Protein AF-0000000075631762 (afdb_homodimer)

Solvent-accessible surface area (backbone atoms only — not comparable to full-atom values): 49779 Å² total; per-residue (Å²): 134,64,78,66,67,60,55,54,60,60,51,60,71,65,54,80,74,58,85,67,59,18,29,56,15,28,88,32,42,60,87,64,48,56,62,46,45,54,60,24,38,58,70,47,54,50,56,38,52,52,40,46,57,57,46,56,69,50,33,80,77,48,84,82,53,57,49,53,44,49,49,53,25,51,60,37,42,51,59,42,48,43,53,36,55,49,47,51,54,49,30,44,58,21,37,53,90,57,19,72,63,32,52,58,49,48,47,52,33,39,54,51,28,38,56,30,33,52,53,22,43,54,48,46,57,68,43,41,86,63,33,21,55,65,56,38,49,50,49,42,47,28,46,47,48,34,39,50,33,39,52,51,40,42,53,48,45,52,52,50,45,50,36,47,49,50,59,73,66,43,85,63,88,74,42,58,87,54,40,50,78,63,56,35,69,65,60,54,51,53,44,30,51,35,41,30,51,33,30,51,28,39,47,48,42,22,52,53,52,51,52,53,49,51,53,51,50,52,39,51,52,51,46,49,50,53,53,49,50,51,53,51,50,52,50,47,43,47,66,53,52,50,42,50,42,50,49,45,50,50,48,42,45,52,50,49,44,52,50,43,53,52,49,51,53,50,52,54,57,48,48,42,62,72,76,66,45,93,62,75,66,52,69,69,54,53,52,46,51,50,51,29,54,51,45,46,49,51,41,42,50,51,40,44,51,51,46,43,52,50,53,50,52,44,52,52,50,50,52,48,54,53,50,58,52,48,52,49,52,51,51,52,52,51,51,52,43,51,51,46,38,52,52,34,41,40,39,73,44,90,42,22,67,57,35,44,52,54,42,48,47,64,55,52,72,59,47,61,70,62,60,51,49,71,45,52,70,66,52,54,69,54,40,60,60,49,49,52,39,52,49,42,56,51,48,52,52,46,51,52,52,42,51,53,45,53,53,57,63,74,36,89,50,76,77,32,68,20,37,49,40,55,54,68,43,33,65,59,50,34,54,50,51,41,51,52,43,50,51,51,44,49,51,52,49,51,52,48,48,53,53,47,51,48,34,48,47,41,43,53,15,51,51,44,39,47,52,50,50,51,51,50,44,50,52,51,35,54,44,17,55,72,70,64,94,135,64,78,66,67,59,54,54,63,60,51,64,72,66,57,82,74,58,86,69,58,18,29,55,15,28,90,31,43,60,86,64,49,54,64,45,46,55,60,24,38,59,69,46,57,49,57,37,52,52,40,45,55,56,44,57,69,50,32,81,76,47,84,83,52,58,47,54,45,49,47,53,25,50,59,36,40,53,59,41,47,45,53,38,56,50,48,51,54,49,30,45,59,20,38,54,88,56,20,71,64,34,52,58,50,48,46,52,34,41,53,50,28,38,55,31,32,53,53,21,43,52,48,46,57,67,43,42,86,61,32,21,57,67,56,39,49,49,48,43,47,30,45,46,50,35,40,52,34,38,52,52,42,44,53,48,45,52,52,50,45,51,36,48,50,48,60,73,66,43,86,64,89,73,43,60,84,53,40,50,77,63,55,37,68,66,60,54,51,52,43,31,53,35,42,32,50,34,31,53,30,39,46,49,42,24,52,54,52,52,51,53,50,51,53,51,51,52,38,53,52,52,45,50,50,52,53,50,51,51,53,53,50,53,50,47,44,48,69,53,50,51,41,50,44,50,51,46,50,50,49,41,44,51,50,49,45,50,51,43,53,52,50,52,53,50,52,55,56,50,48,44,62,73,76,68,46,90,60,77,65,50,69,70,53,52,52,46,51,51,51,29,54,50,46,46,49,52,42,44,52,51,41,42,52,50,46,44,50,49,54,51,51,44,53,52,49,50,52,47,54,54,51,57,51,50,51,52,52,50,51,51,53,49,52,52,43,52,51,45,38,52,52,33,40,40,39,73,42,90,43,21,66,56,35,45,53,53,42,48,46,64,55,52,72,60,46,60,69,62,60,51,48,71,45,52,68,66,53,56,68,54,39,60,58,51,50,52,40,52,49,40,54,51,48,53,52,46,52,52,52,42,51,54,44,55,52,57,64,75,37,91,50,76,80,33,67,21,34,49,41,55,55,69,44,33,66,58,49,35,52,49,52,40,52,53,42,50,52,50,44,49,52,52,49,51,51,46,49,51,53,44,51,50,33,50,46,40,42,54,14,51,50,43,38,46,52,51,49,52,50,49,44,52,52,51,35,56,44,17,55,73,70,64,92

Organism: Culex quinquefasciatus (NCBI:txid7176)

pLDDT: mean 85.65, std 12.85, range [29.84, 97.81]

Secondary structure (DSSP, 8-state):
--THHHHHHHHHHHH---S----TTSSS--TTHHHHHHHHHTTTTHHHHHHHHHHHHHGGG-SSSHHHHHHHHHHHHHHHHHHHHHHHHHHHT--TTTHHHHHHHHHHHHHHHHHHHHHHHHHHHHTTTTS-HHHHHHHHHHHHHHHHHHHHHHHHHHHHHHHHHHHHT-SS---TTTGGGTS-HHHHHHHHHHHHHHHHHHHHHHHHHHHHHHHHHHHHHHHHHHHHHHHHHHHHIIIIIIHHHHHHHHHHHHHHHHHHHHHHHHHHHHHHHHHT-SSPP-HHHHHHHHHHHHHHHHHHHHHHHHHHHHHHHHHHHHHHHHHHHHHHHHHHHHHHHHHHHHHHHT---TTHHHHHHHHHHHHHSS-GGGGGHHHHTTGGGGHHHHHHHHHHHHHHHHHHHHHHHHHGGG-SSTTSHHHHHHHHTHHHHHHHHHHHHHHHHHHHHHHHHHHHHHHHHHHHHHHHHHHHHHHHHHHHHHHHHHH--/--THHHHHHHHHHHS---S----TTSSS--TTHHHHHHHHHTTTTHHHHHHHHHHHHHGGG-SSSHHHHHHHHHHHHHHHHHHHHHHHHHHHT--TTTHHHHHHHHHHHHHHHHHHHHHHHHHHHHTTTTS-HHHHHHHHHHHHHHHHHHHHHHHHHHHHHHHHHHHHT-SS---TTTGGGTS-HHHHHHHHHHHHHHHHHHHHHHHHHHHHHHHHHHHHHHHHHHHHHHHHHHHHIIIIIIHHHHHHHHHHHHHHHHHHHHHHHHHHHHHHHHHT-SSPPPHHHHHHHHHHHHHHHHHHHHHHHHHHHHHHHHHHHHHHHHHHHHHHHHHHHHHHHHHHHHHHHT---TTHHHHHHHHHHHHHSS-GGGGGHHHHTTGGGGHHHHHHHHHHHHHHHHHHHHHHHHHGGG-SSTTSHHHHHHHHTHHHHHHHHHHHHHHHHHHHHHHHHHHHHHHHHHHHHHHHHHHHHHHHHHHHHHHHHHH--

Structure (mmCIF, N/CA/C/O backbone):
data_AF-0000000075631762-model_v1
#
loop_
_entity.id
_entity.type
_entity.pdbx_description
1 polymer 'Uncharacterized protein'
#
loop_
_atom_site.group_PDB
_atom_site.id
_atom_site.type_symbol
_atom_site.label_atom_id
_atom_site.label_alt_id
_atom_site.label_comp_id
_atom_site.label_asym_id
_atom_site.label_entity_id
_atom_site.label_seq_id
_atom_site.pdbx_PDB_ins_code
_atom_site.Cartn_x
_atom_site.Cartn_y
_atom_site.Cartn_z
_atom_site.occupancy
_atom_site.B_iso_or_equiv
_atom_site.auth_seq_id
_atom_site.auth_comp_id
_atom_site.auth_asym_id
_atom_site.auth_atom_id
_atom_site.pdbx_PDB_model_num
ATOM 1 N N . MET A 1 1 ? 13.039 71.688 24.922 1 30.08 1 MET A N 1
ATOM 2 C CA . MET A 1 1 ? 13.422 72.875 25.641 1 30.08 1 MET A CA 1
ATOM 3 C C . MET A 1 1 ? 13.977 72.562 27.031 1 30.08 1 MET A C 1
ATOM 5 O O . MET A 1 1 ? 13.359 71.812 27.781 1 30.08 1 MET A O 1
ATOM 9 N N . SER A 1 2 ? 15.227 72.812 27.297 1 35.28 2 SER A N 1
ATOM 10 C CA . SER A 1 2 ? 16.031 72.375 28.422 1 35.28 2 SER A CA 1
ATOM 11 C C . SER A 1 2 ? 15.531 72.938 29.734 1 35.28 2 SER A C 1
ATOM 13 O O . SER A 1 2 ? 14.891 74 29.734 1 35.28 2 SER A O 1
ATOM 15 N N . PRO A 1 3 ? 15.648 72.312 30.891 1 48.47 3 PRO A N 1
ATOM 16 C CA . PRO A 1 3 ? 15.289 72.75 32.219 1 48.47 3 PRO A CA 1
ATOM 17 C C . PRO A 1 3 ? 15.758 74.188 32.5 1 48.47 3 PRO A C 1
ATOM 19 O O . PRO A 1 3 ? 15.438 74.75 33.531 1 48.47 3 PRO A O 1
ATOM 22 N N . ARG A 1 4 ? 16.703 74.688 31.766 1 47.53 4 ARG A N 1
ATOM 23 C CA . ARG A 1 4 ? 17.312 75.938 32.062 1 47.53 4 ARG A CA 1
ATOM 24 C C . ARG A 1 4 ? 16.344 77.125 31.812 1 47.53 4 ARG A C 1
ATOM 26 O O . ARG A 1 4 ? 16.406 78.125 32.469 1 47.53 4 ARG A O 1
ATOM 33 N N . THR A 1 5 ? 15.586 76.938 30.766 1 40.84 5 THR A N 1
ATOM 34 C CA . THR A 1 5 ? 14.711 78 30.391 1 40.84 5 THR A CA 1
ATOM 35 C C . THR A 1 5 ? 13.609 78.188 31.438 1 40.84 5 THR A C 1
ATOM 37 O O . THR A 1 5 ? 12.969 79.25 31.484 1 40.84 5 THR A O 1
ATOM 40 N N . TRP A 1 6 ? 13.359 77.125 32.219 1 39.22 6 TRP A N 1
ATOM 41 C CA . TRP A 1 6 ? 12.281 77.25 33.219 1 39.22 6 TRP A CA 1
ATOM 42 C C . TRP A 1 6 ? 12.688 78.125 34.375 1 39.22 6 TRP A C 1
ATOM 44 O O . TRP A 1 6 ? 11.836 78.812 34.969 1 39.22 6 TRP A O 1
ATOM 54 N N . ARG A 1 7 ? 13.922 78.125 34.875 1 43.25 7 ARG A N 1
ATOM 55 C CA . ARG A 1 7 ? 14.438 78.875 36.031 1 43.25 7 ARG A CA 1
ATOM 56 C C . ARG A 1 7 ? 14.469 80.375 35.75 1 43.25 7 ARG A C 1
ATOM 58 O O . ARG A 1 7 ? 14.383 81.188 36.656 1 43.25 7 ARG A O 1
ATOM 65 N N . LEU A 1 8 ? 14.625 80.625 34.438 1 37.56 8 LEU A N 1
ATOM 66 C CA . LEU A 1 8 ? 14.734 82.062 34.188 1 37.56 8 LEU A CA 1
ATOM 67 C C . LEU A 1 8 ? 13.414 82.812 34.438 1 37.56 8 LEU A C 1
ATOM 69 O O . LEU A 1 8 ? 13.398 83.938 34.875 1 37.56 8 LEU A O 1
ATOM 73 N N . PHE A 1 9 ? 12.305 82.062 34.219 1 36.84 9 PHE A N 1
ATOM 74 C CA . PHE A 1 9 ? 11.055 82.812 34.312 1 36.84 9 PHE A CA 1
ATOM 75 C C . PHE A 1 9 ? 10.703 83.062 35.781 1 36.84 9 PHE A C 1
ATOM 77 O O . PHE A 1 9 ? 10.227 84.188 36.094 1 36.84 9 PHE A O 1
ATOM 84 N N . LEU A 1 10 ? 10.898 82.125 36.719 1 36.75 10 LEU A N 1
ATOM 85 C CA . LEU A 1 10 ? 10.516 82.375 38.094 1 36.75 10 LEU A CA 1
ATOM 86 C C . LEU A 1 10 ? 11.477 83.375 38.75 1 36.75 10 LEU A C 1
ATOM 88 O O . LEU A 1 10 ? 11.078 84.125 39.625 1 36.75 10 LEU A O 1
ATOM 92 N N . VAL A 1 11 ? 12.766 83.25 38.469 1 35.84 11 VAL A N 1
ATOM 93 C CA . VAL A 1 11 ? 13.766 84.062 39.156 1 35.84 11 VAL A CA 1
ATOM 94 C C . VAL A 1 11 ? 13.578 85.5 38.781 1 35.84 11 VAL A C 1
ATOM 96 O O . VAL A 1 11 ? 13.781 86.438 39.594 1 35.84 11 VAL A O 1
ATOM 99 N N . VAL A 1 12 ? 13.172 85.75 37.531 1 34.84 12 VAL A N 1
ATOM 100 C CA . VAL A 1 12 ? 13.102 87.188 37.188 1 34.84 12 VAL A CA 1
ATOM 101 C C . VAL A 1 12 ? 11.984 87.812 38 1 34.84 12 VAL A C 1
ATOM 103 O O . VAL A 1 12 ? 12.039 89.062 38.281 1 34.84 12 VAL A O 1
ATOM 106 N N . VAL A 1 13 ? 10.969 87.062 38.406 1 36.69 13 VAL A N 1
ATOM 107 C CA . VAL A 1 13 ? 9.922 87.75 39.188 1 36.69 13 VAL A CA 1
ATOM 108 C C . VAL A 1 13 ? 10.438 88.062 40.594 1 36.69 13 VAL A C 1
ATOM 110 O O . VAL A 1 13 ? 9.922 89 41.25 1 36.69 13 VAL A O 1
ATOM 113 N N . GLY A 1 14 ? 11.32 87.188 41.125 1 34.09 14 GLY A N 1
ATOM 114 C CA . GLY A 1 14 ? 11.812 87.5 42.469 1 34.09 14 GLY A CA 1
ATOM 115 C C . GLY A 1 14 ? 12.602 88.812 42.531 1 34.09 14 GLY A C 1
ATOM 116 O O . GLY A 1 14 ? 13.07 89.188 43.594 1 34.09 14 GLY A O 1
ATOM 117 N N . VAL A 1 15 ? 13.43 89 41.5 1 32.56 15 VAL A N 1
ATOM 118 C CA . VAL A 1 15 ? 14.398 90.062 41.688 1 32.56 15 VAL A CA 1
ATOM 119 C C . VAL A 1 15 ? 13.695 91.312 42.219 1 32.56 15 VAL A C 1
ATOM 121 O O . VAL A 1 15 ? 14.078 91.875 43.25 1 32.56 15 VAL A O 1
ATOM 124 N N . LEU A 1 16 ? 13.711 92.562 41.375 1 32.91 16 LEU A N 1
ATOM 125 C CA . LEU A 1 16 ? 13.906 93.938 41.781 1 32.91 16 LEU A CA 1
ATOM 126 C C . LEU A 1 16 ? 12.648 94.5 42.438 1 32.91 16 LEU A C 1
ATOM 128 O O . LEU A 1 16 ? 11.742 95 41.75 1 32.91 16 LEU A O 1
ATOM 132 N N . VAL A 1 17 ? 11.945 93.75 43.156 1 36.44 17 VAL A N 1
ATOM 133 C CA . VAL A 1 17 ? 11.055 94.5 44.031 1 36.44 17 VAL A CA 1
ATOM 134 C C . VAL A 1 17 ? 11.852 95.625 44.719 1 36.44 17 VAL A C 1
ATOM 136 O O . VAL A 1 17 ? 12.5 95.312 45.75 1 36.44 17 VAL A O 1
ATOM 139 N N . THR A 1 18 ? 12.828 96.125 44.125 1 33.66 18 THR A N 1
ATOM 140 C CA . THR A 1 18 ? 13.305 97.375 44.812 1 33.66 18 THR A CA 1
ATOM 141 C C . THR A 1 18 ? 12.133 98.125 45.375 1 33.66 18 THR A C 1
ATOM 143 O O . THR A 1 18 ? 11.016 98.062 44.875 1 33.66 18 THR A O 1
ATOM 146 N N . LEU A 1 19 ? 12.344 98.812 46.594 1 37.41 19 LEU A N 1
ATOM 147 C CA . LEU A 1 19 ? 11.625 99.688 47.531 1 37.41 19 LEU A CA 1
ATOM 148 C C . LEU A 1 19 ? 10.852 100.75 46.781 1 37.41 19 LEU A C 1
ATOM 150 O O . LEU A 1 19 ? 10.602 101.812 47.312 1 37.41 19 LEU A O 1
ATOM 154 N N . VAL A 1 20 ? 11 100.875 45.438 1 41.78 20 VAL A N 1
ATOM 155 C CA . VAL A 1 20 ? 10.289 102.062 45.031 1 41.78 20 VAL A CA 1
ATOM 156 C C . VAL A 1 20 ? 8.781 101.875 45.156 1 41.78 20 VAL A C 1
ATOM 158 O O . VAL A 1 20 ? 8.242 100.875 44.656 1 41.78 20 VAL A O 1
ATOM 161 N N . HIS A 1 21 ? 8.102 102.25 46.156 1 51.16 21 HIS A N 1
ATOM 162 C CA . HIS A 1 21 ? 6.734 102.375 46.625 1 51.16 21 HIS A CA 1
ATOM 163 C C . HIS A 1 21 ? 5.777 102.688 45.5 1 51.16 21 HIS A C 1
ATOM 165 O O . HIS A 1 21 ? 4.789 103.438 45.688 1 51.16 21 HIS A O 1
ATOM 171 N N . CYS A 1 22 ? 6.168 102.438 44.094 1 61.06 22 CYS A N 1
ATOM 172 C CA . CYS A 1 22 ? 5.27 102.938 43.031 1 61.06 22 CYS A CA 1
ATOM 173 C C . CYS A 1 22 ? 4.449 101.75 42.469 1 6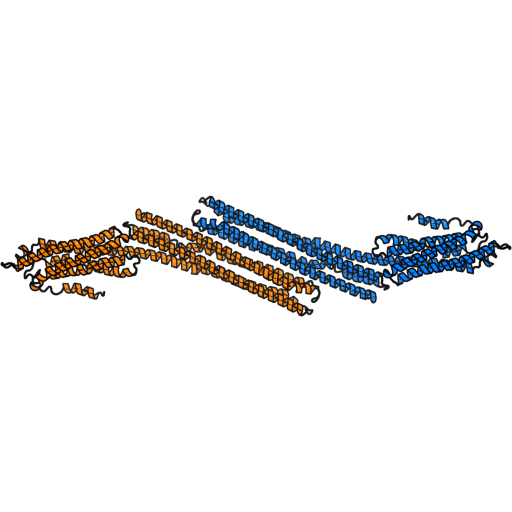1.06 22 CYS A C 1
ATOM 175 O O . CYS A 1 22 ? 4.969 100.688 42.25 1 61.06 22 CYS A O 1
ATOM 177 N N . ASP A 1 23 ? 3.158 101.812 42.469 1 76.44 23 ASP A N 1
ATOM 178 C CA . ASP A 1 23 ? 2.209 100.875 41.906 1 76.44 23 ASP A CA 1
ATOM 179 C C . ASP A 1 23 ? 1.542 101.5 40.656 1 76.44 23 ASP A C 1
ATOM 181 O O . ASP A 1 23 ? 1.232 102.688 40.625 1 76.44 23 ASP A O 1
ATOM 185 N N . LEU A 1 24 ? 1.357 100.625 39.562 1 76.19 24 LEU A N 1
ATOM 186 C CA . LEU A 1 24 ? 0.571 100.938 38.375 1 76.19 24 LEU A CA 1
ATOM 187 C C . LEU A 1 24 ? 1.147 102.188 37.656 1 76.19 24 LEU A C 1
ATOM 189 O O . LEU A 1 24 ? 0.402 103 37.125 1 76.19 24 LEU A O 1
ATOM 193 N N . GLY A 1 25 ? 2.502 102.375 37.844 1 73.31 25 GLY A N 1
ATOM 194 C CA . GLY A 1 25 ? 3.129 103.5 37.219 1 73.31 25 GLY A CA 1
ATOM 195 C C . GLY A 1 25 ? 2.938 104.812 38 1 73.31 25 GLY A C 1
ATOM 196 O O . GLY A 1 25 ? 3.156 105.875 37.469 1 73.31 25 GLY A O 1
ATOM 197 N N . LEU A 1 26 ? 2.439 104.625 39.125 1 77.5 26 LEU A N 1
ATOM 198 C CA . LEU A 1 26 ? 2.199 105.812 39.938 1 77.5 26 LEU A CA 1
ATOM 199 C C . LEU A 1 26 ? 3.258 105.938 41.031 1 77.5 26 LEU A C 1
ATOM 201 O O . LEU A 1 26 ? 3.941 104.938 41.344 1 77.5 26 LEU A O 1
ATOM 205 N N . ASP A 1 27 ? 3.457 107.125 41.562 1 74.38 27 ASP A N 1
ATOM 206 C CA . ASP A 1 27 ? 4.406 107.375 42.656 1 74.38 27 ASP A CA 1
ATOM 207 C C . ASP A 1 27 ? 3.754 107.188 44 1 74.38 27 ASP A C 1
ATOM 209 O O . ASP A 1 27 ? 4.129 107.812 45 1 74.38 27 ASP A O 1
ATOM 213 N N . VAL A 1 28 ? 2.627 106.438 43.938 1 78.19 28 VAL A N 1
ATOM 214 C CA . VAL A 1 28 ? 1.949 106.125 45.188 1 78.19 28 VAL A CA 1
ATOM 215 C C . VAL A 1 28 ? 1.788 104.562 45.281 1 78.19 28 VAL A C 1
ATOM 217 O O . VAL A 1 28 ? 1.838 103.875 44.25 1 78.19 28 VAL A O 1
ATOM 220 N N . THR A 1 29 ? 1.65 104.125 46.531 1 78.56 29 THR A N 1
ATOM 221 C CA . THR A 1 29 ? 1.443 102.75 46.75 1 78.56 29 THR A CA 1
ATOM 222 C C . THR A 1 29 ? -0.025 102.438 47.062 1 78.56 29 THR A C 1
ATOM 224 O O . THR A 1 29 ? -0.637 103.062 47.906 1 78.56 29 THR A O 1
ATOM 227 N N . ILE A 1 30 ? -0.586 101.688 46.156 1 80.5 30 ILE A N 1
ATOM 228 C CA . ILE A 1 30 ? -1.948 101.25 46.406 1 80.5 30 ILE A CA 1
ATOM 229 C C . ILE A 1 30 ? -1.927 100.062 47.406 1 80.5 30 ILE A C 1
ATOM 231 O O . ILE A 1 30 ? -1.271 99.062 47.156 1 80.5 30 ILE A O 1
ATOM 235 N N . PRO A 1 31 ? -2.627 100.125 48.531 1 81 31 PRO A N 1
ATOM 236 C CA . PRO A 1 31 ? -2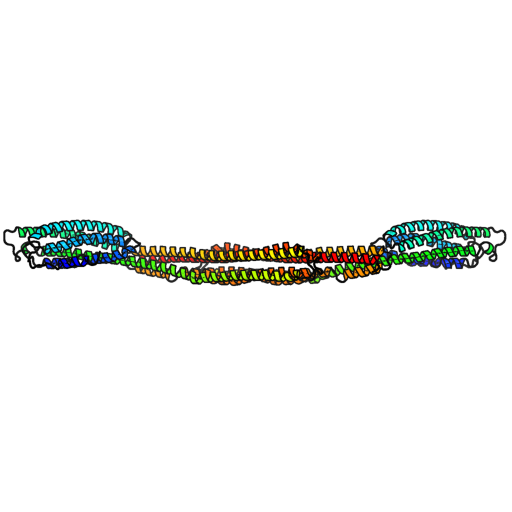.559 99.062 49.562 1 81 31 PRO A CA 1
ATOM 237 C C . PRO A 1 31 ? -2.914 97.688 49.062 1 81 31 PRO A C 1
ATOM 239 O O . PRO A 1 31 ? -3.98 97.5 48.469 1 81 31 PRO A O 1
ATOM 242 N N . ASN A 1 32 ? -2.07 96.75 49.156 1 78.69 32 ASN A N 1
ATOM 243 C CA . ASN A 1 32 ? -2.225 95.25 48.969 1 78.69 32 ASN A CA 1
ATOM 244 C C . ASN A 1 32 ? -2.355 94.875 47.5 1 78.69 32 ASN A C 1
ATOM 246 O O . ASN A 1 32 ? -2.695 93.75 47.188 1 78.69 32 ASN A O 1
ATOM 250 N N . LEU A 1 33 ? -2.203 95.812 46.594 1 82.31 33 LEU A N 1
ATOM 251 C CA . LEU A 1 33 ? -2.396 95.5 45.188 1 82.31 33 LEU A CA 1
ATOM 252 C C . LEU A 1 33 ? -1.406 94.438 44.688 1 82.31 33 LEU A C 1
ATOM 254 O O . LEU A 1 33 ? -1.809 93.375 44.188 1 82.31 33 LEU A O 1
ATOM 258 N N . LYS A 1 34 ? -0.183 94.688 44.875 1 81.81 34 LYS A N 1
ATOM 259 C CA . LYS A 1 34 ? 0.854 93.812 44.438 1 81.81 34 LYS A CA 1
ATOM 260 C C . LYS A 1 34 ? 0.699 92.375 45.062 1 81.81 34 LYS A C 1
ATOM 262 O O . LYS A 1 34 ? 0.773 91.375 44.375 1 81.81 34 LYS A O 1
ATOM 267 N N . ARG A 1 35 ? 0.448 92.375 46.344 1 83.5 35 ARG A N 1
ATOM 268 C CA . ARG A 1 35 ? 0.306 91.062 47.062 1 83.5 35 ARG A CA 1
ATOM 269 C C . ARG A 1 35 ? -0.892 90.312 46.562 1 83.5 35 ARG A C 1
ATOM 271 O O . ARG A 1 35 ? -0.802 89.062 46.344 1 83.5 35 ARG A O 1
ATOM 278 N N . GLU A 1 36 ? -2 90.875 46.219 1 85.56 36 GLU A N 1
ATOM 279 C CA . GLU A 1 36 ? -3.215 90.188 45.781 1 85.56 36 GLU A CA 1
ATOM 280 C C . GLU A 1 36 ? -3.072 89.688 44.344 1 85.56 36 GLU A C 1
ATOM 282 O O . GLU A 1 36 ? -3.564 88.625 44 1 85.56 36 GLU A O 1
ATOM 287 N N . VAL A 1 37 ? -2.383 90.5 43.531 1 86.38 37 VAL A N 1
ATOM 288 C CA . VAL A 1 37 ? -2.17 90.062 42.156 1 86.38 37 VAL A CA 1
ATOM 289 C C . VAL A 1 37 ? -1.259 88.875 42.094 1 86.38 37 VAL A C 1
ATOM 291 O O . VAL A 1 37 ? -1.553 87.875 41.406 1 86.38 37 VAL A O 1
ATOM 294 N N . VAL A 1 38 ? -0.207 88.875 42.844 1 88.38 38 VAL A N 1
ATOM 295 C CA . VAL A 1 38 ? 0.711 87.75 42.875 1 88.38 38 VAL A CA 1
ATOM 296 C C . VAL A 1 38 ? -0.015 86.5 43.406 1 88.38 38 VAL A C 1
ATOM 298 O O . VAL A 1 38 ? 0.121 85.375 42.844 1 88.38 38 VAL A O 1
ATOM 301 N N . ALA A 1 39 ? -0.829 86.688 44.406 1 88 39 ALA A N 1
ATOM 302 C CA . ALA A 1 39 ? -1.571 85.562 45 1 88 39 ALA A CA 1
ATOM 303 C C . ALA A 1 39 ? -2.592 85 44.031 1 88 39 ALA A C 1
ATOM 305 O O . ALA A 1 39 ? -2.84 83.812 44 1 88 39 ALA A O 1
ATOM 306 N N . SER A 1 40 ? -3.182 85.812 43.25 1 88.81 40 SER A N 1
ATOM 307 C CA . SER A 1 40 ? -4.207 85.375 42.281 1 88.81 40 SER A CA 1
ATOM 308 C C . SER A 1 40 ? -3.588 84.625 41.094 1 88.81 40 SER A C 1
ATOM 310 O O . SER A 1 40 ? -4.172 83.688 40.562 1 88.81 40 SER A O 1
ATOM 312 N N . ILE A 1 41 ? -2.494 85.125 40.688 1 89.69 41 ILE A N 1
ATOM 313 C CA . ILE A 1 41 ? -1.809 84.5 39.594 1 89.69 41 ILE A CA 1
ATOM 314 C C . ILE A 1 41 ? -1.269 83.125 40.031 1 89.69 41 ILE A C 1
ATOM 316 O O . ILE A 1 41 ? -1.325 82.125 39.281 1 89.69 41 ILE A O 1
ATOM 320 N N . GLY A 1 42 ? -0.899 83.125 41.312 1 87.25 42 GLY A N 1
ATOM 321 C CA . GLY A 1 42 ? -0.419 81.812 41.844 1 87.25 42 GLY A CA 1
ATOM 322 C C . GLY A 1 42 ? 0.655 81.188 41 1 87.25 42 GLY A C 1
ATOM 323 O O . GLY A 1 42 ? 1.66 81.812 40.688 1 87.25 42 GLY A O 1
ATOM 324 N N . ASP A 1 43 ? 0.399 80 40.562 1 80.88 43 ASP A N 1
ATOM 325 C CA . ASP A 1 43 ? 1.383 79.25 39.812 1 80.88 43 ASP A CA 1
ATOM 326 C C . ASP A 1 43 ? 1.271 79.562 38.312 1 80.88 43 ASP A C 1
ATOM 328 O O . ASP A 1 43 ? 2.008 79 37.5 1 80.88 43 ASP A O 1
ATOM 332 N N . GLY A 1 44 ? 0.317 80.438 38.031 1 85.44 44 GLY A N 1
ATOM 333 C CA . GLY A 1 44 ? 0.13 80.875 36.656 1 85.44 44 GLY A CA 1
ATOM 334 C C . GLY A 1 44 ? -0.198 79.688 35.719 1 85.44 44 GLY A C 1
ATOM 335 O O . GLY A 1 44 ? -1.116 78.938 36 1 85.44 44 GLY A O 1
ATOM 336 N N . THR A 1 45 ? 0.681 79.562 34.781 1 84.25 45 THR A N 1
ATOM 337 C CA . THR A 1 45 ? 0.431 78.562 33.812 1 84.25 45 THR A CA 1
ATOM 338 C C . THR A 1 45 ? 1.32 77.312 34.062 1 84.25 45 THR A C 1
ATOM 340 O O . THR A 1 45 ? 1.374 76.438 33.219 1 84.25 45 THR A O 1
ATOM 343 N N . VAL A 1 46 ? 1.978 77.25 35.188 1 88.19 46 VAL A N 1
ATOM 344 C CA . VAL A 1 46 ? 2.955 76.188 35.469 1 88.19 46 VAL A CA 1
ATOM 345 C C . VAL A 1 46 ? 2.289 74.812 35.406 1 88.19 46 VAL A C 1
ATOM 347 O O . VAL A 1 46 ? 2.832 73.875 34.812 1 88.19 46 VAL A O 1
ATOM 350 N N . PRO A 1 47 ? 1.102 74.625 35.938 1 90.06 47 PRO A N 1
ATOM 351 C CA . PRO A 1 47 ? 0.458 73.312 35.812 1 90.06 47 PRO A CA 1
ATOM 352 C C . PRO A 1 47 ? 0.252 72.875 34.375 1 90.06 47 PRO A C 1
ATOM 354 O O . PRO A 1 47 ? 0.434 71.688 34.062 1 90.06 47 PRO A O 1
ATOM 357 N N . LEU A 1 48 ? -0.073 73.75 33.562 1 90.56 48 LEU A N 1
ATOM 358 C CA . LEU A 1 48 ? -0.327 73.438 32.156 1 90.56 48 LEU A CA 1
ATOM 359 C C . LEU A 1 48 ? 0.978 73.125 31.422 1 90.56 48 LEU A C 1
ATOM 361 O O . LEU A 1 48 ? 1.03 72.25 30.547 1 90.56 48 LEU A O 1
ATOM 365 N N . VAL A 1 49 ? 1.979 73.875 31.766 1 88.94 49 VAL A N 1
ATOM 366 C CA . VAL A 1 49 ? 3.291 73.625 31.156 1 88.94 49 VAL A CA 1
ATOM 367 C C . VAL A 1 49 ? 3.807 72.25 31.562 1 88.94 49 VAL A C 1
ATOM 369 O O . VAL A 1 49 ? 4.348 71.5 30.719 1 88.94 49 VAL A O 1
ATOM 372 N N . LYS A 1 50 ? 3.645 71.938 32.781 1 88.88 50 LYS A N 1
ATOM 373 C CA . LYS A 1 50 ? 4.039 70.625 33.25 1 88.88 50 LYS A CA 1
ATOM 374 C C . LYS A 1 50 ? 3.252 69.5 32.531 1 88.88 50 LYS A C 1
ATOM 376 O O . LYS A 1 50 ? 3.826 68.5 32.094 1 88.88 50 LYS A O 1
ATOM 381 N N . ALA A 1 51 ? 1.993 69.75 32.406 1 90.25 51 ALA A N 1
ATOM 382 C CA . ALA A 1 51 ? 1.157 68.75 31.688 1 90.25 51 ALA A CA 1
ATOM 383 C C . ALA A 1 51 ? 1.606 68.625 30.234 1 90.25 51 ALA A C 1
ATOM 385 O O . ALA A 1 51 ? 1.679 67.5 29.703 1 90.25 51 ALA A O 1
ATOM 386 N N . ASN A 1 52 ? 1.923 69.75 29.672 1 89.44 52 ASN A N 1
ATOM 387 C CA . ASN A 1 52 ? 2.387 69.75 28.297 1 89.44 52 ASN A CA 1
ATOM 388 C C . ASN A 1 52 ? 3.693 68.938 28.141 1 89.44 52 ASN A C 1
ATOM 390 O O . ASN A 1 52 ? 3.893 68.25 27.141 1 89.44 52 ASN A O 1
ATOM 394 N N . GLY A 1 53 ? 4.598 69.125 29.031 1 88.19 53 GLY A N 1
ATOM 395 C CA . GLY A 1 53 ? 5.84 68.375 29 1 88.19 53 GLY A CA 1
ATOM 396 C C . GLY A 1 53 ? 5.625 66.875 29.062 1 88.19 53 GLY A C 1
ATOM 397 O O . GLY A 1 53 ? 6.227 66.125 28.297 1 88.19 53 GLY A O 1
ATOM 398 N N . THR A 1 54 ? 4.762 66.438 29.859 1 86.88 54 THR A N 1
ATOM 399 C CA . THR A 1 54 ? 4.453 65 30.016 1 86.88 54 THR A CA 1
ATOM 400 C C . THR A 1 54 ? 3.768 64.5 28.766 1 86.88 54 THR A C 1
ATOM 402 O O . THR A 1 54 ? 4.113 63.406 28.281 1 86.88 54 THR A O 1
ATOM 405 N N . ILE A 1 55 ? 2.834 65.25 28.297 1 90.06 55 ILE A N 1
ATOM 406 C CA . ILE A 1 55 ? 2.008 64.812 27.172 1 90.06 55 ILE A CA 1
ATOM 407 C C . ILE A 1 55 ? 2.859 64.75 25.906 1 90.06 55 ILE A C 1
ATOM 409 O O . ILE A 1 55 ? 2.699 63.812 25.094 1 90.06 55 ILE A O 1
ATOM 413 N N . ARG A 1 56 ? 3.768 65.625 25.734 1 90.06 56 ARG A N 1
ATOM 414 C CA . ARG A 1 56 ? 4.648 65.625 24.562 1 90.06 56 ARG A CA 1
ATOM 415 C C . ARG A 1 56 ? 5.539 64.438 24.562 1 90.06 56 ARG A C 1
ATOM 417 O O . ARG A 1 56 ? 5.844 63.875 23.5 1 90.06 56 ARG A O 1
ATOM 424 N N . GLY A 1 57 ? 5.926 63.969 25.656 1 87.19 57 GLY A N 1
ATOM 425 C CA . GLY A 1 57 ? 6.73 62.781 25.766 1 87.19 57 GLY A CA 1
ATOM 426 C C . GLY A 1 57 ? 5.984 61.531 25.328 1 87.19 57 GLY A C 1
ATOM 427 O O . GLY A 1 57 ? 6.594 60.562 24.859 1 87.19 57 GLY A O 1
ATOM 428 N N . GLU A 1 58 ? 4.797 61.531 25.453 1 87.88 58 GLU A N 1
ATOM 429 C CA . GLU A 1 58 ? 3.982 60.344 25.172 1 87.88 58 GLU A CA 1
ATOM 430 C C . GLU A 1 58 ? 3.428 60.406 23.75 1 87.88 58 GLU A C 1
ATOM 432 O O . GLU A 1 58 ? 2.867 59.406 23.266 1 87.88 58 GLU A O 1
ATOM 437 N N . ALA A 1 59 ? 3.562 61.469 23.047 1 87.5 59 ALA A N 1
ATOM 438 C CA . ALA A 1 59 ? 2.953 61.688 21.734 1 87.5 59 ALA A CA 1
ATOM 439 C C . ALA A 1 59 ? 3.539 60.75 20.688 1 87.5 59 ALA A C 1
ATOM 441 O O . ALA A 1 59 ? 2.863 60.375 19.734 1 87.5 59 ALA A O 1
ATOM 442 N N . ALA A 1 60 ? 4.688 60.312 20.891 1 85.38 60 ALA A N 1
ATOM 443 C CA . ALA A 1 60 ? 5.363 59.469 19.906 1 85.38 60 ALA A CA 1
ATOM 444 C C . ALA A 1 60 ? 4.723 58.094 19.844 1 85.38 60 ALA A C 1
ATOM 446 O O . ALA A 1 60 ? 4.738 57.438 18.797 1 85.38 60 ALA A O 1
ATOM 447 N N . GLN A 1 61 ? 4.176 57.656 20.859 1 82.38 61 GLN A N 1
ATOM 448 C CA . GLN A 1 61 ? 3.621 56.312 20.922 1 82.38 61 GLN A CA 1
ATOM 449 C C . GLN A 1 61 ? 2.123 56.312 20.625 1 82.38 61 GLN A C 1
ATOM 451 O O . GLN A 1 61 ? 1.502 55.25 20.516 1 82.38 61 GLN A O 1
ATOM 456 N N . ASP A 1 62 ? 1.68 57.562 20.438 1 85.94 62 ASP A N 1
ATOM 457 C CA . ASP A 1 62 ? 0.236 57.688 20.266 1 85.94 62 ASP A CA 1
ATOM 458 C C . ASP A 1 62 ? -0.183 57.219 18.859 1 85.94 62 ASP A C 1
ATOM 460 O O . ASP A 1 62 ? 0.269 57.781 17.859 1 85.94 62 ASP A O 1
ATOM 464 N N . THR A 1 63 ? -1.009 56.219 18.797 1 80.75 63 THR A N 1
ATOM 465 C CA . THR A 1 63 ? -1.507 55.75 17.516 1 80.75 63 THR A CA 1
ATOM 466 C C . THR A 1 63 ? -2.916 56.25 17.25 1 80.75 63 THR A C 1
ATOM 468 O O . THR A 1 63 ? -3.479 56.031 16.172 1 80.75 63 THR A O 1
ATOM 471 N N . THR A 1 64 ? -3.521 56.906 18.172 1 83.19 64 THR A N 1
ATOM 472 C CA . THR A 1 64 ? -4.906 57.344 18.047 1 83.19 64 THR A CA 1
ATOM 473 C C . THR A 1 64 ? -4.969 58.75 17.484 1 83.19 64 THR A C 1
ATOM 475 O O . THR A 1 64 ? -5.984 59.156 16.906 1 83.19 64 THR A O 1
ATOM 478 N N . GLY A 1 65 ? -3.844 59.594 17.734 1 87.25 65 GLY A N 1
ATOM 479 C CA . GLY A 1 65 ? -3.814 61 17.312 1 87.25 65 GLY A CA 1
ATOM 480 C C . GLY A 1 65 ? -4.367 61.938 18.359 1 87.25 65 GLY A C 1
ATOM 481 O O . GLY A 1 65 ? -4.305 63.156 18.188 1 87.25 65 GLY A O 1
ATOM 482 N N . VAL A 1 66 ? -4.883 61.406 19.406 1 91.06 66 VAL A N 1
ATOM 483 C CA . VAL A 1 66 ? -5.516 62.25 20.438 1 91.06 66 VAL A CA 1
ATOM 484 C C . VAL A 1 66 ? -4.445 63 21.203 1 91.06 66 VAL A C 1
ATOM 486 O O . VAL A 1 66 ? -4.605 64.188 21.469 1 91.06 66 VAL A O 1
ATOM 489 N N . ILE A 1 67 ? -3.346 62.406 21.578 1 91.88 67 ILE A N 1
ATOM 490 C CA . ILE A 1 67 ? -2.295 63.031 22.375 1 91.88 67 ILE A CA 1
ATOM 491 C C . ILE A 1 67 ? -1.659 64.188 21.562 1 91.88 67 ILE A C 1
ATOM 493 O O . ILE A 1 67 ? -1.411 65.25 22.094 1 91.88 67 ILE A O 1
ATOM 497 N N . VAL A 1 68 ? -1.483 63.938 20.281 1 91.19 68 VAL A N 1
ATOM 498 C CA . VAL A 1 68 ? -0.931 64.938 19.406 1 91.19 68 VAL A CA 1
ATOM 499 C C . VAL A 1 68 ? -1.891 66.125 19.328 1 91.19 68 VAL A C 1
ATOM 501 O O . VAL A 1 68 ? -1.462 67.312 19.359 1 91.19 68 VAL A O 1
ATOM 504 N N . GLY A 1 69 ? -3.162 65.812 19.266 1 91.62 69 GLY A N 1
ATOM 505 C CA . GLY A 1 69 ? -4.156 66.875 19.281 1 91.62 69 GLY A CA 1
ATOM 506 C C . GLY A 1 69 ? -4.141 67.688 20.562 1 91.62 69 GLY A C 1
ATOM 507 O O . GLY A 1 69 ? -4.25 68.875 20.531 1 91.62 69 GLY A O 1
ATOM 508 N N . LEU A 1 70 ? -3.938 67 21.672 1 94.12 70 LEU A N 1
ATOM 509 C CA . LEU A 1 70 ? -3.902 67.688 22.969 1 94.12 70 LEU A CA 1
ATOM 510 C C . LEU A 1 70 ? -2.686 68.625 23.078 1 94.12 70 LEU A C 1
ATOM 512 O O . LEU A 1 70 ? -2.77 69.688 23.641 1 94.12 70 LEU A O 1
ATOM 516 N N . VAL A 1 71 ? -1.578 68.188 22.562 1 93 71 VAL A N 1
ATOM 517 C CA . VAL A 1 71 ? -0.382 69 22.516 1 93 71 VAL A CA 1
ATOM 518 C C . VAL A 1 71 ? -0.669 70.312 21.719 1 93 71 VAL A C 1
ATOM 520 O O . VAL A 1 71 ? -0.221 71.375 22.094 1 93 71 VAL A O 1
ATOM 523 N N . GLY A 1 72 ? -1.403 70.125 20.672 1 91.12 72 GLY A N 1
ATOM 524 C CA . GLY A 1 72 ? -1.803 71.25 19.891 1 91.12 72 GLY A CA 1
ATOM 525 C C . GLY A 1 72 ? -2.662 72.25 20.672 1 91.12 72 GLY A C 1
ATOM 526 O O . GLY A 1 72 ? -2.459 73.438 20.594 1 91.12 72 GLY A O 1
ATOM 527 N N . VAL A 1 73 ? -3.562 71.75 21.438 1 92.62 73 VAL A N 1
ATOM 528 C CA . VAL A 1 73 ? -4.453 72.625 22.234 1 92.62 73 VAL A CA 1
ATOM 529 C C . VAL A 1 73 ? -3.65 73.375 23.297 1 92.62 73 VAL A C 1
ATOM 531 O O . VAL A 1 73 ? -3.736 74.562 23.406 1 92.62 73 VAL A O 1
ATOM 534 N N . ILE A 1 74 ? -2.879 72.688 24.078 1 93.19 74 ILE A N 1
ATOM 535 C CA . ILE A 1 74 ? -2.129 73.25 25.188 1 93.19 74 ILE A CA 1
ATOM 536 C C . ILE A 1 74 ? -1.085 74.188 24.656 1 93.19 74 ILE A C 1
ATOM 538 O O . ILE A 1 74 ? -0.856 75.25 25.266 1 93.19 74 ILE A O 1
ATOM 542 N N . GLY A 1 75 ? -0.512 73.938 23.547 1 90.56 75 GLY A N 1
ATOM 543 C CA . GLY A 1 75 ? 0.486 74.812 22.953 1 90.56 75 GLY A CA 1
ATOM 544 C C . GLY A 1 75 ? -0.057 76.188 22.578 1 90.56 75 GLY A C 1
ATOM 545 O O . GLY A 1 75 ? 0.657 77.188 22.672 1 90.56 75 GLY A O 1
ATOM 546 N N . LYS A 1 76 ? -1.316 76.188 22.266 1 92.62 76 LYS A N 1
ATOM 547 C CA . LYS A 1 76 ? -1.946 77.5 21.891 1 92.62 76 LYS A CA 1
ATOM 548 C C . LYS A 1 76 ? -2.309 78.312 23.125 1 92.62 76 LYS A C 1
ATOM 550 O O . LYS A 1 76 ? -2.521 79.5 23.016 1 92.62 76 LYS A O 1
ATOM 555 N N . ILE A 1 77 ? -2.27 77.688 24.219 1 93.12 77 ILE A N 1
ATOM 556 C CA . ILE A 1 77 ? -2.773 78.312 25.422 1 93.12 77 ILE A CA 1
ATOM 557 C C . ILE A 1 77 ? -1.603 78.812 26.266 1 93.12 77 ILE A C 1
ATOM 559 O O . ILE A 1 77 ? -1.62 79.938 26.766 1 93.12 77 ILE A O 1
ATOM 563 N N . VAL A 1 78 ? -0.594 78.125 26.391 1 90.69 78 VAL A N 1
ATOM 564 C CA . VAL A 1 78 ? 0.461 78.312 27.375 1 90.69 78 VAL A CA 1
ATOM 565 C C . VAL A 1 78 ? 1.224 79.625 27.062 1 90.69 78 VAL A C 1
ATOM 567 O O . VAL A 1 78 ? 1.352 80.5 27.922 1 90.69 78 VAL A O 1
ATOM 570 N N . THR A 1 79 ? 1.614 79.875 25.828 1 87.44 79 THR A N 1
ATOM 571 C CA . THR A 1 79 ? 2.502 80.938 25.5 1 87.44 79 THR A CA 1
ATOM 572 C C . THR A 1 79 ? 1.771 82.312 25.625 1 87.44 79 THR A C 1
ATOM 574 O O . THR A 1 79 ? 2.211 83.188 26.344 1 87.44 79 THR A O 1
ATOM 577 N N . PRO A 1 80 ? 0.637 82.438 24.969 1 91.62 80 PRO A N 1
ATOM 578 C CA . PRO A 1 80 ? -0.052 83.75 25.094 1 91.62 80 PRO A CA 1
ATOM 579 C C . PRO A 1 80 ? -0.508 84.062 26.516 1 91.62 80 PRO A C 1
ATOM 581 O O . PRO A 1 80 ? -0.414 85.188 26.969 1 91.62 80 PRO A O 1
ATOM 584 N N . LEU A 1 81 ? -0.958 83.125 27.25 1 92.31 81 LEU A N 1
ATOM 585 C CA . LEU A 1 81 ? -1.438 83.312 28.609 1 92.31 81 LEU A CA 1
ATOM 586 C C . LEU A 1 81 ? -0.277 83.625 29.562 1 92.31 81 LEU A C 1
ATOM 588 O O . LEU A 1 81 ? -0.415 84.438 30.469 1 92.31 81 LEU A O 1
ATOM 592 N N . ASN A 1 82 ? 0.797 83.062 29.375 1 90 82 ASN A N 1
ATOM 593 C CA . ASN A 1 82 ? 1.983 83.375 30.172 1 90 82 ASN A CA 1
ATOM 594 C C . ASN A 1 82 ? 2.461 84.75 29.969 1 90 82 ASN A C 1
ATOM 596 O O . ASN A 1 82 ? 2.875 85.438 30.922 1 90 82 ASN A O 1
ATOM 600 N N . MET A 1 83 ? 2.42 85.25 28.797 1 90.94 83 MET A N 1
ATOM 601 C CA . MET A 1 83 ? 2.809 86.625 28.484 1 90.94 83 MET A CA 1
ATOM 602 C C . MET A 1 83 ? 1.847 87.562 29.125 1 90.94 83 MET A C 1
ATOM 604 O O . MET A 1 83 ? 2.273 88.625 29.656 1 90.94 83 MET A O 1
ATOM 608 N N . PHE A 1 84 ? 0.607 87.25 29.078 1 93.19 84 PHE A N 1
ATOM 609 C CA . PHE A 1 84 ? -0.404 88.125 29.672 1 93.19 84 PHE A CA 1
ATOM 610 C C . PHE A 1 84 ? -0.234 88.188 31.188 1 93.19 84 PHE A C 1
ATOM 612 O O . PHE A 1 84 ? -0.191 89.25 31.75 1 93.19 84 PHE A O 1
ATOM 619 N N . LEU A 1 85 ? -0.108 87.062 31.844 1 91.62 85 LEU A N 1
ATOM 620 C CA . LEU A 1 85 ? 0.027 87.062 33.312 1 91.62 85 LEU A CA 1
ATOM 621 C C . LEU A 1 85 ? 1.354 87.625 33.75 1 91.62 85 LEU A C 1
ATOM 623 O O . LEU A 1 85 ? 1.423 88.312 34.781 1 91.62 85 LEU A O 1
ATOM 627 N N . GLY A 1 86 ? 2.363 87.5 32.969 1 87.44 86 GLY A N 1
ATOM 628 C CA . GLY A 1 86 ? 3.645 88.125 33.25 1 87.44 86 GLY A CA 1
ATOM 629 C C . GLY A 1 86 ? 3.598 89.625 33.156 1 87.44 86 GLY A C 1
ATOM 630 O O . GLY A 1 86 ? 4.129 90.312 34.031 1 87.44 86 GLY A O 1
ATOM 631 N N . GLN A 1 87 ? 2.967 90.062 32.125 1 89 87 GLN A N 1
ATOM 632 C CA . GLN A 1 87 ? 2.818 91.5 31.953 1 89 87 GLN A CA 1
ATOM 633 C C . GLN A 1 87 ? 1.947 92.125 33.031 1 89 87 GLN A C 1
ATOM 635 O O . GLN A 1 87 ? 2.17 93.25 33.469 1 89 87 GLN A O 1
ATOM 640 N N . MET A 1 88 ? 0.962 91.375 33.438 1 89.06 88 MET A N 1
ATOM 641 C CA . MET A 1 88 ? 0.116 91.812 34.562 1 89.06 88 MET A CA 1
ATOM 642 C C . MET A 1 88 ? 0.935 92 35.844 1 89.06 88 MET A C 1
ATOM 644 O O . MET A 1 88 ? 0.775 92.938 36.562 1 89.06 88 MET A O 1
ATOM 648 N N . LEU A 1 89 ? 1.766 91.125 36.094 1 86.81 89 LEU A N 1
ATOM 649 C CA . LEU A 1 89 ? 2.643 91.188 37.25 1 86.81 89 LEU A CA 1
ATOM 650 C C . LEU A 1 89 ? 3.59 92.375 37.125 1 86.81 89 LEU A C 1
ATOM 652 O O . LEU A 1 89 ? 3.791 93.125 38.094 1 86.81 89 LEU A O 1
ATOM 656 N N . ALA A 1 90 ? 4.125 92.625 36 1 84.5 90 ALA A N 1
ATOM 657 C CA . ALA A 1 90 ? 5.059 93.688 35.75 1 84.5 90 ALA A CA 1
ATOM 658 C C . ALA A 1 90 ? 4.363 95.062 35.906 1 84.5 90 ALA A C 1
ATOM 660 O O . ALA A 1 90 ? 4.93 96 36.469 1 84.5 90 ALA A O 1
ATOM 661 N N . THR A 1 91 ? 3.176 95.125 35.375 1 83.06 91 THR A N 1
ATOM 662 C CA . THR A 1 91 ? 2.434 96.375 35.406 1 83.06 91 THR A CA 1
ATOM 663 C C . THR A 1 91 ? 2.014 96.688 36.844 1 83.06 91 THR A C 1
ATOM 665 O O . THR A 1 91 ? 2.072 97.875 37.281 1 83.06 91 THR A O 1
ATOM 668 N N . ALA A 1 92 ? 1.559 95.75 37.594 1 81.44 92 ALA A N 1
ATOM 669 C CA . ALA A 1 92 ? 1.133 95.938 38.969 1 81.44 92 ALA A CA 1
ATOM 670 C C . ALA A 1 92 ? 2.305 96.375 39.844 1 81.44 92 ALA A C 1
ATOM 672 O O . ALA A 1 92 ? 2.111 97 40.875 1 81.44 92 ALA A O 1
ATOM 673 N N . SER A 1 93 ? 3.584 96.188 39.406 1 76.62 93 SER A N 1
ATOM 674 C CA . SER A 1 93 ? 4.758 96.5 40.219 1 76.62 93 SER A CA 1
ATOM 675 C C . SER A 1 93 ? 5.547 97.625 39.625 1 76.62 93 SER A C 1
ATOM 677 O O . SER A 1 93 ? 6.637 98 40.094 1 76.62 93 SER A O 1
ATOM 679 N N . SER A 1 94 ? 5.066 98.25 38.594 1 77 94 SER A N 1
ATOM 680 C CA . SER A 1 94 ? 5.867 99.25 37.875 1 77 94 SER A CA 1
ATOM 681 C C . SER A 1 94 ? 5.691 100.625 38.469 1 77 94 SER A C 1
ATOM 683 O O . SER A 1 94 ? 4.648 100.938 39.062 1 77 94 SER A O 1
ATOM 685 N N . GLY A 1 95 ? 6.816 101.5 38.469 1 65.5 95 GLY A N 1
ATOM 686 C CA . GLY A 1 95 ? 6.805 102.875 38.875 1 65.5 95 GLY A CA 1
ATOM 687 C C . GLY A 1 95 ? 6.344 103.812 37.781 1 65.5 95 GLY A C 1
ATOM 688 O O . GLY A 1 95 ? 5.875 103.375 36.719 1 65.5 95 GLY A O 1
ATOM 689 N N . GLU A 1 96 ? 6.34 105.25 37.938 1 57.22 96 GLU A N 1
ATOM 690 C CA . GLU A 1 96 ? 5.766 106.312 37.094 1 57.22 96 GLU A CA 1
ATOM 691 C C . GLU A 1 96 ? 6.184 106.125 35.656 1 57.22 96 GLU A C 1
ATOM 693 O O . GLU A 1 96 ? 5.375 106.375 34.75 1 57.22 96 GLU A O 1
ATOM 698 N N . SER A 1 97 ? 7.383 105.938 35.281 1 53.16 97 SER A N 1
ATOM 699 C CA . SER A 1 97 ? 7.832 106 33.906 1 53.16 97 SER A CA 1
ATOM 700 C C . SER A 1 97 ? 7.301 104.812 33.125 1 53.16 97 SER A C 1
ATOM 702 O O . SER A 1 97 ? 7.129 104.875 31.891 1 53.16 97 SER A O 1
ATOM 704 N N . ALA A 1 98 ? 7.055 103.812 33.688 1 53.62 98 ALA A N 1
ATOM 705 C CA . ALA A 1 98 ? 6.797 102.562 32.969 1 53.62 98 ALA A CA 1
ATOM 706 C C . ALA A 1 98 ? 5.305 102.25 32.969 1 53.62 98 ALA A C 1
ATOM 708 O O . ALA A 1 98 ? 4.863 101.375 32.219 1 53.62 98 ALA A O 1
ATOM 709 N N . GLY A 1 99 ? 4.395 103.062 33.594 1 58.22 99 GLY A N 1
ATOM 710 C CA . GLY A 1 99 ? 3.041 102.625 33.906 1 58.22 99 GLY A CA 1
ATOM 711 C C . GLY A 1 99 ? 2.072 102.812 32.75 1 58.22 99 GLY A C 1
ATOM 712 O O . GLY A 1 99 ? 1.108 102.062 32.625 1 58.22 99 GLY A O 1
ATOM 713 N N . ARG A 1 100 ? 2.18 103.938 31.938 1 61.97 100 ARG A N 1
ATOM 714 C CA . ARG A 1 100 ? 1.19 104.125 30.891 1 61.97 100 ARG A CA 1
ATOM 715 C C . ARG A 1 100 ? 1.245 103.062 29.828 1 61.97 100 ARG A C 1
ATOM 717 O O . ARG A 1 100 ? 0.207 102.562 29.375 1 61.97 100 ARG A O 1
ATOM 724 N N . SER A 1 101 ? 2.434 102.688 29.469 1 72.5 101 SER A N 1
ATOM 725 C CA . SER A 1 101 ? 2.605 101.688 28.391 1 72.5 101 SER A CA 1
ATOM 726 C C . SER A 1 101 ? 2.207 100.312 28.844 1 72.5 101 SER A C 1
ATOM 728 O O . SER A 1 101 ? 1.874 99.438 28.016 1 72.5 101 SER A O 1
ATOM 730 N N . GLY A 1 102 ? 1.997 100.188 30.094 1 79.81 102 GLY A N 1
ATOM 731 C CA . GLY A 1 102 ? 1.687 98.875 30.641 1 79.81 102 GLY A CA 1
ATOM 732 C C . GLY A 1 102 ? 0.253 98.438 30.391 1 79.81 102 GLY A C 1
ATOM 733 O O . GLY A 1 102 ? -0.002 97.312 30.016 1 79.81 102 GLY A O 1
ATOM 734 N N . PHE A 1 103 ? -0.647 99.375 30.469 1 83.81 103 PHE A N 1
ATOM 735 C CA . PHE A 1 103 ? -2.059 99.062 30.281 1 83.81 103 PHE A CA 1
ATOM 736 C C . PHE A 1 103 ? -2.369 98.812 28.812 1 83.81 103 PHE A C 1
ATOM 738 O O . PHE A 1 103 ? -3.17 97.938 28.484 1 83.81 103 PHE A O 1
ATOM 745 N N . THR A 1 104 ? -1.691 99.5 27.891 1 84.31 104 THR A N 1
ATOM 746 C CA . THR A 1 104 ? -1.886 99.312 26.469 1 84.31 104 THR A CA 1
ATOM 747 C C . THR A 1 104 ? -1.344 97.938 26.047 1 84.31 104 THR A C 1
ATOM 749 O O . THR A 1 104 ? -1.973 97.188 25.266 1 84.31 104 THR A O 1
ATOM 752 N N . ASP A 1 105 ? -0.23 97.562 26.625 1 87.38 105 ASP A N 1
ATOM 753 C CA . ASP A 1 105 ? 0.36 96.25 26.328 1 87.38 105 ASP A CA 1
ATOM 754 C C . ASP A 1 105 ? -0.528 95.125 26.828 1 87.38 105 ASP A C 1
ATOM 756 O O . ASP A 1 105 ? -0.695 94.125 26.141 1 87.38 105 ASP A O 1
ATOM 760 N N . LEU A 1 106 ? -1.047 95.312 28.016 1 90.75 106 LEU A N 1
ATOM 761 C CA . LEU A 1 106 ? -1.92 94.312 28.594 1 90.75 106 LEU A CA 1
ATOM 762 C C . LEU A 1 106 ? -3.174 94.125 27.75 1 90.75 106 LEU A C 1
ATOM 764 O O . LEU A 1 106 ? -3.641 93 27.562 1 90.75 106 LEU A O 1
ATOM 768 N N . ASN A 1 107 ? -3.668 95.25 27.266 1 88.94 107 ASN A N 1
ATOM 769 C CA . ASN A 1 107 ? -4.844 95.188 26.406 1 88.94 107 ASN A CA 1
ATOM 770 C C . ASN A 1 107 ? -4.543 94.438 25.109 1 88.94 107 ASN A C 1
ATOM 772 O O . ASN A 1 107 ? -5.34 93.562 24.672 1 88.94 107 ASN A O 1
ATOM 776 N N . ASP A 1 108 ? -3.434 94.625 24.562 1 90.12 108 ASP A N 1
ATOM 777 C CA . ASP A 1 108 ? -3.025 93.938 23.328 1 90.12 108 ASP A CA 1
ATOM 778 C C . ASP A 1 108 ? -2.779 92.438 23.578 1 90.12 108 ASP A C 1
ATOM 780 O O . ASP A 1 108 ? -3.166 91.562 22.766 1 90.12 108 ASP A O 1
ATOM 784 N N . LEU A 1 109 ? -2.189 92.125 24.703 1 91.69 109 LEU A N 1
ATOM 785 C CA . LEU A 1 109 ? -1.88 90.75 25.031 1 91.69 109 LEU A CA 1
ATOM 786 C C . LEU A 1 109 ? -3.152 89.938 25.328 1 91.69 109 LEU A C 1
ATOM 788 O O . LEU A 1 109 ? -3.242 88.75 25.016 1 91.69 109 LEU A O 1
ATOM 792 N N . ALA A 1 110 ? -4.074 90.625 25.969 1 91.62 110 ALA A N 1
ATOM 793 C CA . ALA A 1 110 ? -5.355 89.938 26.234 1 91.62 110 ALA A CA 1
ATOM 794 C C . ALA A 1 110 ? -6.066 89.562 24.938 1 91.62 110 ALA A C 1
ATOM 796 O O . ALA A 1 110 ? -6.648 88.5 24.812 1 91.62 110 ALA A O 1
ATOM 797 N N . GLU A 1 111 ? -5.996 90.562 23.969 1 90.19 111 GLU A N 1
ATOM 798 C CA . GLU A 1 111 ? -6.633 90.312 22.672 1 90.19 111 GLU A CA 1
ATOM 799 C C . GLU A 1 111 ? -5.945 89.188 21.922 1 90.19 111 GLU A C 1
ATOM 801 O O . GLU A 1 111 ? -6.613 88.312 21.344 1 90.19 111 GLU A O 1
ATOM 806 N N . ARG A 1 112 ? -4.723 89.125 21.906 1 91.88 112 ARG A N 1
ATOM 807 C CA . ARG A 1 112 ? -3.971 88.062 21.25 1 91.88 112 ARG A CA 1
ATOM 808 C C . ARG A 1 112 ? -4.215 86.688 21.922 1 91.88 112 ARG A C 1
ATOM 810 O O . ARG A 1 112 ? -4.32 85.688 21.234 1 91.88 112 ARG A O 1
ATOM 817 N N . SER A 1 113 ? -4.172 86.688 23.234 1 92.88 113 SER A N 1
ATOM 818 C CA . SER A 1 113 ? -4.453 85.5 23.969 1 92.88 113 SER A CA 1
ATOM 819 C C . SER A 1 113 ? -5.84 84.938 23.641 1 92.88 113 SER A C 1
ATOM 821 O O . SER A 1 113 ? -6.027 83.75 23.516 1 92.88 113 SER A O 1
ATOM 823 N N . LYS A 1 114 ? -6.711 85.875 23.5 1 91.5 114 LYS A N 1
ATOM 824 C CA . LYS A 1 114 ? -8.07 85.438 23.156 1 91.5 114 LYS A CA 1
ATOM 825 C C . LYS A 1 114 ? -8.109 84.812 21.781 1 91.5 114 LYS A C 1
ATOM 827 O O . LYS A 1 114 ? -8.781 83.75 21.609 1 91.5 114 LYS A O 1
ATOM 832 N N . LEU A 1 115 ? -7.414 85.312 20.797 1 92.25 115 LEU A N 1
ATOM 833 C CA . LEU A 1 115 ? -7.355 84.75 19.469 1 92.25 115 LEU A CA 1
ATOM 834 C C . LEU A 1 115 ? -6.738 83.375 19.5 1 92.25 115 LEU A C 1
ATOM 836 O O . LEU A 1 115 ? -7.207 82.438 18.812 1 92.25 115 LEU A O 1
ATOM 840 N N . SER A 1 116 ? -5.762 83.188 20.25 1 94.69 116 SER A N 1
ATOM 841 C CA . SER A 1 116 ? -5.102 81.938 20.391 1 94.69 116 SER A CA 1
ATOM 842 C C . SER A 1 116 ? -6.012 80.875 21.078 1 94.69 116 SER A C 1
ATOM 844 O O . SER A 1 116 ? -5.969 79.688 20.766 1 94.69 116 SER A O 1
ATOM 846 N N . LEU A 1 117 ? -6.727 81.375 22.047 1 95.12 117 LEU A N 1
ATOM 847 C CA . LEU A 1 117 ? -7.672 80.5 22.734 1 95.12 117 LEU A CA 1
ATOM 848 C C . LEU A 1 117 ? -8.781 80.062 21.797 1 95.12 117 LEU A C 1
ATOM 850 O O . LEU A 1 117 ? -9.273 78.938 21.906 1 95.12 117 LEU A O 1
ATOM 854 N N . ASP A 1 118 ? -9.203 80.938 20.906 1 92.62 118 ASP A N 1
ATOM 855 C CA . ASP A 1 118 ? -10.195 80.562 19.891 1 92.62 118 ASP A CA 1
ATOM 856 C C . ASP A 1 118 ? -9.664 79.438 19 1 92.62 118 ASP A C 1
ATOM 858 O O . ASP A 1 118 ? -10.398 78.5 18.672 1 92.62 118 ASP A O 1
ATOM 862 N N . GLU A 1 119 ? -8.445 79.625 18.641 1 93.5 119 GLU A N 1
ATOM 863 C CA . GLU A 1 119 ? -7.824 78.562 17.859 1 93.5 119 GLU A CA 1
ATOM 864 C C . GLU A 1 119 ? -7.746 77.25 18.656 1 93.5 119 GLU A C 1
ATOM 866 O O . GLU A 1 119 ? -7.957 76.125 18.109 1 93.5 119 GLU A O 1
ATOM 871 N N . ALA A 1 120 ? -7.391 77.25 19.922 1 94.88 120 ALA A N 1
ATOM 872 C CA . ALA A 1 120 ? -7.34 76.125 20.797 1 94.88 120 ALA A CA 1
ATOM 873 C C . ALA A 1 120 ? -8.703 75.438 20.875 1 94.88 120 ALA A C 1
ATOM 875 O O . ALA A 1 120 ? -8.789 74.188 20.938 1 94.88 120 ALA A O 1
ATOM 876 N N . THR A 1 121 ? -9.703 76.25 20.938 1 93.88 121 THR A N 1
ATOM 877 C CA . THR A 1 121 ? -11.055 75.688 21 1 93.88 121 THR A CA 1
ATOM 878 C C . THR A 1 121 ? -11.383 74.938 19.75 1 93.88 121 THR A C 1
ATOM 880 O O . THR A 1 121 ? -12.039 73.875 19.812 1 93.88 121 THR A O 1
ATOM 883 N N . PHE A 1 122 ? -10.883 75.375 18.609 1 93.12 122 PHE A N 1
ATOM 884 C CA . PHE A 1 122 ? -11.117 74.688 17.359 1 93.12 122 PHE A CA 1
ATOM 885 C C . PHE A 1 122 ? -10.398 73.312 17.344 1 93.12 122 PHE A C 1
ATOM 887 O O . PHE A 1 122 ? -10.969 72.312 16.938 1 93.12 122 PHE A O 1
ATOM 894 N N . ILE A 1 123 ? -9.227 73.25 17.781 1 92.81 123 ILE A N 1
ATOM 895 C CA . ILE A 1 123 ? -8.461 72 17.828 1 92.81 123 ILE A CA 1
ATOM 896 C C . ILE A 1 123 ? -9.109 71.062 18.812 1 92.81 123 ILE A C 1
ATOM 898 O O . ILE A 1 123 ? -9.18 69.875 18.547 1 92.81 123 ILE A O 1
ATOM 902 N N . ALA A 1 124 ? -9.508 71.5 19.938 1 92.75 124 ALA A N 1
ATOM 903 C CA . ALA A 1 124 ? -10.18 70.688 20.938 1 92.75 124 ALA A CA 1
ATOM 904 C C . ALA A 1 124 ? -11.469 70.125 20.375 1 92.75 124 ALA A C 1
ATOM 906 O O . ALA A 1 124 ? -11.82 68.938 20.703 1 92.75 124 ALA A O 1
ATOM 907 N N . ALA A 1 125 ? -12.18 70.875 19.562 1 92.81 125 ALA A N 1
ATOM 908 C CA . ALA A 1 125 ? -13.422 70.438 18.953 1 92.81 125 ALA A CA 1
ATOM 909 C C . ALA A 1 125 ? -13.156 69.25 18.016 1 92.81 125 ALA A C 1
ATOM 911 O O . ALA A 1 125 ? -13.992 68.375 17.891 1 92.81 125 ALA A O 1
ATOM 912 N N . ASP A 1 126 ? -12.055 69.25 17.453 1 91.44 126 ASP A N 1
ATOM 913 C CA . ASP A 1 126 ? -11.695 68.188 16.531 1 91.44 126 ASP A CA 1
ATOM 914 C C . ASP A 1 126 ? -11.438 66.875 17.297 1 91.44 126 ASP A C 1
ATOM 916 O O . ASP A 1 126 ? -11.477 65.812 16.703 1 91.44 126 ASP A O 1
ATOM 920 N N . LEU A 1 127 ? -11.156 66.875 18.531 1 92.88 127 LEU A N 1
ATOM 921 C CA . LEU A 1 127 ? -10.883 65.75 19.359 1 92.88 127 LEU A CA 1
ATOM 922 C C . LEU A 1 127 ? -12.172 65.125 19.859 1 92.88 127 LEU A C 1
ATOM 924 O O . LEU A 1 127 ? -12.164 64 20.391 1 92.88 127 LEU A O 1
ATOM 928 N N . ALA A 1 128 ? -13.312 65.75 19.594 1 91.19 128 ALA A N 1
ATOM 929 C CA . ALA A 1 128 ? -14.609 65.375 20.172 1 91.19 128 ALA A CA 1
ATOM 930 C C . ALA A 1 128 ? -14.977 63.969 19.812 1 91.19 128 ALA A C 1
ATOM 932 O O . ALA A 1 128 ? -15.398 63.188 20.672 1 91.19 128 ALA A O 1
ATOM 933 N N . PRO A 1 129 ? -14.695 63.5 18.547 1 90.44 129 PRO A N 1
ATOM 934 C CA . PRO A 1 129 ? -15.109 62.156 18.203 1 90.44 129 PRO A CA 1
ATOM 935 C C . PRO A 1 129 ? -14.164 61.094 18.766 1 90.44 129 PRO A C 1
ATOM 937 O O . PRO A 1 129 ? -14.508 59.906 18.766 1 90.44 129 PRO A O 1
ATOM 940 N N . LEU A 1 130 ? -13.086 61.469 19.312 1 89.56 130 LEU A N 1
ATOM 941 C CA . LEU A 1 130 ? -12.039 60.531 19.672 1 89.56 130 LEU A CA 1
ATOM 942 C C . LEU A 1 130 ? -11.953 60.344 21.172 1 89.56 130 LEU A C 1
ATOM 944 O O . LEU A 1 130 ? -11.336 59.406 21.656 1 89.56 130 LEU A O 1
ATOM 948 N N . ILE A 1 131 ? -12.516 61.219 21.938 1 90.88 131 ILE A N 1
ATOM 949 C CA . ILE A 1 131 ? -12.391 61.125 23.391 1 90.88 131 ILE A CA 1
ATOM 950 C C . ILE A 1 131 ? -13.781 61.188 24.031 1 90.88 131 ILE A C 1
ATOM 952 O O . ILE A 1 131 ? -14.781 61.375 23.344 1 90.88 131 ILE A O 1
ATOM 956 N N . GLN A 1 132 ? -13.867 61.031 25.391 1 91.38 132 GLN A N 1
ATOM 957 C CA . GLN A 1 132 ? -15.109 61.094 26.156 1 91.38 132 GLN A CA 1
ATOM 958 C C . GLN A 1 132 ? -15.781 62.438 26 1 91.38 132 GLN A C 1
ATOM 960 O O . GLN A 1 132 ? -15.133 63.5 26.125 1 91.38 132 GLN A O 1
ATOM 965 N N . PRO A 1 133 ? -17.047 62.438 25.719 1 91.88 133 PRO A N 1
ATOM 966 C CA . PRO A 1 133 ? -17.75 63.719 25.562 1 91.88 133 PRO A CA 1
ATOM 967 C C . PRO A 1 133 ? -17.609 64.625 26.781 1 91.88 133 PRO A C 1
ATOM 969 O O . PRO A 1 133 ? -17.406 65.812 26.625 1 91.88 133 PRO A O 1
ATOM 972 N N . SER A 1 134 ? -17.703 64 27.953 1 92.12 134 SER A N 1
ATOM 973 C CA . SER A 1 134 ? -17.594 64.812 29.156 1 92.12 134 SER A CA 1
ATOM 974 C C . SER A 1 134 ? -16.219 65.5 29.25 1 92.12 134 SER A C 1
ATOM 976 O O . SER A 1 134 ? -16.125 66.625 29.672 1 92.12 134 SER A O 1
ATOM 978 N N . MET A 1 135 ? -15.219 64.812 28.844 1 91.81 135 MET A N 1
ATOM 979 C CA . MET A 1 135 ? -13.875 65.375 28.891 1 91.81 135 MET A CA 1
ATOM 980 C C . MET A 1 135 ? -13.703 66.438 27.812 1 91.81 135 MET A C 1
ATOM 982 O O . MET A 1 135 ? -13.031 67.438 28.047 1 91.81 135 MET A O 1
ATOM 986 N N . ASN A 1 136 ? -14.273 66.188 26.703 1 93.19 136 ASN A N 1
ATOM 987 C CA . ASN A 1 136 ? -14.195 67.188 25.656 1 93.19 136 ASN A CA 1
ATOM 988 C C . ASN A 1 136 ? -14.922 68.5 26.047 1 93.19 136 ASN A C 1
ATOM 990 O O . ASN A 1 136 ? -14.414 69.562 25.797 1 93.19 136 ASN A O 1
ATOM 994 N N . VAL A 1 137 ? -16.031 68.312 26.625 1 93.31 137 VAL A N 1
ATOM 995 C CA . VAL A 1 137 ? -16.781 69.438 27.078 1 93.31 137 VAL A CA 1
ATOM 996 C C . VAL A 1 137 ? -15.969 70.25 28.109 1 93.31 137 VAL A C 1
ATOM 998 O O . VAL A 1 137 ? -15.875 71.438 28.031 1 93.31 137 VAL A O 1
ATOM 1001 N N . LYS A 1 138 ? -15.406 69.5 29.016 1 93.56 138 LYS A N 1
ATOM 1002 C CA . LYS A 1 138 ? -14.602 70.188 30.047 1 93.56 138 LYS A CA 1
ATOM 1003 C C . LYS A 1 138 ? -13.406 70.875 29.422 1 93.56 138 LYS A C 1
ATOM 1005 O O . LYS A 1 138 ? -13.023 72 29.875 1 93.56 138 LYS A O 1
ATOM 1010 N N . LEU A 1 139 ? -12.859 70.25 28.453 1 94.44 139 LEU A N 1
ATOM 1011 C CA . LEU A 1 139 ? -11.742 70.875 27.75 1 94.44 139 LEU A CA 1
ATOM 1012 C C . LEU A 1 139 ? -12.164 72.188 27.094 1 94.44 139 LEU A C 1
ATOM 1014 O O . LEU A 1 139 ? -11.539 73.188 27.297 1 94.44 139 LEU A O 1
ATOM 1018 N N . ILE A 1 140 ? -13.195 72.188 26.391 1 93.62 140 ILE A N 1
ATOM 1019 C CA . ILE A 1 140 ? -13.68 73.375 25.656 1 93.62 140 ILE A CA 1
ATOM 1020 C C . ILE A 1 140 ? -14.18 74.438 26.641 1 93.62 140 ILE A C 1
ATOM 1022 O O . ILE A 1 140 ? -13.883 75.625 26.469 1 93.62 140 ILE A O 1
ATOM 1026 N N . GLU A 1 141 ? -14.859 73.938 27.641 1 94.44 141 GLU A N 1
ATOM 1027 C CA . GLU A 1 141 ? -15.383 74.875 28.641 1 94.44 141 GLU A CA 1
ATOM 1028 C C . GLU A 1 141 ? -14.258 75.625 29.344 1 94.44 141 GLU A C 1
ATOM 1030 O O . GLU A 1 141 ? -14.359 76.812 29.609 1 94.44 141 GLU A O 1
ATOM 1035 N N . ASN A 1 142 ? -13.297 74.875 29.703 1 94.94 142 ASN A N 1
ATOM 1036 C CA . ASN A 1 142 ? -12.164 75.5 30.375 1 94.94 142 ASN A CA 1
ATOM 1037 C C . ASN A 1 142 ? -11.484 76.5 29.484 1 94.94 142 ASN A C 1
ATOM 1039 O O . ASN A 1 142 ? -11.125 77.625 29.938 1 94.94 142 ASN A O 1
ATOM 1043 N N . VAL A 1 143 ? -11.336 76.25 28.25 1 94.12 143 VAL A N 1
ATOM 1044 C CA . VAL A 1 143 ? -10.727 77.188 27.312 1 94.12 143 VAL A CA 1
ATOM 1045 C C . VAL A 1 143 ? -11.617 78.375 27.125 1 94.12 143 VAL A C 1
ATOM 1047 O O . VAL A 1 143 ? -11.133 79.5 27.125 1 94.12 143 VAL A O 1
ATOM 1050 N N . GLN A 1 144 ? -12.852 78.188 27.047 1 93.38 144 GLN A N 1
ATOM 1051 C CA . GLN A 1 144 ? -13.797 79.312 26.891 1 93.38 144 GLN A CA 1
ATOM 1052 C C . GLN A 1 144 ? -13.844 80.125 28.141 1 93.38 144 GLN A C 1
ATOM 1054 O O . GLN A 1 144 ? -13.898 81.375 28.047 1 93.38 144 GLN A O 1
ATOM 1059 N N . THR A 1 145 ? -13.852 79.438 29.25 1 95 145 THR A N 1
ATOM 1060 C CA . THR A 1 145 ? -13.859 80.188 30.516 1 95 145 THR A CA 1
ATOM 1061 C C . THR A 1 145 ? -12.625 81.062 30.625 1 95 145 THR A C 1
ATOM 1063 O O . THR A 1 145 ? -12.711 82.25 31.062 1 95 145 THR A O 1
ATOM 1066 N N . ILE A 1 146 ? -11.523 80.562 30.234 1 94.75 146 ILE A N 1
ATOM 1067 C CA . ILE A 1 146 ? -10.305 81.375 30.219 1 94.75 146 ILE A CA 1
ATOM 1068 C C . ILE A 1 146 ? -10.484 82.562 29.281 1 94.75 146 ILE A C 1
ATOM 1070 O O . ILE A 1 146 ? -10.125 83.688 29.625 1 94.75 146 ILE A O 1
ATOM 1074 N N . GLY A 1 147 ? -11.094 82.312 28.141 1 93 147 GLY A N 1
ATOM 1075 C CA . GLY A 1 147 ? -11.336 83.375 27.188 1 93 147 GLY A CA 1
ATOM 1076 C C . GLY A 1 147 ? -12.281 84.438 27.703 1 93 147 GLY A C 1
ATOM 1077 O O . GLY A 1 147 ? -12.008 85.688 27.547 1 93 147 GLY A O 1
ATOM 1078 N N . GLU A 1 148 ? -13.289 84 28.297 1 93.94 148 GLU A N 1
ATOM 1079 C CA . GLU A 1 148 ? -14.258 84.938 28.844 1 93.94 148 GLU A CA 1
ATOM 1080 C C . GLU A 1 148 ? -13.641 85.812 29.969 1 93.94 148 GLU A C 1
ATOM 1082 O O . GLU A 1 148 ? -13.844 87 30.031 1 93.94 148 GLU A O 1
ATOM 1087 N N . ASN A 1 149 ? -12.953 85.125 30.781 1 94.38 149 ASN A N 1
ATOM 1088 C CA . ASN A 1 149 ? -12.32 85.812 31.891 1 94.38 149 ASN A CA 1
ATOM 1089 C C . ASN A 1 149 ? -11.227 86.75 31.406 1 94.38 149 ASN A C 1
ATOM 1091 O O . ASN A 1 149 ? -10.961 87.812 32.031 1 94.38 149 ASN A O 1
ATOM 1095 N N . LEU A 1 150 ? -10.656 86.5 30.328 1 94.19 150 LEU A N 1
ATOM 1096 C CA . LEU A 1 150 ? -9.688 87.375 29.719 1 94.19 150 LEU A CA 1
ATOM 1097 C C . LEU A 1 150 ? -10.375 88.688 29.219 1 94.19 150 LEU A C 1
ATOM 1099 O O . LEU A 1 150 ? -9.82 89.75 29.328 1 94.19 150 LEU A O 1
ATOM 1103 N N . ASP A 1 151 ? -11.547 88.5 28.703 1 92.06 151 ASP A N 1
ATOM 1104 C CA . ASP A 1 151 ? -12.312 89.688 28.266 1 92.06 151 ASP A CA 1
ATOM 1105 C C . ASP A 1 151 ? -12.703 90.562 29.453 1 92.06 151 ASP A C 1
ATOM 1107 O O . ASP A 1 151 ? -12.625 91.812 29.375 1 92.06 151 ASP A O 1
ATOM 1111 N N . ILE A 1 152 ? -13.141 89.875 30.484 1 93.38 152 ILE A N 1
ATOM 1112 C CA . ILE A 1 152 ? -13.5 90.625 31.703 1 93.38 152 ILE A CA 1
ATOM 1113 C C . ILE A 1 152 ? -12.266 91.312 32.25 1 93.38 152 ILE A C 1
ATOM 1115 O O . ILE A 1 152 ? -12.336 92.5 32.625 1 93.38 152 ILE A O 1
ATOM 1119 N N . ALA A 1 153 ? -11.172 90.625 32.219 1 92.81 153 ALA A N 1
ATOM 1120 C CA . ALA A 1 153 ? -9.93 91.25 32.688 1 92.81 153 ALA A CA 1
ATOM 1121 C C . ALA A 1 153 ? -9.539 92.438 31.844 1 92.81 153 ALA A C 1
ATOM 1123 O O . ALA A 1 153 ? -9.078 93.438 32.375 1 92.81 153 ALA A O 1
ATOM 1124 N N . ARG A 1 154 ? -9.75 92.312 30.656 1 89.81 154 ARG A N 1
ATOM 1125 C CA . ARG A 1 154 ? -9.461 93.438 29.75 1 89.81 154 ARG A CA 1
ATOM 1126 C C . ARG A 1 154 ? -10.297 94.625 30.078 1 89.81 154 ARG A C 1
ATOM 1128 O O . ARG A 1 154 ? -9.781 95.75 30.125 1 89.81 154 ARG A O 1
ATOM 1135 N N . SER A 1 155 ? -11.539 94.438 30.281 1 91.38 155 SER A N 1
ATOM 1136 C CA . SER A 1 155 ? -12.438 95.562 30.641 1 91.38 155 SER A CA 1
ATOM 1137 C C . SER A 1 155 ? -12.047 96.188 31.969 1 91.38 155 SER A C 1
ATOM 1139 O O . SER A 1 155 ? -12.047 97.438 32.094 1 91.38 155 SER A O 1
ATOM 1141 N N . GLN A 1 156 ? -11.742 95.312 32.844 1 90.44 156 GLN A N 1
ATOM 1142 C CA . GLN A 1 156 ? -11.344 95.812 34.188 1 90.44 156 GLN A CA 1
ATOM 1143 C C . GLN A 1 156 ? -10.023 96.562 34.125 1 90.44 156 GLN A C 1
ATOM 1145 O O . GLN A 1 156 ? -9.836 97.562 34.844 1 90.44 156 GLN A O 1
ATOM 1150 N N . LEU A 1 157 ? -9.219 96.125 33.25 1 87.81 157 LEU A N 1
ATOM 1151 C CA . LEU A 1 157 ? -7.934 96.812 33.062 1 87.81 157 LEU A CA 1
ATOM 1152 C C . LEU A 1 157 ? -8.125 98.188 32.438 1 87.81 157 LEU A C 1
ATOM 1154 O O . LEU A 1 157 ? -7.398 99.125 32.781 1 87.81 157 LEU A O 1
ATOM 1158 N N . GLN A 1 158 ? -9.078 98.375 31.594 1 85.88 158 GLN A N 1
ATOM 1159 C CA . GLN A 1 158 ? -9.383 99.688 31 1 85.88 158 GLN A CA 1
ATOM 1160 C C . GLN A 1 158 ? -9.898 100.625 32.031 1 85.88 158 GLN A C 1
ATOM 1162 O O . GLN A 1 158 ? -9.508 101.812 32.062 1 85.88 158 GLN A O 1
ATOM 1167 N N . VAL A 1 159 ? -10.711 100.062 32.906 1 86.31 159 VAL A N 1
ATOM 1168 C CA . VAL A 1 159 ? -11.258 100.938 33.969 1 86.31 159 VAL A CA 1
ATOM 1169 C C . VAL A 1 159 ? -10.148 101.312 34.938 1 86.31 159 VAL A C 1
ATOM 1171 O O . VAL A 1 159 ? -10.062 102.5 35.312 1 86.31 159 VAL A O 1
ATOM 1174 N N . LEU A 1 160 ? -9.445 100.375 35.219 1 86.31 160 LEU A N 1
ATOM 1175 C CA . LEU A 1 160 ? -8.328 100.688 36.125 1 86.31 160 LEU A CA 1
ATOM 1176 C C . LEU A 1 160 ? -7.34 101.625 35.469 1 86.31 160 LEU A C 1
ATOM 1178 O O . LEU A 1 160 ? -6.789 102.5 36.125 1 86.31 160 LEU A O 1
ATOM 1182 N N . GLY A 1 161 ? -7.051 101.438 34.219 1 82 161 GLY A N 1
ATOM 1183 C CA . GLY A 1 161 ? -6.188 102.312 33.5 1 82 161 GLY A CA 1
ATOM 1184 C C . GLY A 1 161 ? -6.703 103.75 33.5 1 82 161 GLY A C 1
ATOM 1185 O O . GLY A 1 161 ? -5.926 104.688 33.656 1 82 161 GLY A O 1
ATOM 1186 N N . ALA A 1 162 ? -7.949 103.938 33.344 1 84.19 162 ALA A N 1
ATOM 1187 C CA . ALA A 1 162 ? -8.555 105.25 33.375 1 84.19 162 ALA A CA 1
ATOM 1188 C C . ALA A 1 162 ? -8.422 105.875 34.75 1 84.19 162 ALA A C 1
ATOM 1190 O O . ALA A 1 162 ? -8.195 107.125 34.875 1 84.19 162 ALA A O 1
ATOM 1191 N N . ALA A 1 163 ? -8.625 105.062 35.688 1 85.38 163 ALA A N 1
ATOM 1192 C CA . ALA A 1 163 ? -8.469 105.562 37.062 1 85.38 163 ALA A CA 1
ATOM 1193 C C . ALA A 1 163 ? -7.027 106 37.312 1 85.38 163 ALA A C 1
ATOM 1195 O O . ALA A 1 163 ? -6.793 107 38 1 85.38 163 ALA A O 1
ATOM 1196 N N . VAL A 1 164 ? -6.152 105.312 36.844 1 84.69 164 VAL A N 1
ATOM 1197 C CA . VAL A 1 164 ? -4.742 105.625 37 1 84.69 164 VAL A CA 1
ATOM 1198 C C . VAL A 1 164 ? -4.449 106.938 36.281 1 84.69 164 VAL A C 1
ATOM 1200 O O . VAL A 1 164 ? -3.721 107.812 36.781 1 84.69 164 VAL A O 1
ATOM 1203 N N . ASP A 1 165 ? -5.004 107.125 35.125 1 81.38 165 ASP A N 1
ATOM 1204 C CA . ASP A 1 165 ? -4.844 108.375 34.406 1 81.38 165 ASP A CA 1
ATOM 1205 C C . ASP A 1 165 ? -5.453 109.562 35.188 1 81.38 165 ASP A C 1
ATOM 1207 O O . ASP A 1 165 ? -4.922 110.688 35.156 1 81.38 165 ASP A O 1
ATOM 1211 N N . GLN A 1 166 ? -6.488 109.25 35.812 1 83.5 166 GLN A N 1
ATOM 1212 C CA . GLN A 1 166 ? -7.109 110.312 36.656 1 83.5 166 GLN A CA 1
ATOM 1213 C C . GLN A 1 166 ? -6.203 110.688 37.812 1 83.5 166 GLN A C 1
ATOM 1215 O O . GLN A 1 166 ? -6.129 111.875 38.156 1 83.5 166 GLN A O 1
ATOM 1220 N N . VAL A 1 167 ? -5.574 109.75 38.344 1 83.62 167 VAL A N 1
ATOM 1221 C CA . VAL A 1 167 ? -4.641 110.062 39.406 1 83.62 167 VAL A CA 1
ATOM 1222 C C . VAL A 1 167 ? -3.453 110.875 38.875 1 83.62 167 VAL A C 1
ATOM 1224 O O . VAL A 1 167 ? -2.998 111.812 39.5 1 83.62 167 VAL A O 1
ATOM 1227 N N . ARG A 1 168 ? -2.963 110.562 37.781 1 78.06 168 ARG A N 1
ATOM 1228 C CA . ARG A 1 168 ? -1.807 111.188 37.188 1 78.06 168 ARG A CA 1
ATOM 1229 C C . ARG A 1 168 ? -2.117 112.688 36.812 1 78.06 168 ARG A C 1
ATOM 1231 O O . ARG A 1 168 ? -1.239 113.5 36.906 1 78.06 168 ARG A O 1
ATOM 1238 N N . ASN A 1 169 ? -3.332 112.875 36.5 1 78.56 169 ASN A N 1
ATOM 1239 C CA . ASN A 1 169 ? -3.701 114.188 36.031 1 78.56 169 ASN A CA 1
ATOM 1240 C C . ASN A 1 169 ? -4.406 115 37.125 1 78.56 169 ASN A C 1
ATOM 1242 O O . ASN A 1 169 ? -4.938 116.062 36.844 1 78.56 169 ASN A O 1
ATOM 1246 N N . SER A 1 170 ? -4.395 114.438 38.281 1 77.88 170 SER A N 1
ATOM 1247 C CA . SER A 1 170 ? -5.102 115.125 39.344 1 77.88 170 SER A CA 1
ATOM 1248 C C . SER A 1 170 ? -4.324 116.312 39.812 1 77.88 170 SER A C 1
ATOM 1250 O O . SER A 1 170 ? -3.096 116.312 39.906 1 77.88 170 SER A O 1
ATOM 1252 N N . VAL A 1 171 ? -4.988 117.438 39.906 1 73.88 171 VAL A N 1
ATOM 1253 C CA . VAL A 1 171 ? -4.41 118.688 40.312 1 73.88 171 VAL A CA 1
ATOM 1254 C C . VAL A 1 171 ? -4.051 118.625 41.812 1 73.88 171 VAL A C 1
ATOM 1256 O O . VAL A 1 171 ? -3.031 119.188 42.219 1 73.88 171 VAL A O 1
ATOM 1259 N N . ASP A 1 172 ? -4.863 118.062 42.625 1 71.62 172 ASP A N 1
ATOM 1260 C CA . ASP A 1 172 ? -4.594 117.875 44.031 1 71.62 172 ASP A CA 1
ATOM 1261 C C . ASP A 1 172 ? -3.66 116.688 44.312 1 71.62 172 ASP A C 1
ATOM 1263 O O . ASP A 1 172 ? -3.707 115.688 43.594 1 71.62 172 ASP A O 1
ATOM 1267 N N . PRO A 1 173 ? -2.701 116.875 45.156 1 77.19 173 PRO A N 1
ATOM 1268 C CA . PRO A 1 173 ? -1.727 115.875 45.438 1 77.19 173 PRO A CA 1
ATOM 1269 C C . PRO A 1 173 ? -2.381 114.562 45.938 1 77.19 173 PRO A C 1
ATOM 1271 O O . PRO A 1 173 ? -3.168 114.562 46.875 1 77.19 173 PRO A O 1
ATOM 1274 N N . VAL A 1 174 ? -2.371 113.562 45.125 1 77.25 174 VAL A N 1
ATOM 1275 C CA . VAL A 1 174 ? -2.873 112.25 45.531 1 77.25 174 VAL A CA 1
ATOM 1276 C C . VAL A 1 174 ? -1.785 111.438 46.281 1 77.25 174 VAL A C 1
ATOM 1278 O O . VAL A 1 174 ? -0.666 111.312 45.781 1 77.25 174 VAL A O 1
ATOM 1281 N N . THR A 1 175 ? -2.088 111.125 47.594 1 77.94 175 THR A N 1
ATOM 1282 C CA . THR A 1 175 ? -1.146 110.375 48.438 1 77.94 175 THR A CA 1
ATOM 1283 C C . THR A 1 175 ? -1.626 108.938 48.625 1 77.94 175 THR A C 1
ATOM 1285 O O . THR A 1 175 ? -2.701 108.562 48.156 1 77.94 175 THR A O 1
ATOM 1288 N N . SER A 1 176 ? -0.827 108.188 49.219 1 75.12 176 SER A N 1
ATOM 1289 C CA . SER A 1 176 ? -1.149 106.75 49.469 1 75.12 176 SER A CA 1
ATOM 1290 C C . SER A 1 176 ? -2.389 106.625 50.375 1 75.12 176 SER A C 1
ATOM 1292 O O . SER A 1 176 ? -3.062 105.625 50.344 1 75.12 176 SER A O 1
ATOM 1294 N N . ASP A 1 177 ? -2.695 107.875 51.031 1 72.19 177 ASP A N 1
ATOM 1295 C CA . ASP A 1 177 ? -3.807 107.875 51.969 1 72.19 177 ASP A CA 1
ATOM 1296 C C . ASP A 1 177 ? -5.141 108.062 51.25 1 72.19 177 ASP A C 1
ATOM 1298 O O . ASP A 1 177 ? -6.184 107.625 51.75 1 72.19 177 ASP A O 1
ATOM 1302 N N . ASN A 1 178 ? -5.082 108.75 50.094 1 79.06 178 ASN A N 1
ATOM 1303 C CA . ASN A 1 178 ? -6.355 109.062 49.469 1 79.06 178 ASN A CA 1
ATOM 1304 C C . ASN A 1 178 ? -6.48 108.438 48.094 1 79.06 178 ASN A C 1
ATOM 1306 O O . ASN A 1 178 ? -7.484 108.625 47.406 1 79.06 178 ASN A O 1
ATOM 1310 N N . VAL A 1 179 ? -5.508 107.625 47.688 1 81.62 179 VAL A N 1
ATOM 1311 C CA . VAL A 1 179 ? -5.5 107.062 46.375 1 81.62 179 VAL A CA 1
ATOM 1312 C C . VAL A 1 179 ? -6.645 106.062 46.25 1 81.62 179 VAL A C 1
ATOM 1314 O O . VAL A 1 179 ? -7.164 105.812 45.156 1 81.62 179 VAL A O 1
ATOM 1317 N N . THR A 1 180 ? -7.148 105.562 47.344 1 81.62 180 THR A N 1
ATOM 1318 C CA . THR A 1 180 ? -8.195 104.5 47.344 1 81.62 180 THR A CA 1
ATOM 1319 C C . THR A 1 180 ? -9.547 105.125 47 1 81.62 180 THR A C 1
ATOM 1321 O O . THR A 1 180 ? -10.492 104.438 46.688 1 81.62 180 THR A O 1
ATOM 1324 N N . MET A 1 181 ? -9.531 106.375 47.062 1 79.88 181 MET A N 1
ATOM 1325 C CA . MET A 1 181 ? -10.766 107.062 46.656 1 79.88 181 MET A CA 1
ATOM 1326 C C . MET A 1 181 ? -10.945 107 45.125 1 79.88 181 MET A C 1
ATOM 1328 O O . MET A 1 181 ? -12.07 107.062 44.625 1 79.88 181 MET A O 1
ATOM 1332 N N . ILE A 1 182 ? -9.875 106.812 44.344 1 80.56 182 ILE A N 1
ATOM 1333 C CA . ILE A 1 182 ? -9.914 106.75 42.906 1 80.56 182 ILE A CA 1
ATOM 1334 C C . ILE A 1 182 ? -9.75 105.312 42.406 1 80.56 182 ILE A C 1
ATOM 1336 O O . ILE A 1 182 ? -10.555 104.812 41.625 1 80.56 182 ILE A O 1
ATOM 1340 N N . ILE A 1 183 ? -8.742 104.75 43 1 84.62 183 ILE A N 1
ATOM 1341 C CA . ILE A 1 183 ? -8.547 103.312 42.75 1 84.62 183 ILE A CA 1
ATOM 1342 C C . ILE A 1 183 ? -9.125 102.5 43.906 1 84.62 183 ILE A C 1
ATOM 1344 O O . ILE A 1 183 ? -8.445 102.25 44.875 1 84.62 183 ILE A O 1
ATOM 1348 N N . THR A 1 184 ? -10.398 102.188 43.75 1 83.19 184 THR A N 1
ATOM 1349 C CA . THR A 1 184 ? -11.164 101.562 44.844 1 83.19 184 THR A CA 1
ATOM 1350 C C . THR A 1 184 ? -10.719 100.125 45.094 1 83.19 184 THR A C 1
ATOM 1352 O O . THR A 1 184 ? -10.172 99.5 44.188 1 83.19 184 THR A O 1
ATOM 1355 N N . LYS A 1 185 ? -11.016 99.688 46.312 1 84.5 185 LYS A N 1
ATOM 1356 C CA . LYS A 1 185 ? -10.75 98.312 46.688 1 84.5 185 LYS A CA 1
ATOM 1357 C C . LYS A 1 185 ? -11.586 97.312 45.844 1 84.5 185 LYS A C 1
ATOM 1359 O O . LYS A 1 185 ? -11.133 96.25 45.531 1 84.5 185 LYS A O 1
ATOM 1364 N N . GLU A 1 186 ? -12.719 97.688 45.438 1 82.44 186 GLU A N 1
ATOM 1365 C CA . GLU A 1 186 ? -13.617 96.875 44.625 1 82.44 186 GLU A CA 1
ATOM 1366 C C . GLU A 1 186 ? -13.055 96.625 43.219 1 82.44 186 GLU A C 1
ATOM 1368 O O . GLU A 1 186 ? -13.195 95.562 42.656 1 82.44 186 GLU A O 1
ATOM 1373 N N . ALA A 1 187 ? -12.383 97.625 42.75 1 83.19 187 ALA A N 1
ATOM 1374 C CA . ALA A 1 187 ? -11.789 97.5 41.406 1 83.19 187 ALA A CA 1
ATOM 1375 C C . ALA A 1 187 ? -10.609 96.562 41.438 1 83.19 187 ALA A C 1
ATOM 1377 O O . ALA A 1 187 ? -10.469 95.688 40.531 1 83.19 187 ALA A O 1
ATOM 1378 N N . VAL A 1 188 ? -9.852 96.625 42.469 1 84.75 188 VAL A N 1
ATOM 1379 C CA . VAL A 1 188 ? -8.695 95.75 42.594 1 84.75 188 VAL A CA 1
ATOM 1380 C C . VAL A 1 188 ? -9.164 94.312 42.844 1 84.75 188 VAL A C 1
ATOM 1382 O O . VAL A 1 188 ? -8.656 93.375 42.25 1 84.75 188 VAL A O 1
ATOM 1385 N N . ASN A 1 189 ? -10.125 94.188 43.719 1 88.38 189 ASN A N 1
ATOM 1386 C CA . ASN A 1 189 ? -10.664 92.875 44.031 1 88.38 189 ASN A CA 1
ATOM 1387 C C . ASN A 1 189 ? -11.328 92.188 42.812 1 88.38 189 ASN A C 1
ATOM 1389 O O . ASN A 1 189 ? -11.258 91 42.625 1 88.38 189 ASN A O 1
ATOM 1393 N N . GLY A 1 190 ? -12.008 93 42 1 87.62 190 GLY A N 1
ATOM 1394 C CA . GLY A 1 190 ? -12.602 92.5 40.781 1 87.62 190 GLY A CA 1
ATOM 1395 C C . GLY A 1 190 ? -11.586 91.938 39.781 1 87.62 190 GLY A C 1
ATOM 1396 O O . GLY A 1 190 ? -11.773 90.875 39.25 1 87.62 190 GLY A O 1
ATOM 1397 N N . LEU A 1 191 ? -10.508 92.562 39.688 1 89.12 191 LEU A N 1
ATOM 1398 C CA . LEU A 1 191 ? -9.453 92.125 38.781 1 89.12 191 LEU A CA 1
ATOM 1399 C C . LEU A 1 191 ? -8.766 90.875 39.312 1 89.12 191 LEU A C 1
ATOM 1401 O O . LEU A 1 191 ? -8.531 89.938 38.562 1 89.12 191 LEU A O 1
ATOM 1405 N N . THR A 1 192 ? -8.484 90.875 40.531 1 91.25 192 THR A N 1
ATOM 1406 C CA . THR A 1 192 ? -7.789 89.688 41.125 1 91.25 192 THR A CA 1
ATOM 1407 C C . THR A 1 192 ? -8.68 88.5 41.125 1 91.25 192 THR A C 1
ATOM 1409 O O . THR A 1 192 ? -8.195 87.375 41 1 91.25 192 THR A O 1
ATOM 1412 N N . ALA A 1 193 ? -9.945 88.688 41.312 1 92.25 193 ALA A N 1
ATOM 1413 C CA . ALA A 1 193 ? -10.883 87.562 41.25 1 92.25 193 ALA A CA 1
ATOM 1414 C C . ALA A 1 193 ? -10.914 86.938 39.844 1 92.25 193 ALA A C 1
ATOM 1416 O O . ALA A 1 193 ? -10.992 85.75 39.688 1 92.25 193 ALA A O 1
ATOM 1417 N N . THR A 1 194 ? -10.875 87.75 38.906 1 93.88 194 THR A N 1
ATOM 1418 C CA . THR A 1 194 ? -10.891 87.312 37.5 1 93.88 194 THR A CA 1
ATOM 1419 C C . THR A 1 194 ? -9.617 86.562 37.156 1 93.88 194 THR A C 1
ATOM 1421 O O . THR A 1 194 ? -9.664 85.5 36.5 1 93.88 194 THR A O 1
ATOM 1424 N N . ILE A 1 195 ? -8.539 87.062 37.625 1 92.31 195 ILE A N 1
ATOM 1425 C CA . ILE A 1 195 ? -7.266 86.375 37.375 1 92.31 195 ILE A CA 1
ATOM 1426 C C . ILE A 1 195 ? -7.254 85 38.094 1 92.31 195 ILE A C 1
ATOM 1428 O O . ILE A 1 195 ? -6.758 84.062 37.531 1 92.31 195 ILE A O 1
ATOM 1432 N N . LYS A 1 196 ? -7.766 85 39.219 1 92.88 196 LYS A N 1
ATOM 1433 C CA . LYS A 1 196 ? -7.867 83.75 39.938 1 92.88 196 LYS A CA 1
ATOM 1434 C C . LYS A 1 196 ? -8.719 82.75 39.156 1 92.88 196 LYS A C 1
ATOM 1436 O O . LYS A 1 196 ? -8.406 81.562 39.156 1 92.88 196 LYS A O 1
ATOM 1441 N N . SER A 1 197 ? -9.766 83.188 38.594 1 93.31 197 SER A N 1
ATOM 1442 C CA . SER A 1 197 ? -10.633 82.312 37.781 1 93.31 197 SER A CA 1
ATOM 1443 C C . SER A 1 197 ? -9.891 81.75 36.594 1 93.31 197 SER A C 1
ATOM 1445 O O . SER A 1 197 ? -10.062 80.562 36.219 1 93.31 197 SER A O 1
ATOM 1447 N N . ILE A 1 198 ? -9.133 82.5 35.969 1 93.5 198 ILE A N 1
ATOM 1448 C CA . ILE A 1 198 ? -8.32 82.062 34.844 1 93.5 198 ILE A CA 1
ATOM 1449 C C . ILE A 1 198 ? -7.355 81 35.281 1 93.5 198 ILE A C 1
ATOM 1451 O O . ILE A 1 198 ? -7.281 79.938 34.656 1 93.5 198 ILE A O 1
ATOM 1455 N N . THR A 1 199 ? -6.707 81.25 36.438 1 93.25 199 THR A N 1
ATOM 1456 C CA . THR A 1 199 ? -5.703 80.25 36.906 1 93.25 199 THR A CA 1
ATOM 1457 C C . THR A 1 199 ? -6.359 79 37.344 1 93.25 199 THR A C 1
ATOM 1459 O O . THR A 1 199 ? -5.785 77.875 37.188 1 93.25 199 THR A O 1
ATOM 1462 N N . THR A 1 200 ? -7.516 79.062 37.906 1 93.19 200 THR A N 1
ATOM 1463 C CA . THR A 1 200 ? -8.258 77.875 38.281 1 93.19 200 THR A CA 1
ATOM 1464 C C . THR A 1 200 ? -8.625 77.062 37.031 1 93.19 200 THR A C 1
ATOM 1466 O O . THR A 1 200 ? -8.539 75.812 37.062 1 93.19 200 THR A O 1
ATOM 1469 N N . SER A 1 201 ? -9.023 77.688 36 1 94.12 201 SER A N 1
ATOM 1470 C CA . SER A 1 201 ? -9.375 77 34.75 1 94.12 201 SER A CA 1
ATOM 1471 C C . SER A 1 201 ? -8.148 76.375 34.125 1 94.12 201 SER A C 1
ATOM 1473 O O . SER A 1 201 ? -8.25 75.312 33.5 1 94.12 201 SER A O 1
ATOM 1475 N N . ILE A 1 202 ? -7.02 76.938 34.281 1 93.94 202 ILE A N 1
ATOM 1476 C CA . ILE A 1 202 ? -5.77 76.438 33.75 1 93.94 202 ILE A CA 1
ATOM 1477 C C . ILE A 1 202 ? -5.441 75.125 34.469 1 93.94 202 ILE A C 1
ATOM 1479 O O . ILE A 1 202 ? -5.047 74.125 33.844 1 93.94 202 ILE A O 1
ATOM 1483 N N . LYS A 1 203 ? -5.602 75.188 35.75 1 93.44 203 LYS A N 1
ATOM 1484 C CA . LYS A 1 203 ? -5.352 73.938 36.531 1 93.44 203 LYS A CA 1
ATOM 1485 C C . LYS A 1 203 ? -6.305 72.812 36.125 1 93.44 203 LYS A C 1
ATOM 1487 O O . LYS A 1 203 ? -5.898 71.688 36 1 93.44 203 LYS A O 1
ATOM 1492 N N . SER A 1 204 ? -7.512 73.188 35.875 1 94.06 204 SER A N 1
ATOM 1493 C CA . SER A 1 204 ? -8.5 72.25 35.438 1 94.06 204 SER A CA 1
ATOM 1494 C C . SER A 1 204 ? -8.156 71.688 34.062 1 94.06 204 SER A C 1
ATOM 1496 O O . SER A 1 204 ? -8.32 70.438 33.812 1 94.06 204 SER A O 1
ATOM 1498 N N . LEU A 1 205 ? -7.777 72.438 33.219 1 94.5 205 LEU A N 1
ATOM 1499 C CA . LEU A 1 205 ? -7.371 72.062 31.891 1 94.5 205 LEU A CA 1
ATOM 1500 C C . LEU A 1 205 ? -6.195 71.062 31.953 1 94.5 205 LEU A C 1
ATOM 1502 O O . LEU A 1 205 ? -6.156 70.062 31.219 1 94.5 205 LEU A O 1
ATOM 1506 N N . ALA A 1 206 ? -5.281 71.312 32.781 1 94.62 206 ALA A N 1
ATOM 1507 C CA . ALA A 1 206 ? -4.145 70.438 32.969 1 94.62 206 ALA A CA 1
ATOM 1508 C C . ALA A 1 206 ? -4.605 69.062 33.469 1 94.62 206 ALA A C 1
ATOM 1510 O O . ALA A 1 206 ? -4.145 68 33 1 94.62 206 ALA A O 1
ATOM 1511 N N . ASP A 1 207 ? -5.48 69.062 34.375 1 93.25 207 ASP A N 1
ATOM 1512 C CA . ASP A 1 207 ? -5.984 67.812 34.969 1 93.25 207 ASP A CA 1
ATOM 1513 C C . ASP A 1 207 ? -6.734 66.938 33.938 1 93.25 207 ASP A C 1
ATOM 1515 O O . ASP A 1 207 ? -6.547 65.75 33.844 1 93.25 207 ASP A O 1
ATOM 1519 N N . VAL A 1 208 ? -7.613 67.625 33.188 1 92.75 208 VAL A N 1
ATOM 1520 C CA . VAL A 1 208 ? -8.391 66.938 32.156 1 92.75 208 VAL A CA 1
ATOM 1521 C C . VAL A 1 208 ? -7.457 66.312 31.109 1 92.75 208 VAL A C 1
ATOM 1523 O O . VAL A 1 208 ? -7.633 65.188 30.688 1 92.75 208 VAL A O 1
ATOM 1526 N N . SER A 1 209 ? -6.516 67.062 30.734 1 93.25 209 SER A N 1
ATOM 1527 C CA . SER A 1 209 ? -5.559 66.625 29.734 1 93.25 209 SER A CA 1
ATOM 1528 C C . SER A 1 209 ? -4.777 65.438 30.234 1 93.25 209 SER A C 1
ATOM 1530 O O . SER A 1 209 ? -4.582 64.438 29.5 1 93.25 209 SER A O 1
ATOM 1532 N N . ASN A 1 210 ? -4.32 65.5 31.422 1 92.31 210 ASN A N 1
ATOM 1533 C CA . ASN A 1 210 ? -3.596 64.375 32 1 92.31 210 ASN A CA 1
ATOM 1534 C C . ASN A 1 210 ? -4.469 63.094 32.094 1 92.31 210 ASN A C 1
ATOM 1536 O O . ASN A 1 210 ? -3.984 62 31.875 1 92.31 210 ASN A O 1
ATOM 1540 N N . THR A 1 211 ? -5.676 63.281 32.406 1 89.44 211 THR A N 1
ATOM 1541 C CA . THR A 1 211 ? -6.598 62.156 32.5 1 89.44 211 THR A CA 1
ATOM 1542 C C . THR A 1 211 ? -6.793 61.5 31.141 1 89.44 211 THR A C 1
ATOM 1544 O O . THR A 1 211 ? -6.785 60.25 31.031 1 89.44 211 THR A O 1
ATOM 1547 N N . ILE A 1 212 ? -6.973 62.25 30.094 1 89.12 212 ILE A N 1
ATOM 1548 C CA . ILE A 1 212 ? -7.137 61.75 28.734 1 89.12 212 ILE A CA 1
ATOM 1549 C C . ILE A 1 212 ? -5.914 60.938 28.344 1 89.12 212 ILE A C 1
ATOM 1551 O O . ILE A 1 212 ? -6.043 59.844 27.828 1 89.12 212 ILE A O 1
ATOM 1555 N N . VAL A 1 213 ? -4.742 61.469 28.594 1 90.94 213 VAL A N 1
ATOM 1556 C CA . VAL A 1 213 ? -3.496 60.812 28.219 1 90.94 213 VAL A CA 1
ATOM 1557 C C . VAL A 1 213 ? -3.369 59.5 29 1 90.94 213 VAL A C 1
ATOM 1559 O O . VAL A 1 213 ? -2.949 58.469 28.438 1 90.94 213 VAL A O 1
ATOM 1562 N N . ARG A 1 214 ? -3.688 59.406 30.203 1 88.69 214 ARG A N 1
ATOM 1563 C CA . ARG A 1 214 ? -3.631 58.188 31.016 1 88.69 214 ARG A CA 1
ATOM 1564 C C . ARG A 1 214 ? -4.551 57.125 30.438 1 88.69 214 ARG A C 1
ATOM 1566 O O . ARG A 1 214 ? -4.176 55.969 30.375 1 88.69 214 ARG A O 1
ATOM 1573 N N . ASN A 1 215 ? -5.711 57.5 30.047 1 85.06 215 ASN A N 1
ATOM 1574 C CA . ASN A 1 215 ? -6.66 56.531 29.469 1 85.06 215 ASN A CA 1
ATOM 1575 C C . ASN A 1 215 ? -6.141 55.969 28.172 1 85.06 215 ASN A C 1
ATOM 1577 O O . ASN A 1 215 ? -6.23 54.75 27.938 1 85.06 215 ASN A O 1
ATOM 1581 N N . ILE A 1 216 ? -5.629 56.812 27.375 1 86.56 216 ILE A N 1
ATOM 1582 C CA . ILE A 1 216 ? -5.102 56.375 26.078 1 86.56 216 ILE A CA 1
ATOM 1583 C C . ILE A 1 216 ? -3.924 55.438 26.312 1 86.56 216 ILE A C 1
ATOM 1585 O O . ILE A 1 216 ? -3.834 54.375 25.672 1 86.56 216 ILE A O 1
ATOM 1589 N N . ASN A 1 217 ? -3.059 55.781 27.219 1 86.5 217 ASN A N 1
ATOM 1590 C CA . ASN A 1 217 ? -1.904 54.938 27.516 1 86.5 217 ASN A CA 1
ATOM 1591 C C . ASN A 1 217 ? -2.326 53.594 28.078 1 86.5 217 ASN A C 1
ATOM 1593 O O . ASN A 1 217 ? -1.692 52.562 27.797 1 86.5 217 ASN A O 1
ATOM 1597 N N . THR A 1 218 ? -3.316 53.562 28.859 1 84.88 218 THR A N 1
ATOM 1598 C CA . THR A 1 218 ? -3.838 52.312 29.375 1 84.88 218 THR A CA 1
ATOM 1599 C C . THR A 1 218 ? -4.363 51.438 28.25 1 84.88 218 THR A C 1
ATOM 1601 O O . THR A 1 218 ? -4.133 50.219 28.25 1 84.88 218 THR A O 1
ATOM 1604 N N . GLY A 1 219 ? -5.094 52.062 27.281 1 84.25 219 GLY A N 1
ATOM 1605 C CA . GLY A 1 219 ? -5.57 51.312 26.141 1 84.25 219 GLY A CA 1
ATOM 1606 C C . GLY A 1 219 ? -4.449 50.719 25.297 1 84.25 219 GLY A C 1
ATOM 1607 O O . GLY A 1 219 ? -4.508 49.562 24.875 1 84.25 219 GLY A O 1
ATOM 1608 N N . LEU A 1 220 ? -3.461 51.469 25.062 1 86.06 220 LEU A N 1
ATOM 1609 C CA . LEU A 1 220 ? -2.309 51.031 24.281 1 86.06 220 LEU A CA 1
ATOM 1610 C C . LEU A 1 220 ? -1.566 49.906 25 1 86.06 220 LEU A C 1
ATOM 1612 O O . LEU A 1 220 ? -1.075 48.969 24.359 1 86.06 220 LEU A O 1
ATOM 1616 N N . ALA A 1 221 ? -1.443 50.031 26.281 1 87.31 221 ALA A N 1
ATOM 1617 C CA . ALA A 1 221 ? -0.792 48.969 27.078 1 87.31 221 ALA A CA 1
ATOM 1618 C C . ALA A 1 221 ? -1.534 47.656 26.938 1 87.31 221 ALA A C 1
ATOM 1620 O O . ALA A 1 221 ? -0.911 46.594 26.859 1 87.31 221 ALA A O 1
ATOM 1621 N N . VAL A 1 222 ? -2.863 47.688 26.891 1 86.12 222 VAL A N 1
ATOM 1622 C CA . VAL A 1 222 ? -3.686 46.469 26.734 1 86.12 222 VAL A CA 1
ATOM 1623 C C . VAL A 1 222 ? -3.439 45.875 25.359 1 86.12 222 VAL A C 1
ATOM 1625 O O . VAL A 1 222 ? -3.275 44.656 25.234 1 86.12 222 VAL A O 1
ATOM 1628 N N . GLN A 1 223 ? -3.387 46.656 24.344 1 86.69 223 GLN A N 1
ATOM 1629 C CA . GLN A 1 223 ? -3.123 46.156 22.984 1 86.69 223 GLN A CA 1
ATOM 1630 C C . GLN A 1 223 ? -1.764 45.469 22.906 1 86.69 223 GLN A C 1
ATOM 1632 O O . GLN A 1 223 ? -1.639 44.406 22.297 1 86.69 223 GLN A O 1
ATOM 1637 N N . THR A 1 224 ? -0.812 46.062 23.516 1 86.31 224 THR A N 1
ATOM 1638 C CA . THR A 1 224 ? 0.537 45.531 23.516 1 86.31 224 THR A CA 1
ATOM 1639 C C . THR A 1 224 ? 0.58 44.188 24.266 1 86.31 224 THR A C 1
ATOM 1641 O O . THR A 1 224 ? 1.272 43.25 23.844 1 86.31 224 THR A O 1
ATOM 1644 N N . THR A 1 225 ? -0.124 44.094 25.328 1 85 225 THR A N 1
ATOM 1645 C CA . THR A 1 225 ? -0.168 42.875 26.125 1 85 225 THR A CA 1
ATOM 1646 C C . THR A 1 225 ? -0.76 41.719 25.297 1 85 225 THR A C 1
ATOM 1648 O O . THR A 1 225 ? -0.234 40.594 25.312 1 85 225 THR A O 1
ATOM 1651 N N . VAL A 1 226 ? -1.841 41.969 24.547 1 85.19 226 VAL A N 1
ATOM 1652 C CA . VAL A 1 226 ? -2.492 40.969 23.734 1 85.19 226 VAL A CA 1
ATOM 1653 C C . VAL A 1 226 ? -1.557 40.531 22.609 1 85.19 226 VAL A C 1
ATOM 1655 O O . VAL A 1 226 ? -1.396 39.312 22.359 1 85.19 226 VAL A O 1
ATOM 1658 N N . SER A 1 227 ? -0.932 41.469 21.953 1 88.12 227 SER A N 1
ATOM 1659 C CA . SER A 1 227 ? -0.006 41.156 20.875 1 88.12 227 SER A CA 1
ATOM 1660 C C . SER A 1 227 ? 1.183 40.344 21.359 1 88.12 227 SER A C 1
ATOM 1662 O O . SER A 1 227 ? 1.595 39.406 20.719 1 88.12 227 SER A O 1
ATOM 1664 N N . ASN A 1 228 ? 1.75 40.75 22.531 1 86.69 228 ASN A N 1
ATOM 1665 C CA . ASN A 1 228 ? 2.885 40.031 23.094 1 86.69 228 ASN A CA 1
ATOM 1666 C C . ASN A 1 228 ? 2.496 38.594 23.516 1 86.69 228 ASN A C 1
ATOM 1668 O O . ASN A 1 228 ? 3.279 37.656 23.344 1 86.69 228 ASN A O 1
ATOM 1672 N N . SER A 1 229 ? 1.346 38.469 24.094 1 86.44 229 SER A N 1
ATOM 1673 C CA . SER A 1 229 ? 0.868 37.125 24.469 1 86.44 229 SER A CA 1
ATOM 1674 C C . SER A 1 229 ? 0.72 36.219 23.25 1 86.44 229 SER A C 1
ATOM 1676 O O . SER A 1 229 ? 1.116 35.062 23.281 1 86.44 229 SER A O 1
ATOM 1678 N N . HIS A 1 230 ? 0.157 36.781 22.172 1 88.69 230 HIS A N 1
ATOM 1679 C CA . HIS A 1 230 ? 0.012 36 20.938 1 88.69 230 HIS A CA 1
ATOM 1680 C C . HIS A 1 230 ? 1.369 35.594 20.391 1 88.69 230 HIS A C 1
ATOM 1682 O O . HIS A 1 230 ? 1.553 34.438 19.984 1 88.69 230 HIS A O 1
ATOM 1688 N N . ALA A 1 231 ? 2.305 36.562 20.375 1 88.94 231 ALA A N 1
ATOM 1689 C CA . ALA A 1 231 ? 3.641 36.281 19.844 1 88.94 231 ALA A CA 1
ATOM 1690 C C . ALA A 1 231 ? 4.352 35.25 20.703 1 88.94 231 ALA A C 1
ATOM 1692 O O . ALA A 1 231 ? 5.012 34.344 20.172 1 88.94 231 ALA A O 1
ATOM 1693 N N . ALA A 1 232 ? 4.262 35.312 22.016 1 88.44 232 ALA A N 1
ATOM 1694 C CA . ALA A 1 232 ? 4.914 34.375 22.922 1 88.44 232 ALA A CA 1
ATOM 1695 C C . ALA A 1 232 ? 4.344 32.969 22.766 1 88.44 232 ALA A C 1
ATOM 1697 O O . ALA A 1 232 ? 5.094 31.984 22.734 1 88.44 232 ALA A O 1
ATOM 1698 N N . THR A 1 233 ? 3.074 32.875 22.672 1 88.38 233 THR A N 1
ATOM 1699 C CA . THR A 1 233 ? 2.439 31.562 22.516 1 88.38 233 THR A CA 1
ATOM 1700 C C . THR A 1 233 ? 2.766 30.953 21.156 1 88.38 233 THR A C 1
ATOM 1702 O O . THR A 1 233 ? 2.963 29.734 21.047 1 88.38 233 THR A O 1
ATOM 1705 N N . SER A 1 234 ? 2.783 31.797 20.156 1 88.94 234 SER A N 1
ATOM 1706 C CA . SER A 1 234 ? 3.16 31.328 18.828 1 88.94 234 SER A CA 1
ATOM 1707 C C . SER A 1 234 ? 4.574 30.75 18.828 1 88.94 234 SER A C 1
ATOM 1709 O O . SER A 1 234 ? 4.824 29.703 18.234 1 88.94 234 SER A O 1
ATOM 1711 N N . ARG A 1 235 ? 5.512 31.375 19.531 1 91.44 235 ARG A N 1
ATOM 1712 C CA . ARG A 1 235 ? 6.887 30.891 19.641 1 91.44 235 ARG A CA 1
ATOM 1713 C C . ARG A 1 235 ? 6.957 29.578 20.391 1 91.44 235 ARG A C 1
ATOM 1715 O O . ARG A 1 235 ? 7.754 28.703 20.047 1 91.44 235 ARG A O 1
ATOM 1722 N N . ASN A 1 236 ? 6.121 29.469 21.344 1 89.06 236 ASN A N 1
ATOM 1723 C CA . ASN A 1 236 ? 6.062 28.219 22.109 1 89.06 236 ASN A CA 1
ATOM 1724 C C . ASN A 1 236 ? 5.609 27.062 21.234 1 89.06 236 ASN A C 1
ATOM 1726 O O . ASN A 1 236 ? 6.141 25.953 21.344 1 89.06 236 ASN A O 1
ATOM 1730 N N . ILE A 1 237 ? 4.652 27.266 20.406 1 89.69 237 ILE A N 1
ATOM 1731 C CA . ILE A 1 237 ? 4.164 26.234 19.5 1 89.69 237 ILE A CA 1
ATOM 1732 C C . ILE A 1 237 ? 5.281 25.797 18.562 1 89.69 237 ILE A C 1
ATOM 1734 O O . ILE A 1 237 ? 5.473 24.594 18.328 1 89.69 237 ILE A O 1
ATOM 1738 N N . ASP A 1 238 ? 6.07 26.812 18.125 1 91.69 238 ASP A N 1
ATOM 1739 C CA . ASP A 1 238 ? 7.168 26.5 17.219 1 91.69 238 ASP A CA 1
ATOM 1740 C C . ASP A 1 238 ? 8.258 25.703 17.922 1 91.69 238 ASP A C 1
ATOM 1742 O O . ASP A 1 238 ? 8.711 24.672 17.406 1 91.69 238 ASP A O 1
ATOM 1746 N N . LEU A 1 239 ? 8.602 26.062 19.062 1 90.69 239 LEU A N 1
ATOM 1747 C CA . LEU A 1 239 ? 9.781 25.547 19.75 1 90.69 239 LEU A CA 1
ATOM 1748 C C . LEU A 1 239 ? 9.508 24.156 20.344 1 90.69 239 LEU A C 1
ATOM 1750 O O . LEU A 1 239 ? 10.398 23.312 20.359 1 90.69 239 LEU A O 1
ATOM 1754 N N . PHE A 1 240 ? 8.297 23.953 20.719 1 87.56 240 PHE A N 1
ATOM 1755 C CA . PHE A 1 240 ? 8.078 22.719 21.469 1 87.56 240 PHE A CA 1
ATOM 1756 C C . PHE A 1 240 ? 7.254 21.734 20.656 1 87.56 240 PHE A C 1
ATOM 1758 O O . PHE A 1 240 ? 7.617 20.562 20.531 1 87.56 240 PHE A O 1
ATOM 1765 N N . PHE A 1 241 ? 6.215 22.188 20.062 1 87.19 241 PHE A N 1
ATOM 1766 C CA . PHE A 1 241 ? 5.281 21.234 19.469 1 87.19 241 PHE A CA 1
ATOM 1767 C C . PHE A 1 241 ? 5.605 20.984 18 1 87.19 241 PHE A C 1
ATOM 1769 O O . PHE A 1 241 ? 5.723 19.844 17.578 1 87.19 241 PHE A O 1
ATOM 1776 N N . LEU A 1 242 ? 5.746 22.109 17.234 1 91.38 242 LEU A N 1
ATOM 1777 C CA . LEU A 1 242 ? 6.129 21.938 15.836 1 91.38 242 LEU A CA 1
ATOM 1778 C C . LEU A 1 242 ? 7.504 21.297 15.727 1 91.38 242 LEU A C 1
ATOM 1780 O O . LEU A 1 242 ? 7.734 20.453 14.852 1 91.38 242 LEU A O 1
ATOM 1784 N N . ALA A 1 243 ? 8.352 21.672 16.609 1 92.81 243 ALA A N 1
ATOM 1785 C CA . ALA A 1 243 ? 9.68 21.062 16.625 1 92.81 243 ALA A CA 1
ATOM 1786 C C . ALA A 1 243 ? 9.594 19.562 16.922 1 92.81 243 ALA A C 1
ATOM 1788 O O . ALA A 1 243 ? 10.273 18.766 16.281 1 92.81 243 ALA A O 1
ATOM 1789 N N . ALA A 1 244 ? 8.789 19.172 17.891 1 90.88 244 ALA A N 1
ATOM 1790 C CA . ALA A 1 244 ? 8.602 17.75 18.219 1 90.88 244 ALA A CA 1
ATOM 1791 C C . ALA A 1 244 ? 7.996 17 17.031 1 90.88 244 ALA A C 1
ATOM 1793 O O . ALA A 1 244 ? 8.414 15.875 16.734 1 90.88 244 ALA A O 1
ATOM 1794 N N . PHE A 1 245 ? 7.035 17.609 16.391 1 94.31 245 PHE A N 1
ATOM 1795 C CA . PHE A 1 245 ? 6.43 17.047 15.188 1 94.31 245 PHE A CA 1
ATOM 1796 C C . PHE A 1 245 ? 7.48 16.812 14.109 1 94.31 245 PHE A C 1
ATOM 1798 O O . PHE A 1 245 ? 7.605 15.719 13.57 1 94.31 245 PHE A O 1
ATOM 1805 N N . ASN A 1 246 ? 8.25 17.812 13.875 1 94 246 ASN A N 1
ATOM 1806 C CA . ASN A 1 246 ? 9.281 17.734 12.844 1 94 246 ASN A CA 1
ATOM 1807 C C . ASN A 1 246 ? 10.328 16.672 13.18 1 94 246 ASN A C 1
ATOM 1809 O O . ASN A 1 246 ? 10.742 15.906 12.305 1 94 246 ASN A O 1
ATOM 1813 N N . ARG A 1 247 ? 10.734 16.578 14.344 1 93.81 247 ARG A N 1
ATOM 1814 C CA . ARG A 1 247 ? 11.719 15.578 14.75 1 93.81 247 ARG A CA 1
ATOM 1815 C C . ARG A 1 247 ? 11.18 14.164 14.547 1 93.81 247 ARG A C 1
ATOM 1817 O O . ARG A 1 247 ? 11.898 13.281 14.078 1 93.81 247 ARG A O 1
ATOM 1824 N N . SER A 1 248 ? 9.945 13.961 14.945 1 93.56 248 SER A N 1
ATOM 1825 C CA . SER A 1 248 ? 9.336 12.641 14.797 1 93.56 248 SER A CA 1
ATOM 1826 C C . SER A 1 248 ? 9.336 12.195 13.344 1 93.56 248 SER A C 1
ATOM 1828 O O . SER A 1 248 ? 9.625 11.031 13.047 1 93.56 248 SER A O 1
ATOM 1830 N N . TYR A 1 249 ? 9.109 13.141 12.438 1 95.56 249 TYR A N 1
ATOM 1831 C CA . TYR A 1 249 ? 9.016 12.734 11.039 1 95.56 249 TYR A CA 1
ATOM 1832 C C . TYR A 1 249 ? 10.375 12.766 10.359 1 95.56 249 TYR A C 1
ATOM 1834 O O . TYR A 1 249 ? 10.578 12.133 9.328 1 95.56 249 TYR A O 1
ATOM 1842 N N . ASP A 1 250 ? 11.305 13.531 10.984 1 95.69 250 ASP A N 1
ATOM 1843 C CA . ASP A 1 250 ? 12.695 13.344 10.57 1 95.69 250 ASP A CA 1
ATOM 1844 C C . ASP A 1 250 ? 13.172 11.93 10.891 1 95.69 250 ASP A C 1
ATOM 1846 O O . ASP A 1 250 ? 13.898 11.32 10.102 1 95.69 250 ASP A O 1
ATOM 1850 N N . ASP A 1 251 ? 12.742 11.43 11.992 1 95.75 251 ASP A N 1
ATOM 1851 C CA . ASP A 1 251 ? 13.07 10.062 12.375 1 95.75 251 ASP A CA 1
ATOM 1852 C C . ASP A 1 251 ? 12.438 9.062 11.406 1 95.75 251 ASP A C 1
ATOM 1854 O O . ASP A 1 251 ? 13.047 8.047 11.062 1 95.75 251 ASP A O 1
ATOM 1858 N N . VAL A 1 252 ? 11.227 9.32 11 1 95.62 252 VAL A N 1
ATOM 1859 C CA . VAL A 1 252 ? 10.555 8.461 10.031 1 95.62 252 VAL A CA 1
ATOM 1860 C C . VAL A 1 252 ? 11.367 8.406 8.734 1 95.62 252 VAL A C 1
ATOM 1862 O O . VAL A 1 252 ? 11.602 7.328 8.188 1 95.62 252 VAL A O 1
ATOM 1865 N N . ILE A 1 253 ? 11.781 9.578 8.266 1 97.12 253 ILE A N 1
ATOM 1866 C CA . ILE A 1 253 ? 12.562 9.672 7.035 1 97.12 253 ILE A CA 1
ATOM 1867 C C . ILE A 1 253 ? 13.844 8.852 7.184 1 97.12 253 ILE A C 1
ATOM 1869 O O . ILE A 1 253 ? 14.172 8.039 6.316 1 97.12 253 ILE A O 1
ATOM 1873 N N . THR A 1 254 ? 14.5 9.023 8.273 1 97.5 254 THR A N 1
ATOM 1874 C CA . THR A 1 254 ? 15.742 8.305 8.531 1 97.5 254 THR A CA 1
ATOM 1875 C C . THR A 1 254 ? 15.492 6.801 8.586 1 97.5 254 THR A C 1
ATOM 1877 O O . THR A 1 254 ? 16.266 6.02 8.023 1 97.5 254 THR A O 1
ATOM 1880 N N . ASN A 1 255 ? 14.5 6.406 9.266 1 97.12 255 ASN A N 1
ATOM 1881 C CA . ASN A 1 255 ? 14.156 4.992 9.367 1 97.12 255 ASN A CA 1
ATOM 1882 C C . ASN A 1 255 ? 13.867 4.391 7.992 1 97.12 255 ASN A C 1
ATOM 1884 O O . ASN A 1 255 ? 14.328 3.289 7.684 1 97.12 255 ASN A O 1
ATOM 1888 N N . ILE A 1 256 ? 13.133 5.129 7.148 1 96.62 256 ILE A N 1
ATOM 1889 C CA . ILE A 1 256 ? 12.781 4.633 5.824 1 96.62 256 ILE A CA 1
ATOM 1890 C C . ILE A 1 256 ? 14.047 4.492 4.977 1 96.62 256 ILE A C 1
ATOM 1892 O O . ILE A 1 256 ? 14.203 3.514 4.242 1 96.62 256 ILE A O 1
ATOM 1896 N N . GLN A 1 257 ? 14.938 5.422 5.098 1 97 257 GLN A N 1
ATOM 1897 C CA . GLN A 1 257 ? 16.219 5.332 4.391 1 97 257 GLN A CA 1
ATOM 1898 C C . GLN A 1 257 ? 17 4.105 4.832 1 97 257 GLN A C 1
ATOM 1900 O O . GLN A 1 257 ? 17.578 3.396 4.004 1 97 257 GLN A O 1
ATOM 1905 N N . ASN A 1 258 ? 17 3.873 6.117 1 97.31 258 ASN A N 1
ATOM 1906 C CA . ASN A 1 258 ? 17.688 2.703 6.645 1 97.31 258 ASN A CA 1
ATOM 1907 C C . ASN A 1 258 ? 17.047 1.406 6.172 1 97.31 258 ASN A C 1
ATOM 1909 O O . ASN A 1 258 ? 17.734 0.451 5.82 1 97.31 258 ASN A O 1
ATOM 1913 N N . LEU A 1 259 ? 15.766 1.405 6.156 1 96.25 259 LEU A N 1
ATOM 1914 C CA . LEU A 1 259 ? 15.039 0.234 5.676 1 96.25 259 LEU A CA 1
ATOM 1915 C C . LEU A 1 259 ? 15.328 -0.021 4.203 1 96.25 259 LEU A C 1
ATOM 1917 O O . LEU A 1 259 ? 15.484 -1.171 3.785 1 96.25 259 LEU A O 1
ATOM 1921 N N . ALA A 1 260 ? 15.367 1.085 3.42 1 96.12 260 ALA A N 1
ATOM 1922 C CA . ALA A 1 260 ? 15.664 0.969 1.995 1 96.12 260 ALA A CA 1
ATOM 1923 C C . ALA A 1 260 ? 17.062 0.382 1.776 1 96.12 260 ALA A C 1
ATOM 1925 O O . ALA A 1 260 ? 17.234 -0.513 0.948 1 96.12 260 ALA A O 1
ATOM 1926 N N . LYS A 1 261 ? 18.031 0.824 2.539 1 96.19 261 LYS A N 1
ATOM 1927 C CA . LYS A 1 261 ? 19.391 0.309 2.453 1 96.19 261 LYS A CA 1
ATOM 1928 C C . LYS A 1 261 ? 19.438 -1.17 2.824 1 96.19 261 LYS A C 1
ATOM 1930 O O . LYS A 1 261 ? 20.109 -1.961 2.15 1 96.19 261 LYS A O 1
ATOM 1935 N N . ALA A 1 262 ? 18.766 -1.504 3.91 1 95.38 262 ALA A N 1
ATOM 1936 C CA . ALA A 1 262 ? 18.719 -2.9 4.332 1 95.38 262 ALA A CA 1
ATOM 1937 C C . ALA A 1 262 ? 18.047 -3.773 3.273 1 95.38 262 ALA A C 1
ATOM 1939 O O . ALA A 1 262 ? 18.469 -4.906 3.037 1 95.38 262 ALA A O 1
ATOM 1940 N N . TYR A 1 263 ? 17.062 -3.254 2.59 1 96 263 TYR A N 1
ATOM 1941 C CA . TYR A 1 263 ? 16.328 -3.969 1.55 1 96 263 TYR A CA 1
ATOM 1942 C C . TYR A 1 263 ? 17.25 -4.328 0.388 1 96 263 TYR A C 1
ATOM 1944 O O . TYR A 1 263 ? 17.281 -5.477 -0.061 1 96 263 TYR A O 1
ATOM 1952 N N . VAL A 1 264 ? 18.031 -3.342 -0.066 1 94.75 264 VAL A N 1
ATOM 1953 C CA . VAL A 1 264 ? 18.953 -3.572 -1.171 1 94.75 264 VAL A CA 1
ATOM 1954 C C . VAL A 1 264 ? 20 -4.605 -0.762 1 94.75 264 VAL A C 1
ATOM 1956 O O . VAL A 1 264 ? 20.328 -5.512 -1.533 1 94.75 264 VAL A O 1
ATOM 1959 N N . ALA A 1 265 ? 20.531 -4.504 0.399 1 95.19 265 ALA A N 1
ATOM 1960 C CA . ALA A 1 265 ? 21.531 -5.438 0.893 1 95.19 265 ALA A CA 1
ATOM 1961 C C . ALA A 1 265 ? 20.984 -6.859 0.946 1 95.19 265 ALA A C 1
ATOM 1963 O O . ALA A 1 265 ? 21.688 -7.812 0.583 1 95.19 265 ALA A O 1
ATOM 1964 N N . ASN A 1 266 ? 19.797 -7 1.356 1 93.94 266 ASN A N 1
ATOM 1965 C CA . ASN A 1 266 ? 19.156 -8.312 1.465 1 93.94 266 ASN A CA 1
ATOM 1966 C C . ASN A 1 266 ? 18.953 -8.945 0.094 1 93.94 266 ASN A C 1
ATOM 1968 O O . ASN A 1 266 ? 19.156 -10.148 -0.075 1 93.94 266 ASN A O 1
ATOM 1972 N N . ILE A 1 267 ? 18.531 -8.148 -0.896 1 93.12 267 ILE A N 1
ATOM 1973 C CA . ILE A 1 267 ? 18.312 -8.68 -2.236 1 93.12 267 ILE A CA 1
ATOM 1974 C C . ILE A 1 267 ? 19.641 -9.125 -2.844 1 93.12 267 ILE A C 1
ATOM 1976 O O . ILE A 1 267 ? 19.734 -10.211 -3.42 1 93.12 267 ILE A O 1
ATOM 1980 N N . ARG A 1 268 ? 20.672 -8.375 -2.709 1 92 268 ARG A N 1
ATOM 1981 C CA . ARG A 1 268 ? 22 -8.734 -3.223 1 92 268 ARG A CA 1
ATOM 1982 C C . ARG A 1 268 ? 22.5 -10.016 -2.562 1 92 268 ARG A C 1
ATOM 1984 O O . ARG A 1 268 ? 23.109 -10.867 -3.225 1 92 268 ARG A O 1
ATOM 1991 N N . GLN A 1 269 ? 22.203 -10.141 -1.285 1 91.5 269 GLN A N 1
ATOM 1992 C CA . GLN A 1 269 ? 22.609 -11.336 -0.559 1 91.5 269 GLN A CA 1
ATOM 1993 C C . GLN A 1 269 ? 21.844 -12.562 -1.05 1 91.5 269 GLN A C 1
ATOM 1995 O O . GLN A 1 269 ? 22.406 -13.648 -1.159 1 91.5 269 GLN A O 1
ATOM 2000 N N . ALA A 1 270 ? 20.609 -12.375 -1.325 1 89.69 270 ALA A N 1
ATOM 2001 C CA . ALA A 1 270 ? 19.766 -13.484 -1.77 1 89.69 270 ALA A CA 1
ATOM 2002 C C . ALA A 1 270 ? 20.25 -14.031 -3.111 1 89.69 270 ALA A C 1
ATOM 2004 O O . ALA A 1 270 ? 20.188 -15.234 -3.352 1 89.69 270 ALA A O 1
ATOM 2005 N N . TYR A 1 271 ? 20.797 -13.148 -4.02 1 89.88 271 TYR A N 1
ATOM 2006 C CA . TYR A 1 271 ? 21.188 -13.57 -5.359 1 89.88 271 TYR A CA 1
ATOM 2007 C C . TYR A 1 271 ? 22.688 -13.828 -5.43 1 89.88 271 TYR A C 1
ATOM 2009 O O . TYR A 1 271 ? 23.203 -14.266 -6.461 1 89.88 271 TYR A O 1
ATOM 2017 N N . GLY A 1 272 ? 23.438 -13.641 -4.312 1 85.62 272 GLY A N 1
ATOM 2018 C CA . GLY A 1 272 ? 24.859 -13.875 -4.238 1 85.62 272 GLY A CA 1
ATOM 2019 C C . GLY A 1 272 ? 25.25 -15.297 -4.598 1 85.62 272 GLY A C 1
ATOM 2020 O O . GLY A 1 272 ? 26.141 -15.508 -5.438 1 85.62 272 GLY A O 1
ATOM 2021 N N . PRO A 1 273 ? 24.562 -16.25 -4.031 1 82.12 273 PRO A N 1
ATOM 2022 C CA . PRO A 1 273 ? 24.906 -17.641 -4.316 1 82.12 273 PRO A CA 1
ATOM 2023 C C . PRO A 1 273 ? 24.781 -18 -5.797 1 82.12 273 PRO A C 1
ATOM 2025 O O . PRO A 1 273 ? 25.422 -18.922 -6.277 1 82.12 273 PRO A O 1
ATOM 2028 N N . VAL A 1 274 ? 23.922 -17.312 -6.586 1 78.5 274 VAL A N 1
ATOM 2029 C CA . VAL A 1 274 ? 23.766 -17.578 -8.008 1 78.5 274 VAL A CA 1
ATOM 2030 C C . VAL A 1 274 ? 25.062 -17.281 -8.742 1 78.5 274 VAL A C 1
ATOM 2032 O O . VAL A 1 274 ? 25.422 -17.984 -9.688 1 78.5 274 VAL A O 1
ATOM 2035 N N . LEU A 1 275 ? 25.828 -16.344 -8.266 1 74.5 275 LEU A N 1
ATOM 2036 C CA . LEU A 1 275 ? 27.047 -15.906 -8.93 1 74.5 275 LEU A CA 1
ATOM 2037 C C . LEU A 1 275 ? 28.219 -16.797 -8.531 1 74.5 275 LEU A C 1
ATOM 2039 O O . LEU A 1 275 ? 29.219 -16.859 -9.25 1 74.5 275 LEU A O 1
ATOM 2043 N N . VAL A 1 276 ? 28.125 -17.516 -7.371 1 70.94 276 VAL A N 1
ATOM 2044 C CA . VAL A 1 276 ? 29.281 -18.281 -6.895 1 70.94 276 VAL A CA 1
ATOM 2045 C C . VAL A 1 276 ? 29.094 -19.766 -7.211 1 70.94 276 VAL A C 1
ATOM 2047 O O . VAL A 1 276 ? 29.875 -20.609 -6.773 1 70.94 276 VAL A O 1
ATOM 2050 N N . GLN A 1 277 ? 28.172 -20.078 -8.062 1 64.69 277 GLN A N 1
ATOM 2051 C CA . GLN A 1 277 ? 27.906 -21.5 -8.359 1 64.69 277 GLN A CA 1
ATOM 2052 C C . GLN A 1 277 ? 29.109 -22.125 -9.07 1 64.69 277 GLN A C 1
ATOM 2054 O O . GLN A 1 277 ? 29.906 -21.438 -9.695 1 64.69 277 GLN A O 1
ATOM 2059 N N . ARG A 1 278 ? 29.25 -23.531 -8.758 1 58.22 278 ARG A N 1
ATOM 2060 C CA . ARG A 1 278 ? 30.391 -24.344 -9.164 1 58.22 278 ARG A CA 1
ATOM 2061 C C . ARG A 1 278 ? 30.562 -24.328 -10.68 1 58.22 278 ARG A C 1
ATOM 2063 O O . ARG A 1 278 ? 31.688 -24.312 -11.188 1 58.22 278 ARG A O 1
ATOM 2070 N N . GLN A 1 279 ? 29.453 -24.359 -11.359 1 63.75 279 GLN A N 1
ATOM 2071 C CA . GLN A 1 279 ? 29.609 -24.344 -12.812 1 63.75 279 GLN A CA 1
ATOM 2072 C C . GLN A 1 279 ? 29.562 -22.922 -13.359 1 63.75 279 GLN A C 1
ATOM 2074 O O . GLN A 1 279 ? 28.844 -22.078 -12.82 1 63.75 279 GLN A O 1
ATOM 2079 N N . PRO A 1 280 ? 30.359 -22.859 -14.32 1 66.88 280 PRO A N 1
ATOM 2080 C CA . PRO A 1 280 ? 30.469 -21.5 -14.875 1 66.88 280 PRO A CA 1
ATOM 2081 C C . PRO A 1 280 ? 29.156 -21.016 -15.484 1 66.88 280 PRO A C 1
ATOM 2083 O O . PRO A 1 280 ? 28.531 -21.719 -16.281 1 66.88 280 PRO A O 1
ATOM 2086 N N . ILE A 1 281 ? 28.656 -19.953 -14.984 1 76.19 281 ILE A N 1
ATOM 2087 C CA . ILE A 1 281 ? 27.484 -19.266 -15.531 1 76.19 281 ILE A CA 1
ATOM 2088 C C . ILE A 1 281 ? 27.891 -18.5 -16.797 1 76.19 281 ILE A C 1
ATOM 2090 O O . ILE A 1 281 ? 28.906 -17.781 -16.797 1 76.19 281 ILE A O 1
ATOM 2094 N N . PRO A 1 282 ? 27.25 -18.766 -17.953 1 82.62 282 PRO A N 1
ATOM 2095 C CA . PRO A 1 282 ? 27.562 -17.984 -19.156 1 82.62 282 PRO A CA 1
ATOM 2096 C C . PRO A 1 282 ? 27.641 -16.484 -18.891 1 82.62 282 PRO A C 1
ATOM 2098 O O . PRO A 1 282 ? 26.891 -15.969 -18.047 1 82.62 282 PRO A O 1
ATOM 2101 N N . GLU A 1 283 ? 28.547 -15.82 -19.609 1 83.31 283 GLU A N 1
ATOM 2102 C CA . GLU A 1 283 ? 28.781 -14.391 -19.422 1 83.31 283 GLU A CA 1
ATOM 2103 C C . GLU A 1 283 ? 27.516 -13.578 -19.656 1 83.31 283 GLU A C 1
ATOM 2105 O O . GLU A 1 283 ? 27.281 -12.586 -18.953 1 83.31 283 GLU A O 1
ATOM 2110 N N . GLU A 1 284 ? 26.672 -13.977 -20.578 1 86.62 284 GLU A N 1
ATOM 2111 C CA . GLU A 1 284 ? 25.422 -13.281 -20.875 1 86.62 284 GLU A CA 1
ATOM 2112 C C . GLU A 1 284 ? 24.469 -13.336 -19.688 1 86.62 284 GLU A C 1
ATOM 2114 O O . GLU A 1 284 ? 23.781 -12.352 -19.375 1 86.62 284 GLU A O 1
ATOM 2119 N N . ASN A 1 285 ? 24.484 -14.422 -18.938 1 87.69 285 ASN A N 1
ATOM 2120 C CA . ASN A 1 285 ? 23.609 -14.594 -17.766 1 87.69 285 ASN A CA 1
ATOM 2121 C C . ASN A 1 285 ? 24.125 -13.789 -16.578 1 87.69 285 ASN A C 1
ATOM 2123 O O . ASN A 1 285 ? 23.328 -13.242 -15.805 1 87.69 285 ASN A O 1
ATOM 2127 N N . VAL A 1 286 ? 25.469 -13.68 -16.5 1 86.94 286 VAL A N 1
ATOM 2128 C CA . VAL A 1 286 ? 26.062 -12.859 -15.453 1 86.94 286 VAL A CA 1
ATOM 2129 C C . VAL A 1 286 ? 25.703 -11.391 -15.688 1 86.94 286 VAL A C 1
ATOM 2131 O O . VAL A 1 286 ? 25.328 -10.68 -14.758 1 86.94 286 VAL A O 1
ATOM 2134 N N . ALA A 1 287 ? 25.812 -11.008 -16.953 1 90.56 287 ALA A N 1
ATOM 2135 C CA . ALA A 1 287 ? 25.469 -9.633 -17.312 1 90.56 287 ALA A CA 1
ATOM 2136 C C . ALA A 1 287 ? 24 -9.336 -17.031 1 90.56 287 ALA A C 1
ATOM 2138 O O . ALA A 1 287 ? 23.672 -8.258 -16.531 1 90.56 287 ALA A O 1
ATOM 2139 N N . THR A 1 288 ? 23.094 -10.25 -17.312 1 92.81 288 THR A N 1
ATOM 2140 C CA . THR A 1 288 ? 21.672 -10.094 -17.078 1 92.81 288 THR A CA 1
ATOM 2141 C C . THR A 1 288 ? 21.375 -9.992 -15.586 1 92.81 288 THR A C 1
ATOM 2143 O O . THR A 1 288 ? 20.562 -9.156 -15.164 1 92.81 288 THR A O 1
ATOM 2146 N N . LEU A 1 289 ? 22.016 -10.836 -14.789 1 91.56 289 LEU A N 1
ATOM 2147 C CA . LEU A 1 289 ? 21.844 -10.797 -13.344 1 91.56 289 LEU A CA 1
ATOM 2148 C C . LEU A 1 289 ? 22.328 -9.469 -12.766 1 91.56 289 LEU A C 1
ATOM 2150 O O . LEU A 1 289 ? 21.641 -8.844 -11.953 1 91.56 289 LEU A O 1
ATOM 2154 N N . ASN A 1 290 ? 23.469 -9 -13.234 1 92.44 290 ASN A N 1
ATOM 2155 C CA . ASN A 1 290 ? 24 -7.727 -12.758 1 92.44 290 ASN A CA 1
ATOM 2156 C C . ASN A 1 290 ? 23.078 -6.566 -13.148 1 92.44 290 ASN A C 1
ATOM 2158 O O . ASN A 1 290 ? 22.875 -5.641 -12.359 1 92.44 290 ASN A O 1
ATOM 2162 N N . SER A 1 291 ? 22.578 -6.645 -14.352 1 93.94 291 SER A N 1
ATOM 2163 C CA . SER A 1 291 ? 21.641 -5.621 -14.789 1 93.94 291 SER A CA 1
ATOM 2164 C C . SER A 1 291 ? 20.391 -5.602 -13.914 1 93.94 291 SER A C 1
ATOM 2166 O O . SER A 1 291 ? 19.875 -4.535 -13.578 1 93.94 291 SER A O 1
ATOM 2168 N N . PHE A 1 292 ? 19.891 -6.766 -13.547 1 94.88 292 PHE A N 1
ATOM 2169 C CA . PHE A 1 292 ? 18.75 -6.879 -12.648 1 94.88 292 PHE A CA 1
ATOM 2170 C C . PHE A 1 292 ? 19.062 -6.254 -11.297 1 94.88 292 PHE A C 1
ATOM 2172 O O . PHE A 1 292 ? 18.297 -5.438 -10.789 1 94.88 292 PHE A O 1
ATOM 2179 N N . LEU A 1 293 ? 20.203 -6.578 -10.742 1 94.25 293 LEU A N 1
ATOM 2180 C CA . LEU A 1 293 ? 20.562 -6.07 -9.422 1 94.25 293 LEU A CA 1
ATOM 2181 C C . LEU A 1 293 ? 20.797 -4.562 -9.469 1 94.25 293 LEU A C 1
ATOM 2183 O O . LEU A 1 293 ? 20.406 -3.846 -8.539 1 94.25 293 LEU A O 1
ATOM 2187 N N . ASP A 1 294 ? 21.391 -4.07 -10.562 1 94.25 294 ASP A N 1
ATOM 2188 C CA . ASP A 1 294 ? 21.547 -2.633 -10.742 1 94.25 294 ASP A CA 1
ATOM 2189 C C . ASP A 1 294 ? 20.188 -1.943 -10.859 1 94.25 294 ASP A C 1
ATOM 2191 O O . ASP A 1 294 ? 20 -0.842 -10.344 1 94.25 294 ASP A O 1
ATOM 2195 N N . GLY A 1 295 ? 19.234 -2.588 -11.578 1 93.5 295 GLY A N 1
ATOM 2196 C CA . GLY A 1 295 ? 17.875 -2.068 -11.672 1 93.5 295 GLY A CA 1
ATOM 2197 C C . GLY A 1 295 ? 17.188 -1.976 -10.328 1 93.5 295 GLY A C 1
ATOM 2198 O O . GLY A 1 295 ? 16.484 -0.993 -10.047 1 93.5 295 GLY A O 1
ATOM 2199 N N . VAL A 1 296 ? 17.438 -2.934 -9.469 1 94.25 296 VAL A N 1
ATOM 2200 C CA . VAL A 1 296 ? 16.875 -2.93 -8.125 1 94.25 296 VAL A CA 1
ATOM 2201 C C . VAL A 1 296 ? 17.484 -1.791 -7.312 1 94.25 296 VAL A C 1
ATOM 2203 O O . VAL A 1 296 ? 16.766 -1.06 -6.625 1 94.25 296 VAL A O 1
ATOM 2206 N N . ASP A 1 297 ? 18.797 -1.59 -7.457 1 95.44 297 ASP A N 1
ATOM 2207 C CA . ASP A 1 297 ? 19.469 -0.502 -6.75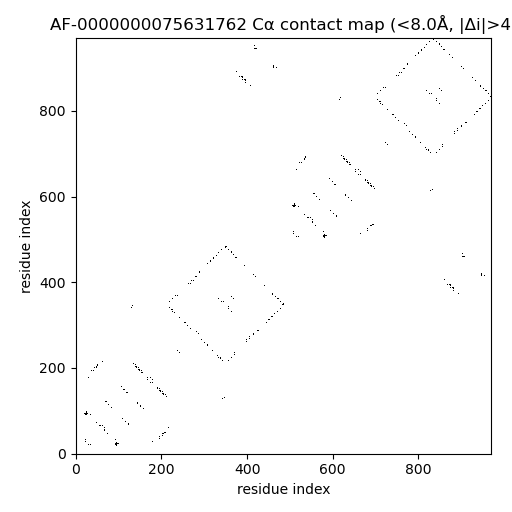8 1 95.44 297 ASP A CA 1
ATOM 2208 C C . ASP A 1 297 ? 18.891 0.852 -7.148 1 95.44 297 ASP A C 1
ATOM 2210 O O . ASP A 1 297 ? 18.609 1.689 -6.289 1 95.44 297 ASP A O 1
ATOM 2214 N N . LEU A 1 298 ? 18.688 1.021 -8.391 1 95.88 298 LEU A N 1
ATOM 2215 C CA . LEU A 1 298 ? 18.141 2.279 -8.898 1 95.88 298 LEU A CA 1
ATOM 2216 C C . LEU A 1 298 ? 16.719 2.504 -8.391 1 95.88 298 LEU A C 1
ATOM 2218 O O . LEU A 1 298 ? 16.375 3.617 -7.996 1 95.88 298 LEU A O 1
ATOM 2222 N N . SER A 1 299 ? 15.891 1.455 -8.445 1 96.19 299 SER A N 1
ATOM 2223 C CA . SER A 1 299 ? 14.508 1.559 -7.988 1 96.19 299 SER A CA 1
ATOM 2224 C C . SER A 1 299 ? 14.438 1.892 -6.5 1 96.19 299 SER A C 1
ATOM 2226 O O . SER A 1 299 ? 13.609 2.699 -6.078 1 96.19 299 SER A O 1
ATOM 2228 N N . VAL A 1 300 ? 15.328 1.286 -5.719 1 96.81 300 VAL A N 1
ATOM 2229 C CA . VAL A 1 300 ? 15.32 1.503 -4.273 1 96.81 300 VAL A CA 1
ATOM 2230 C C . VAL A 1 300 ? 15.789 2.92 -3.961 1 96.81 300 VAL A C 1
ATOM 2232 O O . VAL A 1 300 ? 15.242 3.584 -3.078 1 96.81 300 VAL A O 1
ATOM 2235 N N . THR A 1 301 ? 16.797 3.381 -4.676 1 96.75 301 THR A N 1
ATOM 2236 C CA . THR A 1 301 ? 17.234 4.762 -4.512 1 96.75 301 THR A CA 1
ATOM 2237 C C . THR A 1 301 ? 16.125 5.734 -4.863 1 96.75 301 THR A C 1
ATOM 2239 O O . THR A 1 301 ? 15.883 6.703 -4.137 1 96.75 301 THR A O 1
ATOM 2242 N N . GLY A 1 302 ? 15.492 5.453 -5.977 1 96.62 302 GLY A N 1
ATOM 2243 C CA . GLY A 1 302 ? 14.352 6.277 -6.348 1 96.62 302 GLY A CA 1
ATOM 2244 C C . GLY A 1 302 ? 13.258 6.277 -5.301 1 96.62 302 GLY A C 1
ATOM 2245 O O . GLY A 1 302 ? 12.688 7.328 -4.992 1 96.62 302 GLY A O 1
ATOM 2246 N N . PHE A 1 303 ? 12.93 5.125 -4.797 1 97.75 303 PHE A N 1
ATOM 2247 C CA . PHE A 1 303 ? 11.945 4.988 -3.729 1 97.75 303 PHE A CA 1
ATOM 2248 C C . PHE A 1 303 ? 12.336 5.836 -2.523 1 97.75 303 PHE A C 1
ATOM 2250 O O . PHE A 1 303 ? 11.508 6.598 -2.004 1 97.75 303 PHE A O 1
ATOM 2257 N N . ALA A 1 304 ? 13.586 5.734 -2.039 1 97.06 304 ALA A N 1
ATOM 2258 C CA . ALA A 1 304 ? 14.047 6.453 -0.856 1 97.06 304 ALA A CA 1
ATOM 2259 C C . ALA A 1 304 ? 14 7.961 -1.076 1 97.06 304 ALA A C 1
ATOM 2261 O O . ALA A 1 304 ? 13.562 8.711 -0.201 1 97.06 304 ALA A O 1
ATOM 2262 N N . ASP A 1 305 ? 14.398 8.414 -2.23 1 97 305 ASP A N 1
ATOM 2263 C CA . ASP A 1 305 ? 14.391 9.836 -2.551 1 97 305 ASP A CA 1
ATOM 2264 C C . ASP A 1 305 ? 12.969 10.391 -2.582 1 97 305 ASP A C 1
ATOM 2266 O O . ASP A 1 305 ? 12.695 11.445 -2.008 1 97 305 ASP A O 1
ATOM 2270 N N . ARG A 1 306 ? 12.094 9.758 -3.219 1 97 306 ARG A N 1
ATOM 2271 C CA . ARG A 1 306 ? 10.703 10.203 -3.326 1 97 306 ARG A CA 1
ATOM 2272 C C . ARG A 1 306 ? 10.031 10.227 -1.96 1 97 306 ARG A C 1
ATOM 2274 O O . ARG A 1 306 ? 9.242 11.125 -1.666 1 97 306 ARG A O 1
ATOM 2281 N N . SER A 1 307 ? 10.312 9.125 -1.194 1 97.19 307 SER A N 1
ATOM 2282 C CA . SER A 1 307 ? 9.742 9.094 0.147 1 97.19 307 SER A CA 1
ATOM 2283 C C . SER A 1 307 ? 10.242 10.266 0.987 1 97.19 307 SER A C 1
ATOM 2285 O O . SER A 1 307 ? 9.469 10.891 1.715 1 97.19 307 SER A O 1
ATOM 2287 N N . THR A 1 308 ? 11.523 10.57 0.865 1 97.25 308 THR A N 1
ATOM 2288 C CA . THR A 1 308 ? 12.109 11.695 1.579 1 97.25 308 THR A CA 1
ATOM 2289 C C . THR A 1 308 ? 11.469 13.008 1.136 1 97.25 308 THR A C 1
ATOM 2291 O O . THR A 1 308 ? 11.094 13.836 1.97 1 97.25 308 THR A O 1
ATOM 2294 N N . GLU A 1 309 ? 11.328 13.156 -0.099 1 97.06 309 GLU A N 1
ATOM 2295 C CA . GLU A 1 309 ? 10.719 14.367 -0.649 1 97.06 309 GLU A CA 1
ATOM 2296 C C . GLU A 1 309 ? 9.273 14.531 -0.184 1 97.06 309 GLU A C 1
ATOM 2298 O O . GLU A 1 309 ? 8.875 15.602 0.263 1 97.06 309 GLU A O 1
ATOM 2303 N N . SER A 1 310 ? 8.516 13.461 -0.302 1 96.88 310 SER A N 1
ATOM 2304 C CA . SER A 1 310 ? 7.105 13.492 0.081 1 96.88 310 SER A CA 1
ATOM 2305 C C . SER A 1 310 ? 6.941 13.852 1.553 1 96.88 310 SER A C 1
ATOM 2307 O O . SER A 1 310 ? 6.094 14.68 1.903 1 96.88 310 SER A O 1
ATOM 2309 N N . LEU A 1 311 ? 7.777 13.297 2.406 1 96.81 311 LEU A N 1
ATOM 2310 C CA . LEU A 1 311 ? 7.645 13.516 3.842 1 96.81 311 LEU A CA 1
ATOM 2311 C C . LEU A 1 311 ? 8.18 14.883 4.238 1 96.81 311 LEU A C 1
ATOM 2313 O O . LEU A 1 311 ? 7.672 15.508 5.176 1 96.81 311 LEU A O 1
ATOM 2317 N N . THR A 1 312 ? 9.164 15.375 3.492 1 97.19 312 THR A N 1
ATOM 2318 C CA . THR A 1 312 ? 9.656 16.734 3.725 1 97.19 312 THR A CA 1
ATOM 2319 C C . THR A 1 312 ? 8.602 17.766 3.352 1 97.19 312 THR A C 1
ATOM 2321 O O . THR A 1 312 ? 8.344 18.703 4.113 1 97.19 312 THR A O 1
ATOM 2324 N N . LEU A 1 313 ? 7.973 17.562 2.211 1 96.69 313 LEU A N 1
ATOM 2325 C CA . LEU A 1 313 ? 6.902 18.453 1.78 1 96.69 313 LEU A CA 1
ATOM 2326 C C . LEU A 1 313 ? 5.73 18.422 2.76 1 96.69 313 LEU A C 1
ATOM 2328 O O . LEU A 1 313 ? 5.125 19.453 3.051 1 96.69 313 LEU A O 1
ATOM 2332 N N . PHE A 1 314 ? 5.508 17.234 3.217 1 97 314 PHE A N 1
ATOM 2333 C CA . PHE A 1 314 ? 4.477 17.016 4.23 1 97 314 PHE A CA 1
ATOM 2334 C C . PHE A 1 314 ? 4.766 17.859 5.469 1 97 314 PHE A C 1
ATOM 2336 O O . PHE A 1 314 ? 3.889 18.578 5.957 1 97 314 PHE A O 1
ATOM 2343 N N . LYS A 1 315 ? 5.922 17.891 5.973 1 96.25 315 LYS A N 1
ATOM 2344 C CA . LYS A 1 315 ? 6.312 18.672 7.137 1 96.25 315 LYS A CA 1
ATOM 2345 C C . LYS A 1 315 ? 6.164 20.172 6.867 1 96.25 315 LYS A C 1
ATOM 2347 O O . LYS A 1 315 ? 5.656 20.906 7.711 1 96.25 315 LYS A O 1
ATOM 2352 N N . GLU A 1 316 ? 6.551 20.609 5.742 1 95.94 316 GLU A N 1
ATOM 2353 C CA . GLU A 1 316 ? 6.469 22.016 5.359 1 95.94 316 GLU A CA 1
ATOM 2354 C C . GLU A 1 316 ? 5.016 22.469 5.254 1 95.94 316 GLU A C 1
ATOM 2356 O O . GLU A 1 316 ? 4.68 23.578 5.668 1 95.94 316 GLU A O 1
ATOM 2361 N N . GLU A 1 317 ? 4.215 21.625 4.691 1 96.31 317 GLU A N 1
ATOM 2362 C CA . GLU A 1 317 ? 2.803 21.969 4.547 1 96.31 317 GLU A CA 1
ATOM 2363 C C . GLU A 1 317 ? 2.129 22.125 5.906 1 96.31 317 GLU A C 1
ATOM 2365 O O . GLU A 1 317 ? 1.323 23.031 6.102 1 96.31 317 GLU A O 1
ATOM 2370 N N . VAL A 1 318 ? 2.453 21.25 6.816 1 95.06 318 VAL A N 1
ATOM 2371 C CA . VAL A 1 318 ? 1.876 21.328 8.156 1 95.06 318 VAL A CA 1
ATOM 2372 C C . VAL A 1 318 ? 2.301 22.641 8.828 1 95.06 318 VAL A C 1
ATOM 2374 O O . VAL A 1 318 ? 1.475 23.328 9.414 1 95.06 318 VAL A O 1
ATOM 2377 N N . ALA A 1 319 ? 3.557 22.984 8.734 1 94.88 319 ALA A N 1
ATOM 2378 C CA . ALA A 1 319 ? 4.062 24.234 9.289 1 94.88 319 ALA A CA 1
ATOM 2379 C C . ALA A 1 319 ? 3.348 25.438 8.672 1 94.88 319 ALA A C 1
ATOM 2381 O O . ALA A 1 319 ? 2.975 26.375 9.383 1 94.88 319 ALA A O 1
ATOM 2382 N N . GLN A 1 320 ? 3.104 25.375 7.395 1 96 320 GLN A N 1
ATOM 2383 C CA . GLN A 1 320 ? 2.441 26.469 6.688 1 96 320 GLN A CA 1
ATOM 2384 C C . GLN A 1 320 ? 0.992 26.625 7.141 1 96 320 GLN A C 1
ATOM 2386 O O . GLN A 1 320 ? 0.512 27.734 7.34 1 96 320 GLN A O 1
ATOM 2391 N N . ILE A 1 321 ? 0.323 25.531 7.258 1 94.56 321 ILE A N 1
ATOM 2392 C CA . ILE A 1 321 ? -1.062 25.547 7.719 1 94.56 321 ILE A CA 1
ATOM 2393 C C . ILE A 1 321 ? -1.142 26.219 9.086 1 94.56 321 ILE A C 1
ATOM 2395 O O . ILE A 1 321 ? -1.981 27.094 9.312 1 94.56 321 ILE A O 1
ATOM 2399 N N . LEU A 1 322 ? -0.254 25.859 10.039 1 93.69 322 LEU A N 1
ATOM 2400 C CA . LEU A 1 322 ? -0.249 26.422 11.391 1 93.69 322 LEU A CA 1
ATOM 2401 C C . LEU A 1 322 ? 0.078 27.906 11.352 1 93.69 322 LEU A C 1
ATOM 2403 O O . LEU A 1 322 ? -0.595 28.719 12 1 93.69 322 LEU A O 1
ATOM 2407 N N . ASN A 1 323 ? 1.026 28.281 10.531 1 93.19 323 ASN A N 1
ATOM 2408 C CA . ASN A 1 323 ? 1.45 29.688 10.438 1 93.19 323 ASN A CA 1
ATOM 2409 C C . ASN A 1 323 ? 0.341 30.562 9.875 1 93.19 323 ASN A C 1
ATOM 2411 O O . ASN A 1 323 ? 0.078 31.641 10.406 1 93.19 323 ASN A O 1
ATOM 2415 N N . ASP A 1 324 ? -0.244 30.094 8.852 1 93.62 324 ASP A N 1
ATOM 2416 C CA . ASP A 1 324 ? -1.316 30.859 8.227 1 93.62 324 ASP A CA 1
ATOM 2417 C C . ASP A 1 324 ? -2.475 31.078 9.195 1 93.62 324 ASP A C 1
ATOM 2419 O O . ASP A 1 324 ? -2.998 32.188 9.297 1 93.62 324 ASP A O 1
ATOM 2423 N N . GLN A 1 325 ? -2.779 30.078 9.891 1 91.19 325 GLN A N 1
ATOM 2424 C CA . GLN A 1 325 ? -3.936 30.172 10.773 1 91.19 325 GLN A CA 1
ATOM 2425 C C . GLN A 1 325 ? -3.602 30.953 12.031 1 91.19 325 GLN A C 1
ATOM 2427 O O . GLN A 1 325 ? -4.457 31.656 12.578 1 91.19 325 GLN A O 1
ATOM 2432 N N . ARG A 1 326 ? -2.41 30.938 12.5 1 91 326 ARG A N 1
ATOM 2433 C CA . ARG A 1 326 ? -1.959 31.75 13.609 1 91 326 ARG A CA 1
ATOM 2434 C C . ARG A 1 326 ? -2.02 33.25 13.258 1 91 326 ARG A C 1
ATOM 2436 O O . ARG A 1 326 ? -2.385 34.062 14.094 1 91 326 ARG A O 1
ATOM 2443 N N . ALA A 1 327 ? -1.627 33.531 12.086 1 91.56 327 ALA A N 1
ATOM 2444 C CA . ALA A 1 327 ? -1.694 34.906 11.617 1 91.56 327 ALA A CA 1
ATOM 2445 C C . ALA A 1 327 ? -3.131 35.438 11.633 1 91.56 327 ALA A C 1
ATOM 2447 O O . ALA A 1 327 ? -3.383 36.562 12.008 1 91.56 327 ALA A O 1
ATOM 2448 N N . ILE A 1 328 ? -4.023 34.562 11.289 1 92.56 328 ILE A N 1
ATOM 2449 C CA . ILE A 1 328 ? -5.434 34.938 11.281 1 92.56 328 ILE A CA 1
ATOM 2450 C C . ILE A 1 328 ? -5.91 35.219 12.703 1 92.56 328 ILE A C 1
ATOM 2452 O O . ILE A 1 328 ? -6.613 36.188 12.953 1 92.56 328 ILE A O 1
ATOM 2456 N N . ILE A 1 329 ? -5.52 34.375 13.656 1 90.5 329 ILE A N 1
ATOM 2457 C CA . ILE A 1 329 ? -5.871 34.594 15.055 1 90.5 329 ILE A CA 1
ATOM 2458 C C . ILE A 1 329 ? -5.316 35.906 15.547 1 90.5 329 ILE A C 1
ATOM 2460 O O . ILE A 1 329 ? -6.023 36.688 16.203 1 90.5 329 ILE A O 1
ATOM 2464 N N . GLY A 1 330 ? -4.043 36.219 15.203 1 89.44 330 GLY A N 1
ATOM 2465 C CA . GLY A 1 330 ? -3.42 37.469 15.594 1 89.44 330 GLY A CA 1
ATOM 2466 C C . GLY A 1 330 ? -4.156 38.688 15.078 1 89.44 330 GLY A C 1
ATOM 2467 O O . GLY A 1 330 ? -4.363 39.656 15.812 1 89.44 330 GLY A O 1
ATOM 2468 N N . GLU A 1 331 ? -4.578 38.625 13.891 1 90.75 331 GLU A N 1
ATOM 2469 C CA . GLU A 1 331 ? -5.32 39.719 13.281 1 90.75 331 GLU A CA 1
ATOM 2470 C C . GLU A 1 331 ? -6.672 39.938 13.961 1 90.75 331 GLU A C 1
ATOM 2472 O O . GLU A 1 331 ? -7.086 41.062 14.219 1 90.75 331 GLU A O 1
ATOM 2477 N N . THR A 1 332 ? -7.301 38.812 14.227 1 89.44 332 THR A N 1
ATOM 2478 C CA . THR A 1 332 ? -8.609 38.844 14.875 1 89.44 332 THR A CA 1
ATOM 2479 C C . THR A 1 332 ? -8.492 39.469 16.266 1 89.44 332 THR A C 1
ATOM 2481 O O . THR A 1 332 ? -9.273 40.344 16.625 1 89.44 332 THR A O 1
ATOM 2484 N N . LEU A 1 333 ? -7.516 39.094 17.016 1 88.69 333 LEU A N 1
ATOM 2485 C CA . LEU A 1 333 ? -7.336 39.594 18.375 1 88.69 333 LEU A CA 1
ATOM 2486 C C . LEU A 1 333 ? -6.934 41.062 18.375 1 88.69 333 LEU A C 1
ATOM 2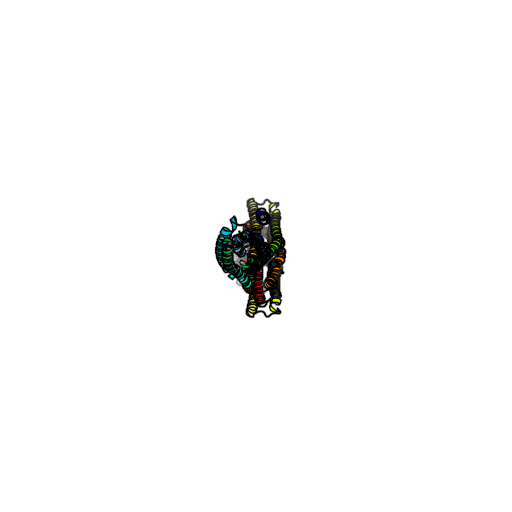488 O O . LEU A 1 333 ? -7.43 41.844 19.172 1 88.69 333 LEU A O 1
ATOM 2492 N N . SER A 1 334 ? -6.062 41.406 17.438 1 89.12 334 SER A N 1
ATOM 2493 C CA . SER A 1 334 ? -5.625 42.781 17.312 1 89.12 334 SER A CA 1
ATOM 2494 C C . SER A 1 334 ? -6.789 43.688 16.953 1 89.12 334 SER A C 1
ATOM 2496 O O . SER A 1 334 ? -6.953 44.75 17.562 1 89.12 334 SER A O 1
ATOM 2498 N N . ALA A 1 335 ? -7.594 43.281 16.031 1 90.62 335 ALA A N 1
ATOM 2499 C CA . ALA A 1 335 ? -8.742 44.094 15.602 1 90.62 335 ALA A CA 1
ATOM 2500 C C . ALA A 1 335 ? -9.758 44.219 16.734 1 90.62 335 ALA A C 1
ATOM 2502 O O . ALA A 1 335 ? -10.297 45.312 16.953 1 90.62 335 ALA A O 1
ATOM 2503 N N . ALA A 1 336 ? -9.992 43.125 17.391 1 90.06 336 ALA A N 1
ATOM 2504 C CA . ALA A 1 336 ? -10.945 43.156 18.5 1 90.06 336 ALA A CA 1
ATOM 2505 C C . ALA A 1 336 ? -10.453 44.062 19.625 1 90.06 336 ALA A C 1
ATOM 2507 O O . ALA A 1 336 ? -11.227 44.875 20.156 1 90.06 336 ALA A O 1
ATOM 2508 N N . THR A 1 337 ? -9.211 44 19.969 1 89.75 337 THR A N 1
ATOM 2509 C CA . THR A 1 337 ? -8.641 44.812 21.047 1 89.75 337 THR A CA 1
ATOM 2510 C C . THR A 1 337 ? -8.641 46.281 20.672 1 89.75 337 THR A C 1
ATOM 2512 O O . THR A 1 337 ? -8.945 47.125 21.516 1 89.75 337 THR A O 1
ATOM 2515 N N . LYS A 1 338 ? -8.281 46.562 19.469 1 89.69 338 LYS A N 1
ATOM 2516 C CA . LYS A 1 338 ? -8.305 47.938 19 1 89.69 338 LYS A CA 1
ATOM 2517 C C . LYS A 1 338 ? -9.711 48.531 19.078 1 89.69 338 LYS A C 1
ATOM 2519 O O . LYS A 1 338 ? -9.891 49.656 19.531 1 89.69 338 LYS A O 1
ATOM 2524 N N . THR A 1 339 ? -10.648 47.75 18.688 1 91.44 339 THR A N 1
ATOM 2525 C CA . THR A 1 339 ? -12.031 48.188 18.719 1 91.44 339 THR A CA 1
ATOM 2526 C C . THR A 1 339 ? -12.477 48.469 20.156 1 91.44 339 THR A C 1
ATOM 2528 O O . THR A 1 339 ? -13.078 49.5 20.453 1 91.44 339 THR A O 1
ATOM 2531 N N . MET A 1 340 ? -12.133 47.625 21.062 1 91.62 340 MET A N 1
ATOM 2532 C CA . MET A 1 340 ? -12.539 47.781 22.453 1 91.62 340 MET A CA 1
ATOM 2533 C C . MET A 1 340 ? -11.898 49 23.078 1 91.62 340 MET A C 1
ATOM 2535 O O . MET A 1 340 ? -12.57 49.781 23.766 1 91.62 340 MET A O 1
ATOM 2539 N N . THR A 1 341 ? -10.641 49.219 22.859 1 90.5 341 THR A N 1
ATOM 2540 C CA . THR A 1 341 ? -9.93 50.344 23.453 1 90.5 341 THR A CA 1
ATOM 2541 C C . THR A 1 341 ? -10.438 51.688 22.891 1 90.5 341 THR A C 1
ATOM 2543 O O . THR A 1 341 ? -10.648 52.625 23.625 1 90.5 341 THR A O 1
ATOM 2546 N N . GLN A 1 342 ? -10.719 51.75 21.641 1 89 342 GLN A N 1
ATOM 2547 C CA . GLN A 1 342 ? -11.211 52.969 21.016 1 89 342 GLN A CA 1
ATOM 2548 C C . GLN A 1 342 ? -12.617 53.312 21.5 1 89 342 GLN A C 1
ATOM 2550 O O . GLN A 1 342 ? -12.922 54.469 21.781 1 89 342 GLN A O 1
ATOM 2555 N N . ASP A 1 343 ? -13.375 52.281 21.625 1 90.94 343 ASP A N 1
ATOM 2556 C CA . ASP A 1 343 ? -14.727 52.5 22.109 1 90.94 343 ASP A CA 1
ATOM 2557 C C . ASP A 1 343 ? -14.727 52.906 23.578 1 90.94 343 ASP A C 1
ATOM 2559 O O . ASP A 1 343 ? -15.531 53.75 24 1 90.94 343 ASP A O 1
ATOM 2563 N N . ALA A 1 344 ? -13.82 52.375 24.297 1 90.38 344 ALA A N 1
ATOM 2564 C CA . ALA A 1 344 ? -13.695 52.75 25.703 1 90.38 344 ALA A CA 1
ATOM 2565 C C . ALA A 1 344 ? -13.266 54.219 25.859 1 90.38 344 ALA A C 1
ATOM 2567 O O . ALA A 1 344 ? -13.734 54.906 26.75 1 90.38 344 ALA A O 1
ATOM 2568 N N . PHE A 1 345 ? -12.461 54.719 24.953 1 87.31 345 PHE A N 1
ATOM 2569 C CA . PHE A 1 345 ? -11.977 56.094 24.984 1 87.31 345 PHE A CA 1
ATOM 2570 C C . PHE A 1 345 ? -13.109 57.094 24.719 1 87.31 345 PHE A C 1
ATOM 2572 O O . PHE A 1 345 ? -13.078 58.219 25.188 1 87.31 345 PHE A O 1
ATOM 2579 N N . LYS A 1 346 ? -14.062 56.594 24.078 1 88.81 346 LYS A N 1
ATOM 2580 C CA . LYS A 1 346 ? -15.156 57.469 23.656 1 88.81 346 LYS A CA 1
ATOM 2581 C C . LYS A 1 346 ? -16.312 57.406 24.641 1 88.81 346 LYS A C 1
ATOM 2583 O O . LYS A 1 346 ? -17.312 58.125 24.484 1 88.81 346 LYS A O 1
ATOM 2588 N N . SER A 1 347 ? -16.141 56.625 25.641 1 89.44 347 SER A N 1
ATOM 2589 C CA . SER A 1 347 ? -17.266 56.438 26.531 1 89.44 347 SER A CA 1
ATOM 2590 C C . SER A 1 347 ? -17.125 57.25 27.812 1 89.44 347 SER A C 1
ATOM 2592 O O . SER A 1 347 ? -16.031 57.375 28.344 1 89.44 347 SER A O 1
ATOM 2594 N N . ASP A 1 348 ? -18.234 57.75 28.312 1 89.12 348 ASP A N 1
ATOM 2595 C CA . ASP A 1 348 ? -18.234 58.5 29.578 1 89.12 348 ASP A CA 1
ATOM 2596 C C . ASP A 1 348 ? -18.5 57.562 30.766 1 89.12 348 ASP A C 1
ATOM 2598 O O . ASP A 1 348 ? -18.562 58.031 31.906 1 89.12 348 ASP A O 1
ATOM 2602 N N . ASN A 1 349 ? -18.656 56.344 30.344 1 88.44 349 ASN A N 1
ATOM 2603 C CA . ASN A 1 349 ? -18.875 55.375 31.422 1 88.44 349 ASN A CA 1
ATOM 2604 C C . ASN A 1 349 ? -17.641 55.25 32.312 1 88.44 349 ASN A C 1
ATOM 2606 O O . ASN A 1 349 ? -16.547 54.938 31.812 1 88.44 349 ASN A O 1
ATOM 2610 N N . ALA A 1 350 ? -17.844 55.438 33.656 1 81.19 350 ALA A N 1
ATOM 2611 C CA . ALA A 1 350 ? -16.734 55.406 34.594 1 81.19 350 ALA A CA 1
ATOM 2612 C C . ALA A 1 350 ? -16.078 54.031 34.625 1 81.19 350 ALA A C 1
ATOM 2614 O O . ALA A 1 350 ? -14.93 53.875 35.062 1 81.19 350 ALA A O 1
ATOM 2615 N N . MET A 1 351 ? -16.828 53.031 34.031 1 87.25 351 MET A N 1
ATOM 2616 C CA . MET A 1 351 ? -16.328 51.656 34.125 1 87.25 351 MET A CA 1
ATOM 2617 C C . MET A 1 351 ? -15.68 51.25 32.812 1 87.25 351 MET A C 1
ATOM 2619 O O . MET A 1 351 ? -15.289 50.094 32.656 1 87.25 351 MET A O 1
ATOM 2623 N N . ALA A 1 352 ? -15.539 52.094 31.891 1 88 352 ALA A N 1
ATOM 2624 C CA . ALA A 1 352 ? -15.047 51.75 30.547 1 88 352 ALA A CA 1
ATOM 2625 C C . ALA A 1 352 ? -13.688 51.062 30.625 1 88 352 ALA A C 1
ATOM 2627 O O . ALA A 1 352 ? -13.477 50.062 29.969 1 88 352 ALA A O 1
ATOM 2628 N N . VAL A 1 353 ? -12.82 51.562 31.484 1 81.06 353 VAL A N 1
ATOM 2629 C CA . VAL A 1 353 ? -11.477 51 31.609 1 81.06 353 VAL A CA 1
ATOM 2630 C C . VAL A 1 353 ? -11.555 49.594 32.219 1 81.06 353 VAL A C 1
ATOM 2632 O O . VAL A 1 353 ? -10.836 48.688 31.812 1 81.06 353 VAL A O 1
ATOM 2635 N N . ARG A 1 354 ? -12.414 49.469 33.062 1 85.38 354 ARG A N 1
ATOM 2636 C CA . ARG A 1 354 ? -12.602 48.156 33.688 1 85.38 354 ARG A CA 1
ATOM 2637 C C . ARG A 1 354 ? -13.172 47.156 32.688 1 85.38 354 ARG A C 1
ATOM 2639 O O . ARG A 1 354 ? -12.812 45.969 32.719 1 85.38 354 ARG A O 1
ATOM 2646 N N . CYS A 1 355 ? -14.094 47.656 31.859 1 90.62 355 CYS A N 1
ATOM 2647 C CA . CYS A 1 355 ? -14.68 46.781 30.844 1 90.62 355 CYS A CA 1
ATOM 2648 C C . CYS A 1 355 ? -13.617 46.312 29.859 1 90.62 355 CYS A C 1
ATOM 2650 O O . CYS A 1 355 ? -13.617 45.125 29.484 1 90.62 355 CYS A O 1
ATOM 2652 N N . VAL A 1 356 ? -12.703 47.125 29.516 1 89.19 356 VAL A N 1
ATOM 2653 C CA . VAL A 1 356 ? -11.625 46.75 28.609 1 89.19 356 VAL A CA 1
ATOM 2654 C C . VAL A 1 356 ? -10.719 45.719 29.281 1 89.19 356 VAL A C 1
ATOM 2656 O O . VAL A 1 356 ? -10.352 44.719 28.688 1 89.19 356 VAL A O 1
ATOM 2659 N N . GLN A 1 357 ? -10.359 45.969 30.547 1 83.62 357 GLN A N 1
ATOM 2660 C CA . GLN A 1 357 ? -9.469 45.062 31.266 1 83.62 357 GLN A CA 1
ATOM 2661 C C . GLN A 1 357 ? -10.102 43.688 31.438 1 83.62 357 GLN A C 1
ATOM 2663 O O . GLN A 1 357 ? -9.438 42.656 31.234 1 83.62 357 GLN A O 1
ATOM 2668 N N . ALA A 1 358 ? -11.344 43.656 31.734 1 86 358 ALA A N 1
ATOM 2669 C CA . ALA A 1 358 ? -12.047 42.375 31.922 1 86 358 ALA A CA 1
ATOM 2670 C C . ALA A 1 358 ? -12.133 41.594 30.609 1 86 358 ALA A C 1
ATOM 2672 O O . ALA A 1 358 ? -11.922 40.375 30.594 1 86 358 ALA A O 1
ATOM 2673 N N . SER A 1 359 ? -12.477 42.312 29.562 1 87.62 359 SER A N 1
ATOM 2674 C CA . SER A 1 359 ? -12.617 41.656 28.25 1 87.62 359 SER A CA 1
ATOM 2675 C C . SER A 1 359 ? -11.266 41.188 27.734 1 87.62 359 SER A C 1
ATOM 2677 O O . SER A 1 359 ? -11.18 40.125 27.109 1 87.62 359 SER A O 1
ATOM 2679 N N . THR A 1 360 ? -10.242 41.906 27.953 1 83.94 360 THR A N 1
ATOM 2680 C CA . THR A 1 360 ? -8.898 41.531 27.531 1 83.94 360 THR A CA 1
ATOM 2681 C C . THR A 1 360 ? -8.422 40.281 28.297 1 83.94 360 THR A C 1
ATOM 2683 O O . THR A 1 360 ? -7.789 39.406 27.719 1 83.94 360 THR A O 1
ATOM 2686 N N . ASN A 1 361 ? -8.656 40.312 29.547 1 80.5 361 ASN A N 1
ATOM 2687 C CA . ASN A 1 361 ? -8.312 39.125 30.328 1 80.5 361 ASN A CA 1
ATOM 2688 C C . ASN A 1 361 ? -9 37.875 29.797 1 80.5 361 ASN A C 1
ATOM 2690 O O . ASN A 1 361 ? -8.406 36.781 29.781 1 80.5 361 ASN A O 1
ATOM 2694 N N . ALA A 1 362 ? -10.211 38.094 29.344 1 77.19 362 ALA A N 1
ATOM 2695 C CA . ALA A 1 362 ? -10.953 36.969 28.781 1 77.19 362 ALA A CA 1
ATOM 2696 C C . ALA A 1 362 ? -10.336 36.469 27.469 1 77.19 362 ALA A C 1
ATOM 2698 O O . ALA A 1 362 ? -10.398 35.281 27.141 1 77.19 362 ALA A O 1
ATOM 2699 N N . MET A 1 363 ? -9.719 37.406 26.797 1 75.94 363 MET A N 1
ATOM 2700 C CA . MET A 1 363 ? -9.117 37.094 25.5 1 75.94 363 MET A CA 1
ATOM 2701 C C . MET A 1 363 ? -7.773 36.375 25.672 1 75.94 363 MET A C 1
ATOM 2703 O O . MET A 1 363 ? -7.422 35.5 24.906 1 75.94 363 MET A O 1
ATOM 2707 N N . VAL A 1 364 ? -6.992 36.812 26.734 1 69.25 364 VAL A N 1
ATOM 2708 C CA . VAL A 1 364 ? -5.617 36.312 26.859 1 69.25 364 VAL A CA 1
ATOM 2709 C C . VAL A 1 364 ? -5.578 35.125 27.797 1 69.25 364 VAL A C 1
ATOM 2711 O O . VAL A 1 364 ? -4.645 34.312 27.734 1 69.25 364 VAL A O 1
ATOM 2714 N N . LEU A 1 365 ? -6.453 35 28.828 1 57.28 365 LEU A N 1
ATOM 2715 C CA . LEU A 1 365 ? -6.371 33.969 29.844 1 57.28 365 LEU A CA 1
ATOM 2716 C C . LEU A 1 365 ? -6.32 32.594 29.172 1 57.28 365 LEU A C 1
ATOM 2718 O O . LEU A 1 365 ? -5.617 31.688 29.656 1 57.28 365 LEU A O 1
ATOM 2722 N N . THR A 1 366 ? -6.977 32.375 28.344 1 56.59 366 THR A N 1
ATOM 2723 C CA . THR A 1 366 ? -6.801 31.109 27.641 1 56.59 366 THR A CA 1
ATOM 2724 C C . THR A 1 366 ? -6.422 31.359 26.188 1 56.59 366 THR A C 1
ATOM 2726 O O . THR A 1 366 ? -7.293 31.516 25.328 1 56.59 366 THR A O 1
ATOM 2729 N N . PRO A 1 367 ? -5.016 31.594 26.188 1 60.38 367 PRO A N 1
ATOM 2730 C CA . PRO A 1 367 ? -4.574 32.062 24.875 1 60.38 367 PRO A CA 1
ATOM 2731 C C . PRO A 1 367 ? -5.074 31.156 23.734 1 60.38 367 PRO A C 1
ATOM 2733 O O . PRO A 1 367 ? -4.789 29.953 23.719 1 60.38 367 PRO A O 1
ATOM 2736 N N . PRO A 1 368 ? -5.789 31.703 22.859 1 68.38 368 PRO A N 1
ATOM 2737 C CA . PRO A 1 368 ? -6.504 30.938 21.844 1 68.38 368 PRO A CA 1
ATOM 2738 C C . PRO A 1 368 ? -5.566 30.141 20.938 1 68.38 368 PRO A C 1
ATOM 2740 O O . PRO A 1 368 ? -5.91 29.031 20.5 1 68.38 368 PRO A O 1
ATOM 2743 N N . VAL A 1 369 ? -4.309 30.688 20.922 1 72.88 369 VAL A N 1
ATOM 2744 C CA . VAL A 1 369 ? -3.365 30.062 20.016 1 72.88 369 VAL A CA 1
ATOM 2745 C C . VAL A 1 369 ? -2.932 28.703 20.578 1 72.88 369 VAL A C 1
ATOM 2747 O O . VAL A 1 369 ? -2.627 27.781 19.828 1 72.88 369 VAL A O 1
ATOM 2750 N N . ASN A 1 370 ? -2.959 28.531 21.906 1 78.56 370 ASN A N 1
ATOM 2751 C CA . ASN A 1 370 ? -2.566 27.281 22.547 1 78.56 370 ASN A CA 1
ATOM 2752 C C . ASN A 1 370 ? -3.521 26.141 22.188 1 78.56 370 ASN A C 1
ATOM 2754 O O . ASN A 1 370 ? -3.156 24.969 22.281 1 78.56 370 ASN A O 1
ATOM 2758 N N . ARG A 1 371 ? -4.621 26.5 21.734 1 83.06 371 ARG A N 1
ATOM 2759 C CA . ARG A 1 371 ? -5.605 25.469 21.375 1 83.06 371 ARG A CA 1
ATOM 2760 C C . ARG A 1 371 ? -5.195 24.734 20.109 1 83.06 371 ARG A C 1
ATOM 2762 O O . ARG A 1 371 ? -5.66 23.625 19.859 1 83.06 371 ARG A O 1
ATOM 2769 N N . LEU A 1 372 ? -4.348 25.391 19.297 1 88.12 372 LEU A N 1
ATOM 2770 C CA . LEU A 1 372 ? -3.867 24.766 18.078 1 88.12 372 LEU A CA 1
ATOM 2771 C C . LEU A 1 372 ? -2.965 23.578 18.391 1 88.12 372 LEU A C 1
ATOM 2773 O O . LEU A 1 372 ? -2.758 22.703 17.547 1 88.12 372 LEU A O 1
ATOM 2777 N N . VAL A 1 373 ? -2.42 23.547 19.656 1 87.94 373 VAL A N 1
ATOM 2778 C CA . VAL A 1 373 ? -1.522 22.484 20.078 1 87.94 373 VAL A CA 1
ATOM 2779 C C . VAL A 1 373 ? -2.258 21.141 20.047 1 87.94 373 VAL A C 1
ATOM 2781 O O . VAL A 1 373 ? -1.674 20.125 19.672 1 87.94 373 VAL A O 1
ATOM 2784 N N . ASN A 1 374 ? -3.523 21.156 20.297 1 87.25 374 ASN A N 1
ATOM 2785 C CA . ASN A 1 374 ? -4.312 19.938 20.312 1 87.25 374 ASN A CA 1
ATOM 2786 C C . ASN A 1 374 ? -4.406 19.297 18.922 1 87.25 374 ASN A C 1
ATOM 2788 O O . ASN A 1 374 ? -4.648 18.094 18.797 1 87.25 374 ASN A O 1
ATOM 2792 N N . CYS A 1 375 ? -4.223 20.109 17.875 1 90 375 CYS A N 1
ATOM 2793 C CA . CYS A 1 375 ? -4.352 19.625 16.5 1 90 375 CYS A CA 1
ATOM 2794 C C . CYS A 1 375 ? -3.082 18.906 16.047 1 90 375 CYS A C 1
ATOM 2796 O O . CYS A 1 375 ? -3.102 18.156 15.078 1 90 375 CYS A O 1
ATOM 2798 N N . ILE A 1 376 ? -1.954 19.125 16.734 1 88 376 ILE A N 1
ATOM 2799 C CA . ILE A 1 376 ? -0.7 18.578 16.219 1 88 376 ILE A CA 1
ATOM 2800 C C . ILE A 1 376 ? -0.09 17.641 17.25 1 88 376 ILE A C 1
ATOM 2802 O O . ILE A 1 376 ? 0.719 16.781 16.922 1 88 376 ILE A O 1
ATOM 2806 N N . GLN A 1 377 ? -0.478 17.734 18.531 1 84.62 377 GLN A N 1
ATOM 2807 C CA . GLN A 1 377 ? 0.199 17.031 19.625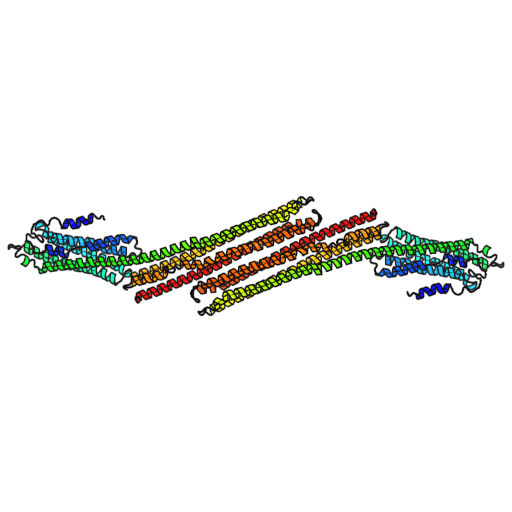 1 84.62 377 GLN A CA 1
ATOM 2808 C C . GLN A 1 377 ? 0 15.523 19.516 1 84.62 377 GLN A C 1
ATOM 2810 O O . GLN A 1 377 ? 0.857 14.742 19.953 1 84.62 377 GLN A O 1
ATOM 2815 N N . GLY A 1 378 ? -1.074 15.016 18.969 1 78.12 378 GLY A N 1
ATOM 2816 C CA . GLY A 1 378 ? -1.335 13.586 18.875 1 78.12 378 GLY A CA 1
ATOM 2817 C C . GLY A 1 378 ? -0.769 12.953 17.625 1 78.12 378 GLY A C 1
ATOM 2818 O O . GLY A 1 378 ? -0.701 11.727 17.516 1 78.12 378 GLY A O 1
ATOM 2819 N N . GLU A 1 379 ? -0.197 13.711 16.688 1 82.5 379 GLU A N 1
ATOM 2820 C CA . GLU A 1 379 ? 0.134 13.219 15.359 1 82.5 379 GLU A CA 1
ATOM 2821 C C . GLU A 1 379 ? 1.47 12.484 15.359 1 82.5 379 GLU A C 1
ATOM 2823 O O . GLU A 1 379 ? 1.671 11.555 14.57 1 82.5 379 GLU A O 1
ATOM 2828 N N . PRO A 1 380 ? 2.4 12.844 16.266 1 74.81 380 PRO A N 1
ATOM 2829 C CA . PRO A 1 380 ? 3.611 12.023 16.344 1 74.81 380 PRO A CA 1
ATOM 2830 C C . PRO A 1 380 ? 3.312 10.547 16.625 1 74.81 380 PRO A C 1
ATOM 2832 O O . PRO A 1 380 ? 4.113 9.68 16.297 1 74.81 380 PRO A O 1
ATOM 2835 N N . GLY A 1 381 ? 2.127 10.258 17.094 1 76.69 381 GLY A N 1
ATOM 2836 C CA . GLY A 1 381 ? 1.714 8.891 17.359 1 76.69 381 GLY A CA 1
ATOM 2837 C C . GLY A 1 381 ? 1.458 8.094 16.094 1 76.69 381 GLY A C 1
ATOM 2838 O O . GLY A 1 381 ? 1.457 6.859 16.109 1 76.69 381 GLY A O 1
ATOM 2839 N N . SER A 1 382 ? 1.288 8.773 15.031 1 82.12 382 SER A N 1
ATOM 2840 C CA . SER A 1 382 ? 1.043 8.117 13.75 1 82.12 382 SER A CA 1
ATOM 2841 C C . SER A 1 382 ? 2.35 7.793 13.039 1 82.12 382 SER A C 1
ATOM 2843 O O . SER A 1 382 ? 2.355 7.066 12.039 1 82.12 382 SER A O 1
ATOM 2845 N N . ALA A 1 383 ? 3.475 8.305 13.586 1 88.94 383 ALA A N 1
ATOM 2846 C CA . ALA A 1 383 ? 4.77 8.172 12.93 1 88.94 383 ALA A CA 1
ATOM 2847 C C . ALA A 1 383 ? 5.262 6.727 12.984 1 88.94 383 ALA A C 1
ATOM 2849 O O . ALA A 1 383 ? 5.609 6.141 11.953 1 88.94 383 ALA A O 1
ATOM 2850 N N . LEU A 1 384 ? 5.211 6.145 14.188 1 88.75 384 LEU A N 1
ATOM 2851 C CA . LEU A 1 384 ? 5.746 4.797 14.367 1 88.75 384 LEU A CA 1
ATOM 2852 C C . LEU A 1 384 ? 4.941 3.785 13.555 1 88.75 384 LEU A C 1
ATOM 2854 O O . LEU A 1 384 ? 5.516 2.961 12.844 1 88.75 384 LEU A O 1
ATOM 2858 N N . PRO A 1 385 ? 3.648 3.838 13.586 1 88.69 385 PRO A N 1
ATOM 2859 C CA . PRO A 1 385 ? 2.867 2.914 12.758 1 88.69 385 PRO A CA 1
ATOM 2860 C C . PRO A 1 385 ? 3.178 3.051 11.273 1 88.69 385 PRO A C 1
ATOM 2862 O O . PRO A 1 385 ? 3.152 2.059 10.539 1 88.69 385 PRO A O 1
ATOM 2865 N N . LEU A 1 386 ? 3.457 4.223 10.82 1 92.31 386 LEU A N 1
ATOM 2866 C CA . LEU A 1 386 ? 3.803 4.43 9.422 1 92.31 386 LEU A CA 1
ATOM 2867 C C . LEU A 1 386 ? 5.105 3.717 9.07 1 92.31 386 LEU A C 1
ATOM 2869 O O . LEU A 1 386 ? 5.199 3.061 8.031 1 92.31 386 LEU A O 1
ATOM 2873 N N . VAL A 1 387 ? 6.059 3.836 9.961 1 93.69 387 VAL A N 1
ATOM 2874 C CA . VAL A 1 387 ? 7.332 3.158 9.742 1 93.69 387 VAL A CA 1
ATOM 2875 C C . VAL A 1 387 ? 7.113 1.646 9.711 1 93.69 387 VAL A C 1
ATOM 2877 O O . VAL A 1 387 ? 7.66 0.952 8.852 1 93.69 387 VAL A O 1
ATOM 2880 N N . GLN A 1 388 ? 6.332 1.151 10.586 1 92.31 388 GLN A N 1
ATOM 2881 C CA . GLN A 1 388 ? 6.051 -0.279 10.641 1 92.31 388 GLN A CA 1
ATOM 2882 C C . GLN A 1 388 ? 5.344 -0.75 9.375 1 92.31 388 GLN A C 1
ATOM 2884 O O . GLN A 1 388 ? 5.613 -1.847 8.875 1 92.31 388 GLN A O 1
ATOM 2889 N N . LEU A 1 389 ? 4.465 0.034 8.93 1 93.75 389 LEU A N 1
ATOM 2890 C CA . LEU A 1 389 ? 3.764 -0.289 7.691 1 93.75 389 LEU A CA 1
ATOM 2891 C C . LEU A 1 389 ? 4.738 -0.378 6.523 1 93.75 389 LEU A C 1
ATOM 2893 O O . LEU A 1 389 ? 4.695 -1.334 5.746 1 93.75 389 LEU A O 1
ATOM 2897 N N . VAL A 1 390 ? 5.598 0.599 6.391 1 95 390 VAL A N 1
ATOM 2898 C CA . VAL A 1 390 ? 6.586 0.61 5.316 1 95 390 VAL A CA 1
ATOM 2899 C C . VAL A 1 390 ? 7.5 -0.607 5.441 1 95 390 VAL A C 1
ATOM 2901 O O . VAL A 1 390 ? 7.809 -1.266 4.449 1 95 390 VAL A O 1
ATOM 2904 N N . ARG A 1 391 ? 7.895 -0.978 6.633 1 95.06 391 ARG A N 1
ATOM 2905 C CA . ARG A 1 391 ? 8.695 -2.176 6.871 1 95.06 391 ARG A CA 1
ATOM 2906 C C . ARG A 1 391 ? 7.973 -3.422 6.367 1 95.06 391 ARG A C 1
ATOM 2908 O O . ARG A 1 391 ? 8.578 -4.281 5.727 1 95.06 391 ARG A O 1
ATOM 2915 N N . GLY A 1 392 ? 6.688 -3.457 6.723 1 92.5 392 GLY A N 1
ATOM 2916 C CA . GLY A 1 392 ? 5.914 -4.602 6.266 1 92.5 392 GLY A CA 1
ATOM 2917 C C . GLY A 1 392 ? 5.879 -4.734 4.754 1 92.5 392 GLY A C 1
ATOM 2918 O O . GLY A 1 392 ? 6.004 -5.836 4.219 1 92.5 392 GLY A O 1
ATOM 2919 N N . LEU A 1 393 ? 5.723 -3.639 4.066 1 94.25 393 LEU A N 1
ATOM 2920 C CA . LEU A 1 393 ? 5.676 -3.619 2.607 1 94.25 393 LEU A CA 1
ATOM 2921 C C . LEU A 1 393 ? 7.012 -4.047 2.014 1 94.25 393 LEU A C 1
ATOM 2923 O O . LEU A 1 393 ? 7.055 -4.871 1.098 1 94.25 393 LEU A O 1
ATOM 2927 N N . LEU A 1 394 ? 8.07 -3.504 2.598 1 94.31 394 LEU A N 1
ATOM 2928 C CA . LEU A 1 394 ? 9.398 -3.857 2.105 1 94.31 394 LEU A CA 1
ATOM 2929 C C . LEU A 1 394 ? 9.734 -5.312 2.432 1 94.31 394 LEU A C 1
ATOM 2931 O O . LEU A 1 394 ? 10.375 -6 1.635 1 94.31 394 LEU A O 1
ATOM 2935 N N . ASP A 1 395 ? 9.273 -5.785 3.564 1 91.75 395 ASP A N 1
ATOM 2936 C CA . ASP A 1 395 ? 9.5 -7.18 3.939 1 91.75 395 ASP A CA 1
ATOM 2937 C C . ASP A 1 395 ? 8.789 -8.125 2.977 1 91.75 395 ASP A C 1
ATOM 2939 O O . ASP A 1 395 ? 9.336 -9.164 2.602 1 91.75 395 ASP A O 1
ATOM 2943 N N . GLN A 1 396 ? 7.598 -7.742 2.629 1 89.38 396 GLN A N 1
ATOM 2944 C CA . GLN A 1 396 ? 6.871 -8.555 1.658 1 89.38 396 GLN A CA 1
ATOM 2945 C C . GLN A 1 396 ? 7.625 -8.633 0.333 1 89.38 396 GLN A C 1
ATOM 2947 O O . GLN A 1 396 ? 7.715 -9.703 -0.274 1 89.38 396 GLN A O 1
ATOM 2952 N N . SER A 1 397 ? 8.086 -7.52 -0.106 1 89 397 SER A N 1
ATOM 2953 C CA . SER A 1 397 ? 8.883 -7.48 -1.329 1 89 397 SER A CA 1
ATOM 2954 C C . SER A 1 397 ? 10.148 -8.32 -1.189 1 89 397 SER A C 1
ATOM 2956 O O . SER A 1 397 ? 10.555 -9 -2.133 1 89 397 SER A O 1
ATOM 2958 N N . LYS A 1 398 ? 10.734 -8.258 -0.015 1 88.69 398 LYS A N 1
ATOM 2959 C CA . LYS A 1 398 ? 11.922 -9.055 0.28 1 88.69 398 LYS A CA 1
ATOM 2960 C C . LYS A 1 398 ? 11.617 -10.547 0.202 1 88.69 398 LYS A C 1
ATOM 2962 O O . LYS A 1 398 ? 12.398 -11.312 -0.361 1 88.69 398 LYS A O 1
ATOM 2967 N N . ILE A 1 399 ? 10.57 -10.961 0.757 1 87.31 399 ILE A N 1
ATOM 2968 C CA . ILE A 1 399 ? 10.156 -12.359 0.712 1 87.31 399 ILE A CA 1
ATOM 2969 C C . ILE A 1 399 ? 10.023 -12.812 -0.74 1 87.31 399 ILE A C 1
ATOM 2971 O O . ILE A 1 399 ? 10.5 -13.883 -1.11 1 87.31 399 ILE A O 1
ATOM 2975 N N . SER A 1 400 ? 9.414 -11.938 -1.557 1 86.06 400 SER A N 1
ATOM 2976 C CA . SER A 1 400 ? 9.25 -12.234 -2.977 1 86.06 400 SER A CA 1
ATOM 2977 C C . SER A 1 400 ? 10.602 -12.406 -3.66 1 86.06 400 SER A C 1
ATOM 2979 O O . SER A 1 400 ? 10.812 -13.375 -4.395 1 86.06 400 SER A O 1
ATOM 2981 N N . ALA A 1 401 ? 11.5 -11.516 -3.385 1 86 401 ALA A N 1
ATOM 2982 C CA . ALA A 1 401 ? 12.82 -11.57 -4 1 86 401 ALA A CA 1
ATOM 2983 C C . ALA A 1 401 ? 13.586 -12.812 -3.557 1 86 401 ALA A C 1
ATOM 2985 O O . ALA A 1 401 ? 14.219 -13.484 -4.375 1 86 401 ALA A O 1
ATOM 2986 N N . ASN A 1 402 ? 13.547 -13.164 -2.285 1 87 402 ASN A N 1
ATOM 2987 C CA . ASN A 1 402 ? 14.219 -14.344 -1.756 1 87 402 ASN A CA 1
ATOM 2988 C C . ASN A 1 402 ? 13.656 -15.633 -2.355 1 87 402 ASN A C 1
ATOM 2990 O O . ASN A 1 402 ? 14.414 -16.547 -2.703 1 87 402 ASN A O 1
ATOM 2994 N N . SER A 1 403 ? 12.352 -15.633 -2.451 1 87.75 403 SER A N 1
ATOM 2995 C CA . SER A 1 403 ? 11.703 -16.797 -3.035 1 87.75 403 SER A CA 1
ATOM 2996 C C . SER A 1 403 ? 12.117 -17 -4.492 1 87.75 403 SER A C 1
ATOM 2998 O O . SER A 1 403 ? 12.414 -18.109 -4.918 1 87.75 403 SER A O 1
ATOM 3000 N N . ASN A 1 404 ? 12.203 -15.922 -5.246 1 86.94 404 ASN A N 1
ATOM 3001 C CA . ASN A 1 404 ? 12.633 -15.984 -6.637 1 86.94 404 ASN A CA 1
ATOM 3002 C C . ASN A 1 404 ? 14.062 -16.516 -6.758 1 86.94 404 ASN A C 1
ATOM 3004 O O . ASN A 1 404 ? 14.336 -17.375 -7.598 1 86.94 404 ASN A O 1
ATOM 3008 N N . ALA A 1 405 ? 14.898 -16.047 -5.93 1 87.06 405 ALA A N 1
ATOM 3009 C CA . ALA A 1 405 ? 16.297 -16.469 -5.949 1 87.06 405 ALA A CA 1
ATOM 3010 C C . ALA A 1 405 ? 16.406 -17.953 -5.586 1 87.06 405 ALA A C 1
ATOM 3012 O O . ALA A 1 405 ? 17.219 -18.672 -6.172 1 87.06 405 ALA A O 1
ATOM 3013 N N . ASN A 1 406 ? 15.578 -18.422 -4.676 1 85.31 406 ASN A N 1
ATOM 3014 C CA . ASN A 1 406 ? 15.625 -19.812 -4.207 1 85.31 406 ASN A CA 1
ATOM 3015 C C . ASN A 1 406 ? 15.102 -20.781 -5.262 1 85.31 406 ASN A C 1
ATOM 3017 O O . ASN A 1 406 ? 15.586 -21.906 -5.375 1 85.31 406 ASN A O 1
ATOM 3021 N N . LEU A 1 407 ? 14.156 -20.297 -6.008 1 85.44 407 LEU A N 1
ATOM 3022 C CA . LEU A 1 407 ? 13.531 -21.188 -6.992 1 85.44 407 LEU A CA 1
ATOM 3023 C C . LEU A 1 407 ? 14.508 -21.516 -8.117 1 85.44 407 LEU A C 1
ATOM 3025 O O . LEU A 1 407 ? 14.375 -22.547 -8.766 1 85.44 407 LEU A O 1
ATOM 3029 N N . MET A 1 408 ? 15.5 -20.688 -8.328 1 80.56 408 MET A N 1
ATOM 3030 C CA . MET A 1 408 ? 16.5 -20.984 -9.344 1 80.56 408 MET A CA 1
ATOM 3031 C C . MET A 1 408 ? 17.281 -22.25 -8.984 1 80.56 408 MET A C 1
ATOM 3033 O O . MET A 1 408 ? 17.844 -22.906 -9.867 1 80.56 408 MET A O 1
ATOM 3037 N N . ARG A 1 409 ? 17.219 -22.609 -7.781 1 77.5 409 ARG A N 1
ATOM 3038 C CA . ARG A 1 409 ? 17.938 -23.781 -7.316 1 77.5 409 ARG A CA 1
ATOM 3039 C C . ARG A 1 409 ? 17.266 -25.062 -7.773 1 77.5 409 ARG A C 1
ATOM 3041 O O . ARG A 1 409 ? 17.828 -26.156 -7.656 1 77.5 409 ARG A O 1
ATOM 3048 N N . THR A 1 410 ? 16.047 -24.938 -8.266 1 75.56 410 THR A N 1
ATOM 3049 C CA . THR A 1 410 ? 15.328 -26.109 -8.773 1 75.56 410 THR A CA 1
ATOM 3050 C C . THR A 1 410 ? 15.992 -26.641 -10.039 1 75.56 410 THR A C 1
ATOM 3052 O O . THR A 1 410 ? 15.75 -27.781 -10.438 1 75.56 410 THR A O 1
ATOM 3055 N N . CYS A 1 411 ? 16.797 -25.766 -10.688 1 76.75 411 CYS A N 1
ATOM 3056 C CA . CYS A 1 411 ? 17.516 -26.219 -11.875 1 76.75 411 CYS A CA 1
ATOM 3057 C C . CYS A 1 411 ? 18.766 -27.016 -11.492 1 76.75 411 CYS A C 1
ATOM 3059 O O . CYS A 1 411 ? 19.484 -26.625 -10.57 1 76.75 411 CYS A O 1
ATOM 3061 N N . GLN A 1 412 ? 18.828 -28.203 -11.969 1 62.75 412 GLN A N 1
ATOM 3062 C CA . GLN A 1 412 ? 19.938 -29.109 -11.656 1 62.75 412 GLN A CA 1
ATOM 3063 C C . GLN A 1 412 ? 21.266 -28.531 -12.133 1 62.75 412 GLN A C 1
ATOM 3065 O O . GLN A 1 412 ? 22.297 -28.703 -11.477 1 62.75 412 GLN A O 1
ATOM 3070 N N . ARG A 1 413 ? 21.344 -28.031 -13.367 1 63.47 413 ARG A N 1
ATOM 3071 C CA . ARG A 1 413 ? 22.562 -27.469 -13.938 1 63.47 413 ARG A CA 1
ATOM 3072 C C . ARG A 1 413 ? 22.359 -26.031 -14.375 1 63.47 413 ARG A C 1
ATOM 3074 O O . ARG A 1 413 ? 21.344 -25.703 -15 1 63.47 413 ARG A O 1
ATOM 3081 N N . ILE A 1 414 ? 23.25 -25.188 -13.992 1 59.53 414 ILE A N 1
ATOM 3082 C CA . ILE A 1 414 ? 23.281 -23.828 -14.516 1 59.53 414 ILE A CA 1
ATOM 3083 C C . ILE A 1 414 ? 23.703 -23.844 -15.977 1 59.53 414 ILE A C 1
ATOM 3085 O O . ILE A 1 414 ? 24.531 -24.656 -16.391 1 59.53 414 ILE A O 1
ATOM 3089 N N . GLY A 1 415 ? 23.172 -23.078 -16.828 1 57.69 415 GLY A N 1
ATOM 3090 C CA . GLY A 1 415 ? 23.469 -23.031 -18.25 1 57.69 415 GLY A CA 1
ATOM 3091 C C . GLY A 1 415 ? 22.578 -23.938 -19.078 1 57.69 415 GLY A C 1
ATOM 3092 O O . GLY A 1 415 ? 22.906 -24.25 -20.219 1 57.69 415 GLY A O 1
ATOM 3093 N N . THR A 1 416 ? 21.547 -24.328 -18.359 1 73.38 416 THR A N 1
ATOM 3094 C CA . THR A 1 416 ? 20.562 -25.141 -19.047 1 73.38 416 THR A CA 1
ATOM 3095 C C . THR A 1 416 ? 19.328 -24.312 -19.391 1 73.38 416 THR A C 1
ATOM 3097 O O . THR A 1 416 ? 19.234 -23.141 -19.047 1 73.38 416 THR A O 1
ATOM 3100 N N . THR A 1 417 ? 18.5 -24.875 -20.219 1 81.56 417 THR A N 1
ATOM 3101 C CA . THR A 1 417 ? 17.234 -24.234 -20.594 1 81.56 417 THR A CA 1
ATOM 3102 C C . THR A 1 417 ? 16.438 -23.875 -19.344 1 81.56 417 THR A C 1
ATOM 3104 O O . THR A 1 417 ? 15.773 -22.828 -19.312 1 81.56 417 THR A O 1
ATOM 3107 N N . CYS A 1 418 ? 16.703 -24.609 -18.281 1 85.25 418 CYS A N 1
ATOM 3108 C CA . CYS A 1 418 ? 16.031 -24.344 -17.016 1 85.25 418 CYS A CA 1
ATOM 3109 C C . CYS A 1 418 ? 16.516 -23.047 -16.391 1 85.25 418 CYS A C 1
ATOM 3111 O O . CYS A 1 418 ? 15.711 -22.141 -16.125 1 85.25 418 CYS A O 1
ATOM 3113 N N . SER A 1 419 ? 17.828 -22.906 -16.25 1 83.81 419 SER A N 1
ATOM 3114 C CA . SER A 1 419 ? 18.375 -21.703 -15.625 1 83.81 419 SER A CA 1
ATOM 3115 C C . SER A 1 419 ? 18.141 -20.469 -16.5 1 83.81 419 SER A C 1
ATOM 3117 O O . SER A 1 419 ? 17.891 -19.391 -15.984 1 83.81 419 SER A O 1
ATOM 3119 N N . ASN A 1 420 ? 18.156 -20.641 -17.828 1 86.81 420 ASN A N 1
ATOM 3120 C CA . ASN A 1 420 ? 17.953 -19.531 -18.75 1 86.81 420 ASN A CA 1
ATOM 3121 C C . ASN A 1 420 ? 16.562 -18.938 -18.625 1 86.81 420 ASN A C 1
ATOM 3123 O O . ASN A 1 420 ? 16.359 -17.734 -18.797 1 86.81 420 ASN A O 1
ATOM 3127 N N . SER A 1 421 ? 15.633 -19.781 -18.234 1 88.06 421 SER A N 1
ATOM 3128 C CA . SER A 1 421 ? 14.273 -19.297 -18.016 1 88.06 421 SER A CA 1
ATOM 3129 C C . SER A 1 421 ? 14.219 -18.297 -16.859 1 88.06 421 SER A C 1
ATOM 3131 O O . SER A 1 421 ? 13.508 -17.297 -16.938 1 88.06 421 SER A O 1
ATOM 3133 N N . TYR A 1 422 ? 15.008 -18.531 -15.844 1 89 422 TYR A N 1
ATOM 3134 C CA . TYR A 1 422 ? 15.039 -17.625 -14.703 1 89 422 TYR A CA 1
ATOM 3135 C C . TYR A 1 422 ? 15.758 -16.328 -15.062 1 89 422 TYR A C 1
ATOM 3137 O O . TYR A 1 422 ? 15.312 -15.242 -14.703 1 89 422 TYR A O 1
ATOM 3145 N N . PHE A 1 423 ? 16.844 -16.469 -15.867 1 89.94 423 PHE A N 1
ATOM 3146 C CA . PHE A 1 423 ? 17.594 -15.273 -16.266 1 89.94 423 PHE A CA 1
ATOM 3147 C C . PHE A 1 423 ? 16.75 -14.383 -17.172 1 89.94 423 PHE A C 1
ATOM 3149 O O . PHE A 1 423 ? 16.797 -13.156 -17.062 1 89.94 423 PHE A O 1
ATOM 3156 N N . SER A 1 424 ? 15.961 -14.961 -18 1 90.31 424 SER A N 1
ATOM 3157 C CA . SER A 1 424 ? 15.117 -14.203 -18.922 1 90.31 424 SER A CA 1
ATOM 3158 C C . SER A 1 424 ? 14 -13.477 -18.172 1 90.31 424 SER A C 1
ATOM 3160 O O . SER A 1 424 ? 13.422 -12.523 -18.688 1 90.31 424 SER A O 1
ATOM 3162 N N . ALA A 1 425 ? 13.688 -13.922 -16.953 1 92.12 425 ALA A N 1
ATOM 3163 C CA . ALA A 1 425 ? 12.578 -13.352 -16.188 1 92.12 425 ALA A CA 1
ATOM 3164 C C . ALA A 1 425 ? 13.039 -12.172 -15.352 1 92.12 425 ALA A C 1
ATOM 3166 O O . ALA A 1 425 ? 12.219 -11.453 -14.766 1 92.12 425 ALA A O 1
ATOM 3167 N N . TYR A 1 426 ? 14.367 -11.852 -15.297 1 92.75 426 TYR A N 1
ATOM 3168 C CA . TYR A 1 426 ? 14.906 -10.859 -14.375 1 92.75 426 TYR A CA 1
ATOM 3169 C C . TYR A 1 426 ? 14.438 -9.461 -14.75 1 92.75 426 TYR A C 1
ATOM 3171 O O . TYR A 1 426 ? 14.195 -8.617 -13.875 1 92.75 426 TYR A O 1
ATOM 3179 N N . ALA A 1 427 ? 14.273 -9.203 -16.078 1 91.19 427 ALA A N 1
ATOM 3180 C CA . ALA A 1 427 ? 13.773 -7.895 -16.5 1 91.19 427 ALA A CA 1
ATOM 3181 C C . ALA A 1 427 ? 12.375 -7.641 -15.93 1 91.19 427 ALA A C 1
ATOM 3183 O O . ALA A 1 427 ? 12.094 -6.559 -15.406 1 91.19 427 ALA A O 1
ATOM 3184 N N . ASP A 1 428 ? 11.508 -8.641 -16 1 90.88 428 ASP A N 1
ATOM 3185 C CA . ASP A 1 428 ? 10.148 -8.531 -15.469 1 90.88 428 ASP A CA 1
ATOM 3186 C C . ASP A 1 428 ? 10.164 -8.406 -13.945 1 90.88 428 ASP A C 1
ATOM 3188 O O . ASP A 1 428 ? 9.336 -7.691 -13.375 1 90.88 428 ASP A O 1
ATOM 3192 N N . LEU A 1 429 ? 11.094 -9.078 -13.352 1 92.19 429 LEU A N 1
ATOM 3193 C CA . LEU A 1 429 ? 11.211 -9.023 -11.891 1 92.19 429 LEU A CA 1
ATOM 3194 C C . LEU A 1 429 ? 11.641 -7.629 -11.438 1 92.19 429 LEU A C 1
ATOM 3196 O O . LEU A 1 429 ? 11.188 -7.145 -10.398 1 92.19 429 LEU A O 1
ATOM 3200 N N . ALA A 1 430 ? 12.5 -7.055 -12.25 1 92 430 ALA A N 1
ATOM 3201 C CA . ALA A 1 430 ? 12.922 -5.691 -11.938 1 92 430 ALA A CA 1
ATOM 3202 C C . ALA A 1 430 ? 11.742 -4.727 -12.016 1 92 430 ALA A C 1
ATOM 3204 O O . ALA A 1 430 ? 11.57 -3.873 -11.141 1 92 430 ALA A O 1
ATOM 3205 N N . LEU A 1 431 ? 10.922 -4.852 -13.023 1 92.19 431 LEU A N 1
ATOM 3206 C CA . LEU A 1 431 ? 9.734 -4.012 -13.188 1 92.19 431 LEU A CA 1
ATOM 3207 C C . LEU A 1 431 ? 8.75 -4.238 -12.047 1 92.19 431 LEU A C 1
ATOM 3209 O O . LEU A 1 431 ? 8.117 -3.295 -11.562 1 92.19 431 LEU A O 1
ATOM 3213 N N . GLN A 1 432 ? 8.625 -5.469 -11.656 1 92.56 432 GLN A N 1
ATOM 3214 C CA . GLN A 1 432 ? 7.75 -5.809 -10.547 1 92.56 432 GLN A CA 1
ATOM 3215 C C . GLN A 1 432 ? 8.219 -5.148 -9.25 1 92.56 432 GLN A C 1
ATOM 3217 O O . GLN A 1 432 ? 7.414 -4.609 -8.492 1 92.56 432 GLN A O 1
ATOM 3222 N N . THR A 1 433 ? 9.5 -5.238 -9.008 1 92.88 433 THR A N 1
ATOM 3223 C CA . THR A 1 433 ? 10.062 -4.609 -7.82 1 92.88 433 THR A CA 1
ATOM 3224 C C . THR A 1 433 ? 9.812 -3.104 -7.836 1 92.88 433 THR A C 1
ATOM 3226 O O . THR A 1 433 ? 9.422 -2.523 -6.82 1 92.88 433 THR A O 1
ATOM 3229 N N . ASP A 1 434 ? 9.992 -2.527 -8.992 1 94.31 434 ASP A N 1
ATOM 3230 C CA . ASP A 1 434 ? 9.75 -1.096 -9.133 1 94.31 434 ASP A CA 1
ATOM 3231 C C . ASP A 1 434 ? 8.289 -0.755 -8.859 1 94.31 434 ASP A C 1
ATOM 3233 O O . ASP A 1 434 ? 7.992 0.248 -8.203 1 94.31 434 ASP A O 1
ATOM 3237 N N . ALA A 1 435 ? 7.422 -1.562 -9.328 1 93.69 435 ALA A N 1
ATOM 3238 C CA . ALA A 1 435 ? 5.996 -1.355 -9.102 1 93.69 435 ALA A CA 1
ATOM 3239 C C . ALA A 1 435 ? 5.648 -1.451 -7.621 1 93.69 435 ALA A C 1
ATOM 3241 O O . ALA A 1 435 ? 4.855 -0.659 -7.109 1 93.69 435 ALA A O 1
ATOM 3242 N N . GLN A 1 436 ? 6.262 -2.383 -6.902 1 93.75 436 GLN A N 1
ATOM 3243 C CA . GLN A 1 436 ? 6.016 -2.555 -5.477 1 93.75 436 GLN A CA 1
ATOM 3244 C C . GLN A 1 436 ? 6.52 -1.354 -4.684 1 93.75 436 GLN A C 1
ATOM 3246 O O . GLN A 1 436 ? 5.84 -0.871 -3.775 1 93.75 436 GLN A O 1
ATOM 3251 N N . LEU A 1 437 ? 7.668 -0.879 -5.07 1 95.94 437 LEU A N 1
ATOM 3252 C CA . LEU A 1 437 ? 8.242 0.272 -4.383 1 95.94 437 LEU A CA 1
ATOM 3253 C C . LEU A 1 437 ? 7.441 1.535 -4.672 1 95.94 437 LEU A C 1
ATOM 3255 O O . LEU A 1 437 ? 7.258 2.373 -3.787 1 95.94 437 LEU A O 1
ATOM 3259 N N . THR A 1 438 ? 6.961 1.643 -5.875 1 95.75 438 THR A N 1
ATOM 3260 C CA . THR A 1 438 ? 6.113 2.773 -6.23 1 95.75 438 THR A CA 1
ATOM 3261 C C . THR A 1 438 ? 4.812 2.746 -5.43 1 95.75 438 THR A C 1
ATOM 3263 O O . THR A 1 438 ? 4.355 3.783 -4.949 1 95.75 438 THR A O 1
ATOM 3266 N N . LEU A 1 439 ? 4.262 1.604 -5.316 1 95.12 439 LEU A N 1
ATOM 3267 C CA . LEU A 1 439 ? 3.053 1.45 -4.512 1 95.12 439 LEU A CA 1
ATOM 3268 C C . LEU A 1 439 ? 3.316 1.833 -3.061 1 95.12 439 LEU A C 1
ATOM 3270 O O . LEU A 1 439 ? 2.463 2.443 -2.41 1 95.12 439 LEU A O 1
ATOM 3274 N N . THR A 1 440 ? 4.492 1.476 -2.527 1 96 440 THR A N 1
ATOM 3275 C CA . THR A 1 440 ? 4.875 1.846 -1.168 1 96 440 THR A CA 1
ATOM 3276 C C . THR A 1 440 ? 4.941 3.363 -1.019 1 96 440 THR A C 1
ATOM 3278 O O . THR A 1 440 ? 4.43 3.918 -0.045 1 96 440 THR A O 1
ATOM 3281 N N . ASN A 1 441 ? 5.484 4.016 -2.004 1 96.81 441 ASN A N 1
ATOM 3282 C CA . ASN A 1 441 ? 5.527 5.473 -1.992 1 96.81 441 ASN A CA 1
ATOM 3283 C C . ASN A 1 441 ? 4.125 6.074 -2.008 1 96.81 441 ASN A C 1
ATOM 3285 O O . ASN A 1 441 ? 3.873 7.09 -1.356 1 96.81 441 ASN A O 1
ATOM 3289 N N . ASN A 1 442 ? 3.258 5.461 -2.748 1 95.5 442 ASN A N 1
ATOM 3290 C CA . ASN A 1 442 ? 1.878 5.934 -2.791 1 95.5 442 ASN A CA 1
ATOM 3291 C C . ASN A 1 442 ? 1.203 5.816 -1.427 1 95.5 442 ASN A C 1
ATOM 3293 O O . ASN A 1 442 ? 0.422 6.688 -1.037 1 95.5 442 ASN A O 1
ATOM 3297 N N . VAL A 1 443 ? 1.513 4.738 -0.737 1 94.38 443 VAL A N 1
ATOM 3298 C CA . VAL A 1 443 ? 0.965 4.551 0.602 1 94.38 443 VAL A CA 1
ATOM 3299 C C . VAL A 1 443 ? 1.462 5.66 1.525 1 94.38 443 VAL A C 1
ATOM 3301 O O . VAL A 1 443 ? 0.673 6.277 2.244 1 94.38 443 VAL A O 1
ATOM 3304 N N . ILE A 1 444 ? 2.734 5.957 1.466 1 95.81 444 ILE A N 1
ATOM 3305 C CA . ILE A 1 444 ? 3.33 6.996 2.299 1 95.81 444 ILE A CA 1
ATOM 3306 C C . ILE A 1 444 ? 2.68 8.344 1.988 1 95.81 444 ILE A C 1
ATOM 3308 O O . ILE A 1 444 ? 2.264 9.062 2.898 1 95.81 444 ILE A O 1
ATOM 3312 N N . ALA A 1 445 ? 2.533 8.664 0.707 1 95.31 445 ALA A N 1
ATOM 3313 C CA . ALA A 1 445 ? 1.962 9.938 0.28 1 95.31 445 ALA A CA 1
ATOM 3314 C C . ALA A 1 445 ? 0.504 10.055 0.714 1 95.31 445 ALA A C 1
ATOM 3316 O O . ALA A 1 445 ? 0.065 11.125 1.145 1 95.31 445 ALA A O 1
ATOM 3317 N N . THR A 1 446 ? -0.202 8.984 0.577 1 94.06 446 THR A N 1
ATOM 3318 C CA . THR A 1 446 ? -1.614 8.992 0.938 1 94.06 446 THR A CA 1
ATOM 3319 C C . THR A 1 446 ? -1.788 9.203 2.439 1 94.06 446 THR A C 1
ATOM 3321 O O . THR A 1 446 ? -2.654 9.969 2.867 1 94.06 446 THR A O 1
ATOM 3324 N N . GLU A 1 447 ? -0.956 8.578 3.248 1 92.69 447 GLU A N 1
ATOM 3325 C CA . GLU A 1 447 ? -1.026 8.75 4.695 1 92.69 447 GLU A CA 1
ATOM 3326 C C . GLU A 1 447 ? -0.614 10.164 5.105 1 92.69 447 GLU A C 1
ATOM 3328 O O . GLU A 1 447 ? -1.232 10.766 5.984 1 92.69 447 GLU A O 1
ATOM 3333 N N . ALA A 1 448 ? 0.423 10.648 4.453 1 93.62 448 ALA A N 1
ATOM 3334 C CA . ALA A 1 448 ? 0.847 12.023 4.715 1 93.62 448 ALA A CA 1
ATOM 3335 C C . ALA A 1 448 ? -0.275 13.016 4.41 1 93.62 448 ALA A C 1
ATOM 3337 O O . ALA A 1 448 ? -0.52 13.938 5.184 1 93.62 448 ALA A O 1
ATOM 3338 N N . ARG A 1 449 ? -0.951 12.781 3.338 1 93.5 449 ARG A N 1
ATOM 3339 C CA . ARG A 1 449 ? -2.066 13.648 2.967 1 93.5 449 ARG A CA 1
ATOM 3340 C C . ARG A 1 449 ? -3.205 13.539 3.975 1 93.5 449 ARG A C 1
ATOM 3342 O O . ARG A 1 449 ? -3.838 14.539 4.32 1 93.5 449 ARG A O 1
ATOM 3349 N N . ALA A 1 450 ? -3.475 12.352 4.422 1 92.38 450 ALA A N 1
ATOM 3350 C CA . ALA A 1 450 ? -4.531 12.148 5.41 1 92.38 450 ALA A CA 1
ATOM 3351 C C . ALA A 1 450 ? -4.227 12.906 6.699 1 92.38 450 ALA A C 1
ATOM 3353 O O . ALA A 1 450 ? -5.109 13.57 7.258 1 92.38 450 ALA A O 1
ATOM 3354 N N . ILE A 1 451 ? -2.998 12.891 7.156 1 93 451 ILE A N 1
ATOM 3355 C CA . ILE A 1 451 ? -2.59 13.586 8.375 1 93 451 ILE A CA 1
ATOM 3356 C C . ILE A 1 451 ? -2.688 15.094 8.164 1 93 451 ILE A C 1
ATOM 3358 O O . ILE A 1 451 ? -3.201 15.812 9.031 1 93 451 ILE A O 1
ATOM 3362 N N . THR A 1 452 ? -2.242 15.531 6.965 1 93.69 452 THR A N 1
ATOM 3363 C CA . THR A 1 452 ? -2.307 16.953 6.641 1 93.69 452 THR A CA 1
ATOM 3364 C C . THR A 1 452 ? -3.75 17.438 6.66 1 93.69 452 THR A C 1
ATOM 3366 O O . THR A 1 452 ? -4.047 18.5 7.23 1 93.69 452 THR A O 1
ATOM 3369 N N . ASN A 1 453 ? -4.594 16.688 6.086 1 91.88 453 ASN A N 1
ATOM 3370 C CA . ASN A 1 453 ? -6 17.062 6.02 1 91.88 453 ASN A CA 1
ATOM 3371 C C . ASN A 1 453 ? -6.637 17.094 7.41 1 91.88 453 ASN A C 1
ATOM 3373 O O . ASN A 1 453 ? -7.441 17.984 7.703 1 91.88 453 ASN A O 1
ATOM 3377 N N . ARG A 1 454 ? -6.27 16.172 8.195 1 91.06 454 ARG A N 1
ATOM 3378 C CA . ARG A 1 454 ? -6.789 16.156 9.555 1 91.06 454 ARG A CA 1
ATOM 3379 C C . ARG A 1 454 ? -6.328 17.375 10.344 1 91.06 454 ARG A C 1
ATOM 3381 O O . ARG A 1 454 ? -7.121 18 11.047 1 91.06 454 ARG A O 1
ATOM 3388 N N . ILE A 1 455 ? -5.066 17.656 10.211 1 92.44 455 ILE A N 1
ATOM 3389 C CA . ILE A 1 455 ? -4.52 18.828 10.898 1 92.44 455 ILE A CA 1
ATOM 3390 C C . ILE A 1 455 ? -5.176 20.094 10.375 1 92.44 455 ILE A C 1
ATOM 3392 O O . ILE A 1 455 ? -5.566 20.969 11.148 1 92.44 455 ILE A O 1
ATOM 3396 N N . ARG A 1 456 ? -5.355 20.188 9.109 1 93.88 456 ARG A N 1
ATOM 3397 C CA . ARG A 1 456 ? -5.988 21.344 8.492 1 93.88 456 ARG A CA 1
ATOM 3398 C C . ARG A 1 456 ? -7.41 21.531 9.016 1 93.88 456 ARG A C 1
ATOM 3400 O O . ARG A 1 456 ? -7.797 22.625 9.406 1 93.88 456 ARG A O 1
ATOM 3407 N N . THR A 1 457 ? -8.148 20.5 9.031 1 91.81 457 THR A N 1
ATOM 3408 C CA . THR A 1 457 ? -9.523 20.578 9.492 1 91.81 457 THR A CA 1
ATOM 3409 C C . THR A 1 457 ? -9.586 21 10.953 1 91.81 457 THR A C 1
ATOM 3411 O O . THR A 1 457 ? -10.383 21.875 11.32 1 91.81 457 THR A O 1
ATOM 3414 N N . CYS A 1 458 ? -8.711 20.453 11.812 1 92.56 458 CYS A N 1
ATOM 3415 C CA . CYS A 1 458 ? -8.664 20.766 13.234 1 92.56 458 CYS A CA 1
ATOM 3416 C C . CYS A 1 458 ? -8.305 22.234 13.453 1 92.56 458 CYS A C 1
ATOM 3418 O O . CYS A 1 458 ? -8.961 22.922 14.227 1 92.56 458 CYS A O 1
ATOM 3420 N N . VAL A 1 459 ? -7.297 22.625 12.695 1 92.38 459 VAL A N 1
ATOM 3421 C CA . VAL A 1 459 ? -6.805 23.984 12.875 1 92.38 459 VAL A CA 1
ATOM 3422 C C . VAL A 1 459 ? -7.859 24.984 12.406 1 92.38 459 VAL A C 1
ATOM 3424 O O . VAL A 1 459 ? -8.133 25.984 13.086 1 92.38 459 VAL A O 1
ATOM 3427 N N . VAL A 1 460 ? -8.477 24.75 11.289 1 90.5 460 VAL A N 1
ATOM 3428 C CA . VAL A 1 460 ? -9.5 25.641 10.75 1 90.5 460 VAL A CA 1
ATOM 3429 C C . VAL A 1 460 ? -10.695 25.688 11.703 1 90.5 460 VAL A C 1
ATOM 3431 O O . VAL A 1 460 ? -11.25 26.75 11.961 1 90.5 460 VAL A O 1
ATOM 3434 N N . ALA A 1 461 ? -11.086 24.547 12.242 1 90.5 461 ALA A N 1
ATOM 3435 C CA . ALA A 1 461 ? -12.188 24.484 13.195 1 90.5 461 ALA A CA 1
ATOM 3436 C C . ALA A 1 461 ? -11.875 25.281 14.461 1 90.5 461 ALA A C 1
ATOM 3438 O O . ALA A 1 461 ? -12.727 26.031 14.953 1 90.5 461 ALA A O 1
ATOM 3439 N N . THR A 1 462 ? -10.656 25.141 14.953 1 88.81 462 THR A N 1
ATOM 3440 C CA . THR A 1 462 ? -10.234 25.844 16.172 1 88.81 462 THR A CA 1
ATOM 3441 C C . THR A 1 462 ? -10.219 27.344 15.953 1 88.81 462 THR A C 1
ATOM 3443 O O . THR A 1 462 ? -10.664 28.109 16.812 1 88.81 462 THR A O 1
ATOM 3446 N N . VAL A 1 463 ? -9.742 27.766 14.789 1 89.12 463 VAL A N 1
ATOM 3447 C CA . VAL A 1 463 ? -9.688 29.203 14.469 1 89.12 463 VAL A CA 1
ATOM 3448 C C . VAL A 1 463 ? -11.102 29.766 14.375 1 89.12 463 VAL A C 1
ATOM 3450 O O . VAL A 1 463 ? -11.367 30.859 14.859 1 89.12 463 VAL A O 1
ATOM 3453 N N . ALA A 1 464 ? -11.977 29.016 13.766 1 86.44 464 ALA A N 1
ATOM 3454 C CA . ALA A 1 464 ? -13.367 29.453 13.695 1 86.44 464 ALA A CA 1
ATOM 3455 C C . ALA A 1 464 ? -13.953 29.641 15.094 1 86.44 464 ALA A C 1
ATOM 3457 O O . ALA A 1 464 ? -14.688 30.609 15.336 1 86.44 464 ALA A O 1
ATOM 3458 N N . ASP A 1 465 ? -13.625 28.781 16.016 1 86.75 465 ASP A N 1
ATOM 3459 C CA . ASP A 1 465 ? -14.086 28.875 17.391 1 86.75 465 ASP A CA 1
ATOM 3460 C C . ASP A 1 465 ? -13.508 30.109 18.094 1 86.75 465 ASP A C 1
ATOM 3462 O O . ASP A 1 465 ? -14.211 30.797 18.828 1 86.75 465 ASP A O 1
ATOM 3466 N N . ILE A 1 466 ? -12.25 30.297 17.859 1 85.25 466 ILE A N 1
ATOM 3467 C CA . ILE A 1 466 ? -11.578 31.453 18.438 1 85.25 466 ILE A CA 1
ATOM 3468 C C . ILE A 1 466 ? -12.219 32.75 17.938 1 85.25 466 ILE A C 1
ATOM 3470 O O . ILE A 1 466 ? -12.438 33.688 18.703 1 85.25 466 ILE A O 1
ATOM 3474 N N . ASN A 1 467 ? -12.555 32.812 16.688 1 85.69 467 ASN A N 1
ATOM 3475 C CA . ASN A 1 467 ? -13.227 33.969 16.109 1 85.69 467 ASN A CA 1
ATOM 3476 C C . ASN A 1 467 ? -14.602 34.188 16.719 1 85.69 467 ASN A C 1
ATOM 3478 O O . ASN A 1 467 ? -14.984 35.312 17.016 1 85.69 467 ASN A O 1
ATOM 3482 N N . ASP A 1 468 ? -15.312 33.094 16.922 1 84.56 468 ASP A N 1
ATOM 3483 C CA . ASP A 1 468 ? -16.625 33.219 17.562 1 84.56 468 ASP A CA 1
ATOM 3484 C C . ASP A 1 468 ? -16.5 33.719 18.984 1 84.56 468 ASP A C 1
ATOM 3486 O O . ASP A 1 468 ? -17.312 34.562 19.422 1 84.56 468 ASP A O 1
ATOM 3490 N N . ASN A 1 469 ? -15.531 33.188 19.703 1 85.25 469 ASN A N 1
ATOM 3491 C CA . ASN A 1 469 ? -15.297 33.656 21.062 1 85.25 469 ASN A CA 1
ATOM 3492 C C . ASN A 1 469 ? -14.93 35.125 21.109 1 85.25 469 ASN A C 1
ATOM 3494 O O . ASN A 1 469 ? -15.375 35.875 22 1 85.25 469 ASN A O 1
ATOM 3498 N N . ALA A 1 470 ? -14.062 35.531 20.141 1 85.94 470 ALA A N 1
ATOM 3499 C CA . ALA A 1 470 ? -13.695 36.938 20.062 1 85.94 470 ALA A CA 1
ATOM 3500 C C . ALA A 1 470 ? -14.922 37.812 19.844 1 85.94 470 ALA A C 1
ATOM 3502 O O . ALA A 1 470 ? -15.062 38.875 20.453 1 85.94 470 ALA A O 1
ATOM 3503 N N . GLN A 1 471 ? -15.852 37.375 19.031 1 86.94 471 GLN A N 1
ATOM 3504 C CA . GLN A 1 471 ? -17.078 38.125 18.766 1 86.94 471 GLN A CA 1
ATOM 3505 C C . GLN A 1 471 ? -17.969 38.188 20 1 86.94 471 GLN A C 1
ATOM 3507 O O . GLN A 1 471 ? -18.594 39.219 20.281 1 86.94 471 GLN A O 1
ATOM 3512 N N . GLN A 1 472 ? -18 37.062 20.688 1 87.25 472 GLN A N 1
ATOM 3513 C CA . GLN A 1 472 ? -18.781 37.062 21.922 1 87.25 472 GLN A CA 1
ATOM 3514 C C . GLN A 1 472 ? -18.203 38 22.953 1 87.25 472 GLN A C 1
ATOM 3516 O O . GLN A 1 472 ? -18.938 38.688 23.656 1 87.25 472 GLN A O 1
ATOM 3521 N N . ILE A 1 473 ? -16.891 38 23.109 1 88.12 473 ILE A N 1
ATOM 3522 C CA . ILE A 1 473 ? -16.234 38.906 24.031 1 88.12 473 ILE A CA 1
ATOM 3523 C C . ILE A 1 473 ? -16.531 40.375 23.656 1 88.12 473 ILE A C 1
ATOM 3525 O O . ILE A 1 473 ? -16.812 41.188 24.531 1 88.12 473 ILE A O 1
ATOM 3529 N N . LEU A 1 474 ? -16.547 40.688 22.344 1 90.06 474 LEU A N 1
ATOM 3530 C CA . LEU A 1 474 ? -16.875 42.031 21.875 1 90.06 474 LEU A CA 1
ATOM 3531 C C . LEU A 1 474 ? -18.312 42.406 22.219 1 90.06 474 LEU A C 1
ATOM 3533 O O . LEU A 1 474 ? -18.594 43.531 22.625 1 90.06 474 LEU A O 1
ATOM 3537 N N . THR A 1 475 ? -19.172 41.438 22.047 1 91.88 475 THR A N 1
ATOM 3538 C CA . THR A 1 475 ? -20.578 41.688 22.391 1 91.88 475 THR A CA 1
ATOM 3539 C C . THR A 1 475 ? -20.734 41.969 23.875 1 91.88 475 THR A C 1
ATOM 3541 O O . THR A 1 475 ? -21.453 42.875 24.281 1 91.88 475 THR A O 1
ATOM 3544 N N . ASN A 1 476 ? -20.078 41.125 24.672 1 91.5 476 ASN A N 1
ATOM 3545 C CA . ASN A 1 476 ? -20.109 41.344 26.109 1 91.5 476 ASN A CA 1
ATOM 3546 C C . ASN A 1 476 ? -19.516 42.688 26.5 1 91.5 476 ASN A C 1
ATOM 3548 O O . ASN A 1 476 ? -20.016 43.344 27.422 1 91.5 476 ASN A O 1
ATOM 3552 N N . PHE A 1 477 ? -18.422 43.031 25.859 1 92.88 477 PHE A N 1
ATOM 3553 C CA . PHE A 1 477 ? -17.781 44.344 26.078 1 92.88 477 PHE A CA 1
ATOM 3554 C C . PHE A 1 477 ? -18.766 45.469 25.812 1 92.88 477 PHE A C 1
ATOM 3556 O O . PHE A 1 477 ? -18.875 46.406 26.609 1 92.88 477 PHE A O 1
ATOM 3563 N N . ASN A 1 478 ? -19.484 45.406 24.734 1 92.94 478 ASN A N 1
ATOM 3564 C CA . ASN A 1 478 ? -20.453 46.438 24.391 1 92.94 478 ASN A CA 1
ATOM 3565 C C . ASN A 1 478 ? -21.562 46.562 25.422 1 92.94 478 ASN A C 1
ATOM 3567 O O . ASN A 1 478 ? -22 47.656 25.766 1 92.94 478 ASN A O 1
ATOM 3571 N N . GLY A 1 479 ? -21.922 45.375 25.875 1 92.75 479 GLY A N 1
ATOM 3572 C CA . GLY A 1 479 ? -22.875 45.406 26.969 1 92.75 479 GLY A CA 1
ATOM 3573 C C . GLY A 1 479 ? -22.344 46.031 28.234 1 92.75 479 GLY A C 1
ATOM 3574 O O . GLY A 1 479 ? -23.047 46.812 28.891 1 92.75 479 GLY A O 1
ATOM 3575 N N . CYS A 1 480 ? -21.094 45.75 28.547 1 93.56 480 CYS A N 1
ATOM 3576 C CA . CYS A 1 480 ? -20.422 46.312 29.719 1 93.56 480 CYS A CA 1
ATOM 3577 C C . CYS A 1 480 ? -20.297 47.812 29.594 1 93.56 480 CYS A C 1
ATOM 3579 O O . CYS A 1 480 ? -20.469 48.562 30.578 1 93.56 480 CYS A O 1
ATOM 3581 N N . LEU A 1 481 ? -20.062 48.344 28.391 1 91.12 481 LEU A N 1
ATOM 3582 C CA . LEU A 1 481 ? -19.891 49.781 28.156 1 91.12 481 LEU A CA 1
ATOM 3583 C C . LEU A 1 481 ? -21.188 50.531 28.406 1 91.12 481 LEU A C 1
ATOM 3585 O O . LEU A 1 481 ? -21.172 51.688 28.812 1 91.12 481 LEU A O 1
ATOM 3589 N N . VAL A 1 482 ? -22.266 49.812 28.156 1 88.81 482 VAL A N 1
ATOM 3590 C CA . VAL A 1 482 ? -23.578 50.469 28.281 1 88.81 482 VAL A CA 1
ATOM 3591 C C . VAL A 1 482 ? -24.078 50.344 29.719 1 88.81 482 VAL A C 1
ATOM 3593 O O . VAL A 1 482 ? -24.547 51.344 30.297 1 88.81 482 VAL A O 1
ATOM 3596 N N . THR A 1 483 ? -23.922 49.188 30.328 1 88.56 483 THR A N 1
ATOM 3597 C CA . THR A 1 483 ? -24.562 48.938 31.609 1 88.56 483 THR A CA 1
ATOM 3598 C C . THR A 1 483 ? -23.547 49.062 32.75 1 88.56 483 THR A C 1
ATOM 3600 O O . THR A 1 483 ? -23.938 49.219 33.906 1 88.56 483 THR A O 1
ATOM 3603 N N . GLY A 1 484 ? -22.328 49.062 32.5 1 81.19 484 GLY A N 1
ATOM 3604 C CA . GLY A 1 484 ? -21.297 49.062 33.531 1 81.19 484 GLY A CA 1
ATOM 3605 C C . GLY A 1 484 ? -21.062 47.688 34.125 1 81.19 484 GLY A C 1
ATOM 3606 O O . GLY A 1 484 ? -20.25 47.531 35.031 1 81.19 484 GLY A O 1
ATOM 3607 N N . GLN A 1 485 ? -21.891 46.656 33.688 1 72.31 485 GLN A N 1
ATOM 3608 C CA . GLN A 1 485 ? -21.781 45.312 34.188 1 72.31 485 GLN A CA 1
ATOM 3609 C C . GLN A 1 485 ? -21.531 44.312 33.031 1 72.31 485 GLN A C 1
ATOM 3611 O O . GLN A 1 485 ? -22.094 44.469 31.969 1 72.31 485 GLN A O 1
ATOM 3616 N N . MET B 1 1 ? -14.508 -68.438 -31.969 1 29.84 1 MET B N 1
ATOM 3617 C CA . MET B 1 1 ? -14.836 -69.812 -32.406 1 29.84 1 MET B CA 1
ATOM 3618 C C . MET B 1 1 ? -14.688 -70.812 -31.266 1 29.84 1 MET B C 1
ATOM 3620 O O . MET B 1 1 ? -13.656 -70.812 -30.578 1 29.84 1 MET B O 1
ATOM 3624 N N . SER B 1 2 ? -15.742 -71.438 -30.828 1 34.66 2 SER B N 1
ATOM 3625 C CA . SER B 1 2 ? -15.891 -72.188 -29.594 1 34.66 2 SER B CA 1
ATOM 3626 C C . SER B 1 2 ? -15.031 -73.438 -29.625 1 34.66 2 SER B C 1
ATOM 3628 O O . SER B 1 2 ? -14.695 -73.938 -30.703 1 34.66 2 SER B O 1
ATOM 3630 N N . PRO B 1 3 ? -14.469 -73.875 -28.5 1 48.47 3 PRO B N 1
ATOM 3631 C CA . PRO B 1 3 ? -13.672 -75.125 -28.359 1 48.47 3 PRO B CA 1
ATOM 3632 C C . PRO B 1 3 ? -14.289 -76.312 -29.078 1 48.47 3 PRO B C 1
ATOM 3634 O O . PRO B 1 3 ? -13.672 -77.375 -29.141 1 48.47 3 PRO B O 1
ATOM 3637 N N . ARG B 1 4 ? -15.547 -76.25 -29.359 1 46.91 4 ARG B N 1
ATOM 3638 C CA . ARG B 1 4 ? -16.25 -77.438 -29.891 1 46.91 4 ARG B CA 1
ATOM 3639 C C . ARG B 1 4 ? -15.766 -77.75 -31.312 1 46.91 4 ARG B C 1
ATOM 3641 O O . ARG B 1 4 ? -15.836 -78.875 -31.734 1 46.91 4 ARG B O 1
ATOM 3648 N N . THR B 1 5 ? -15.484 -76.688 -32 1 39.91 5 THR B N 1
ATOM 3649 C CA . THR B 1 5 ? -15.133 -76.938 -33.406 1 39.91 5 THR B CA 1
ATOM 3650 C C . THR B 1 5 ? -13.781 -77.625 -33.5 1 39.91 5 THR B C 1
ATOM 3652 O O . THR B 1 5 ? -13.453 -78.188 -34.531 1 39.91 5 THR B O 1
ATOM 3655 N N . TRP B 1 6 ? -12.992 -77.438 -32.375 1 38.25 6 TRP B N 1
ATOM 3656 C CA . TRP B 1 6 ? -11.656 -78.062 -32.469 1 38.25 6 TRP B CA 1
ATOM 3657 C C . TRP B 1 6 ? -11.734 -79.562 -32.406 1 38.25 6 TRP B C 1
ATOM 3659 O O . TRP B 1 6 ? -10.883 -80.25 -32.938 1 38.25 6 TRP B O 1
ATOM 3669 N N . ARG B 1 7 ? -12.609 -80.188 -31.609 1 43.31 7 ARG B N 1
ATOM 3670 C CA . ARG B 1 7 ? -12.734 -81.625 -31.328 1 43.31 7 ARG B CA 1
ATOM 3671 C C . ARG B 1 7 ? -13.227 -82.375 -32.562 1 43.31 7 ARG B C 1
ATOM 3673 O O . ARG B 1 7 ? -12.953 -83.562 -32.719 1 43.31 7 ARG B O 1
ATOM 3680 N N . LEU B 1 8 ? -14.023 -81.562 -33.344 1 37.06 8 LEU B N 1
ATOM 3681 C CA . LEU B 1 8 ? -14.562 -82.312 -34.469 1 37.06 8 LEU B CA 1
ATOM 3682 C C . LEU B 1 8 ? -13.461 -82.75 -35.469 1 37.06 8 LEU B C 1
ATOM 3684 O O . LEU B 1 8 ? -13.523 -83.75 -36.094 1 37.06 8 LEU B O 1
ATOM 3688 N N . PHE B 1 9 ? -12.445 -81.812 -35.531 1 36.47 9 PHE B N 1
ATOM 3689 C CA . PHE B 1 9 ? -11.516 -82.125 -36.625 1 36.47 9 PHE B CA 1
ATOM 3690 C C . PHE B 1 9 ? -10.617 -83.312 -36.25 1 36.47 9 PHE B C 1
ATOM 3692 O O . PHE B 1 9 ? -10.312 -84.125 -37.094 1 36.47 9 PHE B O 1
ATOM 3699 N N . LEU B 1 10 ? -10.172 -83.438 -34.969 1 36.97 10 LEU B N 1
ATOM 3700 C CA . LEU B 1 10 ? -9.266 -84.5 -34.656 1 36.97 10 LEU B CA 1
ATOM 3701 C C . LEU B 1 10 ? -10.008 -85.875 -34.594 1 36.97 10 LEU B C 1
ATOM 3703 O O . LEU B 1 10 ? -9.43 -86.875 -34.875 1 36.97 10 LEU B O 1
ATOM 3707 N N . VAL B 1 11 ? -11.25 -85.812 -34.062 1 35.22 11 VAL B N 1
ATOM 3708 C CA . VAL B 1 11 ? -11.953 -87.062 -33.812 1 35.22 11 VAL B CA 1
ATOM 3709 C C . VAL B 1 11 ? -12.273 -87.75 -35.156 1 35.22 11 VAL B C 1
ATOM 3711 O O . VAL B 1 11 ? -12.328 -89 -35.219 1 35.22 11 VAL B O 1
ATOM 3714 N N . VAL B 1 12 ? -12.539 -86.938 -36.188 1 34.16 12 VAL B N 1
ATOM 3715 C CA . VAL B 1 12 ? -12.945 -87.625 -37.375 1 34.16 12 VAL B CA 1
ATOM 3716 C C . VAL B 1 12 ? -11.773 -88.438 -37.938 1 34.16 12 VAL B C 1
ATOM 3718 O O . VAL B 1 12 ? -11.969 -89.438 -38.625 1 34.16 12 VAL B O 1
ATOM 3721 N N . VAL B 1 13 ? -10.523 -88.062 -37.594 1 35.78 13 VAL B N 1
ATOM 3722 C CA . VAL B 1 13 ? -9.438 -88.875 -38.156 1 35.78 13 VAL B CA 1
ATOM 3723 C C . VAL B 1 13 ? -9.336 -90.188 -37.438 1 35.78 13 VAL B C 1
ATOM 3725 O O . VAL B 1 13 ? -8.766 -91.188 -37.969 1 35.78 13 VAL B O 1
ATOM 3728 N N . GLY B 1 14 ? -9.719 -90.188 -36.125 1 33.34 14 GLY B N 1
ATOM 3729 C CA . GLY B 1 14 ? -9.555 -91.5 -35.406 1 33.34 14 GLY B CA 1
ATOM 3730 C C . GLY B 1 14 ? -10.461 -92.562 -35.969 1 33.34 14 GLY B C 1
ATOM 3731 O O . GLY B 1 14 ? -10.406 -93.688 -35.469 1 33.34 14 GLY B O 1
ATOM 3732 N N . VAL B 1 15 ? -11.727 -92.188 -36.25 1 32.38 15 VAL B N 1
ATOM 3733 C CA . VAL B 1 15 ? -12.672 -93.312 -36.406 1 32.38 15 VAL B CA 1
ATOM 3734 C C . VAL B 1 15 ? -12.102 -94.312 -37.375 1 32.38 15 VAL B C 1
ATOM 3736 O O . VAL B 1 15 ? -12.023 -95.562 -37.062 1 32.38 15 VAL B O 1
ATOM 3739 N N . LEU B 1 16 ? -12.758 -94.5 -38.688 1 32.44 16 LEU B N 1
ATOM 3740 C CA . LEU B 1 16 ? -13.039 -95.75 -39.406 1 32.44 16 LEU B CA 1
ATOM 3741 C C . LEU B 1 16 ? -11.766 -96.312 -40.031 1 32.44 16 LEU B C 1
ATOM 3743 O O . LEU B 1 16 ? -11.383 -95.938 -41.156 1 32.44 16 LEU B O 1
ATOM 3747 N N . VAL B 1 17 ? -10.648 -96.188 -39.406 1 36.16 17 VAL B N 1
ATOM 3748 C CA . VAL B 1 17 ? -9.648 -97.125 -39.938 1 36.16 17 VAL B CA 1
ATOM 3749 C C . VAL B 1 17 ? -10.234 -98.5 -40.031 1 36.16 17 VAL B C 1
ATOM 3751 O O . VAL B 1 17 ? -10.289 -99.25 -39.031 1 36.16 17 VAL B O 1
ATOM 3754 N N . THR B 1 18 ? -11.469 -98.688 -40.344 1 33.25 18 THR B N 1
ATOM 3755 C CA . THR B 1 18 ? -11.805 -100.062 -40.656 1 33.25 18 THR B CA 1
ATOM 3756 C C . THR B 1 18 ? -10.688 -100.75 -41.438 1 33.25 18 THR B C 1
ATOM 3758 O O . THR B 1 18 ? -9.914 -100.062 -42.125 1 33.25 18 THR B O 1
ATOM 3761 N N . LEU B 1 19 ? -10.469 -102.125 -41.219 1 36.75 19 LEU B N 1
ATOM 3762 C CA . LEU B 1 19 ? -9.602 -103.25 -41.656 1 36.75 19 LEU B CA 1
ATOM 3763 C C . LEU B 1 19 ? -9.422 -103.188 -43.188 1 36.75 19 LEU B C 1
ATOM 3765 O O . LEU B 1 19 ? -9.078 -104.25 -43.781 1 36.75 19 LEU B O 1
ATOM 3769 N N . VAL B 1 20 ? -10.219 -102.375 -43.969 1 41.47 20 VAL B N 1
ATOM 3770 C CA . VAL B 1 20 ? -9.969 -102.75 -45.344 1 41.47 20 VAL B CA 1
ATOM 3771 C C . VAL B 1 20 ? -8.562 -102.25 -45.75 1 41.47 20 VAL B C 1
ATOM 3773 O O . VAL B 1 20 ? -8.195 -101.125 -45.531 1 41.47 20 VAL B O 1
ATOM 3776 N N . HIS B 1 21 ? -7.559 -103 -45.781 1 50.84 21 HIS B N 1
ATOM 3777 C CA . HIS B 1 21 ? -6.16 -103.125 -46.188 1 50.84 21 HIS B CA 1
ATOM 3778 C C . HIS B 1 21 ? -5.91 -102.25 -47.438 1 50.84 21 HIS B C 1
ATOM 3780 O O . HIS B 1 21 ? -5.055 -102.625 -48.25 1 50.84 21 HIS B O 1
ATOM 3786 N N . CYS B 1 22 ? -6.84 -101.188 -47.812 1 61.12 22 CYS B N 1
ATOM 3787 C CA . CYS B 1 22 ? -6.625 -100.562 -49.125 1 61.12 22 CYS B CA 1
ATOM 3788 C C . CYS B 1 22 ? -5.922 -99.188 -48.938 1 61.12 22 CYS B C 1
ATOM 3790 O O . CYS B 1 22 ? -6.25 -98.438 -48.031 1 61.12 22 CYS B O 1
ATOM 3792 N N . ASP B 1 23 ? -4.766 -99 -49.531 1 76.25 23 ASP B N 1
ATOM 3793 C CA . ASP B 1 23 ? -3.996 -97.75 -49.594 1 76.25 23 ASP B CA 1
ATOM 3794 C C . ASP B 1 23 ? -4.09 -97.125 -50.969 1 76.25 23 ASP B C 1
ATOM 3796 O O . ASP B 1 23 ? -4.078 -97.812 -52 1 76.25 23 ASP B O 1
ATOM 3800 N N . LEU B 1 24 ? -4.25 -95.75 -51.031 1 75.88 24 LEU B N 1
ATOM 3801 C CA . LEU B 1 24 ? -4.16 -94.938 -52.25 1 75.88 24 LEU B CA 1
ATOM 3802 C C . LEU B 1 24 ? -5.234 -95.312 -53.25 1 75.88 24 LEU B C 1
ATOM 3804 O O . LEU B 1 24 ? -5 -95.312 -54.438 1 75.88 24 LEU B O 1
ATOM 3808 N N . GLY B 1 25 ? -6.367 -95.875 -52.656 1 73.69 25 GLY B N 1
ATOM 3809 C CA . GLY B 1 25 ? -7.434 -96.312 -53.562 1 73.69 25 GLY B CA 1
ATOM 3810 C C . GLY B 1 25 ? -7.184 -97.688 -54.156 1 73.69 25 GLY B C 1
ATOM 3811 O O . GLY B 1 25 ? -7.848 -98.062 -55.125 1 73.69 25 GLY B O 1
ATOM 3812 N N . LEU B 1 26 ? -6.203 -98.312 -53.656 1 77.69 26 LEU B N 1
ATOM 3813 C CA . LEU B 1 26 ? -5.859 -99.625 -54.188 1 77.69 26 LEU B CA 1
ATOM 3814 C C . LEU B 1 26 ? -6.32 -100.688 -53.219 1 77.69 26 LEU B C 1
ATOM 3816 O O . LEU B 1 26 ? -6.594 -100.438 -52.031 1 77.69 26 LEU B O 1
ATOM 3820 N N . ASP B 1 27 ? -6.508 -101.938 -53.75 1 74.44 27 ASP B N 1
ATOM 3821 C CA . ASP B 1 27 ? -6.906 -103.125 -52.938 1 74.44 27 ASP B CA 1
ATOM 3822 C C . ASP B 1 27 ? -5.688 -103.812 -52.312 1 74.44 27 ASP B C 1
ATOM 3824 O O . ASP B 1 27 ? -5.719 -105 -52.062 1 74.44 27 ASP B O 1
ATOM 3828 N N . VAL B 1 28 ? -4.586 -103 -52.344 1 78.31 28 VAL B N 1
ATOM 3829 C CA . VAL B 1 28 ? -3.369 -103.5 -51.75 1 78.31 28 VAL B CA 1
ATOM 3830 C C . VAL B 1 28 ? -2.883 -102.562 -50.656 1 78.31 28 VAL B C 1
ATOM 3832 O O . VAL B 1 28 ? -3.225 -101.375 -50.688 1 78.31 28 VAL B O 1
ATOM 3835 N N . THR B 1 29 ? -2.143 -103.125 -49.75 1 78.5 29 THR B N 1
ATOM 3836 C CA . THR B 1 29 ? -1.576 -102.312 -48.688 1 78.5 29 THR B CA 1
ATOM 3837 C C . THR B 1 29 ? -0.103 -102 -48.938 1 78.5 29 THR B C 1
ATOM 3839 O O . THR B 1 29 ? 0.675 -102.938 -49.25 1 78.5 29 THR B O 1
ATOM 3842 N N . ILE B 1 30 ? 0.167 -100.75 -49.125 1 80.69 30 ILE B N 1
ATOM 3843 C CA . ILE B 1 30 ? 1.56 -100.375 -49.281 1 80.69 30 ILE B CA 1
ATOM 3844 C C . ILE B 1 30 ? 2.211 -100.312 -47.875 1 80.69 30 ILE B C 1
ATOM 3846 O O . ILE B 1 30 ? 1.737 -99.625 -47 1 80.69 30 ILE B O 1
ATOM 3850 N N . PRO B 1 31 ? 3.309 -101 -47.625 1 80.69 31 PRO B N 1
ATOM 3851 C CA . PRO B 1 31 ? 3.912 -101.125 -46.312 1 80.69 31 PRO B CA 1
ATOM 3852 C C . PRO B 1 31 ? 4.277 -99.75 -45.719 1 80.69 31 PRO B C 1
ATOM 3854 O O . PRO B 1 31 ? 4.984 -99 -46.375 1 80.69 31 PRO B O 1
ATOM 3857 N N . ASN B 1 32 ? 3.783 -99.375 -44.594 1 78.75 32 ASN B N 1
ATOM 3858 C CA . ASN B 1 32 ? 4.129 -98.312 -43.688 1 78.75 32 ASN B CA 1
ATOM 3859 C C . ASN B 1 32 ? 3.68 -96.938 -44.281 1 78.75 32 ASN B C 1
ATOM 3861 O O . ASN B 1 32 ? 4.07 -95.875 -43.781 1 78.75 32 ASN B O 1
ATOM 3865 N N . LEU B 1 33 ? 2.973 -96.875 -45.344 1 82.38 33 LEU B N 1
ATOM 3866 C CA . LEU B 1 33 ? 2.588 -95.625 -45.969 1 82.38 33 LEU B CA 1
ATOM 3867 C C . LEU B 1 33 ? 1.738 -94.812 -45.031 1 82.38 33 LEU B C 1
ATOM 3869 O O . LEU B 1 33 ? 2.086 -93.625 -44.75 1 82.38 33 LEU B O 1
ATOM 3873 N N . LYS B 1 34 ? 0.691 -95.375 -44.562 1 82 34 LYS B N 1
ATOM 3874 C CA . LYS B 1 34 ? -0.224 -94.625 -43.719 1 82 34 LYS B CA 1
ATOM 3875 C C . LYS B 1 34 ? 0.483 -94.125 -42.438 1 82 34 LYS B C 1
ATOM 3877 O O . LYS B 1 34 ? 0.347 -93 -42.062 1 82 34 LYS B O 1
ATOM 3882 N N . ARG B 1 35 ? 1.278 -95 -41.844 1 83.5 35 ARG B N 1
ATOM 3883 C CA . ARG B 1 35 ? 1.98 -94.625 -40.625 1 83.5 35 ARG B CA 1
ATOM 3884 C C . ARG B 1 35 ? 2.969 -93.5 -40.844 1 83.5 35 ARG B C 1
ATOM 3886 O O . ARG B 1 35 ? 3.059 -92.562 -40.062 1 83.5 35 ARG B O 1
ATOM 3893 N N . GLU B 1 36 ? 3.662 -93.375 -41.906 1 85.62 36 GLU B N 1
ATOM 3894 C CA . GLU B 1 36 ? 4.668 -92.375 -42.219 1 85.62 36 GLU B CA 1
ATOM 3895 C C . GLU B 1 36 ? 4.02 -91.062 -42.562 1 85.62 36 GLU B C 1
ATOM 3897 O O . GLU B 1 36 ? 4.52 -90 -42.188 1 85.62 36 GLU B O 1
ATOM 3902 N N . VAL B 1 37 ? 2.893 -91.125 -43.219 1 86.5 37 VAL B N 1
ATOM 3903 C CA . VAL B 1 37 ? 2.184 -89.875 -43.594 1 86.5 37 VAL B CA 1
ATOM 3904 C C . VAL B 1 37 ? 1.621 -89.25 -42.344 1 86.5 37 VAL B C 1
ATOM 3906 O O . VAL B 1 37 ? 1.783 -88 -42.125 1 86.5 37 VAL B O 1
ATOM 3909 N N . VAL B 1 38 ? 1.036 -90 -41.469 1 88.62 38 VAL B N 1
ATOM 3910 C CA . VAL B 1 38 ? 0.492 -89.438 -40.219 1 88.62 38 VAL B CA 1
ATOM 3911 C C . VAL B 1 38 ? 1.62 -88.875 -39.375 1 88.62 38 VAL B C 1
ATOM 3913 O O . VAL B 1 38 ? 1.49 -87.812 -38.812 1 88.62 38 VAL B O 1
ATOM 3916 N N . ALA B 1 39 ? 2.727 -89.562 -39.344 1 88.38 39 ALA B N 1
ATOM 3917 C CA . ALA B 1 39 ? 3.869 -89.125 -38.562 1 88.38 39 ALA B CA 1
ATOM 3918 C C . ALA B 1 39 ? 4.453 -87.812 -39.125 1 88.38 39 ALA B C 1
ATOM 3920 O O . ALA B 1 39 ? 4.914 -86.938 -38.375 1 88.38 39 ALA B O 1
ATOM 3921 N N . SER B 1 40 ? 4.469 -87.625 -40.375 1 89 40 SER B N 1
ATOM 3922 C CA . SER B 1 40 ? 5.031 -86.5 -41.031 1 89 40 SER B CA 1
ATOM 3923 C C . SER B 1 40 ? 4.129 -85.25 -40.875 1 89 40 SER B C 1
ATOM 3925 O O . SER B 1 40 ? 4.613 -84.125 -40.688 1 89 40 SER B O 1
ATOM 3927 N N . ILE B 1 41 ? 2.883 -85.5 -40.906 1 89.94 41 ILE B N 1
ATOM 3928 C CA . ILE B 1 41 ? 1.935 -84.438 -40.75 1 89.94 41 ILE B CA 1
ATOM 3929 C C . ILE B 1 41 ? 1.946 -83.938 -39.281 1 89.94 41 ILE B C 1
ATOM 3931 O O . ILE B 1 41 ? 1.865 -82.75 -39 1 89.94 41 ILE B O 1
ATOM 3935 N N . GLY B 1 42 ? 2.18 -84.938 -38.438 1 87.38 42 GLY B N 1
ATOM 3936 C CA . GLY B 1 42 ? 2.264 -84.625 -37 1 87.38 42 GLY B CA 1
ATOM 3937 C C . GLY B 1 42 ? 1.093 -83.812 -36.531 1 87.38 42 GLY B C 1
ATOM 3938 O O . GLY B 1 42 ? -0.065 -84.188 -36.688 1 87.38 42 GLY B O 1
ATOM 3939 N N . ASP B 1 43 ? 1.383 -82.625 -36 1 82.75 43 ASP B N 1
ATOM 3940 C CA . ASP B 1 43 ? 0.346 -81.75 -35.438 1 82.75 43 ASP B CA 1
ATOM 3941 C C . ASP B 1 43 ? -0.285 -80.875 -36.5 1 82.75 43 ASP B C 1
ATOM 3943 O O . ASP B 1 43 ? -1.162 -80.062 -36.219 1 82.75 43 ASP B O 1
ATOM 3947 N N . GLY B 1 44 ? 0.237 -81.062 -37.719 1 85.5 44 GLY B N 1
ATOM 3948 C CA . GLY B 1 44 ? -0.3 -80.312 -38.812 1 85.5 44 GLY B CA 1
ATOM 3949 C C . GLY B 1 44 ? -0.172 -78.812 -38.625 1 85.5 44 GLY B C 1
ATOM 3950 O O . GLY B 1 44 ? 0.917 -78.25 -38.344 1 85.5 44 GLY B O 1
ATOM 3951 N N . THR B 1 45 ? -1.327 -78.25 -38.656 1 84.38 45 THR B N 1
ATOM 3952 C CA . THR B 1 45 ? -1.323 -76.75 -38.562 1 84.38 45 THR B CA 1
ATOM 3953 C C . THR B 1 45 ? -1.73 -76.312 -37.156 1 84.38 45 THR B C 1
ATOM 3955 O O . THR B 1 45 ? -1.947 -75.125 -36.906 1 84.38 45 THR B O 1
ATOM 3958 N N . VAL B 1 46 ? -1.784 -77.188 -36.188 1 88.31 46 VAL B N 1
ATOM 3959 C CA . VAL B 1 46 ? -2.287 -76.938 -34.844 1 88.31 46 VAL B CA 1
ATOM 3960 C C . VAL B 1 46 ? -1.451 -75.812 -34.219 1 88.31 46 VAL B C 1
ATOM 3962 O O . VAL B 1 46 ? -1.997 -74.875 -33.625 1 88.31 46 VAL B O 1
ATOM 3965 N N . PRO B 1 47 ? -0.131 -75.812 -34.281 1 89.88 47 PRO B N 1
ATOM 3966 C CA . PRO B 1 47 ? 0.658 -74.75 -33.688 1 89.88 47 PRO B CA 1
ATOM 3967 C C . PRO B 1 47 ? 0.296 -73.375 -34.25 1 89.88 47 PRO B C 1
ATOM 3969 O O . PRO B 1 47 ? 0.236 -72.375 -33.469 1 89.88 47 PRO B O 1
ATOM 3972 N N . LEU B 1 48 ? 0.056 -73.312 -35.438 1 90.38 48 LEU B N 1
ATOM 3973 C CA . LEU B 1 48 ? -0.268 -72.062 -36.062 1 90.38 48 LEU B CA 1
ATOM 3974 C C . LEU B 1 48 ? -1.681 -71.562 -35.719 1 90.38 48 LEU B C 1
ATOM 3976 O O . LEU B 1 48 ? -1.936 -70.375 -35.531 1 90.38 48 LEU B O 1
ATOM 3980 N N . VAL B 1 49 ? -2.566 -72.5 -35.594 1 88.75 49 VAL B N 1
ATOM 3981 C CA . VAL B 1 49 ? -3.928 -72.188 -35.188 1 88.75 49 VAL B CA 1
ATOM 3982 C C . VAL B 1 49 ? -3.918 -71.688 -33.75 1 88.75 49 VAL B C 1
ATOM 3984 O O . VAL B 1 49 ? -4.602 -70.688 -33.438 1 88.75 49 VAL B O 1
ATOM 3987 N N . LYS B 1 50 ? -3.174 -72.312 -32.938 1 88.88 50 LYS B N 1
ATOM 3988 C CA . LYS B 1 50 ? -3.037 -71.812 -31.547 1 88.88 50 LYS B CA 1
ATOM 3989 C C . LYS B 1 50 ? -2.441 -70.438 -31.5 1 88.88 50 LYS B C 1
ATOM 3991 O O . LYS B 1 50 ? -2.928 -69.562 -30.766 1 88.88 50 LYS B O 1
ATOM 3996 N N . ALA B 1 51 ? -1.437 -70.188 -32.25 1 90.06 51 ALA B N 1
ATOM 3997 C CA . ALA B 1 51 ? -0.827 -68.875 -32.344 1 90.06 51 ALA B CA 1
ATOM 3998 C C . ALA B 1 51 ? -1.832 -67.875 -32.812 1 90.06 51 ALA B C 1
ATOM 4000 O O . ALA B 1 51 ? -1.908 -66.75 -32.281 1 90.06 51 ALA B O 1
ATOM 4001 N N . ASN B 1 52 ? -2.58 -68.25 -33.781 1 89.31 52 ASN B N 1
ATOM 4002 C CA . ASN B 1 52 ? -3.598 -67.375 -34.312 1 89.31 52 ASN B CA 1
ATOM 4003 C C . ASN B 1 52 ? -4.648 -67 -33.25 1 89.31 52 ASN B C 1
ATOM 4005 O O . ASN B 1 52 ? -5.117 -65.875 -33.188 1 89.31 52 ASN B O 1
ATOM 4009 N N . GLY B 1 53 ? -5.078 -67.938 -32.5 1 88 53 GLY B N 1
ATOM 4010 C CA . GLY B 1 53 ? -6.02 -67.688 -31.422 1 88 53 GLY B CA 1
ATOM 4011 C C . GLY B 1 53 ? -5.5 -66.688 -30.406 1 88 53 GLY B C 1
ATOM 4012 O O . GLY B 1 53 ? -6.211 -65.75 -30.031 1 88 53 GLY B O 1
ATOM 4013 N N . THR B 1 54 ? -4.305 -66.812 -30.062 1 86.5 54 THR B N 1
ATOM 4014 C CA . THR B 1 54 ? -3.674 -65.875 -29.094 1 86.5 54 THR B CA 1
ATOM 4015 C C . THR B 1 54 ? -3.523 -64.5 -29.688 1 86.5 54 THR B C 1
ATOM 4017 O O . THR B 1 54 ? -3.832 -63.5 -29.016 1 86.5 54 THR B O 1
ATOM 4020 N N . ILE B 1 55 ? -3.082 -64.438 -30.875 1 89.88 55 ILE B N 1
ATOM 4021 C CA . ILE B 1 55 ? -2.775 -63.188 -31.547 1 89.88 55 ILE B CA 1
ATOM 4022 C C . ILE B 1 55 ? -4.066 -62.406 -31.797 1 89.88 55 ILE B C 1
ATOM 4024 O O . ILE B 1 55 ? -4.102 -61.188 -31.641 1 89.88 55 ILE B O 1
ATOM 4028 N N . ARG B 1 56 ? -5.137 -63.062 -32.156 1 89.88 56 ARG B N 1
ATOM 4029 C CA . ARG B 1 56 ? -6.422 -62.406 -32.375 1 89.88 56 ARG B CA 1
ATOM 4030 C C . ARG B 1 56 ? -6.945 -61.781 -31.094 1 89.88 56 ARG B C 1
ATOM 4032 O O . ARG B 1 56 ? -7.57 -60.719 -31.125 1 89.88 56 ARG B O 1
ATOM 4039 N N . GLY B 1 57 ? -6.699 -62.375 -30.031 1 87 57 GLY B N 1
ATOM 4040 C CA . GLY B 1 57 ? -7.102 -61.812 -28.75 1 87 57 GLY B CA 1
ATOM 4041 C C . GLY B 1 57 ? -6.383 -60.531 -28.406 1 87 57 GLY B C 1
ATOM 4042 O O . GLY B 1 57 ? -6.934 -59.656 -27.719 1 87 57 GLY B O 1
ATOM 4043 N N . GLU B 1 58 ? -5.293 -60.406 -28.875 1 87.38 58 GLU B N 1
ATOM 4044 C CA . GLU B 1 58 ? -4.465 -59.25 -28.531 1 87.38 58 GLU B CA 1
ATOM 4045 C C . GLU B 1 58 ? -4.617 -58.125 -29.578 1 87.38 58 GLU B C 1
ATOM 4047 O O . GLU B 1 58 ? -4.152 -57 -29.359 1 87.38 58 GLU B O 1
ATOM 4052 N N . ALA B 1 59 ? -5.262 -58.375 -30.688 1 87.38 59 ALA B N 1
ATOM 4053 C CA . ALA B 1 59 ? -5.352 -57.438 -31.812 1 87.38 59 ALA B CA 1
ATOM 4054 C C . ALA B 1 59 ? -6.137 -56.188 -31.422 1 87.38 59 ALA B C 1
ATOM 4056 O O . ALA B 1 59 ? -5.895 -55.094 -31.953 1 87.38 59 ALA B O 1
ATOM 4057 N N . ALA B 1 60 ? -6.965 -56.281 -30.484 1 85.12 60 ALA B N 1
ATOM 4058 C CA . ALA B 1 60 ? -7.824 -55.188 -30.109 1 85.12 60 ALA B CA 1
ATOM 4059 C C . ALA B 1 60 ? -7.02 -54.062 -29.422 1 85.12 60 ALA B C 1
ATOM 4061 O O . ALA B 1 60 ? -7.371 -52.875 -29.516 1 85.12 60 ALA B O 1
ATOM 4062 N N . GLN B 1 61 ? -6 -54.406 -28.828 1 82.12 61 GLN B N 1
ATOM 4063 C CA . GLN B 1 61 ? -5.215 -53.438 -28.062 1 82.12 61 GLN B CA 1
ATOM 4064 C C . GLN B 1 61 ? -4.031 -52.906 -28.875 1 82.12 61 GLN B C 1
ATOM 4066 O O . GLN B 1 61 ? -3.312 -52 -28.438 1 82.12 61 GLN B O 1
ATOM 4071 N N . ASP B 1 62 ? -3.979 -53.5 -30.062 1 85.5 62 ASP B N 1
ATOM 4072 C CA . ASP B 1 62 ? -2.818 -53.156 -30.875 1 85.5 62 ASP B CA 1
ATOM 4073 C C . ASP B 1 62 ? -2.969 -51.75 -31.469 1 85.5 62 ASP B C 1
ATOM 4075 O O . ASP B 1 62 ? -3.918 -51.5 -32.219 1 85.5 62 ASP B O 1
ATOM 4079 N N . THR B 1 63 ? -2.066 -50.875 -31.125 1 80 63 THR B N 1
ATOM 4080 C CA . THR B 1 63 ? -2.098 -49.531 -31.703 1 80 63 THR B CA 1
ATOM 4081 C C . THR B 1 63 ? -1.088 -49.406 -32.844 1 80 63 THR B C 1
ATOM 4083 O O . THR B 1 63 ? -1.033 -48.375 -33.5 1 80 63 THR B O 1
ATOM 4086 N N . THR B 1 64 ? -0.276 -50.344 -33.062 1 82.88 64 THR B N 1
ATOM 4087 C CA . THR B 1 64 ? 0.786 -50.281 -34.062 1 82.88 64 THR B CA 1
ATOM 4088 C C . THR B 1 64 ? 0.299 -50.781 -35.406 1 82.88 64 THR B C 1
ATOM 4090 O O . THR B 1 64 ? 0.851 -50.438 -36.469 1 82.88 64 THR B O 1
ATOM 4093 N N . GLY B 1 65 ? -0.75 -51.75 -35.406 1 86.94 65 GLY B N 1
ATOM 4094 C CA . GLY B 1 65 ? -1.252 -52.375 -36.594 1 86.94 65 GLY B CA 1
ATOM 4095 C C . GLY B 1 65 ? -0.507 -53.625 -36.969 1 86.94 65 GLY B C 1
ATOM 4096 O O . GLY B 1 65 ? -0.887 -54.344 -37.938 1 86.94 65 GLY B O 1
ATOM 4097 N N . VAL B 1 66 ? 0.52 -53.938 -36.281 1 90.69 66 VAL B N 1
ATOM 4098 C CA . VAL B 1 66 ? 1.355 -55.094 -36.594 1 90.69 66 VAL B CA 1
ATOM 4099 C C . VAL B 1 66 ? 0.602 -56.375 -36.281 1 90.69 66 VAL B C 1
ATOM 4101 O O . VAL B 1 66 ? 0.608 -57.312 -37.062 1 90.69 66 VAL B O 1
ATOM 4104 N N . ILE B 1 67 ? -0.075 -56.469 -35.125 1 91.62 67 ILE B N 1
ATOM 4105 C CA . ILE B 1 67 ? -0.775 -57.688 -34.719 1 91.62 67 ILE B CA 1
ATOM 4106 C C . ILE B 1 67 ? -1.922 -57.969 -35.688 1 91.62 67 ILE B C 1
ATOM 4108 O O . ILE B 1 67 ? -2.131 -59.125 -36.062 1 91.62 67 ILE B O 1
ATOM 4112 N N . VAL B 1 68 ? -2.586 -56.938 -36.125 1 90.94 68 VAL B N 1
ATOM 4113 C CA . VAL B 1 68 ? -3.666 -57.125 -37.094 1 90.94 68 VAL B CA 1
ATOM 4114 C C . VAL B 1 68 ? -3.107 -57.656 -38.406 1 90.94 68 VAL B C 1
ATOM 4116 O O . VAL B 1 68 ? -3.711 -58.5 -39.031 1 90.94 68 VAL B O 1
ATOM 4119 N N . GLY B 1 69 ? -1.945 -57.094 -38.781 1 91.38 69 GLY B N 1
ATOM 4120 C CA . GLY B 1 69 ? -1.29 -57.625 -39.969 1 91.38 69 GLY B CA 1
ATOM 4121 C C . GLY B 1 69 ? -0.908 -59.094 -39.844 1 91.38 69 GLY B C 1
ATOM 4122 O O . GLY B 1 69 ? -1.088 -59.844 -40.781 1 91.38 69 GLY B O 1
ATOM 4123 N N . LEU B 1 70 ? -0.452 -59.469 -38.688 1 93.94 70 LEU B N 1
ATOM 4124 C CA . LEU B 1 70 ? -0.051 -60.875 -38.469 1 93.94 70 LEU B CA 1
ATOM 4125 C C . LEU B 1 70 ? -1.256 -61.781 -38.531 1 93.94 70 LEU B C 1
ATOM 4127 O O . LEU B 1 70 ? -1.156 -62.906 -39.062 1 93.94 70 LEU B O 1
ATOM 4131 N N . VAL B 1 71 ? -2.363 -61.375 -38 1 92.81 71 VAL B N 1
ATOM 4132 C CA . VAL B 1 71 ? -3.6 -62.156 -38.125 1 92.81 71 VAL B CA 1
ATOM 4133 C C . VAL B 1 71 ? -3.961 -62.344 -39.594 1 92.81 71 VAL B C 1
ATOM 4135 O O . VAL B 1 71 ? -4.406 -63.438 -39.969 1 92.81 71 VAL B O 1
ATOM 4138 N N . GLY B 1 72 ? -3.756 -61.344 -40.344 1 91.12 72 GLY B N 1
ATOM 4139 C CA . GLY B 1 72 ? -3.994 -61.469 -41.781 1 91.12 72 GLY B CA 1
ATOM 4140 C C . GLY B 1 72 ? -3.104 -62.5 -42.438 1 91.12 72 GLY B C 1
ATOM 4141 O O . GLY B 1 72 ? -3.57 -63.281 -43.25 1 91.12 72 GLY B O 1
ATOM 4142 N N . VAL B 1 73 ? -1.862 -62.531 -42.094 1 92.44 73 VAL B N 1
ATOM 4143 C CA . VAL B 1 73 ? -0.906 -63.469 -42.656 1 92.44 73 VAL B CA 1
ATOM 4144 C C . VAL B 1 73 ? -1.291 -64.875 -42.25 1 92.44 73 VAL B C 1
ATOM 4146 O O . VAL B 1 73 ? -1.426 -65.75 -43.125 1 92.44 73 VAL B O 1
ATOM 4149 N N . ILE B 1 74 ? -1.492 -65.125 -41 1 93.12 74 ILE B N 1
ATOM 4150 C CA . ILE B 1 74 ? -1.772 -66.5 -40.5 1 93.12 74 ILE B CA 1
ATOM 4151 C C . ILE B 1 74 ? -3.123 -66.938 -41 1 93.12 74 ILE B C 1
ATOM 4153 O O . ILE B 1 74 ? -3.279 -68.125 -41.344 1 93.12 74 ILE B O 1
ATOM 4157 N N . GLY B 1 75 ? -4.062 -66.125 -41.156 1 90.25 75 GLY B N 1
ATOM 4158 C CA . GLY B 1 75 ? -5.379 -66.438 -41.656 1 90.25 75 GLY B CA 1
ATOM 4159 C C . GLY B 1 75 ? -5.352 -67 -43.094 1 90.25 75 GLY B C 1
ATOM 4160 O O . GLY B 1 75 ? -6.148 -67.875 -43.438 1 90.25 75 GLY B O 1
ATOM 4161 N N . LYS B 1 76 ? -4.387 -66.5 -43.844 1 92.62 76 LYS B N 1
ATOM 4162 C CA . LYS B 1 76 ? -4.27 -66.938 -45.219 1 92.62 76 LYS B CA 1
ATOM 4163 C C . LYS B 1 76 ? -3.582 -68.312 -45.312 1 92.62 76 LYS B C 1
ATOM 4165 O O . LYS B 1 76 ? -3.689 -69 -46.344 1 92.62 76 LYS B O 1
ATOM 4170 N N . ILE B 1 77 ? -2.988 -68.688 -44.25 1 93.06 77 ILE B N 1
ATOM 4171 C CA . ILE B 1 77 ? -2.162 -69.875 -44.312 1 93.06 77 ILE B CA 1
ATOM 4172 C C . ILE B 1 77 ? -2.914 -71.062 -43.719 1 93.06 77 ILE B C 1
ATOM 4174 O O . ILE B 1 77 ? -2.92 -72.188 -44.281 1 93.06 77 ILE B O 1
ATOM 4178 N N . VAL B 1 78 ? -3.582 -70.875 -42.656 1 90.62 78 VAL B N 1
ATOM 4179 C CA . VAL B 1 78 ? -4.105 -71.938 -41.812 1 90.62 78 VAL B CA 1
ATOM 4180 C C . VAL B 1 78 ? -5.184 -72.75 -42.562 1 90.62 78 VAL B C 1
ATOM 4182 O O . VAL B 1 78 ? -5.105 -73.938 -42.719 1 90.62 78 VAL B O 1
ATOM 4185 N N . THR B 1 79 ? -6.125 -72.125 -43.219 1 87.44 79 THR B N 1
ATOM 4186 C CA . THR B 1 79 ? -7.285 -72.75 -43.812 1 87.44 79 THR B CA 1
ATOM 4187 C C . THR B 1 79 ? -6.883 -73.562 -45.031 1 87.44 79 THR B C 1
ATOM 4189 O O . THR B 1 79 ? -7.125 -74.812 -45.094 1 87.44 79 THR B O 1
ATOM 4192 N N . PRO B 1 80 ? -6.215 -73 -46 1 91.62 80 PRO B N 1
ATOM 4193 C CA . PRO B 1 80 ? -5.84 -73.812 -47.188 1 91.62 80 PRO B CA 1
ATOM 4194 C C . PRO B 1 80 ? -4.875 -74.938 -46.844 1 91.62 80 PRO B C 1
ATOM 4196 O O . PRO B 1 80 ? -4.992 -76 -47.375 1 91.62 80 PRO B O 1
ATOM 4199 N N . LEU B 1 81 ? -3.953 -74.75 -45.969 1 92.25 81 LEU B N 1
ATOM 4200 C CA . LEU B 1 81 ? -2.982 -75.75 -45.625 1 92.25 81 LEU B CA 1
ATOM 4201 C C . LEU B 1 81 ? -3.641 -76.875 -44.844 1 92.25 81 LEU B C 1
ATOM 4203 O O . LEU B 1 81 ? -3.289 -78.062 -45 1 92.25 81 LEU B O 1
ATOM 4207 N N . ASN B 1 82 ? -4.539 -76.625 -44.031 1 90.31 82 ASN B N 1
ATOM 4208 C CA . ASN B 1 82 ? -5.281 -77.625 -43.281 1 90.31 82 ASN B CA 1
ATOM 4209 C C . ASN B 1 82 ? -6.09 -78.5 -44.219 1 90.31 82 ASN B C 1
ATOM 4211 O O . ASN B 1 82 ? -6.16 -79.75 -44 1 90.31 82 ASN B O 1
ATOM 4215 N N . MET B 1 83 ? -6.664 -77.938 -45.188 1 90.94 83 MET B N 1
ATOM 4216 C CA . MET B 1 83 ? -7.43 -78.75 -46.156 1 90.94 83 MET B CA 1
ATOM 4217 C C . MET B 1 83 ? -6.516 -79.625 -46.969 1 90.94 83 MET B C 1
ATOM 4219 O O . MET B 1 83 ? -6.859 -80.812 -47.219 1 90.94 83 MET B O 1
ATOM 4223 N N . PHE B 1 84 ? -5.379 -79.125 -47.281 1 93.12 84 PHE B N 1
ATOM 4224 C CA . PHE B 1 84 ? -4.418 -79.875 -48.031 1 93.12 84 PHE B CA 1
ATOM 4225 C C . PHE B 1 84 ? -3.914 -81.062 -47.219 1 93.12 84 PHE B C 1
ATOM 4227 O O . PHE B 1 84 ? -3.928 -82.25 -47.656 1 93.12 84 PHE B O 1
ATOM 4234 N N . LEU B 1 85 ? -3.49 -80.875 -46 1 91.25 85 LEU B N 1
ATOM 4235 C CA . LEU B 1 85 ? -2.957 -81.938 -45.156 1 91.25 85 LEU B CA 1
ATOM 4236 C C . LEU B 1 85 ? -4.047 -82.938 -44.75 1 91.25 85 LEU B C 1
ATOM 4238 O O . LEU B 1 85 ? -3.791 -84.125 -44.656 1 91.25 85 LEU B O 1
ATOM 4242 N N . GLY B 1 86 ? -5.238 -82.438 -44.594 1 87.38 86 GLY B N 1
ATOM 4243 C CA . GLY B 1 86 ? -6.359 -83.375 -44.344 1 87.38 86 GLY B CA 1
ATOM 4244 C C . GLY B 1 86 ? -6.68 -84.25 -45.5 1 87.38 86 GLY B C 1
ATOM 4245 O O . GLY B 1 86 ? -6.906 -85.438 -45.312 1 87.38 86 GLY B O 1
ATOM 4246 N N . GLN B 1 87 ? -6.688 -83.688 -46.656 1 89.19 87 GLN B N 1
ATOM 4247 C CA . GLN B 1 87 ? -6.938 -84.5 -47.875 1 89.19 87 GLN B CA 1
ATOM 4248 C C . GLN B 1 87 ? -5.824 -85.5 -48.094 1 89.19 87 GLN B C 1
ATOM 4250 O O . GLN B 1 87 ? -6.074 -86.625 -48.594 1 89.19 87 GLN B O 1
ATOM 4255 N N . MET B 1 88 ? -4.625 -85.062 -47.781 1 89 88 MET B N 1
ATOM 4256 C CA . MET B 1 88 ? -3.49 -86 -47.875 1 89 88 MET B CA 1
ATOM 4257 C C . MET B 1 88 ? -3.684 -87.188 -46.938 1 89 88 MET B C 1
ATOM 4259 O O . MET B 1 88 ? -3.441 -88.312 -47.344 1 89 88 MET B O 1
ATOM 4263 N N . LEU B 1 89 ? -4.125 -87 -45.812 1 86.81 89 LEU B N 1
ATOM 4264 C CA . LEU B 1 89 ? -4.398 -88.062 -44.875 1 86.81 89 LEU B CA 1
ATOM 4265 C C . LEU B 1 89 ? -5.531 -88.938 -45.375 1 86.81 89 LEU B C 1
ATOM 4267 O O . LEU B 1 89 ? -5.438 -90.188 -45.312 1 86.81 89 LEU B O 1
ATOM 4271 N N . ALA B 1 90 ? -6.543 -88.375 -45.906 1 84.62 90 ALA B N 1
ATOM 4272 C CA . ALA B 1 90 ? -7.695 -89.125 -46.406 1 84.62 90 ALA B CA 1
ATOM 4273 C C . ALA B 1 90 ? -7.309 -90 -47.625 1 84.62 90 ALA B C 1
ATOM 4275 O O . ALA B 1 90 ? -7.738 -91.125 -47.719 1 84.62 90 ALA B O 1
ATOM 4276 N N . THR B 1 91 ? -6.52 -89.438 -48.469 1 83.25 91 THR B N 1
ATOM 4277 C CA . THR B 1 91 ? -6.113 -90.125 -49.688 1 83.25 91 THR B CA 1
ATOM 4278 C C . THR B 1 91 ? -5.188 -91.312 -49.344 1 83.25 91 THR B C 1
ATOM 4280 O O . THR B 1 91 ? -5.301 -92.375 -49.938 1 83.25 91 THR B O 1
ATOM 4283 N N . ALA B 1 92 ? -4.27 -91.062 -48.438 1 81.62 92 ALA B N 1
ATOM 4284 C CA . ALA B 1 92 ? -3.336 -92.125 -48.031 1 81.62 92 ALA B CA 1
ATOM 4285 C C . ALA B 1 92 ? -4.066 -93.312 -47.344 1 81.62 92 ALA B C 1
ATOM 4287 O O . ALA B 1 92 ? -3.588 -94.438 -47.344 1 81.62 92 ALA B O 1
ATOM 4288 N N . SER B 1 93 ? -5.352 -93.125 -46.875 1 76.44 93 SER B N 1
ATOM 4289 C CA . SER B 1 93 ? -6.094 -94.125 -46.156 1 76.44 93 SER B CA 1
ATOM 4290 C C . SER B 1 93 ? -7.285 -94.625 -46.938 1 76.44 93 SER B C 1
ATOM 4292 O O . SER B 1 93 ? -8.086 -95.438 -46.469 1 76.44 93 SER B O 1
ATOM 4294 N N . SER B 1 94 ? -7.461 -94.188 -48.156 1 76.81 94 SER B N 1
ATOM 4295 C CA . SER B 1 94 ? -8.68 -94.5 -48.906 1 76.81 94 SER B CA 1
ATOM 4296 C C . SER B 1 94 ? -8.555 -95.812 -49.656 1 76.81 94 SER B C 1
ATOM 4298 O O . SER B 1 94 ? -7.449 -96.188 -50.031 1 76.81 94 SER B O 1
ATOM 4300 N N . GLY B 1 95 ? -9.719 -96.562 -49.75 1 65.44 95 GLY B N 1
ATOM 4301 C CA . GLY B 1 95 ? -9.812 -97.812 -50.531 1 65.44 95 GLY B CA 1
ATOM 4302 C C . GLY B 1 95 ? -10.094 -97.562 -52 1 65.44 95 GLY B C 1
ATOM 4303 O O . GLY B 1 95 ? -10.055 -96.375 -52.469 1 65.44 95 GLY B O 1
ATOM 4304 N N . GLU B 1 96 ? -10.328 -98.625 -52.969 1 56.72 96 GLU B N 1
ATOM 4305 C CA . GLU B 1 96 ? -10.406 -98.625 -54.438 1 56.72 96 GLU B CA 1
ATOM 4306 C C . GLU B 1 96 ? -11.352 -97.562 -54.938 1 56.72 96 GLU B C 1
ATOM 4308 O O . GLU B 1 96 ? -11.062 -96.875 -55.906 1 56.72 96 GLU B O 1
ATOM 4313 N N . SER B 1 97 ? -12.516 -97.375 -54.469 1 53.16 97 SER B N 1
ATOM 4314 C CA . SER B 1 97 ? -13.5 -96.438 -55.062 1 53.16 97 SER B CA 1
ATOM 4315 C C . SER B 1 97 ? -13.117 -95 -54.844 1 53.16 97 SER B C 1
ATOM 4317 O O . SER B 1 97 ? -13.469 -94.125 -55.656 1 53.16 97 SER B O 1
ATOM 4319 N N . ALA B 1 98 ? -12.453 -94.688 -53.938 1 53.69 98 ALA B N 1
ATOM 4320 C CA . ALA B 1 98 ? -12.266 -93.312 -53.531 1 53.69 98 ALA B CA 1
ATOM 4321 C C . ALA B 1 98 ? -10.898 -92.812 -53.969 1 53.69 98 ALA B C 1
ATOM 4323 O O . ALA B 1 98 ? -10.648 -91.562 -53.938 1 53.69 98 ALA B O 1
ATOM 4324 N N . GLY B 1 99 ? -10.008 -93.562 -54.625 1 58.47 99 GLY B N 1
ATOM 4325 C CA . GLY B 1 99 ? -8.594 -93.25 -54.75 1 58.47 99 GLY B CA 1
ATOM 4326 C C . GLY B 1 99 ? -8.297 -92.375 -55.906 1 58.47 99 GLY B C 1
ATOM 4327 O O . GLY B 1 99 ? -7.379 -91.562 -55.875 1 58.47 99 GLY B O 1
ATOM 4328 N N . ARG B 1 100 ? -8.992 -92.5 -57.094 1 62.22 100 ARG B N 1
ATOM 4329 C CA . ARG B 1 100 ? -8.641 -91.688 -58.281 1 62.22 100 ARG B CA 1
ATOM 4330 C C . ARG B 1 100 ? -8.93 -90.25 -58.031 1 62.22 100 ARG B C 1
ATOM 4332 O O . ARG B 1 100 ? -8.125 -89.375 -58.375 1 62.22 100 ARG B O 1
ATOM 4339 N N . SER B 1 101 ? -10.039 -90 -57.406 1 73.94 101 SER B N 1
ATOM 4340 C CA . SER B 1 101 ? -10.453 -88.625 -57.219 1 73.94 101 SER B CA 1
ATOM 4341 C C . SER B 1 101 ? -9.617 -87.938 -56.125 1 73.94 101 SER B C 1
ATOM 4343 O O . SER B 1 101 ? -9.516 -86.688 -56.094 1 73.94 101 SER B O 1
ATOM 4345 N N . GLY B 1 102 ? -8.859 -88.688 -55.469 1 80.38 102 GLY B N 1
ATOM 4346 C CA . GLY B 1 102 ? -8.07 -88.188 -54.375 1 80.38 102 GLY B CA 1
ATOM 4347 C C . GLY B 1 102 ? -6.84 -87.438 -54.844 1 80.38 102 GLY B C 1
ATOM 4348 O O . GLY B 1 102 ? -6.539 -86.312 -54.312 1 80.38 102 GLY B O 1
ATOM 4349 N N . PHE B 1 103 ? -6.203 -87.875 -55.875 1 83.75 103 PHE B N 1
ATOM 4350 C CA . PHE B 1 103 ? -4.984 -87.25 -56.375 1 83.75 103 PHE B CA 1
ATOM 4351 C C . PHE B 1 103 ? -5.312 -86 -57.094 1 83.75 103 PHE B C 1
ATOM 4353 O O . PHE B 1 103 ? -4.574 -85 -57 1 83.75 103 PHE B O 1
ATOM 4360 N N . THR B 1 104 ? -6.473 -85.938 -57.812 1 84.06 104 THR B N 1
ATOM 4361 C CA . THR B 1 104 ? -6.895 -84.688 -58.5 1 84.06 104 THR B CA 1
ATOM 4362 C C . THR B 1 104 ? -7.262 -83.625 -57.5 1 84.06 104 THR B C 1
ATOM 4364 O O . THR B 1 104 ? -6.914 -82.438 -57.688 1 84.06 104 THR B O 1
ATOM 4367 N N . ASP B 1 105 ? -7.91 -84 -56.438 1 87.44 105 ASP B N 1
ATOM 4368 C CA . ASP B 1 105 ? -8.281 -83.062 -55.406 1 87.44 105 ASP B CA 1
ATOM 4369 C C . ASP B 1 105 ? -7.051 -82.5 -54.688 1 87.44 105 ASP B C 1
ATOM 4371 O O . ASP B 1 105 ? -6.988 -81.312 -54.406 1 87.44 105 ASP B O 1
ATOM 4375 N N . LEU B 1 106 ? -6.105 -83.375 -54.438 1 90.62 106 LEU B N 1
ATOM 4376 C CA . LEU B 1 106 ? -4.879 -82.938 -53.781 1 90.62 106 LEU B CA 1
ATOM 4377 C C . LEU B 1 106 ? -4.113 -81.938 -54.656 1 90.62 106 LEU B C 1
ATOM 4379 O O . LEU B 1 106 ? -3.564 -81 -54.156 1 90.62 106 LEU B O 1
ATOM 4383 N N . ASN B 1 107 ? -4.121 -82.25 -55.938 1 88.5 107 ASN B N 1
ATOM 4384 C CA . ASN B 1 107 ? -3.457 -81.312 -56.844 1 88.5 107 ASN B CA 1
ATOM 4385 C C . ASN B 1 107 ? -4.137 -79.938 -56.875 1 88.5 107 ASN B C 1
ATOM 4387 O O . ASN B 1 107 ? -3.465 -78.938 -56.844 1 88.5 107 ASN B O 1
ATOM 4391 N N . ASP B 1 108 ? -5.391 -79.875 -56.812 1 89.94 108 ASP B N 1
ATOM 4392 C CA . ASP B 1 108 ? -6.148 -78.625 -56.812 1 89.94 108 ASP B CA 1
ATOM 4393 C C . ASP B 1 108 ? -5.945 -77.875 -55.5 1 89.94 108 ASP B C 1
ATOM 4395 O O . ASP B 1 108 ? -5.773 -76.688 -55.5 1 89.94 108 ASP B O 1
ATOM 4399 N N . LEU B 1 109 ? -5.914 -78.625 -54.406 1 91.75 109 LEU B N 1
ATOM 4400 C CA . LEU B 1 109 ? -5.75 -78 -53.094 1 91.75 109 LEU B CA 1
ATOM 4401 C C . LEU B 1 109 ? -4.344 -77.438 -52.938 1 91.75 109 LEU B C 1
ATOM 4403 O O . LEU B 1 109 ? -4.16 -76.375 -52.312 1 91.75 109 LEU B O 1
ATOM 4407 N N . ALA B 1 110 ? -3.379 -78.125 -53.469 1 91.38 110 ALA B N 1
ATOM 4408 C CA . ALA B 1 110 ? -2.01 -77.625 -53.406 1 91.38 110 ALA B CA 1
ATOM 4409 C C . ALA B 1 110 ? -1.886 -76.312 -54.188 1 91.38 110 ALA B C 1
ATOM 4411 O O . ALA B 1 110 ? -1.217 -75.375 -53.719 1 91.38 110 ALA B O 1
ATOM 4412 N N . GLU B 1 111 ? -2.574 -76.25 -55.375 1 89.69 111 GLU B N 1
ATOM 4413 C CA . GLU B 1 111 ? -2.539 -75.062 -56.156 1 89.69 111 GLU B CA 1
ATOM 4414 C C . GLU B 1 111 ? -3.234 -73.875 -55.438 1 89.69 111 GLU B C 1
ATOM 4416 O O . GLU B 1 111 ? -2.727 -72.75 -55.438 1 89.69 111 GLU B O 1
ATOM 4421 N N . ARG B 1 112 ? -4.297 -74.062 -54.844 1 91.69 112 ARG B N 1
ATOM 4422 C CA . ARG B 1 112 ? -5.023 -73 -54.094 1 91.69 112 ARG B CA 1
ATOM 4423 C C . ARG B 1 112 ? -4.238 -72.562 -52.875 1 91.69 112 ARG B C 1
ATOM 4425 O O . ARG B 1 112 ? -4.223 -71.375 -52.562 1 91.69 112 ARG B O 1
ATOM 4432 N N . SER B 1 113 ? -3.697 -73.562 -52.156 1 92.81 113 SER B N 1
ATOM 4433 C CA . SER B 1 113 ? -2.873 -73.188 -51 1 92.81 113 SER B CA 1
ATOM 4434 C C . SER B 1 113 ? -1.695 -72.312 -51.406 1 92.81 113 SER B C 1
ATOM 4436 O O . SER B 1 113 ? -1.332 -71.375 -50.688 1 92.81 113 SER B O 1
ATOM 4438 N N . LYS B 1 114 ? -1.175 -72.688 -52.531 1 91.31 114 LYS B N 1
ATOM 4439 C CA . LYS B 1 114 ? -0.05 -71.875 -53.031 1 91.31 114 LYS B CA 1
ATOM 4440 C C . LYS B 1 114 ? -0.476 -70.438 -53.312 1 91.31 114 LYS B C 1
ATOM 4442 O O . LYS B 1 114 ? 0.24 -69.5 -52.969 1 91.31 114 LYS B O 1
ATOM 4447 N N . LEU B 1 115 ? -1.631 -70.188 -53.906 1 92.12 115 LEU B N 1
ATOM 4448 C CA . LEU B 1 115 ? -2.148 -68.875 -54.188 1 92.12 115 LEU B CA 1
ATOM 4449 C C . LEU B 1 115 ? -2.381 -68.125 -52.875 1 92.12 115 LEU B C 1
ATOM 4451 O O . LEU B 1 115 ? -2.08 -66.938 -52.812 1 92.12 115 LEU B O 1
ATOM 4455 N N . SER B 1 116 ? -2.883 -68.75 -51.938 1 94.62 116 SER B N 1
ATOM 4456 C CA . SER B 1 116 ? -3.129 -68.125 -50.656 1 94.62 116 SER B CA 1
ATOM 4457 C C . SER B 1 116 ? -1.82 -67.75 -49.938 1 94.62 116 SER B C 1
ATOM 4459 O O . SER B 1 116 ? -1.747 -66.75 -49.25 1 94.62 116 SER B O 1
ATOM 4461 N N . LEU B 1 117 ? -0.85 -68.625 -50.062 1 94.88 117 LEU B N 1
ATOM 4462 C CA . LEU B 1 117 ? 0.46 -68.375 -49.5 1 94.88 117 LEU B CA 1
ATOM 4463 C C . LEU B 1 117 ? 1.112 -67.125 -50.156 1 94.88 117 LEU B C 1
ATOM 4465 O O . LEU B 1 117 ? 1.816 -66.375 -49.5 1 94.88 117 LEU B O 1
ATOM 4469 N N . ASP B 1 118 ? 0.894 -67 -51.469 1 92.5 118 ASP B N 1
ATOM 4470 C CA . ASP B 1 118 ? 1.396 -65.812 -52.156 1 92.5 118 ASP B CA 1
ATOM 4471 C C . ASP B 1 118 ? 0.774 -64.562 -51.594 1 92.5 118 ASP B C 1
ATOM 4473 O O . ASP B 1 118 ? 1.466 -63.562 -51.406 1 92.5 118 ASP B O 1
ATOM 4477 N N . GLU B 1 119 ? -0.48 -64.688 -51.375 1 93.31 119 GLU B N 1
ATOM 4478 C CA . GLU B 1 119 ? -1.146 -63.531 -50.75 1 93.31 119 GLU B CA 1
ATOM 4479 C C . GLU B 1 119 ? -0.593 -63.25 -49.344 1 93.31 119 GLU B C 1
ATOM 4481 O O . GLU B 1 119 ? -0.412 -62.094 -48.969 1 93.31 119 GLU B O 1
ATOM 4486 N N . ALA B 1 120 ? -0.354 -64.25 -48.531 1 94.81 120 ALA B N 1
ATOM 4487 C CA . ALA B 1 120 ? 0.237 -64.125 -47.188 1 94.81 120 ALA B CA 1
ATOM 4488 C C . ALA B 1 120 ? 1.609 -63.469 -47.281 1 94.81 120 ALA B C 1
ATOM 4490 O O . ALA B 1 120 ? 1.971 -62.656 -46.375 1 94.81 120 ALA B O 1
ATOM 4491 N N . THR B 1 121 ? 2.338 -63.844 -48.281 1 93.69 121 THR B N 1
ATOM 4492 C CA . THR B 1 121 ? 3.662 -63.25 -48.469 1 93.69 121 THR B CA 1
ATOM 4493 C C . THR B 1 121 ? 3.562 -61.75 -48.688 1 93.69 121 THR B C 1
ATOM 4495 O O . THR B 1 121 ? 4.383 -60.969 -48.188 1 93.69 121 THR B O 1
ATOM 4498 N N . PHE B 1 122 ? 2.527 -61.344 -49.406 1 93.19 122 PHE B N 1
ATOM 4499 C CA . PHE B 1 122 ? 2.328 -59.906 -49.656 1 93.19 122 PHE B CA 1
ATOM 4500 C C . PHE B 1 122 ? 1.978 -59.156 -48.375 1 93.19 122 PHE B C 1
ATOM 4502 O O . PHE B 1 122 ? 2.506 -58.094 -48.125 1 93.19 122 PHE B O 1
ATOM 4509 N N . ILE B 1 123 ? 1.149 -59.688 -47.594 1 92.75 123 ILE B N 1
ATOM 4510 C CA . ILE B 1 123 ? 0.759 -59.062 -46.344 1 92.75 123 ILE B CA 1
ATOM 4511 C C . ILE B 1 123 ? 1.962 -59 -45.406 1 92.75 123 ILE B C 1
ATOM 4513 O O . ILE B 1 123 ? 2.162 -58 -44.688 1 92.75 123 ILE B O 1
ATOM 4517 N N . ALA B 1 124 ? 2.713 -60.031 -45.312 1 92.62 124 ALA B N 1
ATOM 4518 C CA . ALA B 1 124 ? 3.914 -60.094 -44.5 1 92.62 124 ALA B CA 1
ATOM 4519 C C . ALA B 1 124 ? 4.914 -59 -44.938 1 92.62 124 ALA B C 1
ATOM 4521 O O . ALA B 1 124 ? 5.602 -58.406 -44.094 1 92.62 124 ALA B O 1
ATOM 4522 N N . ALA B 1 125 ? 5.008 -58.781 -46.25 1 92.62 125 ALA B N 1
ATOM 4523 C CA . ALA B 1 125 ? 5.922 -57.781 -46.781 1 92.62 125 ALA B CA 1
ATOM 4524 C C . ALA B 1 125 ? 5.523 -56.375 -46.312 1 92.62 125 ALA B C 1
ATOM 4526 O O . ALA B 1 125 ? 6.383 -55.531 -46.094 1 92.62 125 ALA B O 1
ATOM 4527 N N . ASP B 1 126 ? 4.305 -56.219 -46.125 1 91.44 126 ASP B N 1
ATOM 4528 C CA . ASP B 1 126 ? 3.803 -54.938 -45.656 1 91.44 126 ASP B CA 1
ATOM 4529 C C . ASP B 1 126 ? 4.184 -54.688 -44.219 1 91.44 126 ASP B C 1
ATOM 4531 O O . ASP B 1 126 ? 4.176 -53.531 -43.75 1 91.44 126 ASP B O 1
ATOM 4535 N N . LEU B 1 127 ? 4.496 -55.625 -43.438 1 92.5 127 LEU B N 1
ATOM 4536 C CA . LEU B 1 127 ? 4.863 -55.5 -42.031 1 92.5 127 LEU B CA 1
ATOM 4537 C C . LEU B 1 127 ? 6.348 -55.188 -41.875 1 92.5 127 LEU B C 1
ATOM 4539 O O . LEU B 1 127 ? 6.809 -54.875 -40.781 1 92.5 127 LEU B O 1
ATOM 4543 N N . ALA B 1 128 ? 7.082 -55.219 -43 1 90.88 128 ALA B N 1
ATOM 4544 C CA . ALA B 1 128 ? 8.539 -55.125 -43 1 90.88 128 ALA B CA 1
ATOM 4545 C C . ALA B 1 128 ? 9 -53.812 -42.312 1 90.88 128 ALA B C 1
ATOM 4547 O O . ALA B 1 128 ? 9.906 -53.844 -41.469 1 90.88 128 ALA B O 1
ATOM 4548 N N . PRO B 1 129 ? 8.273 -52.688 -42.531 1 90.31 129 PRO B N 1
ATOM 4549 C CA . PRO B 1 129 ? 8.758 -51.438 -41.938 1 90.31 129 PRO B CA 1
ATOM 4550 C C . PRO B 1 129 ? 8.406 -51.344 -40.438 1 90.31 129 PRO B C 1
ATOM 4552 O O . PRO B 1 129 ? 8.945 -50.469 -39.719 1 90.31 129 PRO B O 1
ATOM 4555 N N . LEU B 1 130 ? 7.637 -52.25 -39.969 1 89.25 130 LEU B N 1
ATOM 4556 C CA . LEU B 1 130 ? 7.07 -52.062 -38.625 1 89.25 130 LEU B CA 1
ATOM 4557 C C . LEU B 1 130 ? 7.691 -53.062 -37.656 1 89.25 130 LEU B C 1
ATOM 4559 O O . LEU B 1 130 ? 7.562 -52.906 -36.438 1 89.25 130 LEU B O 1
ATOM 4563 N N . ILE B 1 131 ? 8.344 -54.062 -38.125 1 90.5 131 ILE B N 1
ATOM 4564 C CA . ILE B 1 131 ? 8.898 -55.094 -37.219 1 90.5 131 ILE B CA 1
ATOM 4565 C C . ILE B 1 131 ? 10.375 -55.281 -37.531 1 90.5 131 ILE B C 1
ATOM 4567 O O . ILE B 1 131 ? 10.906 -54.688 -38.469 1 90.5 131 ILE B O 1
ATOM 4571 N N . GLN B 1 132 ? 11.07 -56.156 -36.75 1 91 132 GLN B N 1
ATOM 4572 C CA . GLN B 1 132 ? 12.484 -56.5 -36.906 1 91 132 GLN B CA 1
ATOM 4573 C C . GLN B 1 132 ? 12.727 -57.156 -38.281 1 91 132 GLN B C 1
ATOM 4575 O O . GLN B 1 132 ? 12 -58.062 -38.688 1 91 132 GLN B O 1
ATOM 4580 N N . PRO B 1 133 ? 13.719 -56.656 -39 1 91.5 133 PRO B N 1
ATOM 4581 C CA . PRO B 1 133 ? 14.008 -57.219 -40.312 1 91.5 133 PRO B CA 1
ATOM 4582 C C . PRO B 1 133 ? 14.242 -58.719 -40.25 1 91.5 133 PRO B C 1
ATOM 4584 O O . PRO B 1 133 ? 13.75 -59.469 -41.094 1 91.5 133 PRO B O 1
ATOM 4587 N N . SER B 1 134 ? 14.961 -59.125 -39.219 1 92.12 134 SER B N 1
ATOM 4588 C CA . SER B 1 134 ? 15.242 -60.562 -39.094 1 92.12 134 SER B CA 1
ATOM 4589 C C . SER B 1 134 ? 13.953 -61.375 -38.938 1 92.12 134 SER B C 1
ATOM 4591 O O . SER B 1 134 ? 13.82 -62.469 -39.5 1 92.12 134 SER B O 1
ATOM 4593 N N . MET B 1 135 ? 13.047 -60.844 -38.219 1 91.75 135 MET B N 1
ATOM 4594 C CA . MET B 1 135 ? 11.773 -61.531 -38 1 91.75 135 MET B CA 1
ATOM 4595 C C . MET B 1 135 ? 10.922 -61.5 -39.281 1 91.75 135 MET B C 1
ATOM 4597 O O . MET B 1 135 ? 10.234 -62.469 -39.594 1 91.75 135 MET B O 1
ATOM 4601 N N . ASN B 1 136 ? 10.969 -60.438 -39.969 1 93 136 ASN B N 1
ATOM 4602 C CA . ASN B 1 136 ? 10.219 -60.344 -41.219 1 93 136 ASN B CA 1
ATOM 4603 C C . ASN B 1 136 ? 10.758 -61.344 -42.25 1 93 136 ASN B C 1
ATOM 4605 O O . ASN B 1 136 ? 9.984 -62 -42.938 1 93 136 ASN B O 1
ATOM 4609 N N . VAL B 1 137 ? 12.031 -61.375 -42.281 1 93.25 137 VAL B N 1
ATOM 4610 C CA . VAL B 1 137 ? 12.648 -62.312 -43.219 1 93.25 137 VAL B CA 1
ATOM 4611 C C . VAL B 1 137 ? 12.227 -63.75 -42.875 1 93.25 137 VAL B C 1
ATOM 4613 O O . VAL B 1 137 ? 11.859 -64.5 -43.75 1 93.25 137 VAL B O 1
ATOM 4616 N N . LYS B 1 138 ? 12.289 -64.062 -41.625 1 93.44 138 LYS B N 1
ATOM 4617 C CA . LYS B 1 138 ? 11.898 -65.438 -41.188 1 93.44 138 LYS B CA 1
ATOM 4618 C C . LYS B 1 138 ? 10.43 -65.688 -41.531 1 93.44 138 LYS B C 1
ATOM 4620 O O . LYS B 1 138 ? 10.078 -66.812 -41.906 1 93.44 138 LYS B O 1
ATOM 4625 N N . LEU B 1 139 ? 9.656 -64.688 -41.312 1 94.31 139 LEU B N 1
ATOM 4626 C CA . LEU B 1 139 ? 8.234 -64.812 -41.656 1 94.31 139 LEU B CA 1
ATOM 4627 C C . LEU B 1 139 ? 8.047 -65.125 -43.125 1 94.31 139 LEU B C 1
ATOM 4629 O O . LEU B 1 139 ? 7.379 -66.062 -43.5 1 94.31 139 LEU B O 1
ATOM 4633 N N . ILE B 1 140 ? 8.633 -64.375 -43.969 1 93.44 140 ILE B N 1
ATOM 4634 C CA . ILE B 1 140 ? 8.492 -64.5 -45.438 1 93.44 140 ILE B CA 1
ATOM 4635 C C . ILE B 1 140 ? 9.141 -65.812 -45.875 1 93.44 140 ILE B C 1
ATOM 4637 O O . ILE B 1 140 ? 8.555 -66.562 -46.688 1 93.44 140 ILE B O 1
ATOM 4641 N N . GLU B 1 141 ? 10.289 -66.062 -45.312 1 94.25 141 GLU B N 1
ATOM 4642 C CA . GLU B 1 141 ? 10.984 -67.312 -45.688 1 94.25 141 GLU B CA 1
ATOM 4643 C C . GLU B 1 141 ? 10.164 -68.562 -45.344 1 94.25 141 GLU B C 1
ATOM 4645 O O . GLU B 1 141 ? 10.109 -69.5 -46.125 1 94.25 141 GLU B O 1
ATOM 4650 N N . ASN B 1 142 ? 9.633 -68.5 -44.188 1 94.81 142 ASN B N 1
ATOM 4651 C CA . ASN B 1 142 ? 8.812 -69.625 -43.781 1 94.81 142 ASN B CA 1
ATOM 4652 C C . ASN B 1 142 ? 7.605 -69.812 -44.688 1 94.81 142 ASN B C 1
ATOM 4654 O O . ASN B 1 142 ? 7.27 -70.938 -45.094 1 94.81 142 ASN B O 1
ATOM 4658 N N . VAL B 1 143 ? 6.984 -68.75 -45.094 1 94 143 VAL B N 1
ATOM 4659 C CA . VAL B 1 143 ? 5.836 -68.812 -46 1 94 143 VAL B CA 1
ATOM 4660 C C . VAL B 1 143 ? 6.277 -69.312 -47.375 1 94 143 VAL B C 1
ATOM 4662 O O . VAL B 1 143 ? 5.617 -70.188 -47.969 1 94 143 VAL B O 1
ATOM 4665 N N . GLN B 1 144 ? 7.367 -68.875 -47.812 1 93 144 GLN B N 1
ATOM 4666 C CA . GLN B 1 144 ? 7.895 -69.312 -49.125 1 93 144 GLN B CA 1
ATOM 4667 C C . GLN B 1 144 ? 8.305 -70.75 -49.094 1 93 144 GLN B C 1
ATOM 4669 O O . GLN B 1 144 ? 8.055 -71.5 -50.062 1 93 144 GLN B O 1
ATOM 4674 N N . THR B 1 145 ? 8.961 -71.125 -48 1 94.81 145 THR B N 1
ATOM 4675 C CA . THR B 1 145 ? 9.367 -72.5 -47.875 1 94.81 145 THR B CA 1
ATOM 4676 C C . THR B 1 145 ? 8.156 -73.438 -47.906 1 94.81 145 THR B C 1
ATOM 4678 O O . THR B 1 145 ? 8.188 -74.5 -48.562 1 94.81 145 THR B O 1
ATOM 4681 N N . ILE B 1 146 ? 7.129 -73 -47.25 1 94.62 146 ILE B N 1
ATOM 4682 C CA . ILE B 1 146 ? 5.895 -73.812 -47.312 1 94.62 146 ILE B CA 1
ATOM 4683 C C . ILE B 1 146 ? 5.383 -73.875 -48.75 1 94.62 146 ILE B C 1
ATOM 4685 O O . ILE B 1 146 ? 4.992 -74.938 -49.219 1 94.62 146 ILE B O 1
ATOM 4689 N N . GLY B 1 147 ? 5.457 -72.75 -49.438 1 92.56 147 GLY B N 1
ATOM 4690 C CA . GLY B 1 147 ? 5.02 -72.75 -50.844 1 92.56 147 GLY B CA 1
ATOM 4691 C C . GLY B 1 147 ? 5.844 -73.625 -51.75 1 92.56 147 GLY B C 1
ATOM 4692 O O . GLY B 1 147 ? 5.289 -74.375 -52.562 1 92.56 147 GLY B O 1
ATOM 4693 N N . GLU B 1 148 ? 7.094 -73.562 -51.562 1 93.69 148 GLU B N 1
ATOM 4694 C CA . GLU B 1 148 ? 7.984 -74.375 -52.375 1 93.69 148 GLU B CA 1
ATOM 4695 C C . GLU B 1 148 ? 7.762 -75.875 -52.094 1 93.69 148 GLU B C 1
ATOM 4697 O O . GLU B 1 148 ? 7.711 -76.688 -53.031 1 93.69 148 GLU B O 1
ATOM 4702 N N . ASN B 1 149 ? 7.66 -76.125 -50.875 1 94.25 149 ASN B N 1
ATOM 4703 C CA . ASN B 1 149 ? 7.453 -77.562 -50.5 1 94.25 149 ASN B CA 1
ATOM 4704 C C . ASN B 1 149 ? 6.086 -78 -50.969 1 94.25 149 ASN B C 1
ATOM 4706 O O . ASN B 1 149 ? 5.922 -79.188 -51.281 1 94.25 149 ASN B O 1
ATOM 4710 N N . LEU B 1 150 ? 5.168 -77.188 -51.094 1 93.88 150 LEU B N 1
ATOM 4711 C CA . LEU B 1 150 ? 3.863 -77.562 -51.625 1 93.88 150 LEU B CA 1
ATOM 4712 C C . LEU B 1 150 ? 3.971 -77.875 -53.125 1 93.88 150 LEU B C 1
ATOM 4714 O O . LEU B 1 150 ? 3.314 -78.812 -53.594 1 93.88 150 LEU B O 1
ATOM 4718 N N . ASP B 1 151 ? 4.809 -77.188 -53.812 1 91.81 151 ASP B N 1
ATOM 4719 C CA . ASP B 1 151 ? 5.043 -77.438 -55.219 1 91.81 151 ASP B CA 1
ATOM 4720 C C . ASP B 1 151 ? 5.727 -78.812 -55.375 1 91.81 151 ASP B C 1
ATOM 4722 O O . ASP B 1 151 ? 5.359 -79.562 -56.281 1 91.81 151 ASP B O 1
ATOM 4726 N N . ILE B 1 152 ? 6.691 -79 -54.531 1 93.12 152 ILE B N 1
ATOM 4727 C CA . ILE B 1 152 ? 7.383 -80.312 -54.594 1 93.12 152 ILE B CA 1
ATOM 4728 C C . ILE B 1 152 ? 6.402 -81.438 -54.25 1 93.12 152 ILE B C 1
ATOM 4730 O O . ILE B 1 152 ? 6.387 -82.438 -54.938 1 93.12 152 ILE B O 1
ATOM 4734 N N . ALA B 1 153 ? 5.605 -81.188 -53.281 1 92.62 153 ALA B N 1
ATOM 4735 C CA . ALA B 1 153 ? 4.598 -82.188 -52.906 1 92.62 153 ALA B CA 1
ATOM 4736 C C . ALA B 1 153 ? 3.635 -82.438 -54.062 1 92.62 153 ALA B C 1
ATOM 4738 O O . ALA B 1 153 ? 3.258 -83.562 -54.312 1 92.62 153 ALA B O 1
ATOM 4739 N N . ARG B 1 154 ? 3.311 -81.438 -54.719 1 89.69 154 ARG B N 1
ATOM 4740 C CA . ARG B 1 154 ? 2.424 -81.562 -55.875 1 89.69 154 ARG B CA 1
ATOM 4741 C C . ARG B 1 154 ? 3.047 -82.5 -56.969 1 89.69 154 ARG B C 1
ATOM 4743 O O . ARG B 1 154 ? 2.385 -83.375 -57.5 1 89.69 154 ARG B O 1
ATOM 4750 N N . SER B 1 155 ? 4.262 -82.25 -57.25 1 91.19 155 SER B N 1
ATOM 4751 C CA . SER B 1 155 ? 4.969 -83.062 -58.25 1 91.19 155 SER B CA 1
ATOM 4752 C C . SER B 1 155 ? 5.086 -84.5 -57.812 1 91.19 155 SER B C 1
ATOM 4754 O O . SER B 1 155 ? 4.898 -85.438 -58.594 1 91.19 155 SER B O 1
ATOM 4756 N N . GLN B 1 156 ? 5.387 -84.625 -56.594 1 90.38 156 GLN B N 1
ATOM 4757 C CA . GLN B 1 156 ? 5.527 -86 -56.031 1 90.38 156 GLN B CA 1
ATOM 4758 C C . GLN B 1 156 ? 4.188 -86.688 -56.031 1 90.38 156 GLN B C 1
ATOM 4760 O O . GLN B 1 156 ? 4.133 -87.938 -56.281 1 90.38 156 GLN B O 1
ATOM 4765 N N . LEU B 1 157 ? 3.186 -86 -55.844 1 87.94 157 LEU B N 1
ATOM 4766 C CA . LEU B 1 157 ? 1.843 -86.562 -55.844 1 87.94 157 LEU B CA 1
ATOM 4767 C C . LEU B 1 157 ? 1.445 -87 -57.25 1 87.94 157 LEU B C 1
ATOM 4769 O O . LEU B 1 157 ? 0.763 -88 -57.438 1 87.94 157 LEU B O 1
ATOM 4773 N N . GLN B 1 158 ? 1.879 -86.312 -58.281 1 86.06 158 GLN B N 1
ATOM 4774 C CA . GLN B 1 158 ? 1.612 -86.625 -59.656 1 86.06 158 GLN B CA 1
ATOM 4775 C C . GLN B 1 158 ? 2.324 -87.938 -60.031 1 86.06 158 GLN B C 1
ATOM 4777 O O . GLN B 1 158 ? 1.746 -88.812 -60.688 1 86.06 158 GLN B O 1
ATOM 4782 N N . VAL B 1 159 ? 3.527 -88.062 -59.531 1 86.44 159 VAL B N 1
ATOM 4783 C CA . VAL B 1 159 ? 4.305 -89.25 -59.781 1 86.44 159 VAL B CA 1
ATOM 4784 C C . VAL B 1 159 ? 3.664 -90.438 -59.094 1 86.44 159 VAL B C 1
ATOM 4786 O O . VAL B 1 159 ? 3.521 -91.5 -59.656 1 86.44 159 VAL B O 1
ATOM 4789 N N . LEU B 1 160 ? 3.395 -90.188 -57.906 1 86.31 160 LEU B N 1
ATOM 4790 C CA . LEU B 1 160 ? 2.748 -91.25 -57.156 1 86.31 160 LEU B CA 1
ATOM 4791 C C . LEU B 1 160 ? 1.397 -91.625 -57.75 1 86.31 160 LEU B C 1
ATOM 4793 O O . LEU B 1 160 ? 1.024 -92.75 -57.781 1 86.31 160 LEU B O 1
ATOM 4797 N N . GLY B 1 161 ? 0.621 -90.688 -58.156 1 82.25 161 GLY B N 1
ATOM 4798 C CA . GLY B 1 161 ? -0.644 -90.938 -58.812 1 82.25 161 GLY B CA 1
ATOM 4799 C C . GLY B 1 161 ? -0.496 -91.75 -60.062 1 82.25 161 GLY B C 1
ATOM 4800 O O . GLY B 1 161 ? -1.291 -92.688 -60.312 1 82.25 161 GLY B O 1
ATOM 4801 N N . ALA B 1 162 ? 0.507 -91.5 -60.812 1 84.31 162 ALA B N 1
ATOM 4802 C CA . ALA B 1 162 ? 0.776 -92.25 -62.031 1 84.31 162 ALA B CA 1
ATOM 4803 C C . ALA B 1 162 ? 1.133 -93.688 -61.688 1 84.31 162 ALA B C 1
ATOM 4805 O O . ALA B 1 162 ? 0.732 -94.625 -62.375 1 84.31 162 ALA B O 1
ATOM 4806 N N . ALA B 1 163 ? 1.896 -93.812 -60.688 1 85.56 163 ALA B N 1
ATOM 4807 C CA . ALA B 1 163 ? 2.254 -95.125 -60.25 1 85.56 163 ALA B CA 1
ATOM 4808 C C . ALA B 1 163 ? 1.021 -95.938 -59.781 1 85.56 163 ALA B C 1
ATOM 4810 O O . ALA B 1 163 ? 0.894 -97.125 -60.031 1 85.56 163 ALA B O 1
ATOM 4811 N N . VAL B 1 164 ? 0.186 -95.312 -59.125 1 84.88 164 VAL B N 1
ATOM 4812 C CA . VAL B 1 164 ? -1.056 -95.875 -58.688 1 84.88 164 VAL B CA 1
ATOM 4813 C C . VAL B 1 164 ? -1.898 -96.312 -59.875 1 84.88 164 VAL B C 1
ATOM 4815 O O . VAL B 1 164 ? -2.48 -97.375 -59.906 1 84.88 164 VAL B O 1
ATOM 4818 N N . ASP B 1 165 ? -1.944 -95.5 -60.875 1 81.5 165 ASP B N 1
ATOM 4819 C CA . ASP B 1 165 ? -2.666 -95.812 -62.094 1 81.5 165 ASP B CA 1
ATOM 4820 C C . ASP B 1 165 ? -2.035 -97.062 -62.781 1 81.5 165 ASP B C 1
ATOM 4822 O O . ASP B 1 165 ? -2.742 -97.875 -63.344 1 81.5 165 ASP B O 1
ATOM 4826 N N . GLN B 1 166 ? -0.793 -97.125 -62.656 1 83.44 166 GLN B N 1
ATOM 4827 C CA . GLN B 1 166 ? -0.106 -98.25 -63.25 1 83.44 166 GLN B CA 1
ATOM 4828 C C . GLN B 1 166 ? -0.469 -99.562 -62.5 1 83.44 166 GLN B C 1
ATOM 4830 O O . GLN B 1 166 ? -0.625 -100.562 -63.125 1 83.44 166 GLN B O 1
ATOM 4835 N N . VAL B 1 167 ? -0.577 -99.438 -61.281 1 84.12 167 VAL B N 1
ATOM 4836 C CA . VAL B 1 167 ? -0.976 -100.625 -60.5 1 84.12 167 VAL B CA 1
ATOM 4837 C C . VAL B 1 167 ? -2.414 -101 -60.844 1 84.12 167 VAL B C 1
ATOM 4839 O O . VAL B 1 167 ? -2.725 -102.188 -61 1 84.12 167 VAL B O 1
ATOM 4842 N N . ARG B 1 168 ? -3.271 -100.125 -61 1 78.19 168 ARG B N 1
ATOM 4843 C CA . ARG B 1 168 ? -4.684 -100.312 -61.281 1 78.19 168 ARG B CA 1
ATOM 4844 C C . ARG B 1 168 ? -4.863 -101 -62.656 1 78.19 168 ARG B C 1
ATOM 4846 O O . ARG B 1 168 ? -5.766 -101.812 -62.844 1 78.19 168 ARG B O 1
ATOM 4853 N N . ASN B 1 169 ? -3.988 -100.625 -63.5 1 78.44 169 ASN B N 1
ATOM 4854 C CA . ASN B 1 169 ? -4.145 -101.062 -64.875 1 78.44 169 ASN B CA 1
ATOM 4855 C C . ASN B 1 169 ? -3.211 -102.25 -65.188 1 78.44 169 ASN B C 1
ATOM 4857 O O . ASN B 1 169 ? -3.074 -102.625 -66.312 1 78.44 169 ASN B O 1
ATOM 4861 N N . SER B 1 170 ? -2.576 -102.75 -64.188 1 77.69 170 SER B N 1
ATOM 4862 C CA . SER B 1 170 ? -1.624 -103.812 -64.375 1 77.69 170 SER B CA 1
ATOM 4863 C C . SER B 1 170 ? -2.338 -105.125 -64.688 1 77.69 170 SER B C 1
ATOM 4865 O O . SER B 1 170 ? -3.367 -105.438 -64.062 1 77.69 170 SER B O 1
ATOM 4867 N N . VAL B 1 171 ? -1.955 -105.75 -65.75 1 73.06 171 VAL B N 1
ATOM 4868 C CA . VAL B 1 171 ? -2.529 -107 -66.188 1 73.06 171 VAL B CA 1
ATOM 4869 C C . VAL B 1 171 ? -2.162 -108.125 -65.188 1 73.06 171 VAL B C 1
ATOM 4871 O O . VAL B 1 171 ? -2.963 -109 -64.938 1 73.06 171 VAL B O 1
ATOM 4874 N N . ASP B 1 172 ? -0.998 -108.125 -64.688 1 71.88 172 ASP B N 1
ATOM 4875 C CA . ASP B 1 172 ? -0.558 -109.125 -63.688 1 71.88 172 ASP B CA 1
ATOM 4876 C C . ASP B 1 172 ? -1.026 -108.75 -62.281 1 71.88 172 ASP B C 1
ATOM 4878 O O . ASP B 1 172 ? -1.119 -107.562 -61.938 1 71.88 172 ASP B O 1
ATOM 4882 N N . PRO B 1 173 ? -1.523 -109.688 -61.562 1 77 173 PRO B N 1
ATOM 4883 C CA . PRO B 1 173 ? -2.029 -109.438 -60.188 1 77 173 PRO B CA 1
ATOM 4884 C C . PRO B 1 173 ? -0.986 -108.812 -59.281 1 77 173 PRO B C 1
ATOM 4886 O O . PRO B 1 173 ? 0.132 -109.312 -59.188 1 77 173 PRO B O 1
ATOM 4889 N N . VAL B 1 174 ? -1.155 -107.562 -58.969 1 77.06 174 VAL B N 1
ATOM 4890 C CA . VAL B 1 174 ? -0.284 -106.812 -58.062 1 77.06 174 VAL B CA 1
ATOM 4891 C C . VAL B 1 174 ? -0.745 -107.062 -56.625 1 77.06 174 VAL B C 1
ATOM 4893 O O . VAL B 1 174 ? -1.916 -106.875 -56.281 1 77.06 174 VAL B O 1
ATOM 4896 N N . THR B 1 175 ? 0.187 -107.75 -55.812 1 77.75 175 THR B N 1
ATOM 4897 C CA . THR B 1 175 ? -0.116 -108.062 -54.406 1 77.75 175 THR B CA 1
ATOM 4898 C C . THR B 1 175 ? 0.679 -107.125 -53.5 1 77.75 175 THR B C 1
ATOM 4900 O O . THR B 1 175 ? 1.479 -106.312 -53.969 1 77.75 175 THR B O 1
ATOM 4903 N N . SER B 1 176 ? 0.413 -107.25 -52.219 1 74.75 176 SER B N 1
ATOM 4904 C CA . SER B 1 176 ? 1.095 -106.438 -51.219 1 74.75 176 SER B CA 1
ATOM 4905 C C . SER B 1 176 ? 2.592 -106.75 -51.219 1 74.75 176 SER B C 1
ATOM 4907 O O . SER B 1 176 ? 3.385 -105.875 -50.781 1 74.75 176 SER B O 1
ATOM 4909 N N . ASP B 1 177 ? 2.902 -107.938 -51.906 1 72.12 177 ASP B N 1
ATOM 4910 C CA . ASP B 1 177 ? 4.297 -108.375 -51.875 1 72.12 177 ASP B CA 1
ATOM 4911 C C . ASP B 1 177 ? 5.098 -107.688 -53 1 72.12 177 ASP B C 1
ATOM 4913 O O . ASP B 1 177 ? 6.309 -107.5 -52.875 1 72.12 177 ASP B O 1
ATOM 4917 N N . ASN B 1 178 ? 4.406 -107.312 -54.062 1 79.06 178 ASN B N 1
ATOM 4918 C CA . ASN B 1 178 ? 5.168 -106.812 -55.219 1 79.06 178 ASN B CA 1
ATOM 4919 C C . ASN B 1 178 ? 4.801 -105.375 -55.531 1 79.06 178 ASN B C 1
ATOM 4921 O O . ASN B 1 178 ? 5.324 -104.812 -56.5 1 79.06 178 ASN B O 1
ATOM 4925 N N . VAL B 1 179 ? 3.922 -104.812 -54.781 1 81.56 179 VAL B N 1
ATOM 4926 C CA . VAL B 1 179 ? 3.449 -103.438 -55.062 1 81.56 179 VAL B CA 1
ATOM 4927 C C . VAL B 1 179 ? 4.602 -102.438 -54.906 1 81.56 179 VAL B C 1
ATOM 4929 O O . VAL B 1 179 ? 4.621 -101.438 -55.562 1 81.56 179 VAL B O 1
ATOM 4932 N N . THR B 1 180 ? 5.645 -102.812 -54.125 1 81.62 180 THR B N 1
ATOM 4933 C CA . THR B 1 180 ? 6.766 -101.938 -53.875 1 81.62 180 THR B CA 1
ATOM 4934 C C . THR B 1 180 ? 7.668 -101.812 -55.094 1 81.62 180 THR B C 1
ATOM 4936 O O . THR B 1 180 ? 8.5 -100.875 -55.156 1 81.62 180 THR B O 1
ATOM 4939 N N . MET B 1 181 ? 7.41 -102.688 -56 1 80 181 MET B N 1
ATOM 4940 C CA . MET B 1 181 ? 8.18 -102.562 -57.25 1 80 181 MET B CA 1
ATOM 4941 C C . MET B 1 181 ? 7.668 -101.375 -58.094 1 80 181 MET B C 1
ATOM 4943 O O . MET B 1 181 ? 8.422 -100.812 -58.875 1 80 181 MET B O 1
ATOM 4947 N N . ILE B 1 182 ? 6.418 -100.938 -57.875 1 81.06 182 ILE B N 1
ATOM 4948 C CA . ILE B 1 182 ? 5.812 -99.812 -58.625 1 81.06 182 ILE B CA 1
ATOM 4949 C C . ILE B 1 182 ? 5.762 -98.562 -57.781 1 81.06 182 ILE B C 1
ATOM 4951 O O . ILE B 1 182 ? 6.215 -97.5 -58.219 1 81.06 182 ILE B O 1
ATOM 4955 N N . ILE B 1 183 ? 5.25 -98.812 -56.625 1 85.06 183 ILE B N 1
ATOM 4956 C CA . ILE B 1 183 ? 5.262 -97.75 -55.625 1 85.06 183 ILE B CA 1
ATOM 4957 C C . ILE B 1 183 ? 6.453 -97.938 -54.688 1 85.06 183 ILE B C 1
ATOM 4959 O O . ILE B 1 183 ? 6.352 -98.562 -53.656 1 85.06 183 ILE B O 1
ATOM 4963 N N . THR B 1 184 ? 7.566 -97.312 -55.094 1 83.44 184 THR B N 1
ATOM 4964 C CA . THR B 1 184 ? 8.844 -97.562 -54.406 1 83.44 184 THR B CA 1
ATOM 4965 C C . THR B 1 184 ? 8.859 -96.875 -53.031 1 83.44 184 THR B C 1
ATOM 4967 O O . THR B 1 184 ? 8.125 -95.875 -52.812 1 83.44 184 THR B O 1
ATOM 4970 N N . LYS B 1 185 ? 9.742 -97.438 -52.219 1 84.38 185 LYS B N 1
ATOM 4971 C CA . LYS B 1 185 ? 9.961 -96.812 -50.906 1 84.38 185 LYS B CA 1
ATOM 4972 C C . LYS B 1 185 ? 10.523 -95.375 -51.031 1 84.38 185 LYS B C 1
ATOM 4974 O O . LYS B 1 185 ? 10.203 -94.5 -50.219 1 84.38 185 LYS B O 1
ATOM 4979 N N . GLU B 1 186 ? 11.266 -95.062 -52 1 82.38 186 GLU B N 1
ATOM 4980 C CA . GLU B 1 186 ? 11.875 -93.75 -52.219 1 82.38 186 GLU B CA 1
ATOM 4981 C C . GLU B 1 186 ? 10.812 -92.75 -52.562 1 82.38 186 GLU B C 1
ATOM 4983 O O . GLU B 1 186 ? 10.914 -91.562 -52.125 1 82.38 186 GLU B O 1
ATOM 4988 N N . ALA B 1 187 ? 9.812 -93.188 -53.25 1 83.44 187 ALA B N 1
ATOM 4989 C CA . ALA B 1 187 ? 8.742 -92.25 -53.594 1 83.44 187 ALA B CA 1
ATOM 4990 C C . ALA B 1 187 ? 7.91 -91.875 -52.375 1 83.44 187 ALA B C 1
ATOM 4992 O O . ALA B 1 187 ? 7.57 -90.688 -52.188 1 83.44 187 ALA B O 1
ATOM 4993 N N . VAL B 1 188 ? 7.68 -92.875 -51.562 1 84.75 188 VAL B N 1
ATOM 4994 C CA . VAL B 1 188 ? 6.906 -92.625 -50.344 1 84.75 188 VAL B CA 1
ATOM 4995 C C . VAL B 1 188 ? 7.727 -91.75 -49.375 1 84.75 188 VAL B C 1
ATOM 4997 O O . VAL B 1 188 ? 7.215 -90.812 -48.812 1 84.75 188 VAL B O 1
ATOM 5000 N N . ASN B 1 189 ? 8.961 -92.062 -49.219 1 88.31 189 ASN B N 1
ATOM 5001 C CA . ASN B 1 189 ? 9.836 -91.312 -48.344 1 88.31 189 ASN B CA 1
ATOM 5002 C C . ASN B 1 189 ? 10.016 -89.875 -48.812 1 88.31 189 ASN B C 1
ATOM 5004 O O . ASN B 1 189 ? 10.117 -88.938 -48 1 88.31 189 ASN B O 1
ATOM 5008 N N . GLY B 1 190 ? 10.102 -89.688 -50.094 1 87.81 190 GLY B N 1
ATOM 5009 C CA . GLY B 1 190 ? 10.195 -88.312 -50.656 1 87.81 190 GLY B CA 1
ATOM 5010 C C . GLY B 1 190 ? 9 -87.438 -50.344 1 87.81 190 GLY B C 1
ATOM 5011 O O . GLY B 1 190 ? 9.148 -86.312 -49.906 1 87.81 190 GLY B O 1
ATOM 5012 N N . LEU B 1 191 ? 7.875 -88 -50.406 1 89.06 191 LEU B N 1
ATOM 5013 C CA . LEU B 1 191 ? 6.648 -87.312 -50.094 1 89.06 191 LEU B CA 1
ATOM 5014 C C . LEU B 1 191 ? 6.547 -87 -48.625 1 89.06 191 LEU B C 1
ATOM 5016 O O . LEU B 1 191 ? 6.227 -85.875 -48.219 1 89.06 191 LEU B O 1
ATOM 5020 N N . THR B 1 192 ? 6.828 -87.875 -47.781 1 91.06 192 THR B N 1
ATOM 5021 C CA . THR B 1 192 ? 6.715 -87.688 -46.344 1 91.06 192 THR B CA 1
ATOM 5022 C C . THR B 1 192 ? 7.754 -86.75 -45.844 1 91.06 192 THR B C 1
ATOM 5024 O O . THR B 1 192 ? 7.492 -85.938 -44.906 1 91.06 192 THR B O 1
ATOM 5027 N N . ALA B 1 193 ? 8.906 -86.75 -46.469 1 92.12 193 ALA B N 1
ATOM 5028 C CA . ALA B 1 193 ? 9.93 -85.75 -46.094 1 92.12 193 ALA B CA 1
ATOM 5029 C C . ALA B 1 193 ? 9.477 -84.312 -46.438 1 92.12 193 ALA B C 1
ATOM 5031 O O . ALA B 1 193 ? 9.719 -83.375 -45.656 1 92.12 193 ALA B O 1
ATOM 5032 N N . THR B 1 194 ? 8.867 -84.188 -47.5 1 93.62 194 THR B N 1
ATOM 5033 C CA . THR B 1 194 ? 8.367 -82.875 -47.938 1 93.62 194 THR B CA 1
ATOM 5034 C C . THR B 1 194 ? 7.262 -82.375 -47.031 1 93.62 194 THR B C 1
ATOM 5036 O O . THR B 1 194 ? 7.238 -81.25 -46.625 1 93.62 194 THR B O 1
ATOM 5039 N N . ILE B 1 195 ? 6.418 -83.25 -46.625 1 92.12 195 ILE B N 1
ATOM 5040 C CA . ILE B 1 195 ? 5.336 -82.938 -45.719 1 92.12 195 ILE B CA 1
ATOM 5041 C C . ILE B 1 195 ? 5.918 -82.5 -44.375 1 92.12 195 ILE B C 1
ATOM 5043 O O . ILE B 1 195 ? 5.457 -81.562 -43.719 1 92.12 195 ILE B O 1
ATOM 5047 N N . LYS B 1 196 ? 6.859 -83.25 -43.969 1 92.81 196 LYS B N 1
ATOM 5048 C CA . LYS B 1 196 ? 7.531 -82.875 -42.719 1 92.81 196 LYS B CA 1
ATOM 5049 C C . LYS B 1 196 ? 8.148 -81.5 -42.781 1 92.81 196 LYS B C 1
ATOM 5051 O O . LYS B 1 196 ? 8.109 -80.75 -41.812 1 92.81 196 LYS B O 1
ATOM 5056 N N . SER B 1 197 ? 8.719 -81.125 -43.875 1 93.25 197 SER B N 1
ATOM 5057 C CA . SER B 1 197 ? 9.312 -79.812 -44.062 1 93.25 197 SER B CA 1
ATOM 5058 C C . SER B 1 197 ? 8.25 -78.75 -43.969 1 93.25 197 SER B C 1
ATOM 5060 O O . SER B 1 197 ? 8.492 -77.688 -43.406 1 93.25 197 SER B O 1
ATOM 5062 N N . ILE B 1 198 ? 7.152 -78.938 -44.5 1 93.19 198 ILE B N 1
ATOM 5063 C CA . ILE B 1 198 ? 6.043 -78 -44.438 1 93.19 198 ILE B CA 1
ATOM 5064 C C . ILE B 1 198 ? 5.621 -77.812 -43 1 93.19 198 ILE B C 1
ATOM 5066 O O . ILE B 1 198 ? 5.508 -76.688 -42.531 1 93.19 198 ILE B O 1
ATOM 5070 N N . THR B 1 199 ? 5.5 -78.938 -42.281 1 93.06 199 THR B N 1
ATOM 5071 C CA . THR B 1 199 ? 5.031 -78.875 -40.906 1 93.06 199 THR B CA 1
ATOM 5072 C C . THR B 1 199 ? 6.074 -78.188 -40 1 93.06 199 THR B C 1
ATOM 5074 O O . THR B 1 199 ? 5.727 -77.438 -39.062 1 93.06 199 THR B O 1
ATOM 5077 N N . THR B 1 200 ? 7.316 -78.375 -40.281 1 92.94 200 THR B N 1
ATOM 5078 C CA . THR B 1 200 ? 8.383 -77.75 -39.562 1 92.94 200 THR B CA 1
ATOM 5079 C C . THR B 1 200 ? 8.336 -76.25 -39.781 1 92.94 200 THR B C 1
ATOM 5081 O O . THR B 1 200 ? 8.516 -75.438 -38.844 1 92.94 200 THR B O 1
ATOM 5084 N N . SER B 1 201 ? 8.086 -75.812 -40.969 1 94 201 SER B N 1
ATOM 5085 C CA . SER B 1 201 ? 7.984 -74.375 -41.312 1 94 201 SER B CA 1
ATOM 5086 C C . SER B 1 201 ? 6.766 -73.75 -40.656 1 94 201 SER B C 1
ATOM 5088 O O . SER B 1 201 ? 6.805 -72.562 -40.25 1 94 201 SER B O 1
ATOM 5090 N N . ILE B 1 202 ? 5.727 -74.5 -40.5 1 93.88 202 ILE B N 1
ATOM 5091 C CA . ILE B 1 202 ? 4.52 -74 -39.812 1 93.88 202 ILE B CA 1
ATOM 5092 C C . ILE B 1 202 ? 4.82 -73.75 -38.344 1 93.88 202 ILE B C 1
ATOM 5094 O O . ILE B 1 202 ? 4.41 -72.688 -37.812 1 93.88 202 ILE B O 1
ATOM 5098 N N . LYS B 1 203 ? 5.516 -74.688 -37.781 1 93.25 203 LYS B N 1
ATOM 5099 C CA . LYS B 1 203 ? 5.895 -74.5 -36.375 1 93.25 203 LYS B CA 1
ATOM 5100 C C . LYS B 1 203 ? 6.785 -73.25 -36.219 1 93.25 203 LYS B C 1
ATOM 5102 O O . LYS B 1 203 ? 6.617 -72.5 -35.25 1 93.25 203 LYS B O 1
ATOM 5107 N N . SER B 1 204 ? 7.641 -73.062 -37.156 1 94.06 204 SER B N 1
ATOM 5108 C CA . SER B 1 204 ? 8.523 -71.875 -37.094 1 94.06 204 SER B CA 1
ATOM 5109 C C . SER B 1 204 ? 7.738 -70.625 -37.281 1 94.06 204 SER B C 1
ATOM 5111 O O . SER B 1 204 ? 8.016 -69.625 -36.594 1 94.06 204 SER B O 1
ATOM 5113 N N . LEU B 1 205 ? 6.875 -70.625 -38.125 1 94.38 205 LEU B N 1
ATOM 5114 C CA . LEU B 1 205 ? 6.02 -69.438 -38.344 1 94.38 205 LEU B CA 1
ATOM 5115 C C . LEU B 1 205 ? 5.223 -69.125 -37.094 1 94.38 205 LEU B C 1
ATOM 5117 O O . LEU B 1 205 ? 5.066 -67.938 -36.75 1 94.38 205 LEU B O 1
ATOM 5121 N N . ALA B 1 206 ? 4.727 -70.062 -36.438 1 94.69 206 ALA B N 1
ATOM 5122 C CA . ALA B 1 206 ? 4.008 -69.875 -35.188 1 94.69 206 ALA B CA 1
ATOM 5123 C C . ALA B 1 206 ? 4.914 -69.25 -34.125 1 94.69 206 ALA B C 1
ATOM 5125 O O . ALA B 1 206 ? 4.516 -68.25 -33.469 1 94.69 206 ALA B O 1
ATOM 5126 N N . ASP B 1 207 ? 6.086 -69.688 -34.031 1 93.25 207 ASP B N 1
ATOM 5127 C CA . ASP B 1 207 ? 7.039 -69.188 -33.062 1 93.25 207 ASP B CA 1
ATOM 5128 C C . ASP B 1 207 ? 7.406 -67.75 -33.344 1 93.25 207 ASP B C 1
ATOM 5130 O O . ASP B 1 207 ? 7.445 -66.875 -32.438 1 93.25 207 ASP B O 1
ATOM 5134 N N . VAL B 1 208 ? 7.719 -67.438 -34.562 1 92.5 208 VAL B N 1
ATOM 5135 C CA . VAL B 1 208 ? 8.086 -66.062 -34.969 1 92.5 208 VAL B CA 1
ATOM 5136 C C . VAL B 1 208 ? 6.926 -65.125 -34.688 1 92.5 208 VAL B C 1
ATOM 5138 O O . VAL B 1 208 ? 7.125 -64 -34.188 1 92.5 208 VAL B O 1
ATOM 5141 N N . SER B 1 209 ? 5.785 -65.562 -35.031 1 93 209 SER B N 1
ATOM 5142 C CA . SER B 1 209 ? 4.605 -64.688 -34.812 1 93 209 SER B CA 1
ATOM 5143 C C . SER B 1 209 ? 4.391 -64.438 -33.344 1 93 209 SER B C 1
ATOM 5145 O O . SER B 1 209 ? 4.102 -63.312 -32.938 1 93 209 SER B O 1
ATOM 5147 N N . ASN B 1 210 ? 4.512 -65.438 -32.531 1 92.19 210 ASN B N 1
ATOM 5148 C CA . ASN B 1 210 ? 4.367 -65.25 -31.078 1 92.19 210 ASN B CA 1
ATOM 5149 C C . ASN B 1 210 ? 5.422 -64.312 -30.516 1 92.19 210 ASN B C 1
ATOM 5151 O O . ASN B 1 210 ? 5.133 -63.5 -29.609 1 92.19 210 ASN B O 1
ATOM 5155 N N . THR B 1 211 ? 6.582 -64.375 -31.016 1 89.31 211 THR B N 1
ATOM 5156 C CA . THR B 1 211 ? 7.66 -63.5 -30.562 1 89.31 211 THR B CA 1
ATOM 5157 C C . THR B 1 211 ? 7.363 -62.062 -30.906 1 89.31 211 THR B C 1
ATOM 5159 O O . THR B 1 211 ? 7.551 -61.156 -30.078 1 89.31 211 THR B O 1
ATOM 5162 N N . ILE B 1 212 ? 6.895 -61.781 -32.094 1 88.75 212 ILE B N 1
ATOM 5163 C CA . ILE B 1 212 ? 6.539 -60.438 -32.531 1 88.75 212 ILE B CA 1
ATOM 5164 C C . ILE B 1 212 ? 5.465 -59.844 -31.625 1 88.75 212 ILE B C 1
ATOM 5166 O O . ILE B 1 212 ? 5.578 -58.719 -31.156 1 88.75 212 ILE B O 1
ATOM 5170 N N . VAL B 1 213 ? 4.449 -60.625 -31.344 1 90.44 213 VAL B N 1
ATOM 5171 C CA . VAL B 1 213 ? 3.34 -60.188 -30.516 1 90.44 213 VAL B CA 1
ATOM 5172 C C . VAL B 1 213 ? 3.842 -59.906 -29.094 1 90.44 213 VAL B C 1
ATOM 5174 O O . VAL B 1 213 ? 3.434 -58.906 -28.484 1 90.44 213 VAL B O 1
ATOM 5177 N N . ARG B 1 214 ? 4.668 -60.688 -28.547 1 88.19 214 ARG B N 1
ATOM 5178 C CA . ARG B 1 214 ? 5.223 -60.469 -27.203 1 88.19 214 ARG B CA 1
ATOM 5179 C C . ARG B 1 214 ? 5.992 -59.125 -27.141 1 88.19 214 ARG B C 1
ATOM 5181 O O . ARG B 1 214 ? 5.879 -58.406 -26.172 1 88.19 214 ARG B O 1
ATOM 5188 N N . ASN B 1 215 ? 6.766 -58.844 -28.125 1 84.44 215 ASN B N 1
ATOM 5189 C CA . ASN B 1 215 ? 7.531 -57.625 -28.172 1 84.44 215 ASN B CA 1
ATOM 5190 C C . ASN B 1 215 ? 6.617 -56.375 -28.219 1 84.44 215 ASN B C 1
ATOM 5192 O O . ASN B 1 215 ? 6.84 -55.406 -27.5 1 84.44 215 ASN B O 1
ATOM 5196 N N . ILE B 1 216 ? 5.648 -56.469 -29.031 1 85.94 216 ILE B N 1
ATOM 5197 C CA . ILE B 1 216 ? 4.707 -55.375 -29.172 1 85.94 216 ILE B CA 1
ATOM 5198 C C . ILE B 1 216 ? 3.973 -55.156 -27.844 1 85.94 216 ILE B C 1
ATOM 5200 O O . ILE B 1 216 ? 3.834 -54.031 -27.391 1 85.94 216 ILE B O 1
ATOM 5204 N N . ASN B 1 217 ? 3.549 -56.25 -27.25 1 86.19 217 ASN B N 1
ATOM 5205 C CA . ASN B 1 217 ? 2.842 -56.125 -25.969 1 86.19 217 ASN B CA 1
ATOM 5206 C C . ASN B 1 217 ? 3.736 -55.562 -24.875 1 86.19 217 ASN B C 1
ATOM 5208 O O . ASN B 1 217 ? 3.268 -54.812 -24.016 1 86.19 217 ASN B O 1
ATOM 5212 N N . THR B 1 218 ? 4.945 -55.906 -24.891 1 84.38 218 THR B N 1
ATOM 5213 C CA . THR B 1 218 ? 5.891 -55.344 -23.922 1 84.38 218 THR B CA 1
ATOM 5214 C C . THR B 1 218 ? 6.027 -53.844 -24.125 1 84.38 218 THR B C 1
ATOM 5216 O O . THR B 1 218 ? 6.07 -53.062 -23.156 1 84.38 218 THR B O 1
ATOM 5219 N N . GLY B 1 219 ? 6.113 -53.406 -25.406 1 84 219 GLY B N 1
ATOM 5220 C CA . GLY B 1 219 ? 6.168 -51.969 -25.688 1 84 219 GLY B CA 1
ATOM 5221 C C . GLY B 1 219 ? 4.934 -51.219 -25.234 1 84 219 GLY B C 1
ATOM 5222 O O . GLY B 1 219 ? 5.039 -50.156 -24.641 1 84 219 GLY B O 1
ATOM 5223 N N . LEU B 1 220 ? 3.818 -51.75 -25.453 1 85.44 220 LEU B N 1
ATOM 5224 C CA . LEU B 1 220 ? 2.555 -51.125 -25.062 1 85.44 220 LEU B CA 1
ATOM 5225 C C . LEU B 1 220 ? 2.449 -51.062 -23.531 1 85.44 220 LEU B C 1
ATOM 5227 O O . LEU B 1 220 ? 1.929 -50.094 -23 1 85.44 220 LEU B O 1
ATOM 5231 N N . ALA B 1 221 ? 2.898 -52.094 -22.891 1 86.94 221 ALA B N 1
ATOM 5232 C CA . ALA B 1 221 ? 2.889 -52.094 -21.422 1 86.94 221 ALA B CA 1
ATOM 5233 C C . ALA B 1 221 ? 3.746 -50.969 -20.859 1 86.94 221 ALA B C 1
ATOM 5235 O O . ALA B 1 221 ? 3.373 -50.344 -19.875 1 86.94 221 ALA B O 1
ATOM 5236 N N . VAL B 1 222 ? 4.871 -50.656 -21.5 1 85.62 222 VAL B N 1
ATOM 5237 C CA . VAL B 1 222 ? 5.762 -49.594 -21.078 1 85.62 222 VAL B CA 1
ATOM 5238 C C . VAL B 1 222 ? 5.066 -48.25 -21.266 1 85.62 222 VAL B C 1
ATOM 5240 O O . VAL B 1 222 ? 5.121 -47.375 -20.391 1 85.62 222 VAL B O 1
ATOM 5243 N N . GLN B 1 223 ? 4.426 -48.062 -22.344 1 86.12 223 GLN B N 1
ATOM 5244 C CA . GLN B 1 223 ? 3.695 -46.812 -22.609 1 86.12 223 GLN B CA 1
ATOM 5245 C C . GLN B 1 223 ? 2.609 -46.594 -21.562 1 86.12 223 GLN B C 1
ATOM 5247 O O . GLN B 1 223 ? 2.451 -45.469 -21.062 1 86.12 223 GLN B O 1
ATOM 5252 N N . THR B 1 224 ? 1.925 -47.625 -21.25 1 86 224 THR B N 1
ATOM 5253 C CA . THR B 1 224 ? 0.855 -47.531 -20.25 1 86 224 THR B CA 1
ATOM 5254 C C . THR B 1 224 ? 1.419 -47.219 -18.875 1 86 224 THR B C 1
ATOM 5256 O O . THR B 1 224 ? 0.824 -46.438 -18.125 1 86 224 THR B O 1
ATOM 5259 N N . THR B 1 225 ? 2.525 -47.75 -18.547 1 84.69 225 THR B N 1
ATOM 5260 C CA . THR B 1 225 ? 3.16 -47.5 -17.266 1 84.69 225 THR B CA 1
ATOM 5261 C C . THR B 1 225 ? 3.547 -46.031 -17.141 1 84.69 225 THR B C 1
ATOM 5263 O O . THR B 1 225 ? 3.309 -45.406 -16.094 1 84.69 225 THR B O 1
ATOM 5266 N N . VAL B 1 226 ? 4.109 -45.438 -18.188 1 84.69 226 VAL B N 1
ATOM 5267 C CA . VAL B 1 226 ? 4.531 -44.031 -18.172 1 84.69 226 VAL B CA 1
ATOM 5268 C C . VAL B 1 226 ? 3.307 -43.125 -18.062 1 84.69 226 VAL B C 1
ATOM 5270 O O . VAL B 1 226 ? 3.297 -42.188 -17.266 1 84.69 226 VAL B O 1
ATOM 5273 N N . SER B 1 227 ? 2.273 -43.406 -18.828 1 87.88 227 SER B N 1
ATOM 5274 C CA . SER B 1 227 ? 1.048 -42.625 -18.797 1 87.88 227 SER B CA 1
ATOM 5275 C C . SER B 1 227 ? 0.388 -42.688 -17.422 1 87.88 227 SER B C 1
ATOM 5277 O O . SER B 1 227 ? -0.066 -41.656 -16.906 1 87.88 227 SER B O 1
ATOM 5279 N N . ASN B 1 228 ? 0.337 -43.906 -16.828 1 86.75 228 ASN B N 1
ATOM 5280 C CA . ASN B 1 228 ? -0.261 -44.062 -15.5 1 86.75 228 ASN B CA 1
ATOM 5281 C C . ASN B 1 228 ? 0.546 -43.344 -14.43 1 86.75 228 ASN B C 1
ATOM 5283 O O . ASN B 1 228 ? -0.024 -42.781 -13.5 1 86.75 228 ASN B O 1
ATOM 5287 N N . SER B 1 229 ? 1.836 -43.406 -14.508 1 86.12 229 SER B N 1
ATOM 5288 C CA . SER B 1 229 ? 2.688 -42.719 -13.562 1 86.12 229 SER B CA 1
ATOM 5289 C C . SER B 1 229 ? 2.467 -41.219 -13.633 1 86.12 229 SER B C 1
ATOM 5291 O O . SER B 1 229 ? 2.363 -40.531 -12.602 1 86.12 229 SER B O 1
ATOM 5293 N N . HIS B 1 230 ? 2.371 -40.688 -14.852 1 88.44 230 HIS B N 1
ATOM 5294 C CA . HIS B 1 230 ? 2.105 -39.25 -15.047 1 88.44 230 HIS B CA 1
ATOM 5295 C C . HIS B 1 230 ? 0.762 -38.875 -14.438 1 88.44 230 HIS B C 1
ATOM 5297 O O . HIS B 1 230 ? 0.664 -37.844 -13.742 1 88.44 230 HIS B O 1
ATOM 5303 N N . ALA B 1 231 ? -0.258 -39.688 -14.734 1 88.75 231 ALA B N 1
ATOM 5304 C CA . ALA B 1 231 ? -1.599 -39.406 -14.227 1 88.75 231 ALA B CA 1
ATOM 5305 C C . ALA B 1 231 ? -1.637 -39.469 -12.703 1 88.75 231 ALA B C 1
ATOM 5307 O O . ALA B 1 231 ? -2.26 -38.625 -12.055 1 88.75 231 ALA B O 1
ATOM 5308 N N . ALA B 1 232 ? -0.998 -40.469 -12.07 1 88.25 232 ALA B N 1
ATOM 5309 C CA . ALA B 1 232 ? -0.979 -40.625 -10.625 1 88.25 232 ALA B CA 1
ATOM 5310 C C . ALA B 1 232 ? -0.267 -39.469 -9.938 1 88.25 232 ALA B C 1
ATOM 5312 O O . ALA B 1 232 ? -0.747 -38.938 -8.93 1 88.25 232 ALA B O 1
ATOM 5313 N N . THR B 1 233 ? 0.817 -39.062 -10.484 1 88.06 233 THR B N 1
ATOM 5314 C CA . THR B 1 233 ? 1.571 -37.969 -9.898 1 88.06 233 THR B CA 1
ATOM 5315 C C . THR B 1 233 ? 0.814 -36.656 -10.055 1 88.06 233 THR B C 1
ATOM 5317 O O . THR B 1 233 ? 0.838 -35.812 -9.156 1 88.06 233 THR B O 1
ATOM 5320 N N . SER B 1 234 ? 0.191 -36.5 -11.203 1 88.62 234 SER B N 1
ATOM 5321 C CA . SER B 1 234 ? -0.625 -35.312 -11.422 1 88.62 234 SER B CA 1
ATOM 5322 C C . SER B 1 234 ? -1.753 -35.219 -10.398 1 88.62 234 SER B C 1
ATOM 5324 O O . SER B 1 234 ? -2.012 -34.156 -9.844 1 88.62 234 SER B O 1
ATOM 5326 N N . ARG B 1 235 ? -2.387 -36.344 -10.047 1 91.5 235 ARG B N 1
ATOM 5327 C CA . ARG B 1 235 ? -3.453 -36.375 -9.047 1 91.5 235 ARG B CA 1
ATOM 5328 C C . ARG B 1 235 ? -2.914 -36.062 -7.656 1 91.5 235 ARG B C 1
ATOM 5330 O O . ARG B 1 235 ? -3.584 -35.375 -6.863 1 91.5 235 ARG B O 1
ATOM 5337 N N . ASN B 1 236 ? -1.751 -36.469 -7.434 1 88.88 236 ASN B N 1
ATOM 5338 C CA . ASN B 1 236 ? -1.117 -36.188 -6.152 1 88.88 236 ASN B CA 1
ATOM 5339 C C . ASN B 1 236 ? -0.864 -34.688 -5.98 1 88.88 236 ASN B C 1
ATOM 5341 O O . ASN B 1 236 ? -1.054 -34.156 -4.891 1 88.88 236 ASN B O 1
ATOM 5345 N N . ILE B 1 237 ? -0.424 -34.031 -6.996 1 89.69 237 ILE B N 1
ATOM 5346 C CA . ILE B 1 237 ? -0.18 -32.594 -6.949 1 89.69 237 ILE B CA 1
ATOM 5347 C C . ILE B 1 237 ? -1.484 -31.859 -6.652 1 89.69 237 ILE B C 1
ATOM 5349 O O . ILE B 1 237 ? -1.512 -30.938 -5.836 1 89.69 237 ILE B O 1
ATOM 5353 N N . ASP B 1 238 ? -2.584 -32.406 -7.27 1 91.62 238 ASP B N 1
ATOM 5354 C CA . ASP B 1 238 ? -3.885 -31.766 -7.062 1 91.62 238 ASP B CA 1
ATOM 5355 C C . ASP B 1 238 ? -4.371 -31.969 -5.629 1 91.62 238 ASP B C 1
ATOM 5357 O O . ASP B 1 238 ? -4.781 -31.016 -4.965 1 91.62 238 ASP B O 1
ATOM 5361 N N . LEU B 1 239 ? -4.258 -33.125 -5.125 1 90.75 239 LEU B N 1
ATOM 5362 C CA . LEU B 1 239 ? -4.891 -33.5 -3.873 1 90.75 239 LEU B CA 1
ATOM 5363 C C . LEU B 1 239 ? -4.117 -32.969 -2.676 1 90.75 239 LEU B C 1
ATOM 5365 O O . LEU B 1 239 ? -4.715 -32.625 -1.659 1 90.75 239 LEU B O 1
ATOM 5369 N N . PHE B 1 240 ? -2.836 -32.844 -2.854 1 87.81 240 PHE B N 1
ATOM 5370 C CA . PHE B 1 240 ? -2.074 -32.531 -1.65 1 87.81 240 PHE B CA 1
ATOM 5371 C C . PHE B 1 240 ? -1.501 -31.125 -1.728 1 87.81 240 PHE B C 1
ATOM 5373 O O . PHE B 1 240 ? -1.62 -30.344 -0.778 1 87.81 240 PHE B O 1
ATOM 5380 N N . PHE B 1 241 ? -0.941 -30.766 -2.822 1 87.31 241 PHE B N 1
ATOM 5381 C CA . PHE B 1 241 ? -0.18 -29.531 -2.854 1 87.31 241 PHE B CA 1
ATOM 5382 C C . PHE B 1 241 ? -1.053 -28.375 -3.322 1 87.31 241 PHE B C 1
ATOM 5384 O O . PHE B 1 241 ? -1.109 -27.328 -2.67 1 87.31 241 PHE B O 1
ATOM 5391 N N . LEU B 1 242 ? -1.748 -28.594 -4.496 1 91.19 242 LEU B N 1
ATOM 5392 C CA . LEU B 1 242 ? -2.654 -27.547 -4.957 1 91.19 242 LEU B CA 1
ATOM 5393 C C . LEU B 1 242 ? -3.781 -27.328 -3.953 1 91.19 242 LEU B C 1
ATOM 5395 O O . LEU B 1 242 ? -4.191 -26.188 -3.717 1 91.19 242 LEU B O 1
ATOM 5399 N N . ALA B 1 243 ? -4.211 -28.391 -3.361 1 92.62 243 ALA B N 1
ATOM 5400 C CA . ALA B 1 243 ? -5.25 -28.266 -2.342 1 92.62 243 ALA B CA 1
ATOM 5401 C C . ALA B 1 243 ? -4.746 -27.469 -1.138 1 92.62 243 ALA B C 1
ATOM 5403 O O . ALA B 1 243 ? -5.457 -26.609 -0.608 1 92.62 243 ALA B O 1
ATOM 5404 N N . ALA B 1 244 ? -3.527 -27.75 -0.671 1 90.81 244 ALA B N 1
ATOM 5405 C CA . ALA B 1 244 ? -2.936 -27.016 0.442 1 90.81 244 ALA B CA 1
ATOM 5406 C C . ALA B 1 244 ? -2.762 -25.547 0.093 1 90.81 244 ALA B C 1
ATOM 5408 O O . ALA B 1 244 ? -3.033 -24.672 0.918 1 90.81 244 ALA B O 1
ATOM 5409 N N . PHE B 1 245 ? -2.318 -25.281 -1.125 1 94.12 245 PHE B N 1
ATOM 5410 C CA . PHE B 1 245 ? -2.189 -23.906 -1.625 1 94.12 245 PHE B CA 1
ATOM 5411 C C . PHE B 1 245 ? -3.535 -23.188 -1.595 1 94.12 245 PHE B C 1
ATOM 5413 O O . PHE B 1 245 ? -3.648 -22.094 -1.033 1 94.12 245 PHE B O 1
ATOM 5420 N N . ASN B 1 246 ? -4.527 -23.828 -2.102 1 93.75 246 ASN B N 1
ATOM 5421 C CA . ASN B 1 246 ? -5.859 -23.234 -2.154 1 93.75 246 ASN B CA 1
ATOM 5422 C C . ASN B 1 246 ? -6.422 -22.984 -0.756 1 93.75 246 ASN B C 1
ATOM 5424 O O . ASN B 1 246 ? -7 -21.938 -0.493 1 93.75 246 ASN B O 1
ATOM 5428 N N . ARG B 1 247 ? -6.246 -23.844 0.136 1 93.88 247 ARG B N 1
ATOM 5429 C CA . ARG B 1 247 ? -6.73 -23.688 1.502 1 93.88 247 ARG B CA 1
ATOM 5430 C C . ARG B 1 247 ? -6.055 -22.5 2.182 1 93.88 247 ARG B C 1
ATOM 5432 O O . ARG B 1 247 ? -6.711 -21.719 2.877 1 93.88 247 ARG B O 1
ATOM 5439 N N . SER B 1 248 ? -4.754 -22.391 1.997 1 93.44 248 SER B N 1
ATOM 5440 C CA . SER B 1 248 ? -4.008 -21.297 2.6 1 93.44 248 SER B CA 1
ATOM 5441 C C . SER B 1 248 ? -4.551 -19.938 2.145 1 93.44 248 SER B C 1
ATOM 5443 O O . SER B 1 248 ? -4.691 -19.016 2.949 1 93.44 248 SER B O 1
ATOM 5445 N N . TYR B 1 249 ? -4.938 -19.875 0.887 1 95.5 249 TYR B N 1
ATOM 5446 C CA . TYR B 1 249 ? -5.375 -18.578 0.389 1 95.5 249 TYR B CA 1
ATOM 5447 C C . TYR B 1 249 ? -6.875 -18.391 0.595 1 95.5 249 TYR B C 1
ATOM 5449 O O . TYR B 1 249 ? -7.371 -17.266 0.597 1 95.5 249 TYR B O 1
ATOM 5457 N N . ASP B 1 250 ? -7.586 -19.531 0.784 1 95.62 250 ASP B N 1
ATOM 5458 C CA . ASP B 1 250 ? -8.945 -19.391 1.304 1 95.62 250 ASP B CA 1
ATOM 5459 C C . ASP B 1 250 ? -8.938 -18.781 2.707 1 95.62 250 ASP B C 1
ATOM 5461 O O . ASP B 1 250 ? -9.789 -17.953 3.035 1 95.62 250 ASP B O 1
ATOM 5465 N N . ASP B 1 251 ? -7.977 -19.172 3.465 1 95.75 251 ASP B N 1
ATOM 5466 C CA . ASP B 1 251 ? -7.812 -18.609 4.801 1 95.75 251 ASP B CA 1
ATOM 5467 C C . ASP B 1 251 ? -7.469 -17.125 4.734 1 95.75 251 ASP B C 1
ATOM 5469 O O . ASP B 1 251 ? -7.945 -16.328 5.551 1 95.75 251 ASP B O 1
ATOM 5473 N N . VAL B 1 252 ? -6.625 -16.75 3.789 1 95.94 252 VAL B N 1
ATOM 5474 C CA . VAL B 1 252 ? -6.281 -15.352 3.6 1 95.94 252 VAL B CA 1
ATOM 5475 C C . VAL B 1 252 ? -7.543 -14.547 3.297 1 95.94 252 VAL B C 1
ATOM 5477 O O . VAL B 1 252 ? -7.766 -13.484 3.891 1 95.94 252 VAL B O 1
ATOM 5480 N N . ILE B 1 253 ? -8.367 -15.055 2.377 1 97.19 253 ILE B N 1
ATOM 5481 C CA . ILE B 1 253 ? -9.609 -14.383 1.999 1 97.19 253 ILE B CA 1
ATOM 5482 C C . ILE B 1 253 ? -10.5 -14.219 3.229 1 97.19 253 ILE B C 1
ATOM 5484 O O . ILE B 1 253 ? -10.992 -13.117 3.496 1 97.19 253 ILE B O 1
ATOM 5488 N N . THR B 1 254 ? -10.617 -15.258 3.98 1 97.5 254 THR B N 1
ATOM 5489 C CA . THR B 1 254 ? -11.445 -15.227 5.18 1 97.5 254 THR B CA 1
ATOM 5490 C C . THR B 1 254 ? -10.891 -14.219 6.191 1 97.5 254 THR B C 1
ATOM 5492 O O . THR B 1 254 ? -11.648 -13.453 6.785 1 97.5 254 THR B O 1
ATOM 5495 N N . ASN B 1 255 ? -9.648 -14.242 6.406 1 97.25 255 ASN B N 1
ATOM 5496 C CA . ASN B 1 255 ? -9.008 -13.312 7.332 1 97.25 255 ASN B CA 1
ATOM 5497 C C . ASN B 1 255 ? -9.219 -11.867 6.906 1 97.25 255 ASN B C 1
ATOM 5499 O O . ASN B 1 255 ? -9.539 -11.008 7.734 1 97.25 255 ASN B O 1
ATOM 5503 N N . ILE B 1 256 ? -9.102 -11.594 5.594 1 96.62 256 ILE B N 1
ATOM 5504 C CA . ILE B 1 256 ? -9.266 -10.234 5.09 1 96.62 256 ILE B CA 1
ATOM 5505 C C . ILE B 1 256 ? -10.711 -9.789 5.285 1 96.62 256 ILE B C 1
ATOM 5507 O O . ILE B 1 256 ? -10.969 -8.641 5.664 1 96.62 256 ILE B O 1
ATOM 5511 N N . GLN B 1 257 ? -11.648 -10.664 5.07 1 97 257 GLN B N 1
ATOM 5512 C CA . GLN B 1 257 ? -13.055 -10.359 5.309 1 97 257 GLN B CA 1
ATOM 5513 C C . GLN B 1 257 ? -13.305 -10.031 6.777 1 97 257 GLN B C 1
ATOM 5515 O O . GLN B 1 257 ? -14.023 -9.078 7.094 1 97 257 GLN B O 1
ATOM 5520 N N . 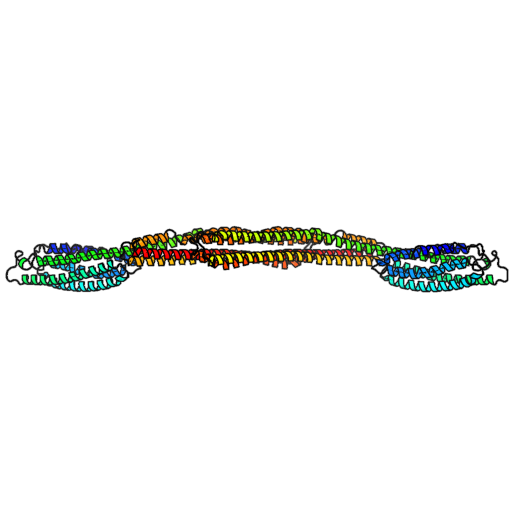ASN B 1 258 ? -12.695 -10.805 7.625 1 97.12 258 ASN B N 1
ATOM 5521 C CA . ASN B 1 258 ? -12.828 -10.562 9.055 1 97.12 258 ASN B CA 1
ATOM 5522 C C . ASN B 1 258 ? -12.203 -9.227 9.461 1 97.12 258 ASN B C 1
ATOM 5524 O O . ASN B 1 258 ? -12.766 -8.484 10.266 1 97.12 258 ASN B O 1
ATOM 5528 N N . LEU B 1 259 ? -11.078 -8.953 8.898 1 96.31 259 LEU B N 1
ATOM 5529 C CA . LEU B 1 259 ? -10.406 -7.688 9.172 1 96.31 259 LEU B CA 1
ATOM 5530 C C . LEU B 1 259 ? -11.242 -6.508 8.688 1 96.31 259 LEU B C 1
ATOM 5532 O O . LEU B 1 259 ? -11.32 -5.48 9.359 1 96.31 259 LEU B O 1
ATOM 5536 N N . ALA B 1 260 ? -11.852 -6.688 7.488 1 96.12 260 ALA B N 1
ATOM 5537 C CA . ALA B 1 260 ? -12.703 -5.641 6.934 1 96.12 260 ALA B CA 1
ATOM 5538 C C . ALA B 1 260 ? -13.906 -5.379 7.844 1 96.12 260 ALA B C 1
ATOM 5540 O O . ALA B 1 260 ? -14.242 -4.227 8.117 1 96.12 260 ALA B O 1
ATOM 5541 N N . LYS B 1 261 ? -14.508 -6.422 8.344 1 96.19 261 LYS B N 1
ATOM 5542 C CA . LYS B 1 261 ? -15.641 -6.301 9.258 1 96.19 261 LYS B CA 1
ATOM 5543 C C . LYS B 1 261 ? -15.227 -5.605 10.555 1 96.19 261 LYS B C 1
ATOM 5545 O O . LYS B 1 261 ? -15.938 -4.73 11.047 1 96.19 261 LYS B O 1
ATOM 5550 N N . ALA B 1 262 ? -14.094 -6.035 11.086 1 95.5 262 ALA B N 1
ATOM 5551 C CA . ALA B 1 262 ? -13.586 -5.41 12.305 1 95.5 262 ALA B CA 1
ATOM 5552 C C . ALA B 1 262 ? -13.281 -3.932 12.078 1 95.5 262 ALA B C 1
ATOM 5554 O O . ALA B 1 262 ? -13.531 -3.1 12.953 1 95.5 262 ALA B O 1
ATOM 5555 N N . TYR B 1 263 ? -12.812 -3.59 10.906 1 96.06 263 TYR B N 1
ATOM 5556 C CA . TYR B 1 263 ? -12.477 -2.215 10.547 1 96.06 263 TYR B CA 1
ATOM 5557 C C . TYR B 1 263 ? -13.711 -1.327 10.578 1 96.06 263 TYR B C 1
ATOM 5559 O O . TYR B 1 263 ? -13.695 -0.25 11.18 1 96.06 263 TYR B O 1
ATOM 5567 N N . VAL B 1 264 ? -14.789 -1.795 9.953 1 94.75 264 VAL B N 1
ATOM 5568 C CA . VAL B 1 264 ? -16.031 -1.032 9.922 1 94.75 264 VAL B CA 1
ATOM 5569 C C . VAL B 1 264 ? -16.562 -0.86 11.344 1 94.75 264 VAL B C 1
ATOM 5571 O O . VAL B 1 264 ? -17 0.231 11.727 1 94.75 264 VAL B O 1
ATOM 5574 N N . ALA B 1 265 ? -16.562 -1.882 12.133 1 95.25 265 ALA B N 1
ATOM 5575 C CA . ALA B 1 265 ? -17.047 -1.827 13.516 1 95.25 265 ALA B CA 1
ATOM 5576 C C . ALA B 1 265 ? -16.234 -0.816 14.328 1 95.25 265 ALA B C 1
ATOM 5578 O O . ALA B 1 265 ? -16.812 -0.064 15.125 1 95.25 265 ALA B O 1
ATOM 5579 N N . ASN B 1 266 ? -14.984 -0.781 14.125 1 93.75 266 ASN B N 1
ATOM 5580 C CA . ASN B 1 266 ? -14.109 0.134 14.852 1 93.75 266 ASN B CA 1
ATOM 5581 C C . ASN B 1 266 ? -14.391 1.588 14.484 1 93.75 266 ASN B C 1
ATOM 5583 O O . ASN B 1 266 ? -14.398 2.461 15.352 1 93.75 266 ASN B O 1
ATOM 5587 N N . ILE B 1 267 ? -14.617 1.871 13.203 1 93.12 267 ILE B N 1
ATOM 5588 C CA . ILE B 1 267 ? -14.891 3.234 12.766 1 93.12 267 ILE B CA 1
ATOM 5589 C C . ILE B 1 267 ? -16.234 3.699 13.336 1 93.12 267 ILE B C 1
ATOM 5591 O O . ILE B 1 267 ? -16.344 4.812 13.859 1 93.12 267 ILE B O 1
ATOM 5595 N N . ARG B 1 268 ? -17.234 2.895 13.312 1 92.19 268 ARG B N 1
ATOM 5596 C CA . ARG B 1 268 ? -18.547 3.24 13.867 1 92.19 268 ARG B CA 1
ATOM 5597 C C . ARG B 1 268 ? -18.453 3.498 15.367 1 92.19 268 ARG B C 1
ATOM 5599 O O . ARG B 1 268 ? -19.094 4.418 15.891 1 92.19 268 ARG B O 1
ATOM 5606 N N . GLN B 1 269 ? -17.609 2.717 16.016 1 91.44 269 GLN B N 1
ATOM 5607 C CA . GLN B 1 269 ? -17.406 2.898 17.453 1 91.44 269 GLN B CA 1
ATOM 5608 C C . GLN B 1 269 ? -16.703 4.219 17.75 1 91.44 269 GLN B C 1
ATOM 5610 O O . GLN B 1 269 ? -17.016 4.902 18.719 1 91.44 269 GLN B O 1
ATOM 5615 N N . ALA B 1 270 ? -15.773 4.555 16.938 1 89.69 270 ALA B N 1
ATOM 5616 C CA . ALA B 1 270 ? -15 5.777 17.141 1 89.69 270 ALA B CA 1
ATOM 5617 C C . ALA B 1 270 ? -15.891 7.012 17.031 1 89.69 270 ALA B C 1
ATOM 5619 O O . ALA B 1 270 ? -15.695 7.992 17.75 1 89.69 270 ALA B O 1
ATOM 5620 N N . TYR B 1 271 ? -16.938 6.977 16.141 1 89.94 271 TYR B N 1
ATOM 5621 C CA . TYR B 1 271 ? -17.781 8.141 15.906 1 89.94 271 TYR B CA 1
ATOM 5622 C C . TYR B 1 271 ? -19.078 8.055 16.719 1 89.94 271 TYR B C 1
ATOM 5624 O O . TYR B 1 271 ? -19.875 8.984 16.703 1 89.94 271 TYR B O 1
ATOM 5632 N N . GLY B 1 272 ? -19.281 6.973 17.484 1 85.69 272 GLY B N 1
ATOM 5633 C CA . GLY B 1 272 ? -20.453 6.777 18.328 1 85.69 272 GLY B CA 1
ATOM 5634 C C . GLY B 1 272 ? -20.656 7.895 19.328 1 85.69 272 GLY B C 1
ATOM 5635 O O . GLY B 1 272 ? -21.75 8.461 19.422 1 85.69 272 GLY B O 1
ATOM 5636 N N . PRO B 1 273 ? -19.609 8.266 20.016 1 82.06 273 PRO B N 1
ATOM 5637 C CA . PRO B 1 273 ? -19.766 9.312 21.031 1 82.06 273 PRO B CA 1
ATOM 5638 C C . PRO B 1 273 ? -20.219 10.648 20.438 1 82.06 273 PRO B C 1
ATOM 5640 O O . PRO B 1 273 ? -20.797 11.477 21.141 1 82.06 273 PRO B O 1
ATOM 5643 N N . VAL B 1 274 ? -19.953 10.93 19.141 1 78.31 274 VAL B N 1
ATOM 5644 C CA . VAL B 1 274 ? -20.375 12.172 18.5 1 78.31 274 VAL B CA 1
ATOM 5645 C C . VAL B 1 274 ? -21.906 12.242 18.469 1 78.31 274 VAL B C 1
ATOM 5647 O O . VAL B 1 274 ? -22.484 13.32 18.625 1 78.31 274 VAL B O 1
ATOM 5650 N N . LEU B 1 275 ? -22.547 11.109 18.406 1 74.44 275 LEU B N 1
ATOM 5651 C CA . LEU B 1 275 ? -24 11.055 18.281 1 74.44 275 LEU B CA 1
ATOM 5652 C C . LEU B 1 275 ? -24.672 11.117 19.656 1 74.44 275 LEU B C 1
ATOM 5654 O O . LEU B 1 275 ? -25.859 11.445 19.75 1 74.44 275 LEU B O 1
ATOM 5658 N N . VAL B 1 276 ? -23.922 10.773 20.75 1 70.69 276 VAL B N 1
ATOM 5659 C CA . VAL B 1 276 ? -24.562 10.703 22.062 1 70.69 276 VAL B CA 1
ATOM 5660 C C . VAL B 1 276 ? -24.219 11.945 22.875 1 70.69 276 VAL B C 1
ATOM 5662 O O . VAL B 1 276 ? -24.5 12.008 24.062 1 70.69 276 VAL B O 1
ATOM 5665 N N . GLN B 1 277 ? -23.766 12.977 22.234 1 64.5 277 GLN B N 1
ATOM 5666 C CA . GLN B 1 277 ? -23.375 14.172 22.969 1 64.5 277 GLN B CA 1
ATOM 5667 C C . GLN B 1 277 ? -24.594 14.859 23.594 1 64.5 277 GLN B C 1
ATOM 5669 O O . GLN B 1 277 ? -25.719 14.664 23.125 1 64.5 277 GLN B O 1
ATOM 5674 N N . ARG B 1 278 ? -24.281 15.539 24.797 1 58.81 278 ARG B N 1
ATOM 5675 C CA . ARG B 1 278 ? -25.281 16.141 25.672 1 58.81 278 ARG B CA 1
ATOM 5676 C C . ARG B 1 278 ? -26.125 17.156 24.922 1 58.81 278 ARG B C 1
ATOM 5678 O O . ARG B 1 278 ? -27.328 17.266 25.156 1 58.81 278 ARG B O 1
ATOM 5685 N N . GLN B 1 279 ? -25.5 17.891 24.109 1 63.94 279 GLN B N 1
ATOM 5686 C CA . GLN B 1 279 ? -26.281 18.875 23.391 1 63.94 279 GLN B CA 1
ATOM 5687 C C . GLN B 1 279 ? -26.766 18.328 22.047 1 63.94 279 GLN B C 1
ATOM 5689 O O . GLN B 1 279 ? -26.078 17.531 21.422 1 63.94 279 GLN B O 1
ATOM 5694 N N . PRO B 1 280 ? -27.906 18.781 21.859 1 67.56 280 PRO B N 1
ATOM 5695 C CA . PRO B 1 280 ? -28.5 18.266 20.625 1 67.56 280 PRO B CA 1
ATOM 5696 C C . PRO B 1 280 ? -27.719 18.672 19.375 1 67.56 280 PRO B C 1
ATOM 5698 O O . PRO B 1 280 ? -27.375 19.844 19.203 1 67.56 280 PRO B O 1
ATOM 5701 N N . ILE B 1 281 ? -27.281 17.703 18.625 1 76.75 281 ILE B N 1
ATOM 5702 C CA . ILE B 1 281 ? -26.641 17.891 17.328 1 76.75 281 ILE B CA 1
ATOM 5703 C C . ILE B 1 281 ? -27.688 18.219 16.281 1 76.75 281 ILE B C 1
ATOM 5705 O O . ILE B 1 281 ? -28.719 17.547 16.188 1 76.75 281 ILE B O 1
ATOM 5709 N N . PRO B 1 282 ? -27.578 19.375 15.562 1 83.06 282 PRO B N 1
ATOM 5710 C CA . PRO B 1 282 ? -28.531 19.672 14.484 1 83.06 282 PRO B CA 1
ATOM 5711 C C . PRO B 1 282 ? -28.766 18.484 13.57 1 83.06 282 PRO B C 1
ATOM 5713 O O . PRO B 1 282 ? -27.859 17.688 13.312 1 83.06 282 PRO B O 1
ATOM 5716 N N . GLU B 1 283 ? -30.016 18.391 13.086 1 83.69 283 GLU B N 1
ATOM 5717 C CA . GLU B 1 283 ? -30.438 17.266 12.258 1 83.69 283 GLU B CA 1
ATOM 5718 C C . GLU B 1 283 ? -29.578 17.156 11 1 83.69 283 GLU B C 1
ATOM 5720 O O . GLU B 1 283 ? -29.266 16.047 10.547 1 83.69 283 GLU B O 1
ATOM 5725 N N . GLU B 1 284 ? -29.172 18.25 10.422 1 86.62 284 GLU B N 1
ATOM 5726 C CA . GLU B 1 284 ? -28.344 18.281 9.227 1 86.62 284 GLU B CA 1
ATOM 5727 C C . GLU B 1 284 ? -26.984 17.641 9.492 1 86.62 284 GLU B C 1
ATOM 5729 O O . GLU B 1 284 ? -26.453 16.922 8.641 1 86.62 284 GLU B O 1
ATOM 5734 N N . ASN B 1 285 ? -26.422 17.812 10.688 1 87.81 285 ASN B N 1
ATOM 5735 C CA . ASN B 1 285 ? -25.125 17.266 11.062 1 87.81 285 ASN B CA 1
ATOM 5736 C C . ASN B 1 285 ? -25.219 15.766 11.344 1 87.81 285 ASN B C 1
ATOM 5738 O O . ASN B 1 285 ? -24.297 15.016 11.016 1 87.81 285 ASN B O 1
ATOM 5742 N N . VAL B 1 286 ? -26.406 15.367 11.883 1 87.12 286 VAL B N 1
ATOM 5743 C CA . VAL B 1 286 ? -26.625 13.938 12.102 1 87.12 286 VAL B CA 1
ATOM 5744 C C . VAL B 1 286 ? -26.719 13.219 10.766 1 87.12 286 VAL B C 1
ATOM 5746 O O . VAL B 1 286 ? -26.125 12.156 10.578 1 87.12 286 VAL B O 1
ATOM 5749 N N . ALA B 1 287 ? -27.453 13.859 9.844 1 90.81 287 ALA B N 1
ATOM 5750 C CA . ALA B 1 287 ? -27.594 13.273 8.516 1 90.81 287 ALA B CA 1
ATOM 5751 C C . ALA B 1 287 ? -26.234 13.18 7.816 1 90.81 287 ALA B C 1
ATOM 5753 O O . ALA B 1 287 ? -25.938 12.18 7.156 1 90.81 287 ALA B O 1
ATOM 5754 N N . THR B 1 288 ? -25.375 14.172 7.934 1 92.69 288 THR B N 1
ATOM 5755 C CA . THR B 1 288 ? -24.047 14.195 7.324 1 92.69 288 THR B CA 1
ATOM 5756 C C . THR B 1 288 ? -23.156 13.117 7.922 1 92.69 288 THR B C 1
ATOM 5758 O O . THR B 1 288 ? -22.438 12.422 7.199 1 92.69 288 THR B O 1
ATOM 5761 N N . LEU B 1 289 ? -23.188 12.969 9.258 1 91.56 289 LEU B N 1
ATOM 5762 C CA . LEU B 1 289 ? -22.422 11.93 9.93 1 91.56 289 LEU B CA 1
ATOM 5763 C C . LEU B 1 289 ? -22.859 10.539 9.484 1 91.56 289 LEU B C 1
ATOM 5765 O O . LEU B 1 289 ? -22.031 9.688 9.172 1 91.56 289 LEU B O 1
ATOM 5769 N N . ASN B 1 290 ? -24.156 10.336 9.383 1 92.44 290 ASN B N 1
ATOM 5770 C CA . ASN B 1 290 ? -24.672 9.039 8.945 1 92.44 290 ASN B CA 1
ATOM 5771 C C . ASN B 1 290 ? -24.281 8.742 7.5 1 92.44 290 ASN B C 1
ATOM 5773 O O . ASN B 1 290 ? -23.938 7.605 7.168 1 92.44 290 ASN B O 1
ATOM 5777 N N . SER B 1 291 ? -24.359 9.766 6.68 1 94.06 291 SER B N 1
ATOM 5778 C CA . SER B 1 291 ? -23.922 9.602 5.293 1 94.06 291 SER B CA 1
ATOM 5779 C C . SER B 1 291 ? -22.453 9.211 5.211 1 94.06 291 SER B C 1
ATOM 5781 O O . SER B 1 291 ? -22.078 8.375 4.391 1 94.06 291 SER B O 1
ATOM 5783 N N . PHE B 1 292 ? -21.609 9.812 6.027 1 95.06 292 PHE B N 1
ATOM 5784 C CA . PHE B 1 292 ? -20.203 9.469 6.09 1 95.06 292 PHE B CA 1
ATOM 5785 C C . PHE B 1 292 ? -20.016 8.016 6.504 1 95.06 292 PHE B C 1
ATOM 5787 O O . PHE B 1 292 ? -19.281 7.27 5.852 1 95.06 292 PHE B O 1
ATOM 5794 N N . LEU B 1 293 ? -20.703 7.602 7.531 1 94.31 293 LEU B N 1
ATOM 5795 C CA . LEU B 1 293 ? -20.547 6.242 8.031 1 94.31 293 LEU B CA 1
ATOM 5796 C C . LEU B 1 293 ? -21.078 5.23 7.02 1 94.31 293 LEU B C 1
ATOM 5798 O O . LEU B 1 293 ? -20.484 4.168 6.828 1 94.31 293 LEU B O 1
ATOM 5802 N N . ASP B 1 294 ? -22.172 5.566 6.344 1 94.31 294 ASP B N 1
ATOM 5803 C CA . ASP B 1 294 ? -22.688 4.715 5.273 1 94.31 294 ASP B CA 1
ATOM 5804 C C . ASP B 1 294 ? -21.688 4.625 4.121 1 94.31 294 ASP B C 1
ATOM 5806 O O . ASP B 1 294 ? -21.516 3.561 3.52 1 94.31 294 ASP B O 1
ATOM 5810 N N . GLY B 1 295 ? -21.047 5.766 3.779 1 93.5 295 GLY B N 1
ATOM 5811 C CA . GLY B 1 295 ? -20 5.77 2.764 1 93.5 295 GLY B CA 1
ATOM 5812 C C . GLY B 1 295 ? -18.812 4.883 3.115 1 93.5 295 GLY B C 1
ATOM 5813 O O . GLY B 1 295 ? -18.297 4.176 2.254 1 93.5 295 GLY B O 1
ATOM 5814 N N . VAL B 1 296 ? -18.469 4.84 4.379 1 94.31 296 VAL B N 1
ATOM 5815 C CA . VAL B 1 296 ? -17.391 3.984 4.855 1 94.31 296 VAL B CA 1
ATOM 5816 C C . VAL B 1 296 ? -17.797 2.518 4.727 1 94.31 296 VAL B C 1
ATOM 5818 O O . VAL B 1 296 ? -17.031 1.688 4.254 1 94.31 296 VAL B O 1
ATOM 5821 N N . ASP B 1 297 ? -19.062 2.23 5.074 1 95.56 297 ASP B N 1
ATOM 5822 C CA . ASP B 1 297 ? -19.578 0.867 4.957 1 95.56 297 ASP B CA 1
ATOM 5823 C C . ASP B 1 297 ? -19.516 0.38 3.51 1 95.56 297 ASP B C 1
ATOM 5825 O O . ASP B 1 297 ? -19.062 -0.737 3.246 1 95.56 297 ASP B O 1
ATOM 5829 N N . LEU B 1 298 ? -19.906 1.195 2.639 1 95.88 298 LEU B N 1
ATOM 5830 C CA . LEU B 1 298 ? -19.906 0.848 1.222 1 95.88 298 LEU B CA 1
ATOM 5831 C C . LEU B 1 298 ? -18.484 0.628 0.711 1 95.88 298 LEU B C 1
ATOM 5833 O O . LEU B 1 298 ? -18.234 -0.318 -0.036 1 95.88 298 LEU B O 1
ATOM 5837 N N . SER B 1 299 ? -17.578 1.541 1.08 1 96.19 299 SER B N 1
ATOM 5838 C CA . SER B 1 299 ? -16.188 1.428 0.649 1 96.19 299 SER B CA 1
ATOM 5839 C C . SER B 1 299 ? -15.547 0.147 1.174 1 96.19 299 SER B C 1
ATOM 5841 O O . SER B 1 299 ? -14.805 -0.52 0.455 1 96.19 299 SER B O 1
ATOM 5843 N N . VAL B 1 300 ? -15.852 -0.201 2.414 1 96.88 300 VAL B N 1
ATOM 5844 C CA . VAL B 1 300 ? -15.258 -1.386 3.027 1 96.88 300 VAL B CA 1
ATOM 5845 C C . VAL B 1 300 ? -15.828 -2.645 2.375 1 96.88 300 VAL B C 1
ATOM 5847 O O . VAL B 1 300 ? -15.094 -3.607 2.129 1 96.88 300 VAL B O 1
ATOM 5850 N N . THR B 1 301 ? -17.109 -2.643 2.098 1 96.88 301 THR B N 1
ATOM 5851 C CA . THR B 1 301 ? -17.719 -3.766 1.384 1 96.88 301 THR B CA 1
ATOM 5852 C C . THR B 1 301 ? -17.078 -3.924 0.001 1 96.88 301 THR B C 1
ATOM 5854 O O . THR B 1 301 ? -16.75 -5.035 -0.413 1 96.88 301 THR B O 1
ATOM 5857 N N . GLY B 1 302 ? -16.969 -2.799 -0.675 1 96.69 302 GLY B N 1
ATOM 5858 C CA . GLY B 1 302 ? -16.297 -2.84 -1.965 1 96.69 302 GLY B CA 1
ATOM 5859 C C . GLY B 1 302 ? -14.875 -3.371 -1.883 1 96.69 302 GLY B C 1
ATOM 5860 O O . GLY B 1 302 ? -14.461 -4.172 -2.725 1 96.69 302 GLY B O 1
ATOM 5861 N N . PHE B 1 303 ? -14.133 -2.916 -0.913 1 97.81 303 PHE B N 1
ATOM 5862 C CA . PHE B 1 303 ? -12.781 -3.396 -0.669 1 97.81 303 PHE B CA 1
ATOM 5863 C C . PHE B 1 303 ? -12.766 -4.906 -0.472 1 97.81 303 PHE B C 1
ATOM 5865 O O . PHE B 1 303 ? -11.977 -5.617 -1.1 1 97.81 303 PHE B O 1
ATOM 5872 N N . ALA B 1 304 ? -13.625 -5.438 0.403 1 97.06 304 ALA B N 1
ATOM 5873 C CA . ALA B 1 304 ? -13.672 -6.863 0.721 1 97.06 304 ALA B CA 1
ATOM 5874 C C . ALA B 1 304 ? -14.031 -7.688 -0.511 1 97.06 304 ALA B C 1
ATOM 5876 O O . ALA B 1 304 ? -13.414 -8.727 -0.771 1 97.06 304 ALA B O 1
ATOM 5877 N N . ASP B 1 305 ? -14.969 -7.242 -1.289 1 97 305 ASP B N 1
ATOM 5878 C CA . ASP B 1 305 ? -15.398 -7.949 -2.494 1 97 305 ASP B CA 1
ATOM 5879 C C . ASP B 1 305 ? -14.273 -7.992 -3.527 1 97 305 ASP B C 1
ATOM 5881 O O . ASP B 1 305 ? -13.992 -9.047 -4.098 1 97 305 ASP B O 1
ATOM 5885 N N . ARG B 1 306 ? -13.648 -6.926 -3.791 1 97.06 306 ARG B N 1
ATOM 5886 C CA . ARG B 1 306 ? -12.57 -6.855 -4.77 1 97.06 306 ARG B CA 1
ATOM 5887 C C . ARG B 1 306 ? -11.383 -7.719 -4.344 1 97.06 306 ARG B C 1
ATOM 5889 O O . ARG B 1 306 ? -10.75 -8.367 -5.18 1 97.06 306 ARG B O 1
ATOM 5896 N N . SER B 1 307 ? -11.078 -7.617 -3.002 1 97.31 307 SER B N 1
ATOM 5897 C CA . SER B 1 307 ? -9.984 -8.453 -2.512 1 97.31 307 SER B CA 1
ATOM 5898 C C . SER B 1 307 ? -10.297 -9.93 -2.688 1 97.31 307 SER B C 1
ATOM 5900 O O . SER B 1 307 ? -9.43 -10.711 -3.084 1 97.31 307 SER B O 1
ATOM 5902 N N . THR B 1 308 ? -11.539 -10.305 -2.424 1 97.31 308 THR B N 1
ATOM 5903 C CA . THR B 1 308 ? -11.969 -11.688 -2.6 1 97.31 308 THR B CA 1
ATOM 5904 C C . THR B 1 308 ? -11.875 -12.102 -4.066 1 97.31 308 THR B C 1
ATOM 5906 O O . THR B 1 308 ? -11.352 -13.172 -4.379 1 97.31 308 THR B O 1
ATOM 5909 N N . GLU B 1 309 ? -12.312 -11.281 -4.902 1 97.06 309 GLU B N 1
ATOM 5910 C CA . GLU B 1 309 ? -12.273 -11.555 -6.332 1 97.06 309 GLU B CA 1
ATOM 5911 C C . GLU B 1 309 ? -10.836 -11.703 -6.824 1 97.06 309 GLU B C 1
ATOM 5913 O O . GLU B 1 309 ? -10.508 -12.664 -7.535 1 97.06 309 GLU B O 1
ATOM 5918 N N . SER B 1 310 ? -10 -10.758 -6.453 1 96.88 310 SER B N 1
ATOM 5919 C CA . SER B 1 310 ? -8.602 -10.766 -6.883 1 96.88 310 SER B CA 1
ATOM 5920 C C . SER B 1 310 ? -7.895 -12.039 -6.426 1 96.88 310 SER B C 1
ATOM 5922 O O . SER B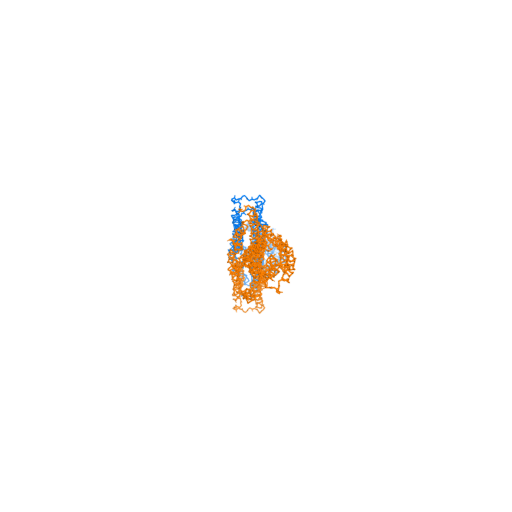 1 310 ? -7.172 -12.664 -7.207 1 96.88 310 SER B O 1
ATOM 5924 N N . LEU B 1 311 ? -8.141 -12.461 -5.199 1 96.88 311 LEU B N 1
ATOM 5925 C CA . LEU B 1 311 ? -7.449 -13.617 -4.641 1 96.88 311 LEU B CA 1
ATOM 5926 C C . LEU B 1 311 ? -8.023 -14.914 -5.191 1 96.88 311 LEU B C 1
ATOM 5928 O O . LEU B 1 311 ? -7.305 -15.906 -5.352 1 96.88 311 LEU B O 1
ATOM 5932 N N . THR B 1 312 ? -9.32 -14.898 -5.52 1 97.19 312 THR B N 1
ATOM 5933 C CA . THR B 1 312 ? -9.93 -16.062 -6.164 1 97.19 312 THR B CA 1
ATOM 5934 C C . THR B 1 312 ? -9.367 -16.25 -7.57 1 97.19 312 THR B C 1
ATOM 5936 O O . THR B 1 312 ? -9 -17.359 -7.953 1 97.19 312 THR B O 1
ATOM 5939 N N . LEU B 1 313 ? -9.281 -15.18 -8.312 1 96.75 313 LEU B N 1
ATOM 5940 C CA . LEU B 1 313 ? -8.703 -15.234 -9.656 1 96.75 313 LEU B CA 1
ATOM 5941 C C . LEU B 1 313 ? -7.246 -15.672 -9.609 1 96.75 313 LEU B C 1
ATOM 5943 O O . LEU B 1 313 ? -6.797 -16.438 -10.461 1 96.75 313 LEU B O 1
ATOM 5947 N N . PHE B 1 314 ? -6.594 -15.172 -8.602 1 97 314 PHE B N 1
ATOM 5948 C CA . PHE B 1 314 ? -5.211 -15.57 -8.359 1 97 314 PHE B CA 1
ATOM 5949 C C . PHE B 1 314 ? -5.098 -17.078 -8.18 1 97 314 PHE B C 1
ATOM 5951 O O . PHE B 1 314 ? -4.266 -17.719 -8.82 1 97 314 PHE B O 1
ATOM 5958 N N . LYS B 1 315 ? -5.906 -17.688 -7.406 1 96.38 315 LYS B N 1
ATOM 5959 C CA . LYS B 1 315 ? -5.898 -19.141 -7.184 1 96.38 315 LYS B CA 1
ATOM 5960 C C . LYS B 1 315 ? -6.195 -19.891 -8.469 1 96.38 315 LYS B C 1
ATOM 5962 O O . LYS B 1 315 ? -5.543 -20.891 -8.773 1 96.38 315 LYS B O 1
ATOM 5967 N N . GLU B 1 316 ? -7.117 -19.453 -9.227 1 96.06 316 GLU B N 1
ATOM 5968 C CA . GLU B 1 316 ? -7.496 -20.078 -10.492 1 96.06 316 GLU B CA 1
ATOM 5969 C C . GLU B 1 316 ? -6.363 -20 -11.508 1 96.06 316 GLU B C 1
ATOM 5971 O O . GLU B 1 316 ? -6.113 -20.969 -12.234 1 96.06 316 GLU B O 1
ATOM 5976 N N . GLU B 1 317 ? -5.738 -18.875 -11.555 1 96.31 317 GLU B N 1
ATOM 5977 C CA . GLU B 1 317 ? -4.629 -18.703 -12.484 1 96.31 317 GLU B CA 1
ATOM 5978 C C . GLU B 1 317 ? -3.479 -19.656 -12.164 1 96.31 317 GLU B C 1
ATOM 5980 O O . GLU B 1 317 ? -2.875 -20.234 -13.062 1 96.31 317 GLU B O 1
ATOM 5985 N N . VAL B 1 318 ? -3.182 -19.797 -10.898 1 95 318 VAL B N 1
ATOM 5986 C CA . VAL B 1 318 ? -2.111 -20.703 -10.484 1 95 318 VAL B CA 1
ATOM 5987 C C . VAL B 1 318 ? -2.459 -22.141 -10.883 1 95 318 VAL B C 1
ATOM 5989 O O . VAL B 1 318 ? -1.62 -22.859 -11.43 1 95 318 VAL B O 1
ATOM 5992 N N . ALA B 1 319 ? -3.682 -22.547 -10.641 1 94.81 319 ALA B N 1
ATOM 5993 C CA . ALA B 1 319 ? -4.137 -23.875 -11.023 1 94.81 319 ALA B CA 1
ATOM 5994 C C . ALA B 1 319 ? -4.023 -24.078 -12.531 1 94.81 319 ALA B C 1
ATOM 5996 O O . ALA B 1 319 ? -3.58 -25.141 -12.992 1 94.81 319 ALA B O 1
ATOM 5997 N N . GLN B 1 320 ? -4.355 -23.062 -13.289 1 96.12 320 GLN B N 1
ATOM 5998 C CA . GLN B 1 320 ? -4.305 -23.141 -14.742 1 96.12 320 GLN B CA 1
ATOM 5999 C C . GLN B 1 320 ? -2.867 -23.281 -15.234 1 96.12 320 GLN B C 1
ATOM 6001 O O . GLN B 1 320 ? -2.588 -24.062 -16.141 1 96.12 320 GLN B O 1
ATOM 6006 N N . ILE B 1 321 ? -2 -22.516 -14.664 1 94.75 321 ILE B N 1
ATOM 6007 C CA . ILE B 1 321 ? -0.589 -22.578 -15.031 1 94.75 321 ILE B CA 1
ATOM 6008 C C . ILE B 1 321 ? -0.068 -24 -14.82 1 94.75 321 ILE B C 1
ATOM 6010 O O . ILE B 1 321 ? 0.585 -24.562 -15.695 1 94.75 321 ILE B O 1
ATOM 6014 N N . LEU B 1 322 ? -0.353 -24.625 -13.664 1 93.69 322 LEU B N 1
ATOM 6015 C CA . LEU B 1 322 ? 0.106 -25.984 -13.344 1 93.69 322 LEU B CA 1
ATOM 6016 C C . LEU B 1 322 ? -0.504 -27 -14.305 1 93.69 322 LEU B C 1
ATOM 6018 O O . LEU B 1 322 ? 0.202 -27.859 -14.828 1 93.69 322 LEU B O 1
ATOM 6022 N N . ASN B 1 323 ? -1.787 -26.844 -14.609 1 93.12 323 ASN B N 1
ATOM 6023 C CA . ASN B 1 323 ? -2.486 -27.781 -15.484 1 93.12 323 ASN B CA 1
ATOM 6024 C C . ASN B 1 323 ? -1.936 -27.734 -16.906 1 93.12 323 ASN B C 1
ATOM 6026 O O . ASN B 1 323 ? -1.692 -28.766 -17.516 1 93.12 323 ASN B O 1
ATOM 6030 N N . ASP B 1 324 ? -1.775 -26.562 -17.391 1 93.69 324 ASP B N 1
ATOM 6031 C CA . ASP B 1 324 ? -1.264 -26.391 -18.75 1 93.69 324 ASP B CA 1
ATOM 6032 C C . ASP B 1 324 ? 0.128 -27 -18.891 1 93.69 324 ASP B C 1
ATOM 6034 O O . ASP B 1 324 ? 0.404 -27.719 -19.859 1 93.69 324 ASP B O 1
ATOM 6038 N N . GLN B 1 325 ? 0.913 -26.781 -17.906 1 91.31 325 GLN B N 1
ATOM 6039 C CA . GLN B 1 325 ? 2.295 -27.234 -18 1 91.31 325 GLN B CA 1
ATOM 6040 C C . GLN B 1 325 ? 2.391 -28.734 -17.75 1 91.31 325 GLN B C 1
ATOM 6042 O O . GLN B 1 325 ? 3.234 -29.422 -18.344 1 91.31 325 GLN B O 1
ATOM 6047 N N . ARG B 1 326 ? 1.562 -29.297 -16.953 1 90.94 326 ARG B N 1
ATOM 6048 C CA . ARG B 1 326 ? 1.488 -30.734 -16.75 1 90.94 326 ARG B CA 1
ATOM 6049 C C . ARG B 1 326 ? 1.081 -31.453 -18.031 1 90.94 326 ARG B C 1
ATOM 6051 O O . ARG B 1 326 ? 1.599 -32.531 -18.344 1 90.94 326 ARG B O 1
ATOM 6058 N N . ALA B 1 327 ? 0.153 -30.875 -18.719 1 91.56 327 ALA B N 1
ATOM 6059 C CA . ALA B 1 327 ? -0.275 -31.438 -20 1 91.56 327 ALA B CA 1
ATOM 6060 C C . ALA B 1 327 ? 0.883 -31.5 -20.984 1 91.56 327 ALA B C 1
ATOM 6062 O O . ALA B 1 327 ? 1.037 -32.469 -21.719 1 91.56 327 ALA B O 1
ATOM 6063 N N . ILE B 1 328 ? 1.69 -30.5 -20.953 1 92.38 328 ILE B N 1
ATOM 6064 C CA . ILE B 1 328 ? 2.844 -30.453 -21.844 1 92.38 328 ILE B CA 1
ATOM 6065 C C . ILE B 1 328 ? 3.828 -31.562 -21.469 1 92.38 328 ILE B C 1
ATOM 6067 O O . ILE B 1 328 ? 4.352 -32.25 -22.359 1 92.38 328 ILE B O 1
ATOM 6071 N N . ILE B 1 329 ? 4.086 -31.781 -20.203 1 90.31 329 ILE B N 1
ATOM 6072 C CA . ILE B 1 329 ? 4.965 -32.844 -19.734 1 90.31 329 ILE B CA 1
ATOM 6073 C C . ILE B 1 329 ? 4.422 -34.188 -20.203 1 90.31 329 ILE B C 1
ATOM 6075 O O . ILE B 1 329 ? 5.172 -35.031 -20.719 1 90.31 329 ILE B O 1
ATOM 6079 N N . GLY B 1 330 ? 3.096 -34.406 -20.031 1 89.19 330 GLY B N 1
ATOM 6080 C CA . GLY B 1 330 ? 2.467 -35.656 -20.438 1 89.19 330 GLY B CA 1
ATOM 6081 C C . GLY B 1 330 ? 2.633 -35.938 -21.922 1 89.19 330 GLY B C 1
ATOM 6082 O O . GLY B 1 330 ? 2.941 -37.062 -22.312 1 89.19 330 GLY B O 1
ATOM 6083 N N . GLU B 1 331 ? 2.484 -34.969 -22.719 1 90.38 331 GLU B N 1
ATOM 6084 C CA . GLU B 1 331 ? 2.641 -35.094 -24.172 1 90.38 331 GLU B CA 1
ATOM 6085 C C . GLU B 1 331 ? 4.082 -35.438 -24.531 1 90.38 331 GLU B C 1
ATOM 6087 O O . GLU B 1 331 ? 4.32 -36.312 -25.391 1 90.38 331 GLU B O 1
ATOM 6092 N N . THR B 1 332 ? 4.98 -34.75 -23.859 1 89.06 332 THR B N 1
ATOM 6093 C CA . THR B 1 332 ? 6.395 -35 -24.125 1 89.06 332 THR B CA 1
ATOM 6094 C C . THR B 1 332 ? 6.781 -36.438 -23.766 1 89.06 332 THR B C 1
ATOM 6096 O O . THR B 1 332 ? 7.441 -37.125 -24.547 1 89.06 332 THR B O 1
ATOM 6099 N N . LEU B 1 333 ? 6.34 -36.906 -22.641 1 88.5 333 LEU B N 1
ATOM 6100 C CA . LEU B 1 333 ? 6.672 -38.25 -22.188 1 88.5 333 LEU B CA 1
ATOM 6101 C C . LEU B 1 333 ? 6.02 -39.312 -23.078 1 88.5 333 LEU B C 1
ATOM 6103 O O . LEU B 1 333 ? 6.648 -40.312 -23.438 1 88.5 333 LEU B O 1
ATOM 6107 N N . SER B 1 334 ? 4.777 -39.031 -23.453 1 88.81 334 SER B N 1
ATOM 6108 C CA . SER B 1 334 ? 4.059 -39.969 -24.328 1 88.81 334 SER B CA 1
ATOM 6109 C C . SER B 1 334 ? 4.734 -40.062 -25.688 1 88.81 334 SER B C 1
ATOM 6111 O O . SER B 1 334 ? 4.941 -41.188 -26.203 1 88.81 334 SER B O 1
ATOM 6113 N N . ALA B 1 335 ? 5.105 -38.969 -26.25 1 90.06 335 ALA B N 1
ATOM 6114 C CA . ALA B 1 335 ? 5.762 -38.938 -27.547 1 90.06 335 ALA B CA 1
ATOM 6115 C C . ALA B 1 335 ? 7.117 -39.656 -27.5 1 90.06 335 ALA B C 1
ATOM 6117 O O . ALA B 1 335 ? 7.461 -40.438 -28.391 1 90.06 335 ALA B O 1
ATOM 6118 N N . ALA B 1 336 ? 7.84 -39.344 -26.438 1 89.81 336 ALA B N 1
ATOM 6119 C CA . ALA B 1 336 ? 9.156 -39.969 -26.281 1 89.81 336 ALA B CA 1
ATOM 6120 C C . ALA B 1 336 ? 9.031 -41.469 -26.125 1 89.81 336 ALA B C 1
ATOM 6122 O O . ALA B 1 336 ? 9.766 -42.219 -26.766 1 89.81 336 ALA B O 1
ATOM 6123 N N . THR B 1 337 ? 8.125 -41.938 -25.344 1 89.38 337 THR B N 1
ATOM 6124 C CA . THR B 1 337 ? 7.938 -43.375 -25.094 1 89.38 337 THR B CA 1
ATOM 6125 C C . THR B 1 337 ? 7.465 -44.094 -26.344 1 89.38 337 THR B C 1
ATOM 6127 O O . THR B 1 337 ? 7.93 -45.188 -26.656 1 89.38 337 THR B O 1
ATOM 6130 N N . LYS B 1 338 ? 6.555 -43.469 -27.047 1 89.31 338 LYS B N 1
ATOM 6131 C CA . LYS B 1 338 ? 6.082 -44.031 -28.312 1 89.31 338 LYS B CA 1
ATOM 6132 C C . LYS B 1 338 ? 7.227 -44.188 -29.312 1 89.31 338 LYS B C 1
ATOM 6134 O O . LYS B 1 338 ? 7.359 -45.25 -29.953 1 89.31 338 LYS B O 1
ATOM 6139 N N . THR B 1 339 ? 8.031 -43.219 -29.375 1 91.06 339 THR B N 1
ATOM 6140 C CA . THR B 1 339 ? 9.172 -43.25 -30.281 1 91.06 339 THR B CA 1
ATOM 6141 C C . THR B 1 339 ? 10.141 -44.344 -29.891 1 91.06 339 THR B C 1
ATOM 6143 O O . THR B 1 339 ? 10.578 -45.125 -30.75 1 91.06 339 THR B O 1
ATOM 6146 N N . MET B 1 340 ? 10.414 -44.5 -28.672 1 91.44 340 MET B N 1
ATOM 6147 C CA . MET B 1 340 ? 11.352 -45.531 -28.203 1 91.44 340 MET B CA 1
ATOM 6148 C C . MET B 1 340 ? 10.82 -46.938 -28.469 1 91.44 340 MET B C 1
ATOM 6150 O O . MET B 1 340 ? 11.547 -47.781 -28.953 1 91.44 340 MET B O 1
ATOM 6154 N N . THR B 1 341 ? 9.562 -47.188 -28.203 1 90.12 341 THR B N 1
ATOM 6155 C CA . THR B 1 341 ? 8.984 -48.5 -28.375 1 90.12 341 THR B CA 1
ATOM 6156 C C . THR B 1 341 ? 8.906 -48.875 -29.859 1 90.12 341 THR B C 1
ATOM 6158 O O . THR B 1 341 ? 9.234 -50 -30.25 1 90.12 341 THR B O 1
ATOM 6161 N N . GLN B 1 342 ? 8.602 -47.969 -30.688 1 88.75 342 GLN B N 1
ATOM 6162 C CA . GLN B 1 342 ? 8.508 -48.219 -32.125 1 88.75 342 GLN B CA 1
ATOM 6163 C C . GLN B 1 342 ? 9.883 -48.5 -32.719 1 88.75 342 GLN B C 1
ATOM 6165 O O . GLN B 1 342 ? 10.039 -49.406 -33.531 1 88.75 342 GLN B O 1
ATOM 6170 N N . ASP B 1 343 ? 10.812 -47.719 -32.25 1 90.44 343 ASP B N 1
ATOM 6171 C CA . ASP B 1 343 ? 12.164 -47.938 -32.75 1 90.44 343 ASP B CA 1
ATOM 6172 C C . ASP B 1 343 ? 12.719 -49.281 -32.25 1 90.44 343 ASP B C 1
ATOM 6174 O O . ASP B 1 343 ? 13.438 -49.969 -33 1 90.44 343 ASP B O 1
ATOM 6178 N N . ALA B 1 344 ? 12.367 -49.625 -31.094 1 89.94 344 ALA B N 1
ATOM 6179 C CA . ALA B 1 344 ? 12.805 -50.906 -30.562 1 89.94 344 ALA B CA 1
ATOM 6180 C C . ALA B 1 344 ? 12.195 -52.094 -31.344 1 89.94 344 ALA B C 1
ATOM 6182 O O . ALA B 1 344 ? 12.859 -53.094 -31.578 1 89.94 344 ALA B O 1
ATOM 6183 N N . PHE B 1 345 ? 10.969 -51.938 -31.828 1 86.94 345 PHE B N 1
ATOM 6184 C CA . PHE B 1 345 ? 10.273 -53 -32.594 1 86.94 345 PHE B CA 1
ATOM 6185 C C . PHE B 1 345 ? 10.945 -53.219 -33.938 1 86.94 345 PHE B C 1
ATOM 6187 O O . PHE B 1 345 ? 10.898 -54.312 -34.5 1 86.94 345 PHE B O 1
ATOM 6194 N N . LYS B 1 346 ? 11.594 -52.219 -34.375 1 88.69 346 LYS B N 1
ATOM 6195 C CA . LYS B 1 346 ? 12.188 -52.281 -35.719 1 88.69 346 LYS B CA 1
ATOM 6196 C C . LYS B 1 346 ? 13.656 -52.688 -35.625 1 88.69 346 LYS B C 1
ATOM 6198 O O . LYS B 1 346 ? 14.312 -52.844 -36.656 1 88.69 346 LYS B O 1
ATOM 6203 N N . SER B 1 347 ? 14.094 -52.906 -34.469 1 88.81 347 SER B N 1
ATOM 6204 C CA . SER B 1 347 ? 15.523 -53.156 -34.312 1 88.81 347 SER B CA 1
ATOM 6205 C C . SER B 1 347 ? 15.797 -54.656 -34.156 1 88.81 347 SER B C 1
ATOM 6207 O O . SER B 1 347 ? 15.039 -55.375 -33.5 1 88.81 347 SER B O 1
ATOM 6209 N N . ASP B 1 348 ? 16.875 -55.125 -34.75 1 89.12 348 ASP B N 1
ATOM 6210 C CA . ASP B 1 348 ? 17.297 -56.531 -34.625 1 89.12 348 ASP B CA 1
ATOM 6211 C C . ASP B 1 348 ? 18.234 -56.719 -33.438 1 89.12 348 ASP B C 1
ATOM 6213 O O . ASP B 1 348 ? 18.703 -57.844 -33.156 1 89.12 348 ASP B O 1
ATOM 6217 N N . ASN B 1 349 ? 18.422 -55.594 -32.844 1 88.44 349 ASN B N 1
ATOM 6218 C CA . ASN B 1 349 ? 19.297 -55.688 -31.672 1 88.44 349 ASN B CA 1
ATOM 6219 C C . ASN B 1 349 ? 18.641 -56.5 -30.547 1 88.44 349 ASN B C 1
ATOM 6221 O O . ASN B 1 349 ? 17.531 -56.188 -30.109 1 88.44 349 ASN B O 1
ATOM 6225 N N . ALA B 1 350 ? 19.375 -57.531 -30.047 1 81.19 350 ALA B N 1
ATOM 6226 C CA . ALA B 1 350 ? 18.828 -58.438 -29.031 1 81.19 350 ALA B CA 1
ATOM 6227 C C . ALA B 1 350 ? 18.562 -57.688 -27.734 1 81.19 350 ALA B C 1
ATOM 6229 O O . ALA B 1 350 ? 17.781 -58.156 -26.891 1 81.19 350 ALA B O 1
ATOM 6230 N N . MET B 1 351 ? 19.141 -56.469 -27.672 1 87.06 351 MET B N 1
ATOM 6231 C CA . MET B 1 351 ? 19.016 -55.719 -26.422 1 87.06 351 MET B CA 1
ATOM 6232 C C . MET B 1 351 ? 17.969 -54.625 -26.531 1 87.06 351 MET B C 1
ATOM 6234 O O . MET B 1 351 ? 17.797 -53.844 -25.609 1 87.06 351 MET B O 1
ATOM 6238 N N . ALA B 1 352 ? 17.266 -54.562 -27.578 1 87.62 352 ALA B N 1
ATOM 6239 C CA . ALA B 1 352 ? 16.312 -53.5 -27.844 1 87.62 352 ALA B CA 1
ATOM 6240 C C . ALA B 1 352 ? 15.289 -53.375 -26.719 1 87.62 352 ALA B C 1
ATOM 6242 O O . ALA B 1 352 ? 15.016 -52.281 -26.234 1 87.62 352 ALA B O 1
ATOM 6243 N N . VAL B 1 353 ? 14.812 -54.5 -26.234 1 80.56 353 VAL B N 1
ATOM 6244 C CA . VAL B 1 353 ? 13.797 -54.469 -25.188 1 80.56 353 VAL B CA 1
ATOM 6245 C C . VAL B 1 353 ? 14.414 -53.969 -23.875 1 80.56 353 VAL B C 1
ATOM 6247 O O . VAL B 1 353 ? 13.789 -53.219 -23.125 1 80.56 353 VAL B O 1
ATOM 6250 N N . ARG B 1 354 ? 15.562 -54.312 -23.688 1 85.19 354 ARG B N 1
ATOM 6251 C CA . ARG B 1 354 ? 16.266 -53.875 -22.484 1 85.19 354 ARG B CA 1
ATOM 6252 C C . ARG B 1 354 ? 16.531 -52.375 -22.547 1 85.19 354 ARG B C 1
ATOM 6254 O O . ARG B 1 354 ? 16.453 -51.688 -21.531 1 85.19 354 ARG B O 1
ATOM 6261 N N . CYS B 1 355 ? 16.859 -51.906 -23.766 1 90.38 355 CYS B N 1
ATOM 6262 C CA . CYS B 1 355 ? 17.109 -50.5 -23.953 1 90.38 355 CYS B CA 1
ATOM 6263 C C . CYS B 1 355 ? 15.852 -49.688 -23.641 1 90.38 355 CYS B C 1
ATOM 6265 O O . CYS B 1 355 ? 15.914 -48.656 -22.984 1 90.38 355 CYS B O 1
ATOM 6267 N N . VAL B 1 356 ? 14.734 -50.156 -24.031 1 88.88 356 VAL B N 1
ATOM 6268 C CA . VAL B 1 356 ? 13.469 -49.469 -23.781 1 88.88 356 VAL B CA 1
ATOM 6269 C C . VAL B 1 356 ? 13.172 -49.469 -22.281 1 88.88 356 VAL B C 1
ATOM 6271 O O . VAL B 1 356 ? 12.789 -48.469 -21.703 1 88.88 356 VAL B O 1
ATOM 6274 N N . GLN B 1 357 ? 13.367 -50.625 -21.641 1 83.56 357 GLN B N 1
ATOM 6275 C CA . GLN B 1 357 ? 13.086 -50.75 -20.219 1 83.56 357 GLN B CA 1
ATOM 6276 C C . GLN B 1 357 ? 13.992 -49.812 -19.391 1 83.56 357 GLN B C 1
ATOM 6278 O O . GLN B 1 357 ? 13.523 -49.125 -18.484 1 83.56 357 GLN B O 1
ATOM 6283 N N . ALA B 1 358 ? 15.211 -49.75 -19.734 1 85.81 358 ALA B N 1
ATOM 6284 C CA . ALA B 1 358 ? 16.172 -48.906 -19.031 1 85.81 358 ALA B CA 1
ATOM 6285 C C . ALA B 1 358 ? 15.828 -47.438 -19.203 1 85.81 358 ALA B C 1
ATOM 6287 O O . ALA B 1 358 ? 15.875 -46.656 -18.234 1 85.81 358 ALA B O 1
ATOM 6288 N N . SER B 1 359 ? 15.539 -47.062 -20.438 1 87.56 359 SER B N 1
ATOM 6289 C CA . SER B 1 359 ? 15.227 -45.656 -20.734 1 87.56 359 SER B CA 1
ATOM 6290 C C . SER B 1 359 ? 13.914 -45.25 -20.078 1 87.56 359 SER B C 1
ATOM 6292 O O . SER B 1 359 ? 13.781 -44.125 -19.609 1 87.56 359 SER B O 1
ATOM 6294 N N . THR B 1 360 ? 12.969 -46.094 -20.031 1 83.62 360 THR B N 1
ATOM 6295 C CA . THR B 1 360 ? 11.688 -45.781 -19.406 1 83.62 360 THR B CA 1
ATOM 6296 C C . THR B 1 360 ? 11.852 -45.656 -17.891 1 83.62 360 THR B C 1
ATOM 6298 O O . THR B 1 360 ? 11.227 -44.781 -17.281 1 83.62 360 THR B O 1
ATOM 6301 N N . ASN B 1 361 ? 12.586 -46.5 -17.328 1 80.38 361 ASN B N 1
ATOM 6302 C CA . ASN B 1 361 ? 12.859 -46.406 -15.906 1 80.38 361 ASN B CA 1
ATOM 6303 C C . ASN B 1 361 ? 13.492 -45.031 -15.57 1 80.38 361 ASN B C 1
ATOM 6305 O O . ASN B 1 361 ? 13.188 -44.438 -14.539 1 80.38 361 ASN B O 1
ATOM 6309 N N . ALA B 1 362 ? 14.328 -44.594 -16.484 1 77.19 362 ALA B N 1
ATOM 6310 C CA . ALA B 1 362 ? 14.969 -43.312 -16.297 1 77.19 362 ALA B CA 1
ATOM 6311 C C . ALA B 1 362 ? 13.953 -42.156 -16.375 1 77.19 362 ALA B C 1
ATOM 6313 O O . ALA B 1 362 ? 14.109 -41.125 -15.719 1 77.19 362 ALA B O 1
ATOM 6314 N N . MET B 1 363 ? 12.938 -42.406 -17.156 1 75.69 363 MET B N 1
ATOM 6315 C CA . MET B 1 363 ? 11.922 -41.375 -17.359 1 75.69 363 MET B CA 1
ATOM 6316 C C . MET B 1 363 ? 10.961 -41.344 -16.172 1 75.69 363 MET B C 1
ATOM 6318 O O . MET B 1 363 ? 10.5 -40.25 -15.781 1 75.69 363 MET B O 1
ATOM 6322 N N . VAL B 1 364 ? 10.633 -42.531 -15.578 1 68.94 364 VAL B N 1
ATOM 6323 C CA . VAL B 1 364 ? 9.594 -42.594 -14.562 1 68.94 364 VAL B CA 1
ATOM 6324 C C . VAL B 1 364 ? 10.211 -42.438 -13.172 1 68.94 364 VAL B C 1
ATOM 6326 O O . VAL B 1 364 ? 9.531 -42.062 -12.219 1 68.94 364 VAL B O 1
ATOM 6329 N N . LEU B 1 365 ? 11.484 -42.938 -12.922 1 57.81 365 LEU B N 1
ATOM 6330 C CA . LEU B 1 365 ? 12.078 -42.969 -11.594 1 57.81 365 LEU B CA 1
ATOM 6331 C C . LEU B 1 365 ? 12.008 -41.594 -10.945 1 57.81 365 LEU B C 1
ATOM 6333 O O . LEU B 1 365 ? 11.781 -41.469 -9.734 1 57.81 365 LEU B O 1
ATOM 6337 N N . THR B 1 366 ? 12.234 -40.719 -11.516 1 56.25 366 THR B N 1
ATOM 6338 C CA . THR B 1 366 ? 12.008 -39.406 -10.914 1 56.25 366 THR B CA 1
ATOM 6339 C C . THR B 1 366 ? 10.969 -38.625 -11.711 1 56.25 366 THR B C 1
ATOM 6341 O O . THR B 1 366 ? 11.305 -37.938 -12.68 1 56.25 366 THR B O 1
ATOM 6344 N N . PRO B 1 367 ? 9.688 -39.094 -11.242 1 60 367 PRO B N 1
ATOM 6345 C CA . PRO B 1 367 ? 8.617 -38.531 -12.078 1 60 367 PRO B CA 1
ATOM 6346 C C . PRO B 1 367 ? 8.734 -37.031 -12.266 1 60 367 PRO B C 1
ATOM 6348 O O . PRO B 1 367 ? 8.719 -36.281 -11.289 1 60 367 PRO B O 1
ATOM 6351 N N . PRO B 1 368 ? 8.867 -36.594 -13.445 1 68 368 PRO B N 1
ATOM 6352 C CA . PRO B 1 368 ? 9.195 -35.219 -13.758 1 68 368 PRO B CA 1
ATOM 6353 C C . PRO B 1 368 ? 8.141 -34.219 -13.258 1 68 368 PRO B C 1
ATOM 6355 O O . PRO B 1 368 ? 8.477 -33.125 -12.844 1 68 368 PRO B O 1
ATOM 6358 N N . VAL B 1 369 ? 6.926 -34.844 -13.094 1 72.88 369 VAL B N 1
ATOM 6359 C CA . VAL B 1 369 ? 5.836 -33.969 -12.703 1 72.88 369 VAL B CA 1
ATOM 6360 C C . VAL B 1 369 ? 5.98 -33.562 -11.234 1 72.88 369 VAL B C 1
ATOM 6362 O O . VAL B 1 369 ? 5.574 -32.469 -10.836 1 72.88 369 VAL B O 1
ATOM 6365 N N . ASN B 1 370 ? 6.617 -34.406 -10.414 1 78.5 370 ASN B N 1
ATOM 6366 C CA . ASN B 1 370 ? 6.812 -34.125 -8.992 1 78.5 370 ASN B CA 1
ATOM 6367 C C . ASN B 1 370 ? 7.73 -32.906 -8.781 1 78.5 370 ASN B C 1
ATOM 6369 O O . ASN B 1 370 ? 7.691 -32.281 -7.723 1 78.5 370 ASN B O 1
ATOM 6373 N N . ARG B 1 371 ? 8.422 -32.594 -9.758 1 83 371 ARG B N 1
ATOM 6374 C CA . ARG B 1 371 ? 9.344 -31.469 -9.641 1 83 371 ARG B CA 1
ATOM 6375 C C . ARG B 1 371 ? 8.586 -30.141 -9.602 1 83 371 ARG B C 1
ATOM 6377 O O . ARG B 1 371 ? 9.117 -29.141 -9.141 1 83 371 ARG B O 1
ATOM 6384 N N . LEU B 1 372 ? 7.348 -30.172 -10.148 1 88.19 372 LEU B N 1
ATOM 6385 C CA . LEU B 1 372 ? 6.527 -28.969 -10.141 1 88.19 372 LEU B CA 1
ATOM 6386 C C . LEU B 1 372 ? 6.113 -28.594 -8.719 1 88.19 372 LEU B C 1
ATOM 6388 O O . LEU B 1 372 ? 5.738 -27.453 -8.453 1 88.19 372 LEU B O 1
ATOM 6392 N N . VAL B 1 373 ? 6.199 -29.609 -7.785 1 87.75 373 VAL B N 1
ATOM 6393 C CA . VAL B 1 373 ? 5.812 -29.391 -6.395 1 87.75 373 VAL B CA 1
ATOM 6394 C C . VAL B 1 373 ? 6.707 -28.328 -5.77 1 87.75 373 VAL B C 1
ATOM 6396 O O . VAL B 1 373 ? 6.242 -27.5 -4.969 1 87.75 373 VAL B O 1
ATOM 6399 N N . ASN B 1 374 ? 7.922 -28.25 -6.195 1 86.94 374 ASN B N 1
ATOM 6400 C CA . ASN B 1 374 ? 8.875 -27.297 -5.645 1 86.94 374 ASN B CA 1
ATOM 6401 C C . ASN B 1 374 ? 8.469 -25.859 -5.965 1 86.94 374 ASN B C 1
ATOM 6403 O O . ASN B 1 374 ? 8.867 -24.922 -5.262 1 86.94 374 ASN B O 1
ATOM 6407 N N . CYS B 1 375 ? 7.68 -25.656 -7.043 1 89.88 375 CYS B N 1
ATOM 6408 C CA . CYS B 1 375 ? 7.293 -24.328 -7.488 1 89.88 375 CYS B CA 1
ATOM 6409 C C . CYS B 1 375 ? 6.129 -23.797 -6.656 1 89.88 375 CYS B C 1
ATOM 6411 O O . CYS B 1 375 ? 5.875 -22.594 -6.641 1 89.88 375 CYS B O 1
ATOM 6413 N N . ILE B 1 376 ? 5.402 -24.672 -5.949 1 87.62 376 ILE B N 1
ATOM 6414 C CA . ILE B 1 376 ? 4.191 -24.203 -5.281 1 87.62 376 ILE B CA 1
ATOM 6415 C C . ILE B 1 376 ? 4.301 -24.453 -3.779 1 87.62 376 ILE B C 1
ATOM 6417 O O . ILE B 1 376 ? 3.611 -23.812 -2.982 1 87.62 376 ILE B O 1
ATOM 6421 N N . GLN B 1 377 ? 5.188 -25.344 -3.328 1 84.56 377 GLN B N 1
ATOM 6422 C CA . GLN B 1 377 ? 5.211 -25.812 -1.946 1 84.56 377 GLN B CA 1
ATOM 6423 C C . GLN B 1 377 ? 5.648 -24.703 -0.998 1 84.56 377 GLN B C 1
ATOM 6425 O O . GLN B 1 377 ? 5.242 -24.672 0.165 1 84.56 377 GLN B O 1
ATOM 6430 N N . GLY B 1 378 ? 6.457 -23.75 -1.405 1 77.56 378 GLY B N 1
ATOM 6431 C CA . GLY B 1 378 ? 6.941 -22.688 -0.533 1 77.56 378 GLY B CA 1
ATOM 6432 C C . GLY B 1 378 ? 6.031 -21.469 -0.513 1 77.56 378 GLY B C 1
ATOM 6433 O O . GLY B 1 378 ? 6.184 -20.594 0.338 1 77.56 378 GLY B O 1
ATOM 6434 N N . GLU B 1 379 ? 4.969 -21.422 -1.31 1 82.06 379 GLU B N 1
ATOM 6435 C CA . GLU B 1 379 ? 4.203 -20.203 -1.531 1 82.06 379 GLU B CA 1
ATOM 6436 C C . GLU B 1 379 ? 3.178 -19.984 -0.423 1 82.06 379 GLU B C 1
ATOM 6438 O O . GLU B 1 379 ? 2.852 -18.844 -0.089 1 82.06 379 GLU B O 1
ATOM 6443 N N . PRO B 1 380 ? 2.688 -21.078 0.208 1 74.62 380 PRO B N 1
ATOM 6444 C CA . PRO B 1 380 ? 1.824 -20.828 1.366 1 74.62 380 PRO B CA 1
ATOM 6445 C C . PRO B 1 380 ? 2.514 -20 2.453 1 74.62 380 PRO B C 1
ATOM 6447 O O . PRO B 1 380 ? 1.844 -19.344 3.252 1 74.62 380 PRO B O 1
ATOM 6450 N N . GLY B 1 381 ? 3.824 -19.906 2.4 1 76.5 381 GLY B N 1
ATOM 6451 C CA . GLY B 1 381 ? 4.582 -19.109 3.348 1 76.5 381 GLY B CA 1
ATOM 6452 C C . GLY B 1 381 ? 4.418 -17.609 3.135 1 76.5 381 GLY B C 1
ATOM 6453 O O . GLY B 1 381 ? 4.684 -16.812 4.039 1 76.5 381 GLY B O 1
ATOM 6454 N N . SER B 1 382 ? 3.949 -17.266 1.998 1 81.69 382 SER B N 1
ATOM 6455 C CA . SER B 1 382 ? 3.738 -15.859 1.677 1 81.69 382 SER B CA 1
ATOM 6456 C C . SER B 1 382 ? 2.346 -15.398 2.098 1 81.69 382 SER B C 1
ATOM 6458 O O . SER B 1 382 ? 2.051 -14.203 2.076 1 81.69 382 SER B O 1
ATOM 6460 N N . ALA B 1 383 ? 1.496 -16.375 2.527 1 89 383 ALA B N 1
ATOM 6461 C CA . ALA B 1 383 ? 0.102 -16.062 2.838 1 89 383 ALA B CA 1
ATOM 6462 C C . ALA B 1 383 ? -0.009 -15.258 4.125 1 89 383 ALA B C 1
ATOM 6464 O O . ALA B 1 383 ? -0.635 -14.195 4.148 1 89 383 ALA B O 1
ATOM 6465 N N . LEU B 1 384 ? 0.688 -15.734 5.168 1 88.81 384 LEU B N 1
ATOM 6466 C CA . LEU B 1 384 ? 0.571 -15.086 6.469 1 88.81 384 LEU B CA 1
ATOM 6467 C C . LEU B 1 384 ? 1.132 -13.672 6.422 1 88.81 384 LEU B C 1
ATOM 6469 O O . LEU B 1 384 ? 0.489 -12.727 6.891 1 88.81 384 LEU B O 1
ATOM 6473 N N . PRO B 1 385 ? 2.26 -13.453 5.824 1 88.81 385 PRO B N 1
ATOM 6474 C CA . PRO B 1 385 ? 2.771 -12.086 5.707 1 88.81 385 PRO B CA 1
ATOM 6475 C C . PRO B 1 385 ? 1.822 -11.164 4.945 1 88.81 385 PRO B C 1
ATOM 6477 O O . PRO B 1 385 ? 1.727 -9.977 5.262 1 88.81 385 PRO B O 1
ATOM 6480 N N . LEU B 1 386 ? 1.139 -11.672 3.979 1 92.31 386 LEU B N 1
ATOM 6481 C CA . LEU B 1 386 ? 0.18 -10.867 3.23 1 92.31 386 LEU B CA 1
ATOM 6482 C C . LEU B 1 386 ? -0.964 -10.414 4.133 1 92.31 386 LEU B C 1
ATOM 6484 O O . LEU B 1 386 ? -1.369 -9.25 4.086 1 92.31 386 LEU B O 1
ATOM 6488 N N . VAL B 1 387 ? -1.424 -11.32 4.945 1 93.75 387 VAL B N 1
ATOM 6489 C CA . VAL B 1 387 ? -2.492 -10.984 5.879 1 93.75 387 VAL B CA 1
ATOM 6490 C C . VAL B 1 387 ? -2.004 -9.914 6.855 1 93.75 387 VAL B C 1
ATOM 6492 O O . VAL B 1 387 ? -2.717 -8.953 7.141 1 93.75 387 VAL B O 1
ATOM 6495 N N . GLN B 1 388 ? -0.831 -10.062 7.34 1 92.56 388 GLN B N 1
ATOM 6496 C CA . GLN B 1 388 ? -0.264 -9.094 8.273 1 92.56 388 GLN B CA 1
ATOM 6497 C C . GLN B 1 388 ? -0.106 -7.723 7.621 1 92.56 388 GLN B C 1
ATOM 6499 O O . GLN B 1 388 ? -0.326 -6.695 8.266 1 92.56 388 GLN B O 1
ATOM 6504 N N . LEU B 1 389 ? 0.305 -7.742 6.434 1 93.75 389 LEU B N 1
ATOM 6505 C CA . LEU B 1 389 ? 0.446 -6.496 5.691 1 93.75 389 LEU B CA 1
ATOM 6506 C C . LEU B 1 389 ? -0.898 -5.789 5.559 1 93.75 389 LEU B C 1
ATOM 6508 O O . LEU B 1 389 ? -1.001 -4.586 5.809 1 93.75 389 LEU B O 1
ATOM 6512 N N . VAL B 1 390 ? -1.921 -6.512 5.168 1 95.06 390 VAL B N 1
ATOM 6513 C CA . VAL B 1 390 ? -3.258 -5.945 5.02 1 95.06 390 VAL B CA 1
ATOM 6514 C C . VAL B 1 390 ? -3.75 -5.422 6.367 1 95.06 390 VAL B C 1
ATOM 6516 O O . VAL B 1 390 ? -4.324 -4.332 6.445 1 95.06 390 VAL B O 1
ATOM 6519 N N . ARG B 1 391 ? -3.486 -6.109 7.438 1 95.25 391 ARG B N 1
ATOM 6520 C CA . ARG B 1 391 ? -3.834 -5.652 8.781 1 95.25 391 ARG B CA 1
ATOM 6521 C C . ARG B 1 391 ? -3.166 -4.32 9.094 1 95.25 391 ARG B C 1
ATOM 6523 O O . ARG B 1 391 ? -3.803 -3.412 9.641 1 95.25 391 ARG B O 1
ATOM 6530 N N . GLY B 1 392 ? -1.878 -4.293 8.734 1 92.62 392 GLY B N 1
ATOM 6531 C CA . GLY B 1 392 ? -1.162 -3.049 8.977 1 92.62 392 GLY B CA 1
ATOM 6532 C C . GLY B 1 392 ? -1.761 -1.862 8.25 1 92.62 392 GLY B C 1
ATOM 6533 O O . GLY B 1 392 ? -1.879 -0.773 8.812 1 92.62 392 GLY B O 1
ATOM 6534 N N . LEU B 1 393 ? -2.152 -2.059 7.02 1 94.38 393 LEU B N 1
ATOM 6535 C CA . LEU B 1 393 ? -2.748 -1.009 6.199 1 94.38 393 LEU B CA 1
ATOM 6536 C C . LEU B 1 393 ? -4.094 -0.571 6.773 1 94.38 393 LEU B C 1
ATOM 6538 O O . LEU B 1 393 ? -4.359 0.626 6.891 1 94.38 393 LEU B O 1
ATOM 6542 N N . LEU B 1 394 ? -4.879 -1.559 7.168 1 94.5 394 LEU B N 1
ATOM 6543 C CA . LEU B 1 394 ? -6.184 -1.244 7.738 1 94.5 394 LEU B CA 1
ATOM 6544 C C . LEU B 1 394 ? -6.035 -0.584 9.109 1 94.5 394 LEU B C 1
ATOM 6546 O O . LEU B 1 394 ? -6.805 0.315 9.453 1 94.5 394 LEU B O 1
ATOM 6550 N N . ASP B 1 395 ? -5.055 -1.002 9.844 1 91.94 395 ASP B N 1
ATOM 6551 C CA . ASP B 1 395 ? -4.801 -0.396 11.148 1 91.94 395 ASP B CA 1
ATOM 6552 C C . ASP B 1 395 ? -4.402 1.07 11.008 1 91.94 395 ASP B C 1
ATOM 6554 O O . ASP B 1 395 ? -4.836 1.916 11.797 1 91.94 395 ASP B O 1
ATOM 6558 N N . GLN B 1 396 ? -3.59 1.32 10.023 1 89.44 396 GLN B N 1
ATOM 6559 C CA . GLN B 1 396 ? -3.213 2.707 9.773 1 89.44 396 GLN B CA 1
ATOM 6560 C C . GLN B 1 396 ? -4.438 3.561 9.445 1 89.44 396 GLN B C 1
ATOM 6562 O O . GLN B 1 396 ? -4.562 4.684 9.938 1 89.44 396 GLN B O 1
ATOM 6567 N N . SER B 1 397 ? -5.262 3.027 8.602 1 89.06 397 SER B N 1
ATOM 6568 C CA . SER B 1 397 ? -6.5 3.721 8.273 1 89.06 397 SER B CA 1
ATOM 6569 C C . SER B 1 397 ? -7.379 3.91 9.508 1 89.06 397 SER B C 1
ATOM 6571 O O . SER B 1 397 ? -8.008 4.957 9.672 1 89.06 397 SER B O 1
ATOM 6573 N N . LYS B 1 398 ? -7.387 2.91 10.352 1 88.94 398 LYS B N 1
ATOM 6574 C CA . LYS B 1 398 ? -8.133 2.977 11.602 1 88.94 398 LYS B CA 1
ATOM 6575 C C . LYS B 1 398 ? -7.594 4.082 12.508 1 88.94 398 LYS B C 1
ATOM 6577 O O . LYS B 1 398 ? -8.367 4.84 13.102 1 88.94 398 LYS B O 1
ATOM 6582 N N . ILE B 1 399 ? -6.348 4.172 12.648 1 87.5 399 ILE B N 1
ATOM 6583 C CA . ILE B 1 399 ? -5.719 5.215 13.445 1 87.5 399 ILE B CA 1
ATOM 6584 C C . ILE B 1 399 ? -6.137 6.59 12.938 1 87.5 399 ILE B C 1
ATOM 6586 O O . ILE B 1 399 ? -6.492 7.469 13.719 1 87.5 399 ILE B O 1
ATOM 6590 N N . SER B 1 400 ? -6.145 6.723 11.602 1 86.12 400 SER B N 1
ATOM 6591 C CA . SER B 1 400 ? -6.562 7.973 10.984 1 86.12 400 SER B CA 1
ATOM 6592 C C . SER B 1 400 ? -8.008 8.305 11.328 1 86.12 400 SER B C 1
ATOM 6594 O O . SER B 1 400 ? -8.312 9.43 11.727 1 86.12 400 SER B O 1
ATOM 6596 N N . ALA B 1 401 ? -8.852 7.344 11.2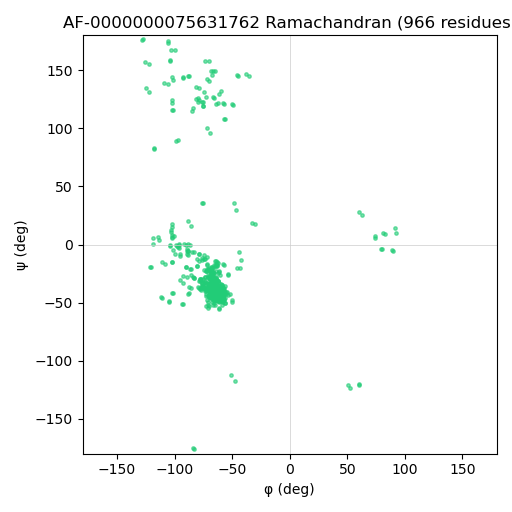34 1 86 401 ALA B N 1
ATOM 6597 C CA . ALA B 1 401 ? -10.273 7.551 11.523 1 86 401 ALA B CA 1
ATOM 6598 C C . ALA B 1 401 ? -10.492 7.891 12.992 1 86 401 ALA B C 1
ATOM 6600 O O . ALA B 1 401 ? -11.266 8.797 13.312 1 86 401 ALA B O 1
ATOM 6601 N N . ASN B 1 402 ? -9.812 7.219 13.898 1 87 402 ASN B N 1
ATOM 6602 C CA . ASN B 1 402 ? -9.938 7.473 15.336 1 87 402 ASN B CA 1
ATOM 6603 C C . ASN B 1 402 ? -9.438 8.867 15.695 1 87 402 ASN B C 1
ATOM 6605 O O . ASN B 1 402 ? -10.062 9.562 16.5 1 87 402 ASN B O 1
ATOM 6609 N N . SER B 1 403 ? -8.344 9.203 15.07 1 87.56 403 SER B N 1
ATOM 6610 C CA . SER B 1 403 ? -7.793 10.531 15.32 1 87.56 403 SER B CA 1
ATOM 6611 C C . SER B 1 403 ? -8.758 11.625 14.867 1 87.56 403 SER B C 1
ATOM 6613 O O . SER B 1 403 ? -8.969 12.609 15.578 1 87.56 403 SER B O 1
ATOM 6615 N N . ASN B 1 404 ? -9.375 11.438 13.727 1 87.25 404 ASN B N 1
ATOM 6616 C CA . ASN B 1 404 ? -10.352 12.398 13.219 1 87.25 404 ASN B CA 1
ATOM 6617 C C . ASN B 1 404 ? -11.547 12.539 14.156 1 87.25 404 ASN B C 1
ATOM 6619 O O . ASN B 1 404 ? -11.984 13.648 14.453 1 87.25 404 ASN B O 1
ATOM 6623 N N . ALA B 1 405 ? -12.016 11.469 14.641 1 87 405 ALA B N 1
ATOM 6624 C CA . ALA B 1 405 ? -13.156 11.477 15.547 1 87 405 ALA B CA 1
ATOM 6625 C C . ALA B 1 405 ? -12.812 12.164 16.859 1 87 405 ALA B C 1
ATOM 6627 O O . ALA B 1 405 ? -13.633 12.891 17.422 1 87 405 ALA B O 1
ATOM 6628 N N . ASN B 1 406 ? -11.594 11.992 17.312 1 85.38 406 ASN B N 1
ATOM 6629 C CA . ASN B 1 406 ? -11.156 12.562 18.594 1 85.38 406 ASN B CA 1
ATOM 6630 C C . ASN B 1 406 ? -10.953 14.07 18.5 1 85.38 406 ASN B C 1
ATOM 6632 O O . ASN B 1 406 ? -11.188 14.789 19.469 1 85.38 406 ASN B O 1
ATOM 6636 N N . LEU B 1 407 ? -10.562 14.492 17.344 1 85.5 407 LEU B N 1
ATOM 6637 C CA . LEU B 1 407 ? -10.266 15.906 17.172 1 85.5 407 LEU B CA 1
ATOM 6638 C C . LEU B 1 407 ? -11.539 16.75 17.266 1 85.5 407 LEU B C 1
ATOM 6640 O O . LEU B 1 407 ? -11.492 17.922 17.609 1 85.5 407 LEU B O 1
ATOM 6644 N N . MET B 1 408 ? -12.68 16.141 16.984 1 80.75 408 MET B N 1
ATOM 6645 C CA . MET B 1 408 ? -13.938 16.859 17.109 1 80.75 408 MET B CA 1
ATOM 6646 C C . MET B 1 408 ? -14.195 17.281 18.562 1 80.75 408 MET B C 1
ATOM 6648 O O . MET B 1 408 ? -14.938 18.234 18.812 1 80.75 408 MET B O 1
ATOM 6652 N N . ARG B 1 409 ? -13.516 16.656 19.422 1 77.38 409 ARG B N 1
ATOM 6653 C CA . ARG B 1 409 ? -13.703 16.953 20.844 1 77.38 409 ARG B CA 1
ATOM 6654 C C . ARG B 1 409 ? -13.031 18.266 21.219 1 77.38 409 ARG B C 1
ATOM 6656 O O . ARG B 1 409 ? -13.242 18.781 22.328 1 77.38 409 ARG B O 1
ATOM 6663 N N . THR B 1 410 ? -12.219 18.797 20.328 1 75.5 410 THR B N 1
ATOM 6664 C CA . THR B 1 410 ? -11.578 20.078 20.594 1 75.5 410 THR B CA 1
ATOM 6665 C C . THR B 1 410 ? -12.602 21.203 20.609 1 75.5 410 THR B C 1
ATOM 6667 O O . THR B 1 410 ? -12.328 22.297 21.109 1 75.5 410 THR B O 1
ATOM 6670 N N . CYS B 1 411 ? -13.781 20.922 19.984 1 76.81 411 CYS B N 1
ATOM 6671 C CA . CYS B 1 411 ? -14.836 21.922 20 1 76.81 411 CYS B CA 1
ATOM 6672 C C . CYS B 1 411 ? -15.609 21.875 21.312 1 76.81 411 CYS B C 1
ATOM 6674 O O . CYS B 1 411 ? -15.93 20.797 21.812 1 76.81 411 CYS B O 1
ATOM 6676 N N . GLN B 1 412 ? -15.672 23.016 21.969 1 62.88 412 GLN B N 1
ATOM 6677 C CA . GLN B 1 412 ? -16.328 23.109 23.266 1 62.88 412 GLN B CA 1
ATOM 6678 C C . GLN B 1 412 ? -17.812 22.797 23.156 1 62.88 412 GLN B C 1
ATOM 6680 O O . GLN B 1 412 ? -18.406 22.219 24.078 1 62.88 412 GLN B O 1
ATOM 6685 N N . ARG B 1 413 ? -18.5 23.328 22.141 1 64.25 413 ARG B N 1
ATOM 6686 C CA . ARG B 1 413 ? -19.922 23.109 21.953 1 64.25 413 ARG B CA 1
ATOM 6687 C C . ARG B 1 413 ? -20.234 22.547 20.578 1 64.25 413 ARG B C 1
ATOM 6689 O O . ARG B 1 413 ? -19.656 22.984 19.578 1 64.25 413 ARG B O 1
ATOM 6696 N N . ILE B 1 414 ? -21.062 21.578 20.547 1 61.19 414 ILE B N 1
ATOM 6697 C CA . ILE B 1 414 ? -21.594 21.078 19.281 1 61.19 414 ILE B CA 1
ATOM 6698 C C . ILE B 1 414 ? -22.578 22.094 18.703 1 61.19 414 ILE B C 1
ATOM 6700 O O . ILE B 1 414 ? -23.281 22.781 19.453 1 61.19 414 ILE B O 1
ATOM 6704 N N . GLY B 1 415 ? -22.641 22.312 17.484 1 59.94 415 GLY B N 1
ATOM 6705 C CA . GLY B 1 415 ? -23.516 23.266 16.828 1 59.94 415 GLY B CA 1
ATOM 6706 C C . GLY B 1 415 ? -22.859 24.625 16.641 1 59.94 415 GLY B C 1
ATOM 6707 O O . GLY B 1 415 ? -23.547 25.609 16.359 1 59.94 415 GLY B O 1
ATOM 6708 N N . THR B 1 416 ? -21.578 24.547 16.922 1 74.38 416 THR B N 1
ATOM 6709 C CA . THR B 1 416 ? -20.828 25.781 16.703 1 74.38 416 THR B CA 1
ATOM 6710 C C . THR B 1 416 ? -20.078 25.734 15.383 1 74.38 416 THR B C 1
ATOM 6712 O O . THR B 1 416 ? -20.109 24.719 14.68 1 74.38 416 THR B O 1
ATOM 6715 N N . THR B 1 417 ? -19.578 26.875 14.969 1 82 417 THR B N 1
ATOM 6716 C CA . THR B 1 417 ? -18.766 26.969 13.766 1 82 417 THR B CA 1
ATOM 6717 C C . THR B 1 417 ? -17.594 25.984 13.82 1 82 417 THR B C 1
ATOM 6719 O O . THR B 1 417 ? -17.219 25.406 12.797 1 82 417 THR B O 1
ATOM 6722 N N . CYS B 1 418 ? -17.219 25.672 15.031 1 85.12 418 CYS B N 1
ATOM 6723 C CA . CYS B 1 418 ? -16.125 24.719 15.227 1 85.12 418 CYS B CA 1
ATOM 6724 C C . CYS B 1 418 ? -16.547 23.312 14.836 1 85.12 418 CYS B C 1
ATOM 6726 O O . CYS B 1 418 ? -15.906 22.688 13.984 1 85.12 418 CYS B O 1
ATOM 6728 N N . SER B 1 419 ? -17.641 22.859 15.398 1 83.88 419 SER B N 1
ATOM 6729 C CA . SER B 1 419 ? -18.109 21.5 15.109 1 83.88 419 SER B CA 1
ATOM 6730 C C . SER B 1 419 ? -18.547 21.359 13.656 1 83.88 419 SER B C 1
ATOM 6732 O O . SER B 1 419 ? -18.328 20.312 13.039 1 83.88 419 SER B O 1
ATOM 6734 N N . ASN B 1 420 ? -19.125 22.422 13.062 1 86.75 420 ASN B N 1
ATOM 6735 C CA . ASN B 1 420 ? -19.578 22.391 11.68 1 86.75 420 ASN B CA 1
ATOM 6736 C C . ASN B 1 420 ? -18.422 22.203 10.711 1 86.75 420 ASN B C 1
ATOM 6738 O O . ASN B 1 420 ? -18.594 21.578 9.656 1 86.75 420 ASN B O 1
ATOM 6742 N N . SER B 1 421 ? -17.266 22.656 11.125 1 88.25 421 SER B N 1
ATOM 6743 C CA . SER B 1 421 ? -16.078 22.469 10.289 1 88.25 421 SER B CA 1
ATOM 6744 C C . SER B 1 421 ? -15.75 20.984 10.156 1 88.25 421 SER B C 1
ATOM 6746 O O . SER B 1 421 ? -15.367 20.516 9.07 1 88.25 421 SER B O 1
ATOM 6748 N N . TYR B 1 422 ? -15.945 20.25 11.211 1 89.19 422 TYR B N 1
ATOM 6749 C CA . TYR B 1 422 ? -15.664 18.812 11.164 1 89.19 422 TYR B CA 1
ATOM 6750 C C . TYR B 1 422 ? -16.719 18.078 10.352 1 89.19 422 TYR B C 1
ATOM 6752 O O . TYR B 1 422 ? -16.406 17.188 9.562 1 89.19 422 TYR B O 1
ATOM 6760 N N . PHE B 1 423 ? -18 18.516 10.492 1 90.12 423 PHE B N 1
ATOM 6761 C CA . PHE B 1 423 ? -19.062 17.875 9.75 1 90.12 423 PHE B CA 1
ATOM 6762 C C . PHE B 1 423 ? -18.922 18.125 8.25 1 90.12 423 PHE B C 1
ATOM 6764 O O . PHE B 1 423 ? -19.156 17.219 7.441 1 90.12 423 PHE B O 1
ATOM 6771 N N . SER B 1 424 ? -18.469 19.25 7.887 1 90.5 424 SER B N 1
ATOM 6772 C CA . SER B 1 424 ? -18.281 19.609 6.48 1 90.5 424 SER B CA 1
ATOM 6773 C C . SER B 1 424 ? -17.141 18.812 5.863 1 90.5 424 SER B C 1
ATOM 6775 O O . SER B 1 424 ? -17.047 18.672 4.641 1 90.5 424 SER B O 1
ATOM 6777 N N . ALA B 1 425 ? -16.234 18.297 6.695 1 92.38 425 ALA B N 1
ATOM 6778 C CA . ALA B 1 425 ? -15.039 17.609 6.211 1 92.38 425 ALA B CA 1
ATOM 6779 C C . ALA B 1 425 ? -15.312 16.109 6.004 1 92.38 425 ALA B C 1
ATOM 6781 O O . ALA B 1 425 ? -14.484 15.398 5.438 1 92.38 425 ALA B O 1
ATOM 6782 N N . TYR B 1 426 ? -16.516 15.594 6.379 1 92.88 426 TYR B N 1
ATOM 6783 C CA . TYR B 1 426 ? -16.781 14.164 6.387 1 92.88 426 TYR B CA 1
ATOM 6784 C C . TYR B 1 426 ? -16.828 13.609 4.969 1 92.88 426 TYR B C 1
ATOM 6786 O O . TYR B 1 426 ? -16.391 12.477 4.727 1 92.88 426 TYR B O 1
ATOM 6794 N N . ALA B 1 427 ? -17.328 14.422 4.004 1 91.38 427 ALA B N 1
ATOM 6795 C CA . ALA B 1 427 ? -17.344 13.953 2.621 1 91.38 427 ALA B CA 1
ATOM 6796 C C . ALA B 1 427 ? -15.922 13.672 2.125 1 91.38 427 ALA B C 1
ATOM 6798 O O . ALA B 1 427 ? -15.672 12.641 1.498 1 91.38 427 ALA B O 1
ATOM 6799 N N . ASP B 1 428 ? -14.992 14.562 2.414 1 90.81 428 ASP B N 1
ATOM 6800 C CA . ASP B 1 428 ? -13.594 14.391 2.023 1 90.81 428 ASP B CA 1
ATOM 6801 C C . ASP B 1 428 ? -12.961 13.211 2.754 1 90.81 428 ASP B C 1
ATOM 6803 O O . ASP B 1 428 ? -12.133 12.492 2.188 1 90.81 428 ASP B O 1
ATOM 6807 N N . LEU B 1 429 ? -13.367 13.023 3.969 1 92.19 429 LEU B N 1
ATOM 6808 C CA . LEU B 1 429 ? -12.844 11.906 4.754 1 92.19 429 LEU B CA 1
ATOM 6809 C C . LEU B 1 429 ? -13.305 10.57 4.176 1 92.19 429 LEU B C 1
ATOM 6811 O O . LEU B 1 429 ? -12.555 9.594 4.188 1 92.19 429 LEU B O 1
ATOM 6815 N N . ALA B 1 430 ? -14.523 10.602 3.711 1 92.25 430 ALA B N 1
ATOM 6816 C CA . ALA B 1 430 ? -15.031 9.391 3.072 1 92.25 430 ALA B CA 1
ATOM 6817 C C . ALA B 1 430 ? -14.227 9.055 1.819 1 92.25 430 ALA B C 1
ATOM 6819 O O . ALA B 1 430 ? -13.867 7.898 1.595 1 92.25 430 ALA B O 1
ATOM 6820 N N . LEU B 1 431 ? -13.938 10.031 1.009 1 92.31 431 LEU B N 1
ATOM 6821 C CA . LEU B 1 431 ? -13.141 9.844 -0.199 1 92.31 431 LEU B CA 1
ATOM 6822 C C . LEU B 1 431 ? -11.727 9.375 0.147 1 92.31 431 LEU B C 1
ATOM 6824 O O . LEU B 1 431 ? -11.164 8.531 -0.552 1 92.31 431 LEU B O 1
ATOM 6828 N N . GLN B 1 432 ? -11.203 9.938 1.201 1 92.56 432 GLN B N 1
ATOM 6829 C CA . GLN B 1 432 ? -9.875 9.539 1.661 1 92.56 432 GLN B CA 1
ATOM 6830 C C . GLN B 1 432 ? -9.859 8.07 2.086 1 92.56 432 GLN B C 1
ATOM 6832 O O . GLN B 1 432 ? -8.938 7.336 1.753 1 92.56 432 GLN B O 1
ATOM 6837 N N . THR B 1 433 ? -10.844 7.688 2.836 1 92.81 433 THR B N 1
ATOM 6838 C CA . THR B 1 433 ? -10.953 6.301 3.268 1 92.81 433 THR B CA 1
ATOM 6839 C C . THR B 1 433 ? -11.047 5.363 2.064 1 92.81 433 THR B C 1
ATOM 6841 O O . THR B 1 433 ? -10.375 4.332 2.02 1 92.81 433 THR B O 1
ATOM 6844 N N . ASP B 1 434 ? -11.836 5.777 1.096 1 94.44 434 ASP B N 1
ATOM 6845 C CA . ASP B 1 434 ? -11.977 4.98 -0.119 1 94.44 434 ASP B CA 1
ATOM 6846 C C . ASP B 1 434 ? -10.648 4.855 -0.853 1 94.44 434 ASP B C 1
ATOM 6848 O O . ASP B 1 434 ? -10.305 3.781 -1.354 1 94.44 434 ASP B O 1
ATOM 6852 N N . ALA B 1 435 ? -9.93 5.91 -0.9 1 93.94 435 ALA B N 1
ATOM 6853 C CA . ALA B 1 435 ? -8.617 5.906 -1.555 1 93.94 435 ALA B CA 1
ATOM 6854 C C . ALA B 1 435 ? -7.648 4.973 -0.839 1 93.94 435 ALA B C 1
ATOM 6856 O O . ALA B 1 435 ? -6.895 4.242 -1.484 1 93.94 435 ALA B O 1
ATOM 6857 N N . GLN B 1 436 ? -7.68 4.949 0.489 1 93.94 436 GLN B N 1
ATOM 6858 C CA . GLN B 1 436 ? -6.805 4.082 1.271 1 93.94 436 GLN B CA 1
ATOM 6859 C C . GLN B 1 436 ? -7.145 2.613 1.053 1 93.94 436 GLN B C 1
ATOM 6861 O O . GLN B 1 436 ? -6.254 1.778 0.9 1 93.94 436 GLN B O 1
ATOM 6866 N N . LEU B 1 437 ? -8.43 2.352 1.002 1 95.94 437 LEU B N 1
ATOM 6867 C CA . LEU B 1 437 ? -8.867 0.976 0.793 1 95.94 437 LEU B CA 1
ATOM 6868 C C . LEU B 1 437 ? -8.547 0.513 -0.625 1 95.94 437 LEU B C 1
ATOM 6870 O O . LEU B 1 437 ? -8.172 -0.642 -0.834 1 95.94 437 LEU B O 1
ATOM 6874 N N . THR B 1 438 ? -8.68 1.4 -1.562 1 95.88 438 THR B N 1
ATOM 6875 C CA . THR B 1 438 ? -8.32 1.085 -2.939 1 95.88 438 THR B CA 1
ATOM 6876 C C . THR B 1 438 ? -6.828 0.791 -3.055 1 95.88 438 THR B C 1
ATOM 6878 O O . THR B 1 438 ? -6.426 -0.149 -3.744 1 95.88 438 THR B O 1
ATOM 6881 N N . LEU B 1 439 ? -6.066 1.579 -2.416 1 95.19 439 LEU B N 1
ATOM 6882 C CA . LEU B 1 439 ? -4.625 1.352 -2.398 1 95.19 439 LEU B CA 1
ATOM 6883 C C . LEU B 1 439 ? -4.293 -0.001 -1.777 1 95.19 439 LEU B C 1
ATOM 6885 O O . LEU B 1 439 ? -3.389 -0.698 -2.242 1 95.19 439 LEU B O 1
ATOM 6889 N N . THR B 1 440 ? -5.02 -0.391 -0.72 1 96.06 440 THR B N 1
ATOM 6890 C CA . THR B 1 440 ? -4.832 -1.693 -0.09 1 96.06 440 THR B CA 1
ATOM 6891 C C . THR B 1 440 ? -5.133 -2.818 -1.076 1 96.06 440 THR B C 1
ATOM 6893 O O . THR B 1 440 ? -4.371 -3.783 -1.177 1 96.06 440 THR B O 1
ATOM 6896 N N . ASN B 1 441 ? -6.164 -2.65 -1.849 1 96.88 441 ASN B N 1
ATOM 6897 C CA . ASN B 1 441 ? -6.492 -3.635 -2.875 1 96.88 441 ASN B CA 1
ATOM 6898 C C . ASN B 1 441 ? -5.391 -3.73 -3.93 1 96.88 441 ASN B C 1
ATOM 6900 O O . ASN B 1 441 ? -5.094 -4.82 -4.426 1 96.88 441 ASN B O 1
ATOM 6904 N N . ASN B 1 442 ? -4.844 -2.607 -4.273 1 95.56 442 ASN B N 1
ATOM 6905 C CA . ASN B 1 442 ? -3.752 -2.605 -5.238 1 95.56 442 ASN B CA 1
ATOM 6906 C C . ASN B 1 442 ? -2.541 -3.373 -4.715 1 95.56 442 ASN B C 1
ATOM 6908 O O . ASN B 1 442 ? -1.863 -4.066 -5.477 1 95.56 442 ASN B O 1
ATOM 6912 N N . VAL B 1 443 ? -2.287 -3.229 -3.424 1 94.56 443 VAL B N 1
ATOM 6913 C CA . VAL B 1 443 ? -1.183 -3.959 -2.809 1 94.56 443 VAL B CA 1
ATOM 6914 C C . VAL B 1 443 ? -1.442 -5.461 -2.898 1 94.56 443 VAL B C 1
ATOM 6916 O O . VAL B 1 443 ? -0.563 -6.227 -3.301 1 94.56 443 VAL B O 1
ATOM 6919 N N . ILE B 1 444 ? -2.643 -5.879 -2.586 1 95.75 444 ILE B N 1
ATOM 6920 C CA . ILE B 1 444 ? -3.012 -7.289 -2.631 1 95.75 444 ILE B CA 1
ATOM 6921 C C . ILE B 1 444 ? -2.852 -7.82 -4.051 1 95.75 444 ILE B C 1
ATOM 6923 O O . ILE B 1 444 ? -2.236 -8.867 -4.262 1 95.75 444 ILE B O 1
ATOM 6927 N N . ALA B 1 445 ? -3.35 -7.074 -5.035 1 95.31 445 ALA B N 1
ATOM 6928 C CA . ALA B 1 445 ? -3.295 -7.492 -6.434 1 95.31 445 ALA B CA 1
ATOM 6929 C C . ALA B 1 445 ? -1.853 -7.586 -6.922 1 95.31 445 ALA B C 1
ATOM 6931 O O . ALA B 1 445 ? -1.498 -8.508 -7.656 1 95.31 445 ALA B O 1
ATOM 6932 N N . THR B 1 446 ? -1.075 -6.641 -6.527 1 94.12 446 THR B N 1
ATOM 6933 C CA . THR B 1 446 ? 0.32 -6.613 -6.949 1 94.12 446 THR B CA 1
ATOM 6934 C C . THR B 1 446 ? 1.082 -7.805 -6.375 1 94.12 446 THR B C 1
ATOM 6936 O O . THR B 1 446 ? 1.867 -8.445 -7.078 1 94.12 446 THR B O 1
ATOM 6939 N N . GLU B 1 447 ? 0.833 -8.141 -5.121 1 92.81 447 GLU B N 1
ATOM 6940 C CA . GLU B 1 447 ? 1.491 -9.289 -4.496 1 92.81 447 GLU B CA 1
ATOM 6941 C C . GLU B 1 447 ? 1.021 -10.602 -5.117 1 92.81 447 GLU B C 1
ATOM 6943 O O . GLU B 1 447 ? 1.823 -11.508 -5.352 1 92.81 447 GLU B O 1
ATOM 6948 N N . ALA B 1 448 ? -0.269 -10.664 -5.367 1 93.56 448 ALA B N 1
ATOM 6949 C CA . ALA B 1 448 ? -0.804 -11.844 -6.035 1 93.56 448 ALA B CA 1
ATOM 6950 C C . ALA B 1 448 ? -0.152 -12.055 -7.398 1 93.56 448 ALA B C 1
ATOM 6952 O O . ALA B 1 448 ? 0.213 -13.172 -7.758 1 93.56 448 ALA B O 1
ATOM 6953 N N . ARG B 1 449 ? 0.008 -10.977 -8.117 1 93.5 449 ARG B N 1
ATOM 6954 C CA . ARG B 1 449 ? 0.65 -11.055 -9.422 1 93.5 449 ARG B CA 1
ATOM 6955 C C . ARG B 1 449 ? 2.109 -11.477 -9.297 1 93.5 449 ARG B C 1
ATOM 6957 O O . ARG B 1 449 ? 2.609 -12.258 -10.102 1 93.5 449 ARG B O 1
ATOM 6964 N N . ALA B 1 450 ? 2.783 -10.961 -8.312 1 92.44 450 ALA B N 1
ATOM 6965 C CA . ALA B 1 450 ? 4.18 -11.328 -8.094 1 92.44 450 ALA B CA 1
ATOM 6966 C C . ALA B 1 450 ? 4.32 -12.82 -7.82 1 92.44 450 ALA B C 1
ATOM 6968 O O . ALA B 1 450 ? 5.199 -13.477 -8.383 1 92.44 450 ALA B O 1
ATOM 6969 N N . ILE B 1 451 ? 3.449 -13.398 -7.02 1 93 451 ILE B N 1
ATOM 6970 C CA . ILE B 1 451 ? 3.48 -14.82 -6.688 1 93 451 ILE B CA 1
ATOM 6971 C C . ILE B 1 451 ? 3.166 -15.648 -7.934 1 93 451 ILE B C 1
ATOM 6973 O O . ILE B 1 451 ? 3.844 -16.641 -8.219 1 93 451 ILE B O 1
ATOM 6977 N N . THR B 1 452 ? 2.156 -15.164 -8.703 1 93.75 452 THR B N 1
ATOM 6978 C CA . THR B 1 452 ? 1.781 -15.852 -9.93 1 93.75 452 THR B CA 1
ATOM 6979 C C . THR B 1 452 ? 2.953 -15.898 -10.906 1 93.75 452 THR B C 1
ATOM 6981 O O . THR B 1 452 ? 3.248 -16.953 -11.484 1 93.75 452 THR B O 1
ATOM 6984 N N . ASN B 1 453 ? 3.596 -14.797 -11.047 1 92 453 ASN B N 1
ATOM 6985 C CA . ASN B 1 453 ? 4.727 -14.719 -11.969 1 92 453 ASN B CA 1
ATOM 6986 C C . ASN B 1 453 ? 5.879 -15.617 -11.523 1 92 453 ASN B C 1
ATOM 6988 O O . ASN B 1 453 ? 6.531 -16.25 -12.352 1 92 453 ASN B O 1
ATOM 6992 N N . ARG B 1 454 ? 6.086 -15.648 -10.266 1 90.88 454 ARG B N 1
ATOM 6993 C CA . ARG B 1 454 ? 7.137 -16.516 -9.742 1 90.88 454 ARG B CA 1
ATOM 6994 C C . ARG B 1 454 ? 6.824 -17.984 -10 1 90.88 454 ARG B C 1
ATOM 6996 O O . ARG B 1 454 ? 7.691 -18.734 -10.438 1 90.88 454 ARG B O 1
ATOM 7003 N N . ILE B 1 455 ? 5.613 -18.344 -9.734 1 92.44 455 ILE B N 1
ATOM 7004 C CA . ILE B 1 455 ? 5.195 -19.719 -9.961 1 92.44 455 ILE B CA 1
ATOM 7005 C C . ILE B 1 455 ? 5.277 -20.047 -11.445 1 92.44 455 ILE B C 1
ATOM 7007 O O . ILE B 1 455 ? 5.777 -21.109 -11.828 1 92.44 455 ILE B O 1
ATOM 7011 N N . ARG B 1 456 ? 4.852 -19.156 -12.273 1 93.88 456 ARG B N 1
ATOM 7012 C CA . ARG B 1 456 ? 4.902 -19.344 -13.719 1 93.88 456 ARG B CA 1
ATOM 7013 C C . ARG B 1 456 ? 6.336 -19.562 -14.195 1 93.88 456 ARG B C 1
ATOM 7015 O O . ARG B 1 456 ? 6.617 -20.5 -14.938 1 93.88 456 ARG B O 1
ATOM 7022 N N . THR B 1 457 ? 7.207 -18.734 -13.773 1 91.81 457 THR B N 1
ATOM 7023 C CA . THR B 1 457 ? 8.602 -18.844 -14.18 1 91.81 457 THR B CA 1
ATOM 7024 C C . THR B 1 457 ? 9.195 -20.172 -13.734 1 91.81 457 THR B C 1
ATOM 7026 O O . THR B 1 457 ? 9.875 -20.859 -14.516 1 91.81 457 THR B O 1
ATOM 7029 N N . CYS B 1 458 ? 8.922 -20.594 -12.477 1 92.5 458 CYS B N 1
ATOM 7030 C CA . CYS B 1 458 ? 9.438 -21.844 -11.922 1 92.5 458 CYS B CA 1
ATOM 7031 C C . CYS B 1 458 ? 8.914 -23.031 -12.703 1 92.5 458 CYS B C 1
ATOM 7033 O O . CYS B 1 458 ? 9.68 -23.922 -13.086 1 92.5 458 CYS B O 1
ATOM 7035 N N . VAL B 1 459 ? 7.617 -22.953 -12.969 1 92.38 459 VAL B N 1
ATOM 7036 C CA . VAL B 1 459 ? 6.977 -24.078 -13.641 1 92.38 459 VAL B CA 1
ATOM 7037 C C . VAL B 1 459 ? 7.496 -24.188 -15.07 1 92.38 459 VAL B C 1
ATOM 7039 O O . VAL B 1 459 ? 7.84 -25.281 -15.531 1 92.38 459 VAL B O 1
ATOM 7042 N N . VAL B 1 460 ? 7.594 -23.109 -15.781 1 90.62 460 VAL B N 1
ATOM 7043 C CA . VAL B 1 460 ? 8.078 -23.109 -17.156 1 90.62 460 VAL B CA 1
ATOM 7044 C C . VAL B 1 460 ? 9.531 -23.562 -17.203 1 90.62 460 VAL B C 1
ATOM 7046 O O . VAL B 1 460 ? 9.906 -24.359 -18.062 1 90.62 460 VAL B O 1
ATOM 7049 N N . ALA B 1 461 ? 10.344 -23.109 -16.25 1 90.5 461 ALA B N 1
ATOM 7050 C CA . ALA B 1 461 ? 11.742 -23.531 -16.172 1 90.5 461 ALA B CA 1
ATOM 7051 C C . ALA B 1 461 ? 11.852 -25.031 -15.938 1 90.5 461 ALA B C 1
ATOM 7053 O O . ALA B 1 461 ? 12.664 -25.703 -16.578 1 90.5 461 ALA B O 1
ATOM 7054 N N . THR B 1 462 ? 11.039 -25.562 -15.023 1 88.88 462 THR B N 1
ATOM 7055 C CA . THR B 1 462 ? 11.062 -26.969 -14.688 1 88.88 462 THR B CA 1
ATOM 7056 C C . THR B 1 462 ? 10.648 -27.828 -15.883 1 88.88 462 THR B C 1
ATOM 7058 O O . THR B 1 462 ? 11.266 -28.859 -16.172 1 88.88 462 THR B O 1
ATOM 7061 N N . VAL B 1 463 ? 9.625 -27.359 -16.625 1 89.12 463 VAL B N 1
ATOM 7062 C CA . VAL B 1 463 ? 9.148 -28.078 -17.797 1 89.12 463 VAL B CA 1
ATOM 7063 C C . VAL B 1 463 ? 10.234 -28.094 -18.859 1 89.12 463 VAL B C 1
ATOM 7065 O O . VAL B 1 463 ? 10.461 -29.125 -19.516 1 89.12 463 VAL B O 1
ATOM 7068 N N . ALA B 1 464 ? 10.883 -26.984 -19.047 1 86.62 464 ALA B N 1
ATOM 7069 C CA . ALA B 1 464 ? 11.992 -26.938 -20 1 86.62 464 ALA B CA 1
ATOM 7070 C C . ALA B 1 464 ? 13.07 -27.953 -19.641 1 86.62 464 ALA B C 1
ATOM 7072 O O . ALA B 1 464 ? 13.625 -28.609 -20.531 1 86.62 464 ALA B O 1
ATOM 7073 N N . ASP B 1 465 ? 13.367 -28.109 -18.375 1 86.56 465 ASP B N 1
ATOM 7074 C CA . ASP B 1 465 ? 14.352 -29.078 -17.906 1 86.56 465 ASP B CA 1
ATOM 7075 C C . ASP B 1 465 ? 13.898 -30.5 -18.172 1 86.56 465 ASP B C 1
ATOM 7077 O O . ASP B 1 465 ? 14.695 -31.344 -18.578 1 86.56 465 ASP B O 1
ATOM 7081 N N . ILE B 1 466 ? 12.656 -30.734 -17.891 1 85.06 466 ILE B N 1
ATOM 7082 C CA . ILE B 1 466 ? 12.094 -32.062 -18.125 1 85.06 466 ILE B CA 1
ATOM 7083 C C . ILE B 1 466 ? 12.172 -32.406 -19.609 1 85.06 466 ILE B C 1
ATOM 7085 O O . ILE B 1 466 ? 12.508 -33.531 -19.969 1 85.06 466 ILE B O 1
ATOM 7089 N N . ASN B 1 467 ? 11.898 -31.484 -20.469 1 85.56 467 ASN B N 1
ATOM 7090 C CA . ASN B 1 467 ? 11.992 -31.688 -21.906 1 85.56 467 ASN B CA 1
ATOM 7091 C C . ASN B 1 467 ? 13.43 -32 -22.344 1 85.56 467 ASN B C 1
ATOM 7093 O O . ASN B 1 467 ? 13.656 -32.875 -23.156 1 85.56 467 ASN B O 1
ATOM 7097 N N . ASP B 1 468 ? 14.367 -31.281 -21.75 1 84.81 468 ASP B N 1
ATOM 7098 C CA . ASP B 1 468 ? 15.766 -31.531 -22.062 1 84.81 468 ASP B CA 1
ATOM 7099 C C . ASP B 1 468 ? 16.188 -32.938 -21.609 1 84.81 468 ASP B C 1
ATOM 7101 O O . ASP B 1 468 ? 16.906 -33.625 -22.328 1 84.81 468 ASP B O 1
ATOM 7105 N N . ASN B 1 469 ? 15.75 -33.312 -20.422 1 85.25 469 ASN B N 1
ATOM 7106 C CA . ASN B 1 469 ? 16.047 -34.625 -19.906 1 85.25 469 ASN B CA 1
ATOM 7107 C C . ASN B 1 469 ? 15.438 -35.719 -20.797 1 85.25 469 ASN B C 1
ATOM 7109 O O . ASN B 1 469 ? 16.078 -36.75 -21.047 1 85.25 469 ASN B O 1
ATOM 7113 N N . ALA B 1 470 ? 14.18 -35.469 -21.234 1 85.75 470 ALA B N 1
ATOM 7114 C CA . ALA B 1 470 ? 13.531 -36.438 -22.141 1 85.75 470 ALA B CA 1
ATOM 7115 C C . ALA B 1 470 ? 14.32 -36.594 -23.438 1 85.75 470 ALA B C 1
ATOM 7117 O O . ALA B 1 470 ? 14.5 -37.688 -23.922 1 85.75 470 ALA B O 1
ATOM 7118 N N . GLN B 1 471 ? 14.867 -35.531 -23.953 1 86.81 471 GLN B N 1
ATOM 7119 C CA . GLN B 1 471 ? 15.672 -35.562 -25.172 1 86.81 471 GLN B CA 1
ATOM 7120 C C . GLN B 1 471 ? 16.984 -36.312 -24.953 1 86.81 471 GLN B C 1
ATOM 7122 O O . GLN B 1 471 ? 17.438 -37.062 -25.812 1 86.81 471 GLN B O 1
ATOM 7127 N N . GLN B 1 472 ? 17.531 -36.062 -23.781 1 87.25 472 GLN B N 1
ATOM 7128 C CA . GLN B 1 472 ? 18.766 -36.781 -23.453 1 87.25 472 GLN B CA 1
ATOM 7129 C C . GLN B 1 472 ? 18.531 -38.281 -23.328 1 87.25 472 GLN B C 1
ATOM 7131 O O . GLN B 1 472 ? 19.344 -39.062 -23.781 1 87.25 472 GLN B O 1
ATOM 7136 N N . ILE B 1 473 ? 17.453 -38.656 -22.672 1 87.88 473 ILE B N 1
ATOM 7137 C CA . ILE B 1 473 ? 17.109 -40.062 -22.547 1 87.88 473 ILE B CA 1
ATOM 7138 C C . ILE B 1 473 ? 16.906 -40.688 -23.922 1 87.88 473 ILE B C 1
ATOM 7140 O O . ILE B 1 473 ? 17.344 -41.781 -24.172 1 87.88 473 ILE B O 1
ATOM 7144 N N . LEU B 1 474 ? 16.266 -39.938 -24.859 1 89.5 474 LEU B N 1
ATOM 7145 C CA . LEU B 1 474 ? 16.062 -40.438 -26.219 1 89.5 474 LEU B CA 1
ATOM 7146 C C . LEU B 1 474 ? 17.391 -40.625 -26.938 1 89.5 474 LEU B C 1
ATOM 7148 O O . LEU B 1 474 ? 17.578 -41.594 -27.656 1 89.5 474 LEU B O 1
ATOM 7152 N N . THR B 1 475 ? 18.266 -39.688 -26.734 1 91.5 475 THR B N 1
ATOM 7153 C CA . THR B 1 475 ? 19.594 -39.781 -27.344 1 91.5 475 THR B CA 1
ATOM 7154 C C . THR B 1 475 ? 20.328 -41 -26.812 1 91.5 475 THR B C 1
ATOM 7156 O O . THR B 1 475 ? 20.938 -41.75 -27.578 1 91.5 475 THR B O 1
ATOM 7159 N N . ASN B 1 476 ? 20.281 -41.156 -25.5 1 91.38 476 ASN B N 1
ATOM 7160 C CA . ASN B 1 476 ? 20.906 -42.344 -24.891 1 91.38 476 ASN B CA 1
ATOM 7161 C C . ASN B 1 476 ? 20.281 -43.625 -25.391 1 91.38 476 ASN B C 1
ATOM 7163 O O . ASN B 1 476 ? 20.984 -44.625 -25.594 1 91.38 476 ASN B O 1
ATOM 7167 N N . PHE B 1 477 ? 18.969 -43.625 -25.516 1 92.69 477 PHE B N 1
ATOM 7168 C CA . PHE B 1 477 ? 18.25 -44.781 -26.047 1 92.69 477 PHE B CA 1
ATOM 7169 C C . PHE B 1 477 ? 18.75 -45.125 -27.453 1 92.69 477 PHE B C 1
ATOM 7171 O O . PHE B 1 477 ? 19.016 -46.281 -27.734 1 92.69 477 PHE B O 1
ATOM 7178 N N . ASN B 1 478 ? 18.906 -44.156 -28.297 1 92.69 478 ASN B N 1
ATOM 7179 C CA . ASN B 1 478 ? 19.391 -44.406 -29.656 1 92.69 478 ASN B CA 1
ATOM 7180 C C . ASN B 1 478 ? 20.797 -44.969 -29.656 1 92.69 478 ASN B C 1
ATOM 7182 O O . ASN B 1 478 ? 21.109 -45.875 -30.469 1 92.69 478 ASN B O 1
ATOM 7186 N N . GLY B 1 479 ? 21.562 -44.469 -28.734 1 92.62 479 GLY B N 1
ATOM 7187 C CA . GLY B 1 479 ? 22.875 -45.062 -28.578 1 92.62 479 GLY B CA 1
ATOM 7188 C C . GLY B 1 479 ? 22.828 -46.531 -28.125 1 92.62 479 GLY B C 1
ATOM 7189 O O . GLY B 1 479 ? 23.578 -47.344 -28.625 1 92.62 479 GLY B O 1
ATOM 7190 N N . CYS B 1 480 ? 21.953 -46.812 -27.188 1 93.44 480 CYS B N 1
ATOM 7191 C CA . CYS B 1 480 ? 21.75 -48.156 -26.672 1 93.44 480 CYS B CA 1
ATOM 7192 C C . CYS B 1 480 ? 21.297 -49.094 -27.781 1 93.44 480 CYS B C 1
ATOM 7194 O O . CYS B 1 480 ? 21.719 -50.25 -27.844 1 93.44 480 CYS B O 1
ATOM 7196 N N . LEU B 1 481 ? 20.453 -48.625 -28.703 1 90.69 481 LEU B N 1
ATOM 7197 C CA . LEU B 1 481 ? 19.906 -49.438 -29.781 1 90.69 481 LEU B CA 1
ATOM 7198 C C . LEU B 1 481 ? 21 -49.844 -30.766 1 90.69 481 LEU B C 1
ATOM 7200 O O . LEU B 1 481 ? 20.953 -50.938 -31.359 1 90.69 481 LEU B O 1
ATOM 7204 N N . VAL B 1 482 ? 21.969 -48.969 -30.875 1 88.81 482 VAL B N 1
ATOM 7205 C CA . VAL B 1 482 ? 23.031 -49.219 -31.844 1 88.81 482 VAL B CA 1
ATOM 7206 C C . VAL B 1 482 ? 24.141 -50.062 -31.203 1 88.81 482 VAL B C 1
ATOM 7208 O O . VAL B 1 482 ? 24.609 -51.031 -31.797 1 88.81 482 VAL B O 1
ATOM 7211 N N . THR B 1 483 ? 24.5 -49.75 -29.953 1 88.44 483 THR B N 1
ATOM 7212 C CA . THR B 1 483 ? 25.672 -50.375 -29.375 1 88.44 483 THR B CA 1
ATOM 7213 C C . THR B 1 483 ? 25.281 -51.5 -28.406 1 88.44 483 THR B C 1
ATOM 7215 O O . THR B 1 483 ? 26.094 -52.344 -28.047 1 88.44 483 THR B O 1
ATOM 7218 N N . GLY B 1 484 ? 24.094 -51.562 -28 1 81.38 484 GLY B N 1
ATOM 7219 C CA . GLY B 1 484 ? 23.641 -52.5 -26.984 1 81.38 484 GLY B CA 1
ATOM 7220 C C . GLY B 1 484 ? 23.969 -52.062 -25.578 1 81.38 484 GLY B C 1
ATOM 7221 O O . GLY B 1 484 ? 23.672 -52.75 -24.609 1 81.38 484 GLY B O 1
ATOM 7222 N N . GLN B 1 485 ? 24.719 -50.875 -25.438 1 72.81 485 GLN B N 1
ATOM 7223 C CA . GLN B 1 485 ? 25.094 -50.344 -24.141 1 72.81 485 GLN B CA 1
ATOM 7224 C C . GLN B 1 485 ? 24.562 -48.938 -23.953 1 72.81 485 GLN B C 1
ATOM 7226 O O . GLN B 1 485 ? 24.562 -48.125 -24.891 1 72.81 485 GLN B O 1
#

Radius of gyration: 67.53 Å; Cα contacts (8 Å, |Δi|>4): 1084; chains: 2; bounding box: 61×228×118 Å

Foldseek 3Di:
DDPVVVVVVVVVLPPPLPPQCAFLLESAHAPCLLVLLCVLCPVPLVLLVVLLVVLVVCCVVFPLCLSVLLNLLSVLQRVLRVVLSSLVNDSRSDHNPPRLVSLVVNLVSLVSNLVSLVVSLVSLVVCQQQFAVVLSVLLNVLSVLLNVLSVQLNVLSVQQSVLVVCQVPPPDPDHSVCSCVSVPPVSSVSNSVSSNSNNVSSNSNSVSSNVLSVLSVLLVVLLVVLLVLLVVVLVVCVPPQLVVLVVLLVVLLVLLLVLLVVLLVLLCVLQVVVCVDPDDADPVLVVLVVVLSVLLVVLSVVLSVLLNVLSVVLSVLLVVLLVVLSVVLSVLSSVLSVVLSSVLRHAPPPLSSVLSVVLSCVPNVPPLSVQLSVLRRCCSVVSVVLSVVLSVLSVVLSVVSSVLSVVLVVDPDRPDPSNVVSSVCSVVNSVVSSVSSVVSSVVSNVVSVVSSVSSNVSSVVSSVVSSVVSVVSSVVSVVCSVPVD/DDPVVVVVVVVVLPPPLPPQCAFLLESAHAPCLLVLLCVLCPCPLVLLVVLLVVLVVCCVVFPLCLSVLLNLLSVLQRVLRVVLSVLVNDSRSDHNPPRLVSLVVNLVSLVSNLVSLVVSLVSLVVCLQQFAVVLSVLLNVLSVLLNVLSVVLNVLSVQQSVLVVCQVPPPDPDYNVCSCVSVPPVSSVSNSVSSNSNSVSSNSNSVSSNVLSVLSVLLVVLLVVLLVLLVVVLVVCVPPQLVVLVVLLVVLLVLLLVLLVVLLVLLCVLQVVVCVDPDDADPVLVVLVVVLSVLLVVLSVVLSVLLNVLSVVLSVLLVVLLVVLSVVLSVLSSVLSVVLSSVLRHAPDPLSSVLSVVLSCVPSVPPLSVQLSVLRRCCSVVSVVLSVVLSVLSVVLSVVSSVLSVVLVVDPDRPDPSNVVSSVCSVVNSVVSSVSSVVSSVVSNVVSVVSSVSSNVSSVVSSVVSSVSSVVSSVVSVVCSVPVD

Nearest PDB structures (foldseek):
  7n6g-assembly1_3X  TM=5.032E-01  e=2.008E-02  Chlamydomonas reinhardtii
  7sqc-assembly1_1V  TM=3.246E-01  e=5.282E+00  Chlamydomonas reinhardtii
  4wpe-assembly1_A-2  TM=2.249E-01  e=1.719E+00  Saccharomyces cerevisiae S288C
  7sqc-assembly1_1V  TM=3.248E-01  e=6.114E+00  Chlamydomonas reinhardtii
  4wpe-assembly1_A-2  TM=2.251E-01  e=2.242E+00  Saccharomyces cerevisiae S288C

Sequence (970 aa):
MSPRTWRLFLVVVGVLVTLVHCDLGLDVTIPNLKREVVASIGDGTVPLVKANGTIRGEAAQDTTGVIVGLVGVIGKIVTPLNMFLGQMLATASSGESAGRSGFTDLNDLAERSKLSLDEATFIAADLAPLIQPSMNVKLIENVQTIGENLDIARSQLQVLGAAVDQVRNSVDPVTSDNVTMIITKEAVNGLTATIKSITTSIKSLADVSNTIVRNINTGLAVQTTVSNSHAATSRNIDLFFLAAFNRSYDDVITNIQNLAKAYVANIRQAYGPVLVQRQPIPEENVATLNSFLDGVDLSVTGFADRSTESLTLFKEEVAQILNDQRAIIGETLSAATKTMTQDAFKSDNAMAVRCVQASTNAMVLTPPVNRLVNCIQGEPGSALPLVQLVRGLLDQSKISANSNANLMRTCQRIGTTCSNSYFSAYADLALQTDAQLTLTNNVIATEARAITNRIRTCVVATVADINDNAQQILTNFNGCLVTGQMSPRTWRLFLVVVGVLVTLVHCDLGLDVTIPNLKREVVASIGDGTVPLVKANGTIRGEAAQDTTGVIVGLVGVIGKIVTPLNMFLGQMLATASSGESAGRSGFTDLNDLAERSKLSLDEATFIAADLAPLIQPSMNVKLIENVQTIGENLDIARSQLQVLGAAVDQVRNSVDPVTSDNVTMIITKEAVNGLTATIKSITTSIKSLADVSNTIVRNINTGLAVQTTVSNSHAATSRNIDLFFLAAFNRSYDDVITNIQNLAKAYVANIRQAYGPVLVQRQPIPEENVATLNSFLDGVDLSVTGFADRSTESLTLFKEEVAQILNDQRAIIGETLSAATKTMTQDAFKSDNAMAVRCVQASTNAMVLTPPVNRLVNCIQGEPGSALPLVQLVRGLLDQSKISANSNANLMRTCQRIGTTCSNSYFSAYADLALQTDAQLTLTNNVIATEARAITNRIRTCVVATVADINDNAQQILTNFNGCLVTGQ